Protein AF-0000000067800224 (afdb_homodimer)

Structure (mmCIF, N/CA/C/O backbone):
data_AF-0000000067800224-model_v1
#
loop_
_entity.id
_entity.type
_entity.pdbx_description
1 polymer 'Cardiolipin synthase'
#
loop_
_atom_site.group_PDB
_atom_site.id
_atom_site.type_symbol
_atom_site.label_atom_id
_atom_site.label_alt_id
_atom_site.label_comp_id
_atom_site.label_asym_id
_atom_site.label_entity_id
_atom_site.label_seq_id
_atom_site.pdbx_PDB_ins_code
_atom_site.Cartn_x
_atom_site.Cartn_y
_atom_site.Cartn_z
_atom_site.occupancy
_atom_site.B_iso_or_equiv
_atom_site.auth_seq_id
_atom_site.auth_comp_id
_atom_site.auth_asym_id
_atom_site.auth_atom_id
_atom_site.pdbx_PDB_model_num
ATOM 1 N N . MET A 1 1 ? 40.406 16.578 -44.281 1 41.03 1 MET A N 1
ATOM 2 C CA . MET A 1 1 ? 40.469 16.406 -42.844 1 41.03 1 MET A CA 1
ATOM 3 C C . MET A 1 1 ? 39.5 17.312 -42.125 1 41.03 1 MET A C 1
ATOM 5 O O . MET A 1 1 ? 38.781 16.891 -41.219 1 41.03 1 MET A O 1
ATOM 9 N N . ALA A 1 2 ? 39.406 18.531 -42.5 1 57.31 2 ALA A N 1
ATOM 10 C CA . ALA A 1 2 ? 38.438 19.5 -41.938 1 57.31 2 ALA A CA 1
ATOM 11 C C . ALA A 1 2 ? 37.031 19.094 -42.281 1 57.31 2 ALA A C 1
ATOM 13 O O . ALA A 1 2 ? 36.125 19.172 -41.406 1 57.31 2 ALA A O 1
ATOM 14 N N . MET A 1 3 ? 36.875 18.688 -43.344 1 55.38 3 MET A N 1
ATOM 15 C CA . MET A 1 3 ? 35.531 18.266 -43.75 1 55.38 3 MET A CA 1
ATOM 16 C C . MET A 1 3 ? 35.094 17.016 -43 1 55.38 3 MET A C 1
ATOM 18 O O . MET A 1 3 ? 33.906 16.891 -42.625 1 55.38 3 MET A O 1
ATOM 22 N N . SER A 1 4 ? 35.969 16.125 -42.781 1 56.06 4 SER A N 1
ATOM 23 C CA . SER A 1 4 ? 35.656 14.922 -42.031 1 56.06 4 SER A CA 1
ATOM 24 C C . SER A 1 4 ? 35.375 15.258 -40.562 1 56.06 4 SER A C 1
ATOM 26 O O . SER A 1 4 ? 34.5 14.664 -39.938 1 56.06 4 SER A O 1
ATOM 28 N N . TYR A 1 5 ? 36.125 16.188 -40.094 1 54.84 5 TYR A N 1
ATOM 29 C CA . TYR A 1 5 ? 35.906 16.641 -38.719 1 54.84 5 TYR A CA 1
ATOM 30 C C . TYR A 1 5 ? 34.531 17.297 -38.594 1 54.84 5 TYR A C 1
ATOM 32 O O . TYR A 1 5 ? 33.844 17.078 -37.594 1 54.84 5 TYR A O 1
ATOM 40 N N . LEU A 1 6 ? 34.219 18.047 -39.531 1 54.59 6 LEU A N 1
ATOM 41 C CA . LEU A 1 6 ? 32.906 18.688 -39.5 1 54.59 6 LEU A CA 1
ATOM 42 C C . LEU A 1 6 ? 31.781 17.672 -39.594 1 54.59 6 LEU A C 1
ATOM 44 O O . LEU A 1 6 ? 30.75 17.797 -38.906 1 54.59 6 LEU A O 1
ATOM 48 N N . TRP A 1 7 ? 31.984 16.719 -40.375 1 55.56 7 TRP A N 1
ATOM 49 C CA . TRP A 1 7 ? 31 15.641 -40.531 1 55.56 7 TRP A CA 1
ATOM 50 C C . TRP A 1 7 ? 30.859 14.852 -39.219 1 55.56 7 TRP A C 1
ATOM 52 O O . TRP A 1 7 ? 29.75 14.547 -38.781 1 55.56 7 TRP A O 1
ATOM 62 N N . LEU A 1 8 ? 31.938 14.531 -38.656 1 59.5 8 LEU A N 1
ATOM 63 C CA . LEU A 1 8 ? 31.938 13.797 -37.406 1 59.5 8 LEU A CA 1
ATOM 64 C C . LEU A 1 8 ? 31.297 14.625 -36.312 1 59.5 8 LEU A C 1
ATOM 66 O O . LEU A 1 8 ? 30.578 14.086 -35.438 1 59.5 8 LEU A O 1
ATOM 70 N N . HIS A 1 9 ? 31.562 15.898 -36.375 1 62.66 9 HIS A N 1
ATOM 71 C CA . HIS A 1 9 ? 30.969 16.812 -35.406 1 62.66 9 HIS A CA 1
ATOM 72 C C . HIS A 1 9 ? 29.453 16.922 -35.625 1 62.66 9 HIS A C 1
ATOM 74 O O . HIS A 1 9 ? 28.703 16.922 -34.656 1 62.66 9 HIS A O 1
ATOM 80 N N . GLN A 1 10 ? 29.078 17.047 -36.844 1 63.44 10 GLN A N 1
ATOM 81 C CA . GLN A 1 10 ? 27.656 17.109 -37.156 1 63.44 10 GLN A CA 1
ATOM 82 C C . GLN A 1 10 ? 26.938 15.82 -36.75 1 63.44 10 GLN A C 1
ATOM 84 O O . GLN A 1 10 ? 25.844 15.859 -36.219 1 63.44 10 GLN A O 1
ATOM 89 N N . TYR A 1 11 ? 27.547 14.773 -37.094 1 68.75 11 TYR A N 1
ATOM 90 C CA . TYR A 1 11 ? 26.969 13.484 -36.719 1 68.75 11 TYR A CA 1
ATOM 91 C C . TYR A 1 11 ? 26.875 13.352 -35.188 1 68.75 11 TYR A C 1
ATOM 93 O O . TYR A 1 11 ? 25.906 12.805 -34.656 1 68.75 11 TYR A O 1
ATOM 101 N N . ARG A 1 12 ? 27.828 13.906 -34.531 1 74.94 12 ARG A N 1
ATOM 102 C CA . ARG A 1 12 ? 27.828 13.867 -33.094 1 74.94 12 ARG A CA 1
ATOM 103 C C . ARG A 1 12 ? 26.688 14.703 -32.5 1 74.94 12 ARG A C 1
ATOM 105 O O . ARG A 1 12 ? 26.062 14.312 -31.531 1 74.94 12 ARG A O 1
ATOM 112 N N . ILE A 1 13 ? 26.422 15.812 -33.188 1 76.25 13 ILE A N 1
ATOM 113 C CA . ILE A 1 13 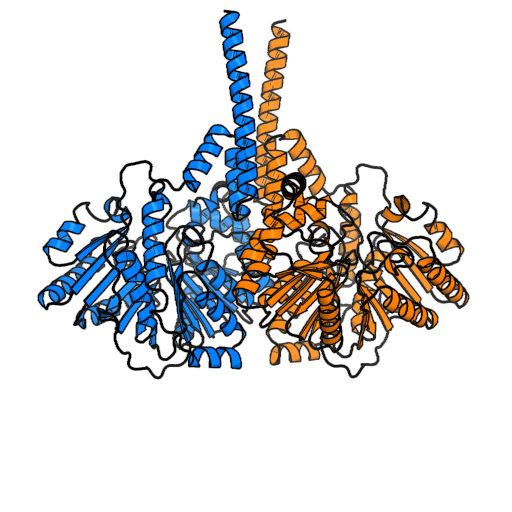? 25.344 16.672 -32.719 1 76.25 13 ILE A CA 1
ATOM 114 C C . ILE A 1 13 ? 24 15.984 -32.969 1 76.25 13 ILE A C 1
ATOM 116 O O . ILE A 1 13 ? 23.125 16 -32.094 1 76.25 13 ILE A O 1
ATOM 120 N N . HIS A 1 14 ? 23.828 15.422 -34.125 1 81.88 14 HIS A N 1
ATOM 121 C CA . HIS A 1 14 ? 22.578 14.711 -34.406 1 81.88 14 HIS A CA 1
ATOM 122 C C . HIS A 1 14 ? 22.375 13.555 -33.438 1 81.88 14 HIS A C 1
ATOM 124 O O . HIS A 1 14 ? 21.25 13.289 -33.031 1 81.88 14 HIS A O 1
ATOM 130 N N . LEU A 1 15 ? 23.406 12.914 -33.188 1 81.81 15 LEU A N 1
ATOM 131 C CA . LEU A 1 15 ? 23.328 11.812 -32.25 1 81.81 15 LEU A CA 1
ATOM 132 C C . LEU A 1 15 ? 22.969 12.312 -30.859 1 81.81 15 LEU A C 1
ATOM 134 O O . LEU A 1 15 ? 22.156 11.68 -30.156 1 81.81 15 LEU A O 1
ATOM 138 N N . GLN A 1 16 ? 23.5 13.414 -30.531 1 82.75 16 GLN A N 1
ATOM 139 C CA . GLN A 1 16 ? 23.203 13.984 -29.219 1 82.75 16 GLN A CA 1
ATOM 140 C C . GLN A 1 16 ? 21.75 14.43 -29.125 1 82.75 16 GLN A C 1
ATOM 142 O O . GLN A 1 16 ? 21.094 14.219 -28.109 1 82.75 16 GLN A O 1
ATOM 147 N N . VAL A 1 17 ? 21.359 15 -30.172 1 85.56 17 VAL A N 1
ATOM 148 C CA . VAL A 1 17 ? 19.969 15.453 -30.203 1 85.56 17 VAL A CA 1
ATOM 149 C C . VAL A 1 17 ? 19.031 14.242 -30.141 1 85.56 17 VAL A C 1
ATOM 151 O O . VAL A 1 17 ? 18.031 14.258 -29.422 1 85.56 17 VAL A O 1
ATOM 154 N N . THR A 1 18 ? 19.375 13.289 -30.906 1 86.75 18 THR A N 1
ATOM 155 C CA . THR A 1 18 ? 18.578 12.07 -30.891 1 86.75 18 THR A CA 1
ATOM 156 C C . THR A 1 18 ? 18.531 11.453 -29.5 1 86.75 18 THR A C 1
ATOM 158 O O . THR A 1 18 ? 17.5 10.977 -29.047 1 86.75 18 THR A O 1
ATOM 161 N N . GLU A 1 19 ? 19.562 11.453 -28.859 1 87.56 19 GLU A N 1
ATOM 162 C CA . GLU A 1 19 ? 19.656 10.898 -27.5 1 87.56 19 GLU A CA 1
ATOM 163 C C . GLU A 1 19 ? 18.766 11.664 -26.531 1 87.56 19 GLU A C 1
ATOM 165 O O . GLU A 1 19 ? 18.078 11.07 -25.703 1 87.56 19 GLU A O 1
ATOM 170 N N . VAL A 1 20 ? 18.797 12.906 -26.703 1 87.06 20 VAL A N 1
ATOM 171 C CA . VAL A 1 20 ? 18.016 13.742 -25.812 1 87.06 20 VAL A CA 1
ATOM 172 C C . VAL A 1 20 ? 16.516 13.531 -26.078 1 87.06 20 VAL A C 1
ATOM 174 O O . VAL A 1 20 ? 15.734 13.398 -25.141 1 87.06 20 VAL A O 1
ATOM 177 N N . VAL A 1 21 ? 16.219 13.484 -27.266 1 90.12 21 VAL A N 1
ATOM 178 C CA . VAL A 1 21 ? 14.82 13.305 -27.641 1 90.12 21 VAL A CA 1
ATOM 179 C C . VAL A 1 21 ? 14.328 11.945 -27.156 1 90.12 21 VAL A C 1
ATOM 181 O O . VAL A 1 21 ? 13.242 11.844 -26.578 1 90.12 21 VAL A O 1
ATOM 184 N N . LEU A 1 22 ? 15.141 10.93 -27.328 1 88.88 22 LEU A N 1
ATOM 185 C CA . LEU A 1 22 ? 14.766 9.586 -26.891 1 88.88 22 LEU A CA 1
ATOM 186 C C . LEU A 1 22 ? 14.641 9.516 -25.375 1 88.88 22 LEU A C 1
ATOM 188 O O . LEU A 1 22 ? 13.75 8.844 -24.844 1 88.88 22 LEU A O 1
ATOM 192 N N . CYS A 1 23 ? 15.492 10.188 -24.781 1 89.06 23 CYS A N 1
ATOM 193 C CA . CYS A 1 23 ? 15.453 10.227 -23.328 1 89.06 23 CYS A CA 1
ATOM 194 C C . CYS A 1 23 ? 14.18 10.898 -22.828 1 89.06 23 CYS A C 1
ATOM 196 O O . CYS A 1 23 ? 13.523 10.398 -21.922 1 89.06 23 CYS A O 1
ATOM 198 N N . ILE A 1 24 ? 13.844 11.953 -23.422 1 89.81 24 ILE A N 1
ATOM 199 C CA . ILE A 1 24 ? 12.656 12.711 -23.031 1 89.81 24 ILE A CA 1
ATOM 200 C C . ILE A 1 24 ? 11.406 11.875 -23.281 1 89.81 24 ILE A C 1
ATOM 202 O O . ILE A 1 24 ? 10.523 11.781 -22.438 1 89.81 24 ILE A O 1
ATOM 206 N N . LEU A 1 25 ? 11.383 11.242 -24.359 1 91.06 25 LEU A N 1
ATOM 207 C CA . LEU A 1 25 ? 10.234 10.414 -24.703 1 91.06 25 LEU A CA 1
ATOM 208 C C . LEU A 1 25 ? 10.102 9.242 -23.734 1 91.06 25 LEU A C 1
ATOM 210 O O . LEU A 1 25 ? 8.992 8.891 -23.328 1 91.06 25 LEU A O 1
ATOM 214 N N . ALA A 1 26 ? 11.234 8.688 -23.406 1 90.69 26 ALA A N 1
ATOM 215 C CA . ALA A 1 26 ? 11.227 7.57 -22.469 1 90.69 26 ALA A CA 1
ATOM 216 C C . ALA A 1 26 ? 10.734 8.016 -21.078 1 90.69 26 ALA A C 1
ATOM 218 O O . ALA A 1 26 ? 9.953 7.312 -20.438 1 90.69 26 ALA A O 1
ATOM 219 N N . ILE A 1 27 ? 11.164 9.141 -20.75 1 90.31 27 ILE A N 1
ATOM 220 C CA . ILE A 1 27 ? 10.773 9.672 -19.453 1 90.31 27 ILE A CA 1
ATOM 221 C C . ILE A 1 27 ? 9.273 9.961 -19.438 1 90.31 27 ILE A C 1
ATOM 223 O O . ILE A 1 27 ? 8.57 9.602 -18.484 1 90.31 27 ILE A O 1
ATOM 227 N N . ILE A 1 28 ? 8.812 10.531 -20.453 1 89.69 28 ILE A N 1
ATOM 228 C CA . ILE A 1 28 ? 7.387 10.82 -20.578 1 89.69 28 ILE A CA 1
ATOM 229 C C . ILE A 1 28 ? 6.586 9.523 -20.5 1 89.69 28 ILE A C 1
ATOM 231 O O . ILE A 1 28 ? 5.602 9.438 -19.75 1 89.69 28 ILE A O 1
ATOM 235 N N . TYR A 1 29 ? 7.043 8.539 -21.156 1 89.69 29 TYR A N 1
ATOM 236 C CA . TYR A 1 29 ? 6.363 7.25 -21.156 1 89.69 29 TYR A CA 1
ATOM 237 C C . TYR A 1 29 ? 6.344 6.641 -19.766 1 89.69 29 TYR A C 1
ATOM 239 O O . TYR A 1 29 ? 5.305 6.172 -19.297 1 89.69 29 TYR A O 1
ATOM 247 N N . LEU A 1 30 ? 7.441 6.676 -19.141 1 89.75 30 LEU A N 1
ATOM 248 C CA . LEU A 1 30 ? 7.59 6.055 -17.828 1 89.75 30 LEU A CA 1
ATOM 249 C C . LEU A 1 30 ? 6.672 6.719 -16.812 1 89.75 30 LEU A C 1
ATOM 251 O O . LEU A 1 30 ? 6.062 6.039 -15.977 1 89.75 30 LEU A O 1
ATOM 255 N N . PHE A 1 31 ? 6.469 7.973 -16.938 1 88.5 31 PHE A N 1
ATOM 256 C CA . PHE A 1 31 ? 5.719 8.695 -15.914 1 88.5 31 PHE A CA 1
ATOM 257 C C . PHE A 1 31 ? 4.242 8.781 -16.281 1 88.5 31 PHE A C 1
ATOM 259 O O . PHE A 1 31 ? 3.406 9.109 -15.438 1 88.5 31 PHE A O 1
ATOM 266 N N . GLN A 1 32 ? 3.963 8.438 -17.469 1 84.75 32 GLN A N 1
ATOM 267 C CA . GLN A 1 32 ? 2.564 8.391 -17.875 1 84.75 32 GLN A CA 1
ATOM 268 C C . GLN A 1 32 ? 2.006 6.977 -17.781 1 84.75 32 GLN A C 1
ATOM 270 O O . GLN A 1 32 ? 0.788 6.781 -17.797 1 84.75 32 GLN A O 1
ATOM 275 N N . SER A 1 33 ? 2.951 6.062 -17.641 1 83.94 33 SER A N 1
ATOM 276 C CA . SER A 1 33 ? 2.52 4.668 -17.562 1 83.94 33 SER A CA 1
ATOM 277 C C . SER A 1 33 ? 2.057 4.301 -16.172 1 83.94 33 SER A C 1
ATOM 279 O O . SER A 1 33 ? 2.268 5.059 -15.219 1 83.94 33 SER A O 1
ATOM 281 N N . ASP A 1 34 ? 1.405 3.184 -16.062 1 80.25 34 ASP A N 1
ATOM 282 C CA . ASP A 1 34 ? 0.935 2.672 -14.781 1 80.25 34 ASP A CA 1
ATOM 283 C C . ASP A 1 34 ? 1.992 1.791 -14.117 1 80.25 34 ASP A C 1
ATOM 285 O O . ASP A 1 34 ? 1.678 0.988 -13.242 1 80.25 34 ASP A O 1
ATOM 289 N N . MET A 1 35 ? 3.203 2.023 -14.547 1 84.44 35 MET A N 1
ATOM 290 C CA . MET A 1 35 ? 4.293 1.229 -13.984 1 84.44 35 MET A CA 1
ATOM 291 C C . MET A 1 35 ? 4.547 1.61 -12.531 1 84.44 35 MET A C 1
ATOM 293 O O . MET A 1 35 ? 4.508 2.791 -12.18 1 84.44 35 MET A O 1
ATOM 297 N N . GLU A 1 36 ? 4.82 0.596 -11.719 1 86.31 36 GLU A N 1
ATOM 298 C CA . GLU A 1 36 ? 5.141 0.839 -10.32 1 86.31 36 GLU A CA 1
ATOM 299 C C . GLU A 1 36 ? 6.438 1.628 -10.18 1 86.31 36 GLU A C 1
ATOM 301 O O . GLU A 1 36 ? 7.375 1.431 -10.953 1 86.31 36 GLU A O 1
ATOM 306 N N . PRO A 1 37 ? 6.543 2.42 -9.172 1 88.44 37 PRO A N 1
ATOM 307 C CA . PRO A 1 37 ? 7.684 3.328 -9.031 1 88.44 37 PRO A CA 1
ATOM 308 C C . PRO A 1 37 ? 9.023 2.592 -8.961 1 88.44 37 PRO A C 1
ATOM 310 O O . PRO A 1 37 ? 10.031 3.08 -9.469 1 88.44 37 PRO A O 1
ATOM 313 N N . THR A 1 38 ? 9.062 1.512 -8.344 1 87.81 38 THR A N 1
ATOM 314 C CA . THR A 1 38 ? 10.305 0.76 -8.258 1 87.81 38 THR A CA 1
ATOM 315 C C . THR A 1 38 ? 10.781 0.339 -9.648 1 87.81 38 THR A C 1
ATOM 317 O O . THR A 1 38 ? 11.977 0.355 -9.938 1 87.81 38 THR A O 1
ATOM 320 N N . ALA A 1 39 ? 9.844 -0.075 -10.445 1 87.62 39 ALA A N 1
ATOM 321 C CA . ALA A 1 39 ? 10.188 -0.432 -11.82 1 87.62 39 ALA A CA 1
ATOM 322 C C . ALA A 1 39 ? 10.672 0.788 -12.594 1 87.62 39 ALA A C 1
ATOM 324 O O . ALA A 1 39 ? 11.586 0.686 -13.414 1 87.62 39 ALA A O 1
ATOM 325 N N . VAL A 1 40 ? 10.055 1.92 -12.359 1 89.75 40 VAL A N 1
ATOM 326 C CA . VAL A 1 40 ? 10.461 3.16 -13.008 1 89.75 40 VAL A CA 1
ATOM 327 C C . VAL A 1 40 ? 11.906 3.49 -12.633 1 89.75 40 VAL A C 1
ATOM 329 O O . VAL A 1 40 ? 12.695 3.922 -13.469 1 89.75 40 VAL A O 1
ATOM 332 N N . ASN A 1 41 ? 12.227 3.277 -11.359 1 90.56 41 ASN A N 1
ATOM 333 C CA . ASN A 1 41 ? 13.594 3.496 -10.906 1 90.56 41 ASN A CA 1
ATOM 334 C C . ASN A 1 41 ? 14.602 2.695 -11.734 1 90.56 41 ASN A C 1
ATOM 336 O O . ASN A 1 41 ? 15.625 3.229 -12.156 1 90.56 41 ASN A O 1
ATOM 340 N N . THR A 1 42 ? 14.281 1.457 -11.945 1 88.56 42 THR A N 1
ATOM 341 C CA . THR A 1 42 ? 15.172 0.575 -12.695 1 88.56 42 THR A CA 1
ATOM 342 C C . THR A 1 42 ? 15.328 1.064 -14.133 1 88.56 42 THR A C 1
ATOM 344 O O . THR A 1 42 ? 16.453 1.103 -14.656 1 88.56 42 THR A O 1
ATOM 347 N N . TRP A 1 43 ? 14.297 1.497 -14.734 1 89.62 43 TRP A N 1
ATOM 348 C CA . TRP A 1 43 ? 14.352 1.949 -16.125 1 89.62 43 TRP A CA 1
ATOM 349 C C . TRP A 1 43 ? 15.102 3.275 -16.234 1 89.62 43 TRP A C 1
ATOM 351 O O . TRP A 1 43 ? 15.789 3.523 -17.219 1 89.62 43 TRP A O 1
ATOM 361 N N . LEU A 1 44 ? 14.969 4.094 -15.211 1 91.06 44 LEU A N 1
ATOM 362 C CA . LEU A 1 44 ? 15.711 5.348 -15.219 1 91.06 44 LEU A CA 1
ATOM 363 C C . LEU A 1 44 ? 17.219 5.086 -15.141 1 91.06 44 LEU A C 1
ATOM 365 O O . LEU A 1 44 ? 18 5.793 -15.773 1 91.06 44 LEU A O 1
ATOM 369 N N . LEU A 1 45 ? 17.609 4.074 -14.43 1 90.31 45 LEU A N 1
ATOM 370 C CA . LEU A 1 45 ? 19.016 3.707 -14.281 1 90.31 45 LEU A CA 1
ATOM 371 C C . LEU A 1 45 ? 19.594 3.219 -15.602 1 90.31 45 LEU A C 1
ATOM 373 O O . LEU A 1 45 ? 20.812 3.244 -15.805 1 90.31 45 LEU A O 1
ATOM 377 N N . ILE A 1 46 ? 18.688 2.83 -16.5 1 88.06 46 ILE A N 1
ATOM 378 C CA . ILE A 1 46 ? 19.141 2.297 -17.781 1 88.06 46 ILE A CA 1
ATOM 379 C C . ILE A 1 46 ? 19.031 3.377 -18.859 1 88.06 46 ILE A C 1
ATOM 381 O O . ILE A 1 46 ? 19.984 3.619 -19.594 1 88.06 46 ILE A O 1
ATOM 385 N N . VAL A 1 47 ? 18 4.105 -18.906 1 89.56 47 VAL A N 1
ATOM 386 C CA . VAL A 1 47 ? 17.656 5.027 -19.984 1 89.56 47 VAL A CA 1
ATOM 387 C C . VAL A 1 47 ? 18.5 6.293 -19.875 1 89.56 47 VAL A C 1
ATOM 389 O O . VAL A 1 47 ? 18.922 6.859 -20.875 1 89.56 47 VAL A O 1
ATOM 392 N N . LEU A 1 48 ? 18.766 6.789 -18.672 1 89.38 48 LEU A N 1
ATOM 393 C CA . LEU A 1 48 ? 19.422 8.086 -18.516 1 89.38 48 LEU A CA 1
ATOM 394 C C . LEU A 1 48 ? 20.891 8.008 -18.875 1 89.38 48 LEU A C 1
ATOM 396 O O . LEU A 1 48 ? 21.391 8.82 -19.672 1 89.38 48 LEU A O 1
ATOM 400 N N . PRO A 1 49 ? 21.625 6.977 -18.391 1 85.5 49 PRO A N 1
ATOM 401 C CA . PRO A 1 49 ? 23.016 6.875 -18.797 1 85.5 49 PRO A CA 1
ATOM 402 C C . PRO A 1 49 ? 23.188 6.367 -20.234 1 85.5 49 PRO A C 1
ATOM 404 O O . PRO A 1 49 ? 24.141 6.73 -20.922 1 85.5 49 PRO A O 1
ATOM 407 N N . PHE A 1 50 ? 22.203 5.527 -20.656 1 89.12 50 PHE A N 1
ATOM 408 C CA . PHE A 1 50 ? 22.281 4.953 -22 1 89.12 50 PHE A CA 1
ATOM 409 C C . PHE A 1 50 ? 20.969 5.184 -22.75 1 89.12 50 PHE A C 1
ATOM 411 O O . PHE A 1 50 ? 20.25 4.234 -23.047 1 89.12 50 PHE A O 1
ATOM 418 N N . PRO A 1 51 ? 20.797 6.352 -23.266 1 88.94 51 PRO A N 1
ATOM 419 C CA . PRO A 1 51 ? 19.484 6.73 -23.797 1 88.94 51 PRO A CA 1
ATOM 420 C C . PRO A 1 51 ? 19.062 5.906 -25 1 88.94 51 PRO A C 1
ATOM 422 O O . PRO A 1 51 ? 17.906 5.484 -25.109 1 88.94 51 PRO A O 1
ATOM 425 N N . ILE A 1 52 ? 19.969 5.645 -25.938 1 88.25 52 ILE A N 1
ATOM 426 C CA . ILE A 1 52 ? 19.609 4.918 -27.156 1 88.25 52 ILE A CA 1
ATOM 427 C C . ILE A 1 52 ? 19.328 3.459 -26.812 1 88.25 52 ILE A C 1
ATOM 429 O O . ILE A 1 52 ? 18.234 2.957 -27.094 1 88.25 52 ILE A O 1
ATOM 433 N N . ILE A 1 53 ? 20.266 2.914 -26.125 1 88.25 53 ILE A N 1
ATOM 434 C CA . ILE A 1 53 ? 20.125 1.507 -25.766 1 88.25 53 ILE A CA 1
ATOM 435 C C . ILE A 1 53 ? 18.953 1.336 -24.797 1 88.25 53 ILE A C 1
ATOM 437 O O . ILE A 1 53 ? 18.172 0.394 -24.922 1 88.25 53 ILE A O 1
ATOM 441 N N . GLY A 1 54 ? 18.859 2.193 -23.859 1 88.31 54 GLY A N 1
ATOM 442 C CA . GLY A 1 54 ? 17.812 2.105 -22.859 1 88.31 54 GLY A CA 1
ATOM 443 C C . GLY A 1 54 ? 16.422 2.289 -23.453 1 88.31 54 GLY A C 1
ATOM 444 O O . GLY A 1 54 ? 15.5 1.538 -23.125 1 88.31 54 GLY A O 1
ATOM 445 N N . ALA A 1 55 ? 16.312 3.211 -24.281 1 89.06 55 ALA A N 1
ATOM 446 C CA . ALA A 1 55 ? 15.023 3.467 -24.922 1 89.06 55 ALA A CA 1
ATOM 447 C C . ALA A 1 55 ? 14.609 2.311 -25.828 1 89.06 55 ALA A C 1
ATOM 449 O O . ALA A 1 55 ? 13.438 1.934 -25.875 1 89.06 55 ALA A O 1
ATOM 450 N N . LEU A 1 56 ? 15.539 1.789 -26.5 1 86.5 56 LEU A N 1
ATOM 451 C CA . LEU A 1 56 ? 15.25 0.658 -27.375 1 86.5 56 LEU A CA 1
ATOM 452 C C . LEU A 1 56 ? 14.867 -0.575 -26.562 1 86.5 56 LEU A C 1
ATOM 454 O O . LEU A 1 56 ? 13.938 -1.301 -26.938 1 86.5 56 LEU A O 1
ATOM 458 N N . LEU A 1 57 ? 15.555 -0.732 -25.516 1 85.06 57 LEU A N 1
ATOM 459 C CA . LEU A 1 57 ? 15.242 -1.857 -24.641 1 85.06 57 LEU A CA 1
ATOM 460 C C . LEU A 1 57 ? 13.859 -1.689 -24.016 1 85.06 57 LEU A C 1
ATOM 462 O O . LEU A 1 57 ? 13.102 -2.656 -23.906 1 85.06 57 LEU A O 1
ATOM 466 N N . LEU A 1 58 ? 13.602 -0.492 -23.578 1 86.19 58 LEU A N 1
ATOM 467 C CA . LEU A 1 58 ? 12.289 -0.196 -23.016 1 86.19 58 LEU A CA 1
ATOM 468 C C . LEU A 1 58 ? 11.188 -0.435 -24.031 1 86.19 58 LEU A C 1
ATOM 470 O O . LEU A 1 58 ? 10.18 -1.075 -23.734 1 86.19 58 LEU A O 1
ATOM 474 N N . ALA A 1 59 ? 11.438 0.048 -25.203 1 85.06 59 ALA A N 1
ATOM 475 C CA . ALA A 1 59 ? 10.461 -0.137 -26.266 1 85.06 59 ALA A CA 1
ATOM 476 C C . ALA A 1 59 ? 10.289 -1.615 -26.609 1 85.06 59 ALA A C 1
ATOM 478 O O . ALA A 1 59 ? 9.172 -2.084 -26.812 1 85.06 59 ALA A O 1
ATOM 479 N N . TYR A 1 60 ? 11.367 -2.264 -26.656 1 78.12 60 TYR A N 1
ATOM 480 C CA . TYR A 1 60 ? 11.352 -3.689 -26.969 1 78.12 60 TYR A CA 1
ATOM 481 C C . TYR A 1 60 ? 10.562 -4.457 -25.906 1 78.12 60 TYR A C 1
ATOM 483 O O . TYR A 1 60 ? 9.75 -5.328 -26.25 1 78.12 60 TYR A O 1
ATOM 491 N N . THR A 1 61 ? 10.727 -4.164 -24.719 1 77.06 61 THR A N 1
ATOM 492 C CA . THR A 1 61 ? 10.062 -4.855 -23.609 1 77.06 61 THR A CA 1
ATOM 493 C C . THR A 1 61 ? 8.57 -4.52 -23.594 1 77.06 61 THR A C 1
ATOM 495 O O . THR A 1 61 ? 7.742 -5.379 -23.281 1 77.06 61 THR A O 1
ATOM 498 N N . LYS A 1 62 ? 8.258 -3.34 -23.953 1 77.5 62 LYS A N 1
ATOM 499 C CA . LYS A 1 62 ? 6.875 -2.904 -23.797 1 77.5 62 LYS A CA 1
ATOM 500 C C . LYS A 1 62 ? 6.062 -3.195 -25.062 1 77.5 62 LYS A C 1
ATOM 502 O O . LYS A 1 62 ? 4.844 -3.371 -24.984 1 77.5 62 LYS A O 1
ATOM 507 N N . LEU A 1 63 ? 6.723 -3.209 -26.203 1 74.12 63 LEU A N 1
ATOM 508 C CA . LEU A 1 63 ? 6.008 -3.508 -27.438 1 74.12 63 LEU A CA 1
ATOM 509 C C . LEU A 1 63 ? 5.645 -4.984 -27.516 1 74.12 63 LEU A C 1
ATOM 511 O O . LEU A 1 63 ? 4.75 -5.375 -28.281 1 74.12 63 LEU A O 1
ATOM 515 N N . ASP A 1 64 ? 6.246 -5.785 -26.625 1 70.69 64 ASP A N 1
ATOM 516 C CA . ASP A 1 64 ? 5.902 -7.199 -26.484 1 70.69 64 ASP A CA 1
ATOM 517 C C . ASP A 1 64 ? 5.707 -7.848 -27.859 1 70.69 64 ASP A C 1
ATOM 519 O O . ASP A 1 64 ? 4.719 -8.547 -28.078 1 70.69 64 ASP A O 1
ATOM 523 N N . ILE A 1 65 ? 6.664 -7.566 -28.766 1 64.94 65 ILE A N 1
ATOM 524 C CA . ILE A 1 65 ? 6.539 -8.078 -30.125 1 64.94 65 ILE A CA 1
ATOM 525 C C . ILE A 1 65 ? 6.582 -9.602 -30.109 1 64.94 65 ILE A C 1
ATOM 527 O O . ILE A 1 65 ? 7.441 -10.195 -29.453 1 64.94 65 ILE A O 1
ATOM 531 N N . GLY A 1 66 ? 5.523 -10.383 -30.484 1 64.12 66 GLY A N 1
ATOM 532 C CA . GLY A 1 66 ? 5.445 -11.828 -30.531 1 64.12 66 GLY A CA 1
ATOM 533 C C . GLY A 1 66 ? 4.406 -12.398 -29.578 1 64.12 66 GLY A C 1
ATOM 534 O O . GLY A 1 66 ? 3.988 -13.547 -29.734 1 64.12 66 GLY A O 1
ATOM 535 N N . TYR A 1 67 ? 4.141 -11.5 -28.672 1 73.25 67 TYR A N 1
ATOM 536 C CA . TYR A 1 67 ? 3.223 -12.047 -27.672 1 73.25 67 TYR A CA 1
ATOM 537 C C . TYR A 1 67 ? 1.844 -11.406 -27.797 1 73.25 67 TYR A C 1
ATOM 539 O O . TYR A 1 67 ? 0.892 -11.844 -27.141 1 73.25 67 TYR A O 1
ATOM 547 N N . THR A 1 68 ? 1.821 -10.523 -28.578 1 75.25 68 THR A N 1
ATOM 548 C CA . THR A 1 68 ? 0.555 -9.812 -28.719 1 75.25 68 THR A CA 1
ATOM 549 C C . THR A 1 68 ? -0.551 -10.758 -29.172 1 75.25 68 THR A C 1
ATOM 551 O O . THR A 1 68 ? -1.693 -10.648 -28.719 1 75.25 68 THR A O 1
ATOM 554 N N . GLY A 1 69 ? -0.11 -11.711 -30.078 1 76.5 69 GLY A N 1
ATOM 555 C CA . GLY A 1 69 ? -1.096 -12.68 -30.531 1 76.5 69 GLY A CA 1
ATOM 556 C C . GLY A 1 69 ? -1.56 -13.617 -29.438 1 76.5 69 GLY A C 1
ATOM 557 O O . GLY A 1 69 ? -2.758 -13.875 -29.297 1 76.5 69 GLY A O 1
ATOM 558 N N . MET A 1 70 ? -0.625 -14.109 -28.688 1 79.81 70 MET A N 1
ATOM 559 C CA . MET A 1 70 ? -0.942 -15 -27.578 1 79.81 70 MET A CA 1
ATOM 560 C C . MET A 1 70 ? -1.791 -14.281 -26.531 1 79.81 70 MET A C 1
ATOM 562 O O . MET A 1 70 ? -2.77 -14.844 -26.031 1 79.81 70 MET A O 1
ATOM 566 N N . LYS A 1 71 ? -1.424 -13.055 -26.281 1 78.88 71 LYS A N 1
ATOM 567 C CA . LYS A 1 71 ? -2.166 -12.258 -25.297 1 78.88 71 LYS A CA 1
ATOM 568 C C . LYS A 1 71 ? -3.613 -12.055 -25.75 1 78.88 71 LYS A C 1
ATOM 570 O O . LYS A 1 71 ? -4.535 -12.164 -24.938 1 78.88 71 LYS A O 1
ATOM 575 N N . ARG A 1 72 ? -3.746 -11.812 -26.953 1 82.69 72 ARG A N 1
ATOM 576 C CA . ARG A 1 72 ? -5.082 -11.594 -27.5 1 82.69 72 ARG A CA 1
ATOM 577 C C . ARG A 1 72 ? -5.91 -12.875 -27.453 1 82.69 72 ARG A C 1
ATOM 579 O O . ARG A 1 72 ? -7.113 -12.836 -27.188 1 82.69 72 ARG A O 1
ATOM 586 N N . ALA A 1 73 ? -5.266 -13.922 -27.703 1 84.31 73 ALA A N 1
ATOM 587 C CA . ALA A 1 73 ? -5.953 -15.211 -27.703 1 84.31 73 ALA A CA 1
ATOM 588 C C . ALA A 1 73 ? -6.41 -15.594 -26.297 1 84.31 73 ALA A C 1
ATOM 590 O O . ALA A 1 73 ? -7.547 -16.047 -26.109 1 84.31 73 ALA A O 1
ATOM 591 N N . ILE A 1 74 ? -5.582 -15.43 -25.438 1 85.94 74 ILE A N 1
ATOM 592 C CA . ILE A 1 74 ? -5.906 -15.781 -24.047 1 85.94 74 ILE A CA 1
ATOM 593 C C . ILE A 1 74 ? -7.012 -14.867 -23.531 1 85.94 74 ILE A C 1
ATOM 595 O O . ILE A 1 74 ? -7.949 -15.32 -22.875 1 85.94 74 ILE A O 1
ATOM 599 N N . GLN A 1 75 ? -6.895 -13.602 -23.859 1 87.19 75 GLN A N 1
ATOM 600 C CA . GLN A 1 75 ? -7.934 -12.672 -23.438 1 87.19 75 GLN A CA 1
ATOM 601 C C . GLN A 1 75 ? -9.273 -13.023 -24.062 1 87.19 75 GLN A C 1
ATOM 603 O O . GLN A 1 75 ? -10.32 -12.922 -23.422 1 87.19 75 GLN A O 1
ATOM 608 N N . SER A 1 76 ? -9.242 -13.383 -25.281 1 87.12 76 SER A N 1
ATOM 609 C CA . SER A 1 76 ? -10.461 -13.805 -25.953 1 87.12 76 SER A CA 1
ATOM 610 C C . SER A 1 76 ? -11.086 -15.008 -25.25 1 87.12 76 SER A C 1
ATOM 612 O O . SER A 1 76 ? -12.312 -15.086 -25.109 1 87.12 76 SER A O 1
ATOM 614 N N . ASN A 1 77 ? -10.25 -15.898 -24.859 1 88.88 77 ASN A N 1
ATOM 615 C CA . ASN A 1 77 ? -10.727 -17.078 -24.141 1 88.88 77 ASN A CA 1
ATOM 616 C C . ASN A 1 77 ? -11.328 -16.703 -22.797 1 88.88 77 ASN A C 1
ATOM 618 O O . ASN A 1 77 ? -12.32 -17.297 -22.359 1 88.88 77 ASN A O 1
ATOM 622 N N . ILE A 1 78 ? -10.742 -15.773 -22.203 1 87.69 78 ILE A N 1
ATOM 623 C CA . ILE A 1 78 ? -11.258 -15.289 -20.922 1 87.69 78 ILE A CA 1
ATOM 624 C C . ILE A 1 78 ? -12.625 -14.656 -21.125 1 87.69 78 ILE A C 1
ATOM 626 O O . ILE A 1 78 ? -13.57 -14.938 -20.391 1 87.69 78 ILE A O 1
ATOM 630 N N . ASP A 1 79 ? -12.742 -13.891 -22.156 1 87.38 79 ASP A N 1
ATOM 631 C CA . ASP A 1 79 ? -14.008 -13.234 -22.469 1 87.38 79 ASP A CA 1
ATOM 632 C C . ASP A 1 79 ? -15.094 -14.258 -22.797 1 87.38 79 ASP A C 1
ATOM 634 O O . ASP A 1 79 ? -16.234 -14.117 -22.359 1 87.38 79 ASP A O 1
ATOM 638 N N . ARG A 1 80 ? -14.695 -15.242 -23.469 1 86.19 80 ARG A N 1
ATOM 639 C CA . ARG A 1 80 ? -15.641 -16.266 -23.891 1 86.19 80 ARG A CA 1
ATOM 640 C C . ARG A 1 80 ? -16.109 -17.109 -22.719 1 86.19 80 ARG A C 1
ATOM 642 O O . ARG A 1 80 ? -17.203 -17.688 -22.75 1 86.19 80 ARG A O 1
ATOM 649 N N . SER A 1 81 ? -15.25 -17.203 -21.812 1 87.12 81 SER A N 1
ATOM 650 C CA . SER A 1 81 ? -15.594 -18.031 -20.656 1 87.12 81 SER A CA 1
ATOM 651 C C . SER A 1 81 ? -16.266 -17.219 -19.562 1 87.12 81 SER A C 1
ATOM 653 O O . SER A 1 81 ? -16.531 -17.719 -18.469 1 87.12 81 SER A O 1
ATOM 655 N N . SER A 1 82 ? -16.453 -15.992 -19.969 1 82.94 82 SER A N 1
ATOM 656 C CA . SER A 1 82 ? -17.109 -15.117 -19 1 82.94 82 SER A CA 1
ATOM 657 C C . SER A 1 82 ? -18.516 -15.594 -18.703 1 82.94 82 SER A C 1
ATOM 659 O O . SER A 1 82 ? -19.281 -15.938 -19.609 1 82.94 82 SER A O 1
ATOM 661 N N . GLY A 1 83 ? -18.875 -15.766 -17.438 1 84.12 83 GLY A N 1
ATOM 662 C CA . GLY A 1 83 ? -20.234 -16.141 -17.047 1 84.12 83 GLY A CA 1
ATOM 663 C C . GLY A 1 83 ? -20.406 -17.641 -16.859 1 84.12 83 GLY A C 1
ATOM 664 O O . GLY A 1 83 ? -21.453 -18.078 -16.391 1 84.12 83 GLY A O 1
ATOM 665 N N . ILE A 1 84 ? -19.422 -18.391 -17.281 1 86.94 84 ILE A N 1
ATOM 666 C CA . ILE A 1 84 ? -19.531 -19.844 -17.141 1 86.94 84 ILE A CA 1
ATOM 667 C C . ILE A 1 84 ? -19.484 -20.219 -15.656 1 86.94 84 ILE A C 1
ATOM 669 O O . ILE A 1 84 ? -20.234 -21.078 -15.203 1 86.94 84 ILE A O 1
ATOM 673 N N . LEU A 1 85 ? -18.547 -19.578 -15.039 1 89.88 85 LEU A N 1
ATOM 674 C CA . LEU A 1 85 ? -18.453 -19.812 -13.602 1 89.88 85 LEU A CA 1
ATOM 675 C C . LEU A 1 85 ? -19.609 -19.156 -12.859 1 89.88 85 LEU A C 1
ATOM 677 O O . LEU A 1 85 ? -19.891 -17.969 -13.07 1 89.88 85 LEU A O 1
ATOM 681 N N . LYS A 1 86 ? -20.281 -19.922 -12.094 1 83.88 86 LYS A N 1
ATOM 682 C CA . LYS A 1 86 ? -21.453 -19.406 -11.391 1 83.88 86 LYS A CA 1
ATOM 683 C C . LYS A 1 86 ? -21.094 -18.984 -9.969 1 83.88 86 LYS A C 1
ATOM 685 O O . LYS A 1 86 ? -20.438 -19.734 -9.242 1 83.88 86 LYS A O 1
ATOM 690 N N . GLN A 1 87 ? -21.531 -17.797 -9.68 1 86.56 87 GLN A N 1
ATOM 691 C CA . GLN A 1 87 ? -21.344 -17.281 -8.336 1 86.56 87 GLN A CA 1
ATOM 692 C C . GLN A 1 87 ? -22.297 -17.938 -7.344 1 86.56 87 GLN A C 1
ATOM 694 O O . GLN A 1 87 ? -23.469 -18.172 -7.66 1 86.56 87 GLN A O 1
ATOM 699 N N . ASP A 1 88 ? -21.766 -18.328 -6.258 1 89.06 88 ASP A N 1
ATOM 700 C CA . ASP A 1 88 ? -22.594 -18.781 -5.148 1 89.06 88 ASP A CA 1
ATOM 701 C C . ASP A 1 88 ? -23.219 -17.609 -4.398 1 89.06 88 ASP A C 1
ATOM 703 O O . ASP A 1 88 ? -22.641 -17.125 -3.412 1 89.06 88 ASP A O 1
ATOM 707 N N . ASN A 1 89 ? -24.359 -17.266 -4.727 1 89.31 89 ASN A N 1
ATOM 708 C CA . ASN A 1 89 ? -25.016 -16.078 -4.172 1 89.31 89 ASN A CA 1
ATOM 709 C C . ASN A 1 89 ? -25.266 -16.234 -2.674 1 89.31 89 ASN A C 1
ATOM 711 O O . ASN A 1 89 ? -25.25 -15.242 -1.935 1 89.31 89 ASN A O 1
ATOM 715 N N . GLN A 1 90 ? -25.516 -17.453 -2.277 1 89.25 90 GLN A N 1
ATOM 716 C CA . GLN A 1 90 ? -25.703 -17.688 -0.849 1 89.25 90 GLN A CA 1
ATOM 717 C C . GLN A 1 90 ? -24.422 -17.438 -0.073 1 89.25 90 GLN A C 1
ATOM 719 O O . GLN A 1 90 ? -24.453 -16.891 1.031 1 89.25 90 GLN A O 1
ATOM 724 N N . ALA A 1 91 ? -23.406 -17.891 -0.707 1 90.38 91 ALA A N 1
ATOM 725 C CA . ALA A 1 91 ? -22.094 -17.641 -0.092 1 90.38 91 ALA A CA 1
ATOM 726 C C . ALA A 1 91 ? -21.828 -16.141 0.02 1 90.38 91 ALA A C 1
ATOM 728 O O . ALA A 1 91 ? -21.344 -15.672 1.051 1 90.38 91 ALA A O 1
ATOM 729 N N . LEU A 1 92 ? -22.141 -15.422 -0.989 1 91 92 LEU A N 1
ATOM 730 C CA . LEU A 1 92 ? -21.922 -13.984 -1.029 1 91 92 LEU A CA 1
ATOM 731 C C . LEU A 1 92 ? -22.75 -13.266 0.03 1 91 92 LEU A C 1
ATOM 733 O O . LEU A 1 92 ? -22.266 -12.344 0.686 1 91 92 LEU A O 1
ATOM 737 N N . GLU A 1 93 ? -23.906 -13.672 0.167 1 91.31 93 GLU A N 1
ATOM 738 C CA . GLU A 1 93 ? -24.797 -13.07 1.152 1 91.31 93 GLU A CA 1
ATOM 739 C C . GLU A 1 93 ? -24.312 -13.344 2.574 1 91.31 93 GLU A C 1
ATOM 741 O O . GLU A 1 93 ? -24.391 -12.469 3.439 1 91.31 93 GLU A O 1
ATOM 746 N N . GLU A 1 94 ? -23.906 -14.531 2.76 1 91 94 GLU A N 1
ATOM 747 C CA . GLU A 1 94 ? -23.375 -14.883 4.074 1 91 94 GLU A CA 1
ATOM 748 C C . GLU A 1 94 ? -22.141 -14.062 4.41 1 91 94 GLU A C 1
ATOM 750 O O . GLU A 1 94 ? -21.984 -13.594 5.539 1 91 94 GLU A O 1
ATOM 755 N N . LEU A 1 95 ? -21.328 -13.914 3.445 1 91.44 95 LEU A N 1
ATOM 756 C CA . LEU A 1 95 ? -20.125 -13.117 3.643 1 91.44 95 LEU A CA 1
ATOM 757 C C . LEU A 1 95 ? -20.469 -11.656 3.92 1 91.44 95 LEU A C 1
ATOM 759 O O . LEU A 1 95 ? -19.875 -11.023 4.789 1 91.44 95 LEU A O 1
ATOM 763 N N . LYS A 1 96 ? -21.391 -11.125 3.227 1 88.19 96 LYS A N 1
ATOM 764 C CA . LYS A 1 96 ? -21.797 -9.727 3.371 1 88.19 96 LYS A CA 1
ATOM 765 C C . LYS A 1 96 ? -22.359 -9.469 4.766 1 88.19 96 LYS A C 1
ATOM 767 O O . LYS A 1 96 ? -22.125 -8.398 5.344 1 88.19 96 LYS A O 1
ATOM 772 N N . GLN A 1 97 ? -22.969 -10.461 5.305 1 85.38 97 GLN A N 1
ATOM 773 C CA . GLN A 1 97 ? -23.656 -10.289 6.578 1 85.38 97 GLN A CA 1
ATOM 774 C C . GLN A 1 97 ? -22.719 -10.523 7.754 1 85.38 97 GLN A C 1
ATOM 776 O O . GLN A 1 97 ? -22.766 -9.797 8.75 1 85.38 97 GLN A O 1
ATOM 781 N N . CYS A 1 98 ? -21.859 -11.508 7.59 1 79.94 98 CYS A N 1
ATOM 782 C CA . CYS A 1 98 ? -21.156 -11.969 8.781 1 79.94 98 CYS A CA 1
ATOM 783 C C . CYS A 1 98 ? -19.656 -11.766 8.648 1 79.94 98 CYS A C 1
ATOM 785 O O . CYS A 1 98 ? -18.922 -11.789 9.641 1 79.94 98 CYS A O 1
ATOM 787 N N . HIS A 1 99 ? -19.203 -11.508 7.516 1 77 99 HIS A N 1
ATOM 788 C CA . HIS A 1 99 ? -17.766 -11.43 7.27 1 77 99 HIS A CA 1
ATOM 789 C C . HIS A 1 99 ? -17.438 -10.344 6.25 1 77 99 HIS A C 1
ATOM 791 O O . HIS A 1 99 ? -16.891 -10.633 5.184 1 77 99 HIS A O 1
ATOM 797 N N . THR A 1 100 ? -17.594 -9.18 6.648 1 74.88 100 THR A N 1
ATOM 798 C CA . THR A 1 100 ? -17.656 -8.07 5.703 1 74.88 100 THR A CA 1
ATOM 799 C C . THR A 1 100 ? -16.297 -7.832 5.062 1 74.88 100 THR A C 1
ATOM 801 O O . THR A 1 100 ? -16.203 -7.492 3.881 1 74.88 100 THR A O 1
ATOM 804 N N . SER A 1 101 ? -15.266 -8.008 5.848 1 78 101 SER A N 1
ATOM 805 C CA . SER A 1 101 ? -13.945 -7.785 5.27 1 78 101 SER A CA 1
ATOM 806 C C . SER A 1 101 ? -13.648 -8.789 4.164 1 78 101 SER A C 1
ATOM 808 O O . SER A 1 101 ? -13.078 -8.438 3.131 1 78 101 SER A O 1
ATOM 810 N N . ASN A 1 102 ? -14.102 -9.977 4.293 1 88.12 102 ASN A N 1
ATOM 811 C CA . ASN A 1 102 ? -13.898 -11.008 3.281 1 88.12 102 ASN A CA 1
ATOM 812 C C . ASN A 1 102 ? -14.828 -10.812 2.088 1 88.12 102 ASN A C 1
ATOM 814 O O . ASN A 1 102 ? -14.477 -11.156 0.958 1 88.12 102 ASN A O 1
ATOM 818 N N . TYR A 1 103 ? -15.953 -10.211 2.408 1 91.81 103 TYR A N 1
ATOM 819 C CA . TYR A 1 103 ? -16.891 -9.906 1.333 1 91.81 103 TYR A CA 1
ATOM 820 C C . TYR A 1 103 ? -16.25 -8.977 0.301 1 91.81 103 TYR A C 1
ATOM 822 O O . TYR A 1 103 ? -16.375 -9.211 -0.904 1 91.81 103 TYR A O 1
ATOM 830 N N . ASN A 1 104 ? -15.57 -7.988 0.719 1 93.5 104 ASN A N 1
ATOM 831 C CA . ASN A 1 104 ? -14.969 -7.012 -0.182 1 93.5 104 ASN A CA 1
ATOM 832 C C . ASN A 1 104 ? -13.867 -7.637 -1.028 1 93.5 104 ASN A C 1
ATOM 834 O O . ASN A 1 104 ? -13.703 -7.293 -2.201 1 93.5 104 ASN A O 1
ATOM 838 N N . LEU A 1 105 ? -13.078 -8.508 -0.459 1 94.38 105 LEU A N 1
ATOM 839 C CA . LEU A 1 105 ? -12.055 -9.195 -1.241 1 94.38 105 LEU A CA 1
ATOM 840 C C . LEU A 1 105 ? -12.68 -10.078 -2.312 1 94.38 105 LEU A C 1
ATOM 842 O O . LEU A 1 105 ? -12.203 -10.125 -3.447 1 94.38 105 LEU A O 1
ATOM 846 N N . VAL A 1 106 ? -13.734 -10.781 -1.928 1 94.19 106 VAL A N 1
ATOM 847 C CA . VAL A 1 106 ? -14.422 -11.664 -2.865 1 94.19 106 VAL A CA 1
ATOM 848 C C . VAL A 1 106 ? -15.039 -10.836 -3.994 1 94.19 106 VAL A C 1
ATOM 850 O O . VAL A 1 106 ? -15.023 -11.258 -5.152 1 94.19 106 VAL A O 1
ATOM 853 N N . GLN A 1 107 ? -15.547 -9.664 -3.658 1 91.94 107 GLN A N 1
ATOM 854 C CA . GLN A 1 107 ? -16.047 -8.758 -4.684 1 91.94 107 GLN A CA 1
ATOM 855 C C . GLN A 1 107 ? -14.945 -8.336 -5.637 1 91.94 107 GLN A C 1
ATOM 857 O O . GLN A 1 107 ? -15.156 -8.25 -6.848 1 91.94 107 GLN A O 1
ATOM 862 N N . TYR A 1 108 ? -13.82 -8.086 -5.105 1 94.81 108 TYR A N 1
ATOM 863 C CA . TYR A 1 108 ? -12.664 -7.758 -5.934 1 94.81 108 TYR A CA 1
ATOM 864 C C . TYR A 1 108 ? -12.352 -8.891 -6.906 1 94.81 108 TYR A C 1
ATOM 866 O O . TYR A 1 108 ? -12.203 -8.656 -8.109 1 94.81 108 TYR A O 1
ATOM 874 N N . LEU A 1 109 ? -12.273 -10.117 -6.41 1 94.31 109 LEU A N 1
ATOM 875 C CA . LEU A 1 109 ? -11.898 -11.281 -7.207 1 94.31 109 LEU A CA 1
ATOM 876 C C . LEU A 1 109 ? -12.953 -11.578 -8.266 1 94.31 109 LEU A C 1
ATOM 878 O O . LEU A 1 109 ? -12.633 -12.055 -9.359 1 94.31 109 LEU A O 1
ATOM 882 N N . GLU A 1 110 ? -14.148 -11.227 -7.949 1 91 110 GLU A N 1
ATOM 883 C CA . GLU A 1 110 ? -15.227 -11.406 -8.914 1 91 110 GLU A CA 1
ATOM 884 C C . GLU A 1 110 ? -15.148 -10.367 -10.031 1 91 110 GLU A C 1
ATOM 886 O O . GLU A 1 110 ? -15.531 -10.648 -11.172 1 91 110 GLU A O 1
ATOM 891 N N . ASN A 1 111 ? -14.641 -9.219 -9.711 1 88.69 111 ASN A N 1
ATOM 892 C CA . ASN A 1 111 ? -14.695 -8.102 -10.656 1 88.69 111 ASN A CA 1
ATOM 893 C C . ASN A 1 111 ? -13.422 -8.016 -11.492 1 88.69 111 ASN A C 1
ATOM 895 O O . ASN A 1 111 ? -13.383 -7.305 -12.5 1 88.69 111 ASN A O 1
ATOM 899 N N . VAL A 1 112 ? -12.453 -8.719 -11.125 1 89.12 112 VAL A N 1
ATOM 900 C CA . VAL A 1 112 ? -11.211 -8.695 -11.898 1 89.12 112 VAL A CA 1
ATOM 901 C C . VAL A 1 112 ? -11.406 -9.445 -13.211 1 89.12 112 VAL A C 1
ATOM 903 O O . VAL A 1 112 ? -12.414 -10.133 -13.398 1 89.12 112 VAL A O 1
ATOM 906 N N . ASN A 1 113 ? -10.328 -9.281 -14.039 1 82.62 113 ASN A N 1
ATOM 907 C CA . ASN A 1 113 ? -10.312 -10.016 -15.297 1 82.62 113 ASN A CA 1
ATOM 908 C C . ASN A 1 113 ? -10.289 -11.523 -15.062 1 82.62 113 ASN A C 1
ATOM 910 O O . ASN A 1 113 ? -9.383 -12.039 -14.406 1 82.62 113 ASN A O 1
ATOM 914 N N . GLY A 1 114 ? -11.305 -12.273 -15.398 1 83 114 GLY A N 1
ATOM 915 C CA . GLY A 1 114 ? -11.445 -13.703 -15.211 1 83 114 GLY A CA 1
ATOM 916 C C . GLY A 1 114 ? -12.617 -14.078 -14.312 1 83 114 GLY A C 1
ATOM 917 O O . GLY A 1 114 ? -13.141 -15.188 -14.398 1 83 114 GLY A O 1
ATOM 918 N N . SER A 1 115 ? -12.945 -13.125 -13.375 1 88.88 115 SER A N 1
ATOM 919 C CA . SER A 1 115 ? -14.117 -13.305 -12.523 1 88.88 115 SER A CA 1
ATOM 920 C C . SER A 1 115 ? -14.023 -14.586 -11.711 1 88.88 115 SER A C 1
ATOM 922 O O . SER A 1 115 ? -14.516 -15.633 -12.133 1 88.88 115 SER A O 1
ATOM 924 N N . PHE A 1 116 ? -13.547 -14.539 -10.609 1 94.94 116 PHE A N 1
ATOM 925 C CA . PHE A 1 116 ? -13.336 -15.719 -9.781 1 94.94 116 PHE A CA 1
ATOM 926 C C . PHE A 1 116 ? -14.359 -15.781 -8.656 1 94.94 116 PHE A C 1
ATOM 928 O O . PHE A 1 116 ? -14.242 -15.047 -7.668 1 94.94 116 PHE A O 1
ATOM 935 N N . PRO A 1 117 ? -15.266 -16.688 -8.727 1 95.56 117 PRO A N 1
ATOM 936 C CA . PRO A 1 117 ? -16.344 -16.766 -7.738 1 95.56 117 PRO A CA 1
ATOM 937 C C . PRO A 1 117 ? -15.906 -17.438 -6.441 1 95.56 117 PRO A C 1
ATOM 939 O O . PRO A 1 117 ? -14.875 -18.109 -6.41 1 95.56 117 PRO A O 1
ATOM 942 N N . VAL A 1 118 ? -16.688 -17.234 -5.422 1 96.25 118 VAL A N 1
ATOM 943 C CA . VAL A 1 118 ? -16.516 -17.906 -4.141 1 96.25 118 VAL A CA 1
ATOM 944 C C . VAL A 1 118 ? -17.375 -19.172 -4.102 1 96.25 118 VAL A C 1
ATOM 946 O O . VAL A 1 118 ? -18.469 -19.203 -4.656 1 96.25 118 VAL A O 1
ATOM 949 N N . TYR A 1 119 ? -16.844 -20.219 -3.438 1 95.25 119 TYR A N 1
ATOM 950 C CA . TYR A 1 119 ? -17.547 -21.484 -3.34 1 95.25 119 TYR A CA 1
ATOM 951 C C . TYR A 1 119 ? -17.688 -21.922 -1.887 1 95.25 119 TYR A C 1
ATOM 953 O O . TYR A 1 119 ? -16.781 -21.719 -1.081 1 95.25 119 TYR A O 1
ATOM 961 N N . ARG A 1 120 ? -18.875 -22.562 -1.567 1 94.81 120 ARG A N 1
ATOM 962 C CA . ARG A 1 120 ? -19.078 -23.375 -0.366 1 94.81 120 ARG A CA 1
ATOM 963 C C . ARG A 1 120 ? -19.078 -24.859 -0.696 1 94.81 120 ARG A C 1
ATOM 965 O O . ARG A 1 120 ? -18.969 -25.25 -1.863 1 94.81 120 ARG A O 1
ATOM 972 N N . HIS A 1 121 ? -18.953 -25.594 0.209 1 94.06 121 HIS A N 1
ATOM 973 C CA . HIS A 1 121 ? -19.125 -27.031 0.068 1 94.06 121 HIS A CA 1
ATOM 974 C C . HIS A 1 121 ? -17.984 -27.656 -0.727 1 94.06 121 HIS A C 1
ATOM 976 O O . HIS A 1 121 ? -18.203 -28.547 -1.549 1 94.06 121 HIS A O 1
ATOM 982 N N . THR A 1 122 ? -16.812 -27.141 -0.575 1 95.88 122 THR A N 1
ATOM 983 C CA . THR A 1 122 ? -15.609 -27.688 -1.179 1 95.88 122 THR A CA 1
ATOM 984 C C . THR A 1 122 ? -14.664 -28.234 -0.106 1 95.88 122 THR A C 1
ATOM 986 O O . THR A 1 122 ? -14.258 -27.484 0.792 1 95.88 122 THR A O 1
ATOM 989 N N . LYS A 1 123 ? -14.414 -29.484 -0.196 1 97 123 LYS A N 1
ATOM 990 C CA . LYS A 1 123 ? -13.453 -30.078 0.718 1 97 123 LYS A CA 1
ATOM 991 C C . LYS A 1 123 ? -12.023 -29.75 0.312 1 97 123 LYS A C 1
ATOM 993 O O . LYS A 1 123 ? -11.664 -29.844 -0.863 1 97 123 LYS A O 1
ATOM 998 N N . THR A 1 124 ? -11.266 -29.281 1.272 1 97.94 124 THR A N 1
ATOM 999 C CA . THR A 1 124 ? -9.867 -28.938 1.024 1 97.94 124 THR A CA 1
ATOM 1000 C C . THR A 1 124 ? -8.938 -29.828 1.857 1 97.94 124 THR A C 1
ATOM 1002 O O . THR A 1 124 ? -9.219 -30.094 3.027 1 97.94 124 THR A O 1
ATOM 1005 N N . THR A 1 125 ? -7.941 -30.344 1.219 1 98.38 125 THR A N 1
ATOM 1006 C CA . THR A 1 125 ? -6.902 -31.109 1.887 1 98.38 125 THR A CA 1
ATOM 1007 C C . THR A 1 125 ? -5.527 -30.5 1.655 1 98.38 125 THR A C 1
ATOM 1009 O O . THR A 1 125 ? -5.09 -30.344 0.512 1 98.38 125 THR A O 1
ATOM 1012 N N . TYR A 1 126 ? -4.895 -30.156 2.738 1 98.69 126 TYR A N 1
ATOM 1013 C CA . TYR A 1 126 ? -3.574 -29.547 2.693 1 98.69 126 TYR A CA 1
ATOM 1014 C C . TYR A 1 126 ? -2.479 -30.594 2.801 1 98.69 126 TYR A C 1
ATOM 1016 O O . TYR A 1 126 ? -2.592 -31.547 3.588 1 98.69 126 TYR A O 1
ATOM 1024 N N . PHE A 1 127 ? -1.438 -30.5 1.988 1 98.81 127 PHE A N 1
ATOM 1025 C CA . PHE A 1 127 ? -0.27 -31.359 2.053 1 98.81 127 PHE A CA 1
ATOM 1026 C C . PHE A 1 127 ? 0.965 -30.594 2.484 1 98.81 127 PHE A C 1
ATOM 1028 O O . PHE A 1 127 ? 1.402 -29.672 1.784 1 98.81 127 PHE A O 1
ATOM 1035 N N . PRO A 1 128 ? 1.602 -30.938 3.553 1 98.44 128 PRO A N 1
ATOM 1036 C CA . PRO A 1 128 ? 2.736 -30.188 4.086 1 98.44 128 PRO A CA 1
ATOM 1037 C C . PRO A 1 128 ? 4.051 -30.516 3.377 1 98.44 128 PRO A C 1
ATOM 1039 O O . PRO A 1 128 ? 5.082 -29.906 3.678 1 98.44 128 PRO A O 1
ATOM 1042 N N . SER A 1 129 ? 4.031 -31.5 2.428 1 98.12 129 SER A N 1
ATOM 1043 C CA . SER A 1 129 ? 5.242 -31.859 1.692 1 98.12 129 SER A CA 1
ATOM 1044 C C . SER A 1 129 ? 4.91 -32.375 0.293 1 98.12 129 SER A C 1
ATOM 1046 O O . SER A 1 129 ? 3.773 -32.75 0.021 1 98.12 129 SER A O 1
ATOM 1048 N N . GLY A 1 130 ? 5.961 -32.312 -0.563 1 98.25 130 GLY A N 1
ATOM 1049 C CA . GLY A 1 130 ? 5.801 -32.875 -1.886 1 98.25 130 GLY A CA 1
ATOM 1050 C C . GLY A 1 130 ? 5.562 -34.375 -1.854 1 98.25 130 GLY A C 1
ATOM 1051 O O . GLY A 1 130 ? 4.844 -34.938 -2.697 1 98.25 130 GLY A O 1
ATOM 1052 N N . GLU A 1 131 ? 6.145 -35 -0.852 1 98.19 131 GLU A N 1
ATOM 1053 C CA . GLU A 1 131 ? 5.977 -36.469 -0.677 1 98.19 131 GLU A CA 1
ATOM 1054 C C . GLU A 1 131 ? 4.523 -36.812 -0.373 1 98.19 131 GLU A C 1
ATOM 1056 O O . GLU A 1 131 ? 3.963 -37.719 -0.979 1 98.19 131 GLU A O 1
ATOM 1061 N N . ASP A 1 132 ? 3.951 -36.062 0.564 1 98.31 132 ASP A N 1
ATOM 1062 C CA . ASP A 1 132 ? 2.559 -36.281 0.935 1 98.31 132 ASP A CA 1
ATOM 1063 C C . ASP A 1 132 ? 1.628 -36.062 -0.254 1 98.31 132 ASP A C 1
ATOM 1065 O O . ASP A 1 132 ? 0.697 -36.844 -0.474 1 98.31 132 ASP A O 1
ATOM 1069 N N . LYS A 1 133 ? 1.839 -35.062 -0.974 1 98.62 133 LYS A N 1
ATOM 1070 C CA . LYS A 1 133 ? 1.044 -34.781 -2.168 1 98.62 133 LYS A CA 1
ATOM 1071 C C . LYS A 1 133 ? 1.169 -35.906 -3.184 1 98.62 133 LYS A C 1
ATOM 1073 O O . LYS A 1 133 ? 0.171 -36.344 -3.756 1 98.62 133 LYS A O 1
ATOM 1078 N N . PHE A 1 134 ? 2.393 -36.375 -3.43 1 98.62 134 PHE A N 1
ATOM 1079 C CA . PHE A 1 134 ? 2.686 -37.375 -4.434 1 98.62 134 PHE A CA 1
ATOM 1080 C C . PHE A 1 134 ? 1.93 -38.656 -4.133 1 98.62 134 PHE A C 1
ATOM 1082 O O . PHE A 1 134 ? 1.354 -39.281 -5.035 1 98.62 134 PHE A O 1
ATOM 1089 N N . GLU A 1 135 ? 1.924 -39 -2.906 1 98.5 135 GLU A N 1
ATOM 1090 C CA . GLU A 1 135 ? 1.223 -40.219 -2.492 1 98.5 135 GLU A CA 1
ATOM 1091 C C . GLU A 1 135 ? -0.271 -40.125 -2.793 1 98.5 135 GLU A C 1
ATOM 1093 O O . GLU A 1 135 ? -0.854 -41.031 -3.367 1 98.5 135 GLU A O 1
ATOM 1098 N N . GLU A 1 136 ? -0.856 -39.062 -2.381 1 98.69 136 GLU A N 1
ATOM 1099 C CA . GLU A 1 136 ? -2.287 -38.875 -2.615 1 98.69 136 GLU A CA 1
ATOM 1100 C C . GLU A 1 136 ? -2.584 -38.688 -4.098 1 98.69 136 GLU A C 1
ATOM 1102 O O . GLU A 1 136 ? -3.605 -39.156 -4.598 1 98.69 136 GLU A O 1
ATOM 1107 N N . MET A 1 137 ? -1.724 -38.031 -4.773 1 98.56 137 MET A N 1
ATOM 1108 C CA . MET A 1 137 ? -1.852 -37.781 -6.207 1 98.56 137 MET A CA 1
ATOM 1109 C C . MET A 1 137 ? -1.974 -39.094 -6.977 1 98.56 137 MET A C 1
ATOM 1111 O O . MET A 1 137 ? -2.848 -39.25 -7.832 1 98.56 137 MET A O 1
ATOM 1115 N N . LYS A 1 138 ? -1.122 -40.062 -6.699 1 98.56 138 LYS A N 1
ATOM 1116 C CA . LYS A 1 138 ? -1.155 -41.344 -7.375 1 98.56 138 LYS A CA 1
ATOM 1117 C C . LYS A 1 138 ? -2.488 -42.062 -7.145 1 98.56 138 LYS A C 1
ATOM 1119 O O . LYS A 1 138 ? -3.07 -42.625 -8.078 1 98.56 138 LYS A O 1
ATOM 1124 N N . LYS A 1 139 ? -2.977 -41.938 -5.906 1 98.69 139 LYS A N 1
ATOM 1125 C CA . LYS A 1 139 ? -4.254 -42.562 -5.582 1 98.69 139 LYS A CA 1
ATOM 1126 C C . LYS A 1 139 ? -5.391 -41.938 -6.402 1 98.69 139 LYS A C 1
ATOM 1128 O O . LYS A 1 139 ? -6.238 -42.688 -6.93 1 98.69 139 LYS A O 1
ATOM 1133 N N . GLN A 1 140 ? -5.391 -40.688 -6.496 1 98.62 140 GLN A N 1
ATOM 1134 C CA . GLN A 1 140 ? -6.461 -40 -7.203 1 98.62 140 GLN A CA 1
ATOM 1135 C C . GLN A 1 140 ? -6.379 -40.25 -8.703 1 98.62 140 GLN A C 1
ATOM 1137 O O . GLN A 1 140 ? -7.402 -40.406 -9.367 1 98.62 140 GLN A O 1
ATOM 1142 N N . LEU A 1 141 ? -5.184 -40.281 -9.242 1 98.75 141 LEU A N 1
ATOM 1143 C CA . LEU A 1 141 ? -4.992 -40.531 -10.664 1 98.75 141 LEU A CA 1
ATOM 1144 C C . LEU A 1 141 ? -5.559 -41.906 -11.039 1 98.75 141 LEU A C 1
ATOM 1146 O O . LEU A 1 141 ? -6.184 -42.062 -12.086 1 98.75 141 LEU A O 1
ATOM 1150 N N . LEU A 1 142 ? -5.359 -42.812 -10.203 1 98.56 142 LEU A N 1
ATOM 1151 C CA . LEU A 1 142 ? -5.801 -44.188 -10.461 1 98.56 142 LEU A CA 1
ATOM 1152 C C . LEU A 1 142 ? -7.324 -44.281 -10.461 1 98.56 142 LEU A C 1
ATOM 1154 O O . LEU A 1 142 ? -7.895 -45.188 -11.062 1 98.56 142 LEU A O 1
ATOM 1158 N N . LYS A 1 143 ? -7.996 -43.344 -9.898 1 98.12 143 LYS A N 1
ATOM 1159 C CA . LYS A 1 143 ? -9.453 -43.344 -9.797 1 98.12 143 LYS A CA 1
ATOM 1160 C C . LYS A 1 143 ? -10.086 -42.656 -11.023 1 98.12 143 LYS A C 1
ATOM 1162 O O . LYS A 1 143 ? -11.297 -42.75 -11.234 1 98.12 143 LYS A O 1
ATOM 1167 N N . ALA A 1 144 ? -9.297 -42.062 -11.836 1 98.38 144 ALA A N 1
ATOM 1168 C CA . ALA A 1 144 ? -9.812 -41.281 -12.953 1 98.38 144 ALA A CA 1
ATOM 1169 C C . ALA A 1 144 ? -10.602 -42.156 -13.914 1 98.38 144 ALA A C 1
ATOM 1171 O O . ALA A 1 144 ? -10.195 -43.281 -14.219 1 98.38 144 ALA A O 1
ATOM 1172 N N . GLU A 1 145 ? -11.727 -41.594 -14.492 1 97.88 145 GLU A N 1
ATOM 1173 C CA . GLU A 1 145 ? -12.578 -42.375 -15.383 1 97.88 145 GLU A CA 1
ATOM 1174 C C . GLU A 1 145 ? -12.812 -41.656 -16.703 1 97.88 145 GLU A C 1
ATOM 1176 O O . GLU A 1 145 ? -13.023 -42.281 -17.734 1 97.88 145 GLU A O 1
ATOM 1181 N N . LYS A 1 146 ? -12.828 -40.344 -16.672 1 97.62 146 LYS A N 1
ATOM 1182 C CA . LYS A 1 146 ? -13.211 -39.594 -17.859 1 97.62 146 LYS A CA 1
ATOM 1183 C C . LYS A 1 146 ? -12.023 -38.844 -18.438 1 97.62 146 LYS A C 1
ATOM 1185 O O . LYS A 1 146 ? -11.719 -38.969 -19.625 1 97.62 146 LYS A O 1
ATOM 1190 N N . TYR A 1 147 ? -11.391 -38.031 -17.578 1 98.06 147 TYR A N 1
ATOM 1191 C CA . TYR A 1 147 ? -10.258 -37.281 -18.109 1 98.06 147 TYR A CA 1
ATOM 1192 C C . TYR A 1 147 ? -9.273 -36.938 -17 1 98.06 147 TYR A C 1
ATOM 1194 O O . TYR A 1 147 ? -9.633 -36.938 -15.828 1 98.06 147 TYR A O 1
ATOM 1202 N N . ILE A 1 148 ? -8.055 -36.688 -17.391 1 98.75 148 ILE A N 1
ATOM 1203 C CA . ILE A 1 148 ? -6.961 -36.188 -16.578 1 98.75 148 ILE A CA 1
ATOM 1204 C C . ILE A 1 148 ? -6.266 -35.031 -17.297 1 98.75 148 ILE A C 1
ATOM 1206 O O . ILE A 1 148 ? -5.758 -35.188 -18.406 1 98.75 148 ILE A O 1
ATOM 1210 N N . PHE A 1 149 ? -6.27 -33.812 -16.703 1 98.56 149 PHE A N 1
ATOM 1211 C CA . PHE A 1 149 ? -5.555 -32.688 -17.25 1 98.56 149 PHE A CA 1
ATOM 1212 C C . PHE A 1 149 ? -4.414 -32.25 -16.328 1 98.56 149 PHE A C 1
ATOM 1214 O O . PHE A 1 149 ? -4.609 -32.094 -15.125 1 98.56 149 PHE A O 1
ATOM 1221 N N . LEU A 1 150 ? -3.244 -32.125 -16.906 1 98.38 150 LEU A N 1
ATOM 1222 C CA . LEU A 1 150 ? -2.064 -31.656 -16.188 1 98.38 150 LEU A CA 1
ATOM 1223 C C . LEU A 1 150 ? -1.498 -30.391 -16.812 1 98.38 150 LEU A C 1
ATOM 1225 O O . LEU A 1 150 ? -1.255 -30.344 -18.031 1 98.38 150 LEU A O 1
ATOM 1229 N N . GLU A 1 151 ? -1.332 -29.359 -16.016 1 97.62 151 GLU A N 1
ATOM 1230 C CA . GLU A 1 151 ? -0.603 -28.141 -16.344 1 97.62 151 GLU A CA 1
ATOM 1231 C C . GLU A 1 151 ? 0.52 -27.875 -15.344 1 97.62 151 GLU A C 1
ATOM 1233 O O . GLU A 1 151 ? 0.26 -27.625 -14.164 1 97.62 151 GLU A O 1
ATOM 1238 N N . TYR A 1 152 ? 1.768 -27.969 -15.828 1 97.06 152 TYR A N 1
ATOM 1239 C CA . TYR A 1 152 ? 2.881 -27.828 -14.898 1 97.06 152 TYR A CA 1
ATOM 1240 C C . TYR A 1 152 ? 4.016 -27.031 -15.523 1 97.06 152 TYR A C 1
ATOM 1242 O O . TYR A 1 152 ? 4.266 -27.125 -16.734 1 97.06 152 TYR A O 1
ATOM 1250 N N . PHE A 1 153 ? 4.746 -26.359 -14.68 1 94.19 153 PHE A N 1
ATOM 1251 C CA . PHE A 1 153 ? 5.867 -25.531 -15.07 1 94.19 153 PHE A CA 1
ATOM 1252 C C . PHE A 1 153 ? 7.094 -26.375 -15.383 1 94.19 153 PHE A C 1
ATOM 1254 O O . PHE A 1 153 ? 7.805 -26.109 -16.359 1 94.19 153 PHE A O 1
ATOM 1261 N N . ILE A 1 154 ? 7.359 -27.344 -14.547 1 94.19 154 ILE A N 1
ATOM 1262 C CA . ILE A 1 154 ? 8.516 -28.219 -14.727 1 94.19 154 ILE A CA 1
ATOM 1263 C C . ILE A 1 154 ? 8.062 -29.688 -14.711 1 94.19 154 ILE A C 1
ATOM 1265 O O . ILE A 1 154 ? 7.352 -30.109 -13.797 1 94.19 154 ILE A O 1
ATOM 1269 N N . ILE A 1 155 ? 8.414 -30.344 -15.672 1 95.44 155 ILE A N 1
ATOM 1270 C CA . ILE A 1 155 ? 8.344 -31.797 -15.727 1 95.44 155 ILE A CA 1
ATOM 1271 C C . ILE A 1 155 ? 9.734 -32.375 -15.992 1 95.44 155 ILE A C 1
ATOM 1273 O O . ILE A 1 155 ? 10.367 -32.031 -17 1 95.44 155 ILE A O 1
ATOM 1277 N N . GLY A 1 156 ? 10.164 -33.156 -15.07 1 94.44 156 GLY A N 1
ATOM 1278 C CA . GLY A 1 156 ? 11.477 -33.781 -15.219 1 94.44 156 GLY A CA 1
ATOM 1279 C C . GLY A 1 156 ? 11.445 -35.281 -15.164 1 94.44 156 GLY A C 1
ATOM 1280 O O . GLY A 1 156 ? 10.766 -35.875 -14.312 1 94.44 156 GLY A O 1
ATOM 1281 N N . GLU A 1 157 ? 12.234 -35.844 -16.047 1 93.5 157 GLU A N 1
ATOM 1282 C CA . GLU A 1 157 ? 12.297 -37.281 -16.062 1 93.5 157 GLU A CA 1
ATOM 1283 C C . GLU A 1 157 ? 12.953 -37.812 -14.789 1 93.5 157 GLU A C 1
ATOM 1285 O O . GLU A 1 157 ? 13.914 -37.25 -14.281 1 93.5 157 GLU A O 1
ATOM 1290 N N . GLY A 1 158 ? 12.383 -38.875 -14.297 1 95 158 GLY A N 1
ATOM 1291 C CA . GLY A 1 158 ? 12.828 -39.531 -13.07 1 95 158 GLY A CA 1
ATOM 1292 C C . GLY A 1 158 ? 11.781 -40.438 -12.453 1 95 158 GLY A C 1
ATOM 1293 O O . GLY A 1 158 ? 10.93 -40.969 -13.164 1 95 158 GLY A O 1
ATOM 1294 N N . GLU A 1 159 ? 11.93 -40.594 -11.188 1 96.88 159 GLU A N 1
ATOM 1295 C CA . GLU A 1 159 ? 11.023 -41.5 -10.5 1 96.88 159 GLU A CA 1
ATOM 1296 C C . GLU A 1 159 ? 9.617 -40.938 -10.414 1 96.88 159 GLU A C 1
ATOM 1298 O O . GLU A 1 159 ? 8.633 -41.594 -10.727 1 96.88 159 GLU A O 1
ATOM 1303 N N . MET A 1 160 ? 9.469 -39.719 -9.969 1 97.38 160 MET A N 1
ATOM 1304 C CA . MET A 1 160 ? 8.156 -39.094 -9.789 1 97.38 160 MET A CA 1
ATOM 1305 C C . MET A 1 160 ? 7.379 -39.094 -11.094 1 97.38 160 MET A C 1
ATOM 1307 O O . MET A 1 160 ? 6.293 -39.656 -11.18 1 97.38 160 MET A O 1
ATOM 1311 N N . TRP A 1 161 ? 7.965 -38.469 -12.133 1 97.06 161 TRP A N 1
ATOM 1312 C CA . TRP A 1 161 ? 7.273 -38.375 -13.414 1 97.06 161 TRP A CA 1
ATOM 1313 C C . TRP A 1 161 ? 7.094 -39.75 -14.039 1 97.06 161 TRP A C 1
ATOM 1315 O O . TRP A 1 161 ? 6.074 -40.031 -14.68 1 97.06 161 TRP A O 1
ATOM 1325 N N . GLY A 1 162 ? 8.102 -40.594 -13.859 1 97.12 162 GLY A N 1
ATOM 1326 C CA . GLY A 1 162 ? 7.996 -41.938 -14.391 1 97.12 162 GLY A CA 1
ATOM 1327 C C . GLY A 1 162 ? 6.789 -42.688 -13.859 1 97.12 162 GLY A C 1
ATOM 1328 O O . GLY A 1 162 ? 6.09 -43.375 -14.617 1 97.12 162 GLY A O 1
ATOM 1329 N N . GLU A 1 163 ? 6.578 -42.594 -12.609 1 98.06 163 GLU A N 1
ATOM 1330 C CA . GLU A 1 163 ? 5.43 -43.25 -12.008 1 98.06 163 GLU A CA 1
ATOM 1331 C C . GLU A 1 163 ? 4.117 -42.625 -12.469 1 98.06 163 GLU A C 1
ATOM 1333 O O . GLU A 1 163 ? 3.146 -43.344 -12.734 1 98.06 163 GLU A O 1
ATOM 1338 N N . ILE A 1 164 ? 4.082 -41.375 -12.523 1 98.38 164 ILE A N 1
ATOM 1339 C CA . ILE A 1 164 ? 2.893 -40.688 -13 1 98.38 164 ILE A CA 1
ATOM 1340 C C . ILE A 1 164 ? 2.594 -41.094 -14.445 1 98.38 164 ILE A C 1
ATOM 1342 O O . ILE A 1 164 ? 1.451 -41.406 -14.781 1 98.38 164 ILE A O 1
ATOM 1346 N N . LEU A 1 165 ? 3.658 -41.094 -15.258 1 97.62 165 LEU A N 1
ATOM 1347 C CA . LEU A 1 165 ? 3.52 -41.438 -16.672 1 97.62 165 LEU A CA 1
ATOM 1348 C C . LEU A 1 165 ? 2.984 -42.844 -16.844 1 97.62 165 LEU A C 1
ATOM 1350 O O . LEU A 1 165 ? 2.174 -43.125 -17.734 1 97.62 165 LEU A O 1
ATOM 1354 N N . ALA A 1 166 ? 3.465 -43.75 -16.031 1 98.06 166 ALA A N 1
ATOM 1355 C CA . ALA A 1 166 ? 2.984 -45.125 -16.094 1 98.06 166 ALA A CA 1
ATOM 1356 C C . ALA A 1 166 ? 1.482 -45.188 -15.828 1 98.06 166 ALA A C 1
ATOM 1358 O O . ALA A 1 166 ? 0.761 -45.906 -16.516 1 98.06 166 ALA A O 1
ATOM 1359 N N . ILE A 1 167 ? 1.021 -44.469 -14.883 1 98.56 167 ILE A N 1
ATOM 1360 C CA . ILE A 1 167 ? -0.403 -44.438 -14.562 1 98.56 167 ILE A CA 1
ATOM 1361 C C . ILE A 1 167 ? -1.177 -43.781 -15.719 1 98.56 167 ILE A C 1
ATOM 1363 O O . ILE A 1 167 ? -2.232 -44.281 -16.109 1 98.56 167 ILE A O 1
ATOM 1367 N N . LEU A 1 168 ? -0.68 -42.688 -16.219 1 98.56 168 LEU A N 1
ATOM 1368 C CA . LEU A 1 168 ? -1.348 -42 -17.328 1 98.56 168 LEU A CA 1
ATOM 1369 C C . LEU A 1 168 ? -1.483 -42.938 -18.531 1 98.56 168 LEU A C 1
ATOM 1371 O O . LEU A 1 168 ? -2.521 -42.938 -19.203 1 98.56 168 LEU A O 1
ATOM 1375 N N . LYS A 1 169 ? -0.402 -43.719 -18.797 1 97.69 169 LYS A N 1
ATOM 1376 C CA . LYS A 1 169 ? -0.434 -44.688 -19.906 1 97.69 169 LYS A CA 1
ATOM 1377 C C . LYS A 1 169 ? -1.541 -45.719 -19.703 1 97.69 169 LYS A C 1
ATOM 1379 O O . LYS A 1 169 ? -2.271 -46.031 -20.656 1 97.69 169 LYS A O 1
ATOM 1384 N N . GLN A 1 170 ? -1.58 -46.188 -18.562 1 98.12 170 GLN A N 1
ATOM 1385 C CA . GLN A 1 170 ? -2.625 -47.156 -18.219 1 98.12 170 GLN A CA 1
ATOM 1386 C C . GLN A 1 170 ? -4.012 -46.531 -18.406 1 98.12 170 GLN A C 1
ATOM 1388 O O . GLN A 1 170 ? -4.906 -47.188 -18.969 1 98.12 170 GLN A O 1
ATOM 1393 N N . LYS A 1 171 ? -4.207 -45.344 -17.969 1 98.44 171 LYS A N 1
ATOM 1394 C CA . LYS A 1 171 ? -5.508 -44.688 -18.047 1 98.44 171 LYS A CA 1
ATOM 1395 C C . LYS A 1 171 ? -5.887 -44.406 -19.5 1 98.44 171 LYS A C 1
ATOM 1397 O O . LYS A 1 171 ? -7.059 -44.5 -19.859 1 98.44 171 LYS A O 1
ATOM 1402 N N . VAL A 1 172 ? -4.961 -44.062 -20.297 1 98.19 172 VAL A N 1
ATOM 1403 C CA . VAL A 1 172 ? -5.211 -43.875 -21.719 1 98.19 172 VAL A CA 1
ATOM 1404 C C . VAL A 1 172 ? -5.746 -45.188 -22.312 1 98.19 172 VAL A C 1
ATOM 1406 O O . VAL A 1 172 ? -6.691 -45.156 -23.109 1 98.19 172 VAL A O 1
ATOM 1409 N N . GLN A 1 173 ? -5.16 -46.219 -21.953 1 97.44 173 GLN A N 1
ATOM 1410 C CA . GLN A 1 173 ? -5.582 -47.531 -22.453 1 97.44 173 GLN A CA 1
ATOM 1411 C C . GLN A 1 173 ? -7.004 -47.875 -22 1 97.44 173 GLN A C 1
ATOM 1413 O O . GLN A 1 173 ? -7.734 -48.562 -22.688 1 97.44 173 GLN A O 1
ATOM 1418 N N . GLU A 1 174 ? -7.371 -47.312 -20.906 1 98.12 174 GLU A N 1
ATOM 1419 C CA . GLU A 1 174 ? -8.711 -47.531 -20.375 1 98.12 174 GLU A CA 1
ATOM 1420 C C . GLU A 1 174 ? -9.719 -46.562 -20.984 1 98.12 174 GLU A C 1
ATOM 1422 O O . GLU A 1 174 ? -10.891 -46.562 -20.625 1 98.12 174 GLU A O 1
ATOM 1427 N N . GLY A 1 175 ? -9.258 -45.688 -21.828 1 97.62 175 GLY A N 1
ATOM 1428 C CA . GLY A 1 175 ? -10.156 -44.781 -22.562 1 97.62 175 GLY A CA 1
ATOM 1429 C C . GLY A 1 175 ? -10.273 -43.406 -21.938 1 97.62 175 GLY A C 1
ATOM 1430 O O . GLY A 1 175 ? -11.102 -42.625 -22.344 1 97.62 175 GLY A O 1
ATOM 1431 N N . VAL A 1 176 ? -9.461 -43.125 -20.938 1 98.19 176 VAL A N 1
ATOM 1432 C CA . VAL A 1 176 ? -9.469 -41.812 -20.25 1 98.19 176 VAL A CA 1
ATOM 1433 C C . VAL A 1 176 ? -8.766 -40.781 -21.125 1 98.19 176 VAL A C 1
ATOM 1435 O O . VAL A 1 176 ? -7.707 -41.031 -21.688 1 98.19 176 VAL A O 1
ATOM 1438 N N . GLU A 1 177 ? -9.375 -39.562 -21.312 1 98 177 GLU A N 1
ATOM 1439 C CA . GLU A 1 177 ? -8.727 -38.469 -22.016 1 98 177 GLU A CA 1
ATOM 1440 C C . GLU A 1 177 ? -7.637 -37.812 -21.172 1 98 177 GLU A C 1
ATOM 1442 O O . GLU A 1 177 ? -7.902 -37.344 -20.047 1 98 177 GLU A O 1
ATOM 1447 N N . VAL A 1 178 ? -6.465 -37.844 -21.672 1 98.38 178 VAL A N 1
ATOM 1448 C CA . VAL A 1 178 ? -5.352 -37.281 -20.906 1 98.38 178 VAL A CA 1
ATOM 1449 C C . VAL A 1 178 ? -4.711 -36.125 -21.672 1 98.38 178 VAL A C 1
ATOM 1451 O O . VAL A 1 178 ? -4.316 -36.281 -22.828 1 98.38 178 VAL A O 1
ATOM 1454 N N . ARG A 1 179 ? -4.613 -34.938 -21.031 1 97 179 ARG A N 1
ATOM 1455 C CA . ARG A 1 179 ? -3.957 -33.781 -21.594 1 97 179 ARG A CA 1
ATOM 1456 C C . ARG A 1 179 ? -2.824 -33.281 -20.703 1 97 179 ARG A C 1
ATOM 1458 O O . ARG A 1 179 ? -2.99 -33.188 -19.484 1 97 179 ARG A O 1
ATOM 1465 N N . VAL A 1 180 ? -1.696 -33.031 -21.328 1 96.5 180 VAL A N 1
ATOM 1466 C CA . VAL A 1 180 ? -0.538 -32.531 -20.594 1 96.5 180 VAL A CA 1
ATOM 1467 C C . VAL A 1 180 ? -0.03 -31.25 -21.234 1 96.5 180 VAL A C 1
ATOM 1469 O O . VAL A 1 180 ? 0.327 -31.25 -22.406 1 96.5 180 VAL A O 1
ATOM 1472 N N . LEU A 1 181 ? -0.057 -30.188 -20.438 1 94.5 181 LEU A N 1
ATOM 1473 C CA . LEU A 1 181 ? 0.475 -28.875 -20.828 1 94.5 181 LEU A CA 1
ATOM 1474 C C . LEU A 1 181 ? 1.668 -28.5 -19.969 1 94.5 181 LEU A C 1
ATOM 1476 O O . LEU A 1 181 ? 1.582 -28.531 -18.734 1 94.5 181 LEU A O 1
ATOM 1480 N N . TYR A 1 182 ? 2.771 -28.234 -20.562 1 91.44 182 TYR A N 1
ATOM 1481 C CA . TYR A 1 182 ? 3.928 -27.812 -19.766 1 91.44 182 TYR A CA 1
ATOM 1482 C C . TYR A 1 182 ? 4.641 -26.641 -20.438 1 91.44 182 TYR A C 1
ATOM 1484 O O . TYR A 1 182 ? 4.434 -26.359 -21.625 1 91.44 182 TYR A O 1
ATOM 1492 N N . ASP A 1 183 ? 5.41 -25.938 -19.688 1 88.25 183 ASP A N 1
ATOM 1493 C CA . ASP A 1 183 ? 6.105 -24.734 -20.156 1 88.25 183 ASP A CA 1
ATOM 1494 C C . ASP A 1 183 ? 7.234 -25.094 -21.125 1 88.25 183 ASP A C 1
ATOM 1496 O O . ASP A 1 183 ? 7.934 -26.094 -20.922 1 88.25 183 ASP A O 1
ATOM 1500 N N . GLY A 1 184 ? 7.48 -24.266 -22 1 78.94 184 GLY A N 1
ATOM 1501 C CA . GLY A 1 184 ? 8.422 -24.516 -23.094 1 78.94 184 GLY A CA 1
ATOM 1502 C C . GLY A 1 184 ? 9.867 -24.547 -22.625 1 78.94 184 GLY A C 1
ATOM 1503 O O . GLY A 1 184 ? 10.719 -25.156 -23.281 1 78.94 184 GLY A O 1
ATOM 1504 N N . MET A 1 185 ? 10.109 -23.969 -21.531 1 76.62 185 MET A N 1
ATOM 1505 C CA . MET A 1 185 ? 11.492 -23.938 -21.047 1 76.62 185 MET A CA 1
ATOM 1506 C C . MET A 1 185 ? 11.969 -25.344 -20.703 1 76.62 185 MET A C 1
ATOM 1508 O O . MET A 1 185 ? 13.172 -25.594 -20.641 1 76.62 185 MET A O 1
ATOM 1512 N N . ASN A 1 186 ? 11.07 -26.219 -20.5 1 77.12 186 ASN A N 1
ATOM 1513 C CA . ASN A 1 186 ? 11.414 -27.594 -20.188 1 77.12 186 ASN A CA 1
ATOM 1514 C C . ASN A 1 186 ? 12.172 -28.266 -21.344 1 77.12 186 ASN A C 1
ATOM 1516 O O . ASN A 1 186 ? 13 -29.141 -21.125 1 77.12 186 ASN A O 1
ATOM 1520 N N . GLU A 1 187 ? 11.898 -27.844 -22.5 1 70.62 187 GLU A N 1
ATOM 1521 C CA . GLU A 1 187 ? 12.508 -28.422 -23.688 1 70.62 187 GLU A CA 1
ATOM 1522 C C . GLU A 1 187 ? 14 -28.094 -23.766 1 70.62 187 GLU A C 1
ATOM 1524 O O . GLU A 1 187 ? 14.766 -28.797 -24.438 1 70.62 187 GLU A O 1
ATOM 1529 N N . PHE A 1 188 ? 14.32 -27.125 -23 1 68.75 188 PHE A N 1
ATOM 1530 C CA . PHE A 1 188 ? 15.711 -26.719 -22.984 1 68.75 188 PHE A CA 1
ATOM 1531 C C . PHE A 1 188 ? 16.406 -27.141 -21.703 1 68.75 188 PHE A C 1
ATOM 1533 O O . PHE A 1 188 ? 17.609 -26.953 -21.547 1 68.75 188 PHE A O 1
ATOM 1540 N N . SER A 1 189 ? 15.664 -27.781 -20.906 1 74.12 189 SER A N 1
ATOM 1541 C CA . SER A 1 189 ? 16.281 -28.031 -19.594 1 74.12 189 SER A CA 1
ATOM 1542 C C . SER A 1 189 ? 16.031 -29.469 -19.141 1 74.12 189 SER A C 1
ATOM 1544 O O . SER A 1 189 ? 16.938 -30.297 -19.203 1 74.12 189 SER A O 1
ATOM 1546 N N . THR A 1 190 ? 14.844 -29.891 -19.016 1 81 190 THR A N 1
ATOM 1547 C CA . THR A 1 190 ? 14.578 -31.156 -18.328 1 81 190 THR A CA 1
ATOM 1548 C C . THR A 1 190 ? 14.055 -32.188 -19.297 1 81 190 THR A C 1
ATOM 1550 O O . THR A 1 190 ? 14.125 -33.406 -19.031 1 81 190 THR A O 1
ATOM 1553 N N . LEU A 1 191 ? 13.477 -31.734 -20.469 1 80.88 191 LEU A N 1
ATOM 1554 C CA . LEU A 1 191 ? 12.883 -32.656 -21.438 1 80.88 191 LEU A CA 1
ATOM 1555 C C . LEU A 1 191 ? 13.516 -32.469 -22.812 1 80.88 191 LEU A C 1
ATOM 1557 O O . LEU A 1 191 ? 14.094 -31.406 -23.094 1 80.88 191 LEU A O 1
ATOM 1561 N N . SER A 1 192 ? 13.422 -33.5 -23.547 1 79.69 192 SER A N 1
ATOM 1562 C CA . SER A 1 192 ? 13.891 -33.375 -24.922 1 79.69 192 SER A CA 1
ATOM 1563 C C . SER A 1 192 ? 12.875 -32.656 -25.812 1 79.69 192 SER A C 1
ATOM 1565 O O . SER A 1 192 ? 11.695 -32.594 -25.469 1 79.69 192 SER A O 1
ATOM 1567 N N . PHE A 1 193 ? 13.297 -32.188 -26.906 1 78.56 193 PHE A N 1
ATOM 1568 C CA . PHE A 1 193 ? 12.469 -31.406 -27.812 1 78.56 193 PHE A CA 1
ATOM 1569 C C . PHE A 1 193 ? 11.352 -32.281 -28.406 1 78.56 193 PHE A C 1
ATOM 1571 O O . PHE A 1 193 ? 10.32 -31.75 -28.828 1 78.56 193 PHE A O 1
ATOM 1578 N N . ASP A 1 194 ? 11.562 -33.562 -28.375 1 83.12 194 ASP A N 1
ATOM 1579 C CA . ASP A 1 194 ? 10.562 -34.438 -28.984 1 83.12 194 ASP A CA 1
ATOM 1580 C C . ASP A 1 194 ? 9.617 -35 -27.938 1 83.12 194 ASP A C 1
ATOM 1582 O O . ASP A 1 194 ? 8.875 -35.938 -28.234 1 83.12 194 ASP A O 1
ATOM 1586 N N . TYR A 1 195 ? 9.672 -34.469 -26.844 1 88.25 195 TYR A N 1
ATOM 1587 C CA . TYR A 1 195 ? 8.93 -35.094 -25.75 1 88.25 195 TYR A CA 1
ATOM 1588 C C . TYR A 1 195 ? 7.426 -35 -25.984 1 88.25 195 TYR A C 1
ATOM 1590 O O . TYR A 1 195 ? 6.672 -35.906 -25.641 1 88.25 195 TYR A O 1
ATOM 1598 N N . LYS A 1 196 ? 7.051 -33.906 -26.516 1 89.94 196 LYS A N 1
ATOM 1599 C CA . LYS A 1 196 ? 5.648 -33.781 -26.906 1 89.94 196 LYS A CA 1
ATOM 1600 C C . LYS A 1 196 ? 5.191 -34.938 -27.781 1 89.94 196 LYS A C 1
ATOM 1602 O O . LYS A 1 196 ? 4.133 -35.531 -27.531 1 89.94 196 LYS A O 1
ATOM 1607 N N . LYS A 1 197 ? 5.996 -35.25 -28.703 1 90.75 197 LYS A N 1
ATOM 1608 C CA . LYS A 1 197 ? 5.68 -36.344 -29.625 1 90.75 197 LYS A CA 1
ATOM 1609 C C . LYS A 1 197 ? 5.688 -37.688 -28.906 1 90.75 197 LYS A C 1
ATOM 1611 O O . LYS A 1 197 ? 4.879 -38.562 -29.219 1 90.75 197 LYS A O 1
ATOM 1616 N N . ARG A 1 198 ? 6.523 -37.781 -28 1 91.69 198 ARG A N 1
ATOM 1617 C CA . ARG A 1 198 ? 6.602 -39.031 -27.219 1 91.69 198 ARG A CA 1
ATOM 1618 C C . ARG A 1 198 ? 5.32 -39.25 -26.438 1 91.69 198 ARG A C 1
ATOM 1620 O O . ARG A 1 198 ? 4.84 -40.406 -26.344 1 91.69 198 ARG A O 1
ATOM 1627 N N . LEU A 1 199 ? 4.855 -38.219 -25.875 1 94.62 199 LEU A N 1
ATOM 1628 C CA . LEU A 1 199 ? 3.609 -38.312 -25.125 1 94.62 199 LEU A CA 1
ATOM 1629 C C . LEU A 1 199 ? 2.439 -38.625 -26.062 1 94.62 199 LEU A C 1
ATOM 1631 O O . LEU A 1 199 ? 1.585 -39.469 -25.734 1 94.62 199 LEU A O 1
ATOM 1635 N N . GLN A 1 200 ? 2.488 -38.062 -27.203 1 94.44 200 GLN A N 1
ATOM 1636 C CA . GLN A 1 200 ? 1.422 -38.25 -28.172 1 94.44 200 GLN A CA 1
ATOM 1637 C C . GLN A 1 200 ? 1.42 -39.688 -28.688 1 94.44 200 GLN A C 1
ATOM 1639 O O . GLN A 1 200 ? 0.359 -40.281 -28.938 1 94.44 200 GLN A O 1
ATOM 1644 N N . ASN A 1 201 ? 2.529 -40.188 -28.797 1 94.62 201 ASN A N 1
ATOM 1645 C CA . ASN A 1 201 ? 2.678 -41.562 -29.297 1 94.62 201 ASN A CA 1
ATOM 1646 C C . ASN A 1 201 ? 2.051 -42.594 -28.344 1 94.62 201 ASN A C 1
ATOM 1648 O O . ASN A 1 201 ? 1.702 -43.688 -28.766 1 94.62 201 ASN A O 1
ATOM 1652 N N . ILE A 1 202 ? 1.889 -42.188 -27.188 1 94.75 202 ILE A N 1
ATOM 1653 C CA . ILE A 1 202 ? 1.302 -43.125 -26.25 1 94.75 202 ILE A CA 1
ATOM 1654 C C . ILE A 1 202 ? -0.134 -42.719 -25.922 1 94.75 202 ILE A C 1
ATOM 1656 O O . ILE A 1 202 ? -0.701 -43.156 -24.922 1 94.75 202 ILE A O 1
ATOM 1660 N N . GLY A 1 203 ? -0.667 -41.75 -26.688 1 96.44 203 GLY A N 1
ATOM 1661 C CA . GLY A 1 203 ? -2.078 -41.406 -26.594 1 96.44 203 GLY A CA 1
ATOM 1662 C C . GLY A 1 203 ? -2.354 -40.219 -25.703 1 96.44 203 GLY A C 1
ATOM 1663 O O . GLY A 1 203 ? -3.512 -39.875 -25.438 1 96.44 203 GLY A O 1
ATOM 1664 N N . ILE A 1 204 ? -1.39 -39.562 -25.156 1 96.88 204 ILE A N 1
ATOM 1665 C CA . ILE A 1 204 ? -1.539 -38.406 -24.312 1 96.88 204 ILE A CA 1
ATOM 1666 C C . ILE A 1 204 ? -1.501 -37.125 -25.172 1 96.88 204 ILE A C 1
ATOM 1668 O O . ILE A 1 204 ? -0.546 -36.906 -25.922 1 96.88 204 ILE A O 1
ATOM 1672 N N . GLN A 1 205 ? -2.568 -36.344 -25.109 1 94.94 205 GLN A N 1
ATOM 1673 C CA . GLN A 1 205 ? -2.529 -35.062 -25.781 1 94.94 205 GLN A CA 1
ATOM 1674 C C . GLN A 1 205 ? -1.576 -34.094 -25.062 1 94.94 205 GLN A C 1
ATOM 1676 O O . GLN A 1 205 ? -1.662 -33.906 -23.859 1 94.94 205 GLN A O 1
ATOM 1681 N N . SER A 1 206 ? -0.676 -33.594 -25.844 1 93.31 206 SER A N 1
ATOM 1682 C CA . SER A 1 206 ? 0.341 -32.75 -25.219 1 93.31 206 SER A CA 1
ATOM 1683 C C . SER A 1 206 ? 0.512 -31.438 -25.969 1 93.31 206 SER A C 1
ATOM 1685 O O . SER A 1 206 ? 0.409 -31.391 -27.188 1 93.31 206 SER A O 1
ATOM 1687 N N . ARG A 1 207 ? 0.715 -30.359 -25.188 1 90.5 207 ARG A N 1
ATOM 1688 C CA . ARG A 1 207 ? 1.03 -29.031 -25.719 1 90.5 207 ARG A CA 1
ATOM 1689 C C . ARG A 1 207 ? 2.145 -28.375 -24.922 1 90.5 207 ARG A C 1
ATOM 1691 O O . ARG A 1 207 ? 2.32 -28.672 -23.734 1 90.5 207 ARG A O 1
ATOM 1698 N N . VAL A 1 208 ? 2.855 -27.531 -25.625 1 85.62 208 VAL A N 1
ATOM 1699 C CA . VAL A 1 208 ? 3.934 -26.766 -25.016 1 85.62 208 VAL A CA 1
ATOM 1700 C C . VAL A 1 208 ? 3.586 -25.281 -25.016 1 85.62 208 VAL A C 1
ATOM 1702 O O . VAL A 1 208 ? 3.252 -24.719 -26.062 1 85.62 208 VAL A O 1
ATOM 1705 N N . PHE A 1 209 ? 3.6 -24.75 -23.859 1 82.44 209 PHE A N 1
ATOM 1706 C CA . PHE A 1 209 ? 3.361 -23.312 -23.766 1 82.44 209 PHE A CA 1
ATOM 1707 C C . PHE A 1 209 ? 4.586 -22.531 -24.219 1 82.44 209 PHE A C 1
ATOM 1709 O O . PHE A 1 209 ? 5.691 -22.75 -23.719 1 82.44 209 PHE A O 1
ATOM 1716 N N . ALA A 1 210 ? 4.344 -21.531 -25.078 1 67 210 ALA A N 1
ATOM 1717 C CA . ALA A 1 210 ? 5.328 -20.594 -25.609 1 67 210 ALA A CA 1
ATOM 1718 C C . ALA A 1 210 ? 6.602 -21.328 -26.031 1 67 210 ALA A C 1
ATOM 1720 O O . ALA A 1 210 ? 7.688 -21.047 -25.516 1 67 210 ALA A O 1
ATOM 1721 N N . SER A 1 211 ? 6.445 -22.203 -26.875 1 57.78 211 SER A N 1
ATOM 1722 C CA . SER A 1 211 ? 7.605 -22.938 -27.375 1 57.78 211 SER A CA 1
ATOM 1723 C C . SER A 1 211 ? 8.68 -21.984 -27.891 1 57.78 211 SER A C 1
ATOM 1725 O O . SER A 1 211 ? 8.367 -20.969 -28.516 1 57.78 211 SER A O 1
ATOM 1727 N N . VAL A 1 212 ? 9.906 -21.938 -27.172 1 54.12 212 VAL A N 1
ATOM 1728 C CA . VAL A 1 212 ? 11.031 -21.031 -27.391 1 54.12 212 VAL A CA 1
ATOM 1729 C C . VAL A 1 212 ? 11.359 -20.953 -28.875 1 54.12 212 VAL A C 1
ATOM 1731 O O . VAL A 1 212 ? 11.633 -21.984 -29.516 1 54.12 212 VAL A O 1
ATOM 1734 N N . THR A 1 213 ? 10.758 -20.047 -29.516 1 50.03 213 THR A N 1
ATOM 1735 C CA . THR A 1 213 ? 11.328 -19.797 -30.844 1 50.03 213 THR A CA 1
ATOM 1736 C C . THR A 1 213 ? 12.641 -19.047 -30.719 1 50.03 213 THR A C 1
ATOM 1738 O O . THR A 1 213 ? 12.781 -18.156 -29.875 1 50.03 213 THR A O 1
ATOM 1741 N N . PRO A 1 214 ? 13.773 -19.641 -31.141 1 45.25 214 PRO A N 1
ATOM 1742 C CA . PRO A 1 214 ? 15.117 -19.062 -31.078 1 45.25 214 PRO A CA 1
ATOM 1743 C C . PRO A 1 214 ? 15.094 -17.531 -31.172 1 45.25 214 PRO A C 1
ATOM 1745 O O . PRO A 1 214 ? 16.109 -16.875 -30.906 1 45.25 214 PRO A O 1
ATOM 1748 N N . PHE A 1 215 ? 14.125 -17 -31.75 1 42.19 215 PHE A N 1
ATOM 1749 C CA . PHE A 1 215 ? 14.289 -15.57 -31.984 1 42.19 215 PHE A CA 1
ATOM 1750 C C . PHE A 1 215 ? 14.172 -14.789 -30.688 1 42.19 215 PHE A C 1
ATOM 1752 O O . PHE A 1 215 ? 13.539 -15.242 -29.734 1 42.19 215 PHE A O 1
ATOM 1759 N N . LEU A 1 216 ? 14.867 -13.602 -30.547 1 43.69 216 LEU A N 1
ATOM 1760 C CA . LEU A 1 216 ? 14.945 -12.57 -29.516 1 43.69 216 LEU A CA 1
ATOM 1761 C C . LEU A 1 216 ? 13.586 -12.391 -28.828 1 43.69 216 LEU A C 1
ATOM 1763 O O . LEU A 1 216 ? 12.891 -11.406 -29.094 1 43.69 216 LEU A O 1
ATOM 1767 N N . SER A 1 217 ? 12.852 -13.414 -28.75 1 45.72 217 SER A N 1
ATOM 1768 C CA . SER A 1 217 ? 11.484 -13.25 -28.281 1 45.72 217 SER A CA 1
ATOM 1769 C C . SER A 1 217 ? 11.453 -12.875 -26.797 1 45.72 217 SER A C 1
ATOM 1771 O O . SER A 1 217 ? 12.336 -13.281 -26.031 1 45.72 217 SER A O 1
ATOM 1773 N N . THR A 1 218 ? 10.938 -11.742 -26.562 1 48.34 218 THR A N 1
ATOM 1774 C CA . THR A 1 218 ? 10.633 -11.266 -25.203 1 48.34 218 THR A CA 1
ATOM 1775 C C . THR A 1 218 ? 9.812 -12.297 -24.438 1 48.34 218 THR A C 1
ATOM 1777 O O . THR A 1 218 ? 9.18 -11.977 -23.438 1 48.34 218 THR A O 1
ATOM 1780 N N . TYR A 1 219 ? 9.836 -13.602 -25.047 1 44.75 219 TYR A N 1
ATOM 1781 C CA . TYR A 1 219 ? 9.07 -14.695 -24.469 1 44.75 219 TYR A CA 1
ATOM 1782 C C . TYR A 1 219 ? 9.5 -14.977 -23.031 1 44.75 219 TYR A C 1
ATOM 1784 O O . TYR A 1 219 ? 8.703 -15.43 -22.219 1 44.75 219 TYR A O 1
ATOM 1792 N N . TYR A 1 220 ? 10.641 -14.57 -22.781 1 52.81 220 TYR A N 1
ATOM 1793 C CA . TYR A 1 220 ? 11.195 -14.883 -21.469 1 52.81 220 TYR A CA 1
ATOM 1794 C C . TYR A 1 220 ? 10.445 -14.133 -20.375 1 52.81 220 TYR A C 1
ATOM 1796 O O . TYR A 1 220 ? 10.516 -14.508 -19.203 1 52.81 220 TYR A O 1
ATOM 1804 N N . ASN A 1 221 ? 9.531 -13.438 -20.984 1 62.97 221 ASN A N 1
ATOM 1805 C CA . ASN A 1 221 ? 8.984 -12.555 -19.969 1 62.97 221 ASN A CA 1
ATOM 1806 C C . ASN A 1 221 ? 7.652 -13.086 -19.438 1 62.97 221 ASN A C 1
ATOM 1808 O O . ASN A 1 221 ? 7.23 -12.711 -18.344 1 62.97 221 ASN A O 1
ATOM 1812 N N . TYR A 1 222 ? 7.098 -14.133 -20.203 1 77.12 222 TYR A N 1
ATOM 1813 C CA . TYR A 1 222 ? 5.816 -14.648 -19.734 1 77.12 222 TYR A CA 1
ATOM 1814 C C . TYR A 1 222 ? 5.832 -16.172 -19.672 1 77.12 222 TYR A C 1
ATOM 1816 O O . TYR A 1 222 ? 5.914 -16.844 -20.703 1 77.12 222 TYR A O 1
ATOM 1824 N N . ARG A 1 223 ? 5.914 -16.719 -18.5 1 85.69 223 ARG A N 1
ATOM 1825 C CA . ARG A 1 223 ? 5.977 -18.156 -18.297 1 85.69 223 ARG A CA 1
ATOM 1826 C C . ARG A 1 223 ? 4.715 -18.672 -17.625 1 85.69 223 ARG A C 1
ATOM 1828 O O . ARG A 1 223 ? 4.039 -17.922 -16.906 1 85.69 223 ARG A O 1
ATOM 1835 N N . ASP A 1 224 ? 4.492 -19.859 -18 1 91.19 224 ASP A N 1
ATOM 1836 C CA . ASP A 1 224 ? 3.396 -20.531 -17.312 1 91.19 224 ASP A CA 1
ATOM 1837 C C . ASP A 1 224 ? 3.889 -21.203 -16.031 1 91.19 224 ASP A C 1
ATOM 1839 O O . ASP A 1 224 ? 4.383 -22.328 -16.062 1 91.19 224 ASP A O 1
ATOM 1843 N N . HIS A 1 225 ? 3.66 -20.516 -14.945 1 94.44 225 HIS A N 1
ATOM 1844 C CA . HIS A 1 225 ? 4.152 -21 -13.656 1 94.44 225 HIS A CA 1
ATOM 1845 C C . HIS A 1 225 ? 3.047 -21.703 -12.867 1 94.44 225 HIS A C 1
ATOM 1847 O O . HIS A 1 225 ? 3.229 -22.031 -11.695 1 94.44 225 HIS A O 1
ATOM 1853 N N . ARG A 1 226 ? 1.96 -22 -13.523 1 96.56 226 ARG A N 1
ATOM 1854 C CA . ARG A 1 226 ? 0.827 -22.641 -12.867 1 96.56 226 ARG A CA 1
ATOM 1855 C C . ARG A 1 226 ? 1.084 -24.141 -12.672 1 96.56 226 ARG A C 1
ATOM 1857 O O . ARG A 1 226 ? 1.835 -24.75 -13.438 1 96.56 226 ARG A O 1
ATOM 1864 N N . LYS A 1 227 ? 0.544 -24.688 -11.617 1 98.06 227 LYS A N 1
ATOM 1865 C CA . LYS A 1 227 ? 0.49 -26.125 -11.344 1 98.06 227 LYS A CA 1
ATOM 1866 C C . LYS A 1 227 ? -0.937 -26.562 -11.039 1 98.06 227 LYS A C 1
ATOM 1868 O O . LYS A 1 227 ? -1.465 -26.281 -9.961 1 98.06 227 LYS A O 1
ATOM 1873 N N . ILE A 1 228 ? -1.444 -27.266 -12.039 1 98.56 228 ILE A N 1
ATOM 1874 C CA . ILE A 1 228 ? -2.836 -27.688 -11.938 1 98.56 228 ILE A CA 1
ATOM 1875 C C . ILE A 1 228 ? -2.965 -29.156 -12.367 1 98.56 228 ILE A C 1
ATOM 1877 O O . ILE A 1 228 ? -2.457 -29.531 -13.43 1 98.56 228 ILE A O 1
ATOM 1881 N N . LEU A 1 229 ? -3.549 -29.969 -11.562 1 98.88 229 LEU A N 1
ATOM 1882 C CA . LEU A 1 229 ? -4.008 -31.312 -11.914 1 98.88 229 LEU A CA 1
ATOM 1883 C C . LEU A 1 229 ? -5.52 -31.422 -11.766 1 98.88 229 LEU A C 1
ATOM 1885 O O . LEU A 1 229 ? -6.07 -31.094 -10.703 1 98.88 229 LEU A O 1
ATOM 1889 N N . LEU A 1 230 ? -6.184 -31.797 -12.828 1 98.75 230 LEU A N 1
ATOM 1890 C CA . LEU A 1 230 ? -7.633 -31.984 -12.82 1 98.75 230 LEU A CA 1
ATOM 1891 C C . LEU A 1 230 ? -8.008 -33.438 -13.125 1 98.75 230 LEU A C 1
ATOM 1893 O O . LEU A 1 230 ? -7.488 -34.031 -14.078 1 98.75 230 LEU A O 1
ATOM 1897 N N . ILE A 1 231 ? -8.914 -33.969 -12.336 1 98.69 231 ILE A N 1
ATOM 1898 C CA . ILE A 1 231 ? -9.375 -35.344 -12.531 1 98.69 231 ILE A CA 1
ATOM 1899 C C . ILE A 1 231 ? -10.906 -35.375 -12.578 1 98.69 231 ILE A C 1
ATOM 1901 O O . ILE A 1 231 ? -11.57 -35.156 -11.562 1 98.69 231 ILE A O 1
ATOM 1905 N N . ASP A 1 232 ? -11.508 -35.625 -13.68 1 97.88 232 ASP A N 1
ATOM 1906 C CA . ASP A 1 232 ? -12.914 -35.906 -13.945 1 97.88 232 ASP A CA 1
ATOM 1907 C C . ASP A 1 232 ? -13.805 -34.75 -13.508 1 97.88 232 ASP A C 1
ATOM 1909 O O . ASP A 1 232 ? -14.969 -34.969 -13.164 1 97.88 232 ASP A O 1
ATOM 1913 N N . GLY A 1 233 ? -13.18 -33.562 -13.352 1 96.31 233 GLY A N 1
ATOM 1914 C CA . GLY A 1 233 ? -13.945 -32.406 -12.922 1 96.31 233 GLY A CA 1
ATOM 1915 C C . GLY A 1 233 ? -14.328 -32.469 -11.453 1 96.31 233 GLY A C 1
ATOM 1916 O O . GLY A 1 233 ? -15.078 -31.609 -10.977 1 96.31 233 GLY A O 1
ATOM 1917 N N . LYS A 1 234 ? -13.75 -33.375 -10.75 1 96.44 234 LYS A N 1
ATOM 1918 C CA . LYS A 1 234 ? -14.148 -33.625 -9.367 1 96.44 234 LYS A CA 1
ATOM 1919 C C . LYS A 1 234 ? -13.023 -33.25 -8.406 1 96.44 234 LYS A C 1
ATOM 1921 O O . LYS A 1 234 ? -13.289 -32.844 -7.27 1 96.44 234 LYS A O 1
ATOM 1926 N N . VAL A 1 235 ? -11.844 -33.438 -8.852 1 97.88 235 VAL A N 1
ATOM 1927 C CA . VAL A 1 235 ? -10.68 -33.219 -7.992 1 97.88 235 VAL A CA 1
ATOM 1928 C C . VAL A 1 235 ? -9.695 -32.281 -8.688 1 97.88 235 VAL A C 1
ATOM 1930 O O . VAL A 1 235 ? -9.453 -32.406 -9.891 1 97.88 235 VAL A O 1
ATOM 1933 N N . ALA A 1 236 ? -9.188 -31.328 -7.938 1 98.69 236 ALA A N 1
ATOM 1934 C CA . ALA A 1 236 ? -8.133 -30.453 -8.43 1 98.69 236 ALA A CA 1
ATOM 1935 C C . ALA A 1 236 ? -6.98 -30.375 -7.434 1 98.69 236 ALA A C 1
ATOM 1937 O O . ALA A 1 236 ? -7.195 -30.344 -6.219 1 98.69 236 ALA A O 1
ATOM 1938 N N . PHE A 1 237 ? -5.734 -30.391 -7.945 1 98.81 237 PHE A N 1
ATOM 1939 C CA . PHE A 1 237 ? -4.543 -30.109 -7.152 1 98.81 237 PHE A CA 1
ATOM 1940 C C . PHE A 1 237 ? -3.904 -28.797 -7.586 1 98.81 237 PHE A C 1
ATOM 1942 O O . PHE A 1 237 ? -3.902 -28.469 -8.773 1 98.81 237 PHE A O 1
ATOM 1949 N N . THR A 1 238 ? -3.359 -28.062 -6.66 1 98.56 238 THR A N 1
ATOM 1950 C CA . THR A 1 238 ? -2.531 -26.891 -6.926 1 98.56 238 THR A CA 1
ATOM 1951 C C . THR A 1 238 ? -1.486 -26.703 -5.828 1 98.56 238 THR A C 1
ATOM 1953 O O . THR A 1 238 ? -1.435 -27.484 -4.875 1 98.56 238 THR A O 1
ATOM 1956 N N . GLY A 1 239 ? -0.598 -25.688 -6.031 1 97.94 239 GLY A N 1
ATOM 1957 C CA . GLY A 1 239 ? 0.484 -25.453 -5.086 1 97.94 239 GLY A CA 1
ATOM 1958 C C . GLY A 1 239 ? 1.822 -25.219 -5.762 1 97.94 239 GLY A C 1
ATOM 1959 O O . GLY A 1 239 ? 1.876 -24.766 -6.902 1 97.94 239 GLY A O 1
ATOM 1960 N N . GLY A 1 240 ? 2.869 -25.5 -4.977 1 97.5 240 GLY A N 1
ATOM 1961 C CA . GLY A 1 240 ? 4.195 -25.188 -5.484 1 97.5 240 GLY A CA 1
ATOM 1962 C C . GLY A 1 240 ? 4.922 -26.391 -6.047 1 97.5 240 GLY A C 1
ATOM 1963 O O . GLY A 1 240 ? 5.93 -26.25 -6.742 1 97.5 240 GLY A O 1
ATOM 1964 N N . VAL A 1 241 ? 4.402 -27.594 -5.965 1 98.12 241 VAL A N 1
ATOM 1965 C CA . VAL A 1 241 ? 5.121 -28.828 -6.258 1 98.12 241 VAL A CA 1
ATOM 1966 C C . VAL A 1 241 ? 5.055 -29.125 -7.754 1 98.12 241 VAL A C 1
ATOM 1968 O O . VAL A 1 241 ? 3.988 -29.453 -8.281 1 98.12 241 VAL A O 1
ATOM 1971 N N . ASN A 1 242 ? 6.188 -29.109 -8.438 1 97.75 242 ASN A N 1
ATOM 1972 C CA . ASN A 1 242 ? 6.297 -29.547 -9.82 1 97.75 242 ASN A CA 1
ATOM 1973 C C . ASN A 1 242 ? 6.445 -31.062 -9.914 1 97.75 242 ASN A C 1
ATOM 1975 O O . ASN A 1 242 ? 6.266 -31.781 -8.914 1 97.75 242 ASN A O 1
ATOM 1979 N N . LEU A 1 243 ? 6.637 -31.531 -11.188 1 97.75 243 LEU A N 1
ATOM 1980 C CA . LEU A 1 243 ? 6.711 -32.969 -11.383 1 97.75 243 LEU A CA 1
ATOM 1981 C C . LEU A 1 243 ? 8.141 -33.406 -11.68 1 97.75 243 LEU A C 1
ATOM 1983 O O . LEU A 1 243 ? 8.445 -33.844 -12.805 1 97.75 243 LEU A O 1
ATOM 1987 N N . ALA A 1 244 ? 8.984 -33.406 -10.68 1 96.75 244 ALA A N 1
ATOM 1988 C CA . ALA A 1 244 ? 10.383 -33.844 -10.75 1 96.75 244 ALA A CA 1
ATOM 1989 C C . ALA A 1 244 ? 10.859 -34.375 -9.406 1 96.75 244 ALA A C 1
ATOM 1991 O O . ALA A 1 244 ? 10.234 -34.125 -8.375 1 96.75 244 ALA A O 1
ATOM 1992 N N . ASP A 1 245 ? 11.992 -35.031 -9.383 1 96.94 245 ASP A N 1
ATOM 1993 C CA . ASP A 1 245 ? 12.43 -35.844 -8.242 1 96.94 245 ASP A CA 1
ATOM 1994 C C . ASP A 1 245 ? 12.828 -34.938 -7.07 1 96.94 245 ASP A C 1
ATOM 1996 O O . ASP A 1 245 ? 12.727 -35.344 -5.91 1 96.94 245 ASP A O 1
ATOM 2000 N N . GLU A 1 246 ? 13.266 -33.75 -7.273 1 96.06 246 GLU A N 1
ATOM 2001 C CA . GLU A 1 246 ? 13.68 -32.875 -6.191 1 96.06 246 GLU A CA 1
ATOM 2002 C C . GLU A 1 246 ? 12.484 -32.406 -5.348 1 96.06 246 GLU A C 1
ATOM 2004 O O . GLU A 1 246 ? 12.617 -32.188 -4.148 1 96.06 246 GLU A O 1
ATOM 2009 N N . TYR A 1 247 ? 11.289 -32.469 -5.957 1 97.38 247 TYR A N 1
ATOM 2010 C CA . TYR A 1 247 ? 10.109 -31.953 -5.273 1 97.38 247 TYR A CA 1
ATOM 2011 C C . TYR A 1 247 ? 9.562 -33 -4.297 1 97.38 247 TYR A C 1
ATOM 2013 O O . TYR A 1 247 ? 8.742 -32.656 -3.434 1 97.38 247 TYR A O 1
ATOM 2021 N N . ILE A 1 248 ? 10.039 -34.219 -4.445 1 97.5 248 ILE A N 1
ATOM 2022 C CA . ILE A 1 248 ? 9.641 -35.25 -3.506 1 97.5 248 ILE A CA 1
ATOM 2023 C C . ILE A 1 248 ? 10.875 -35.781 -2.752 1 97.5 248 ILE A C 1
ATOM 2025 O O . ILE A 1 248 ? 10.867 -36.875 -2.205 1 97.5 248 ILE A O 1
ATOM 2029 N N . ASN A 1 249 ? 11.883 -35.062 -2.881 1 97.38 249 ASN A N 1
ATOM 2030 C CA . ASN A 1 249 ? 13.133 -35.25 -2.145 1 97.38 249 ASN A CA 1
ATOM 2031 C C . ASN A 1 249 ? 13.719 -36.625 -2.414 1 97.38 249 ASN A C 1
ATOM 2033 O O . ASN A 1 249 ? 14.289 -37.25 -1.517 1 97.38 249 ASN A O 1
ATOM 2037 N N . LYS A 1 250 ? 13.43 -37.156 -3.506 1 96.44 250 LYS A N 1
ATOM 2038 C CA . LYS A 1 250 ? 14.102 -38.344 -3.959 1 96.44 250 LYS A CA 1
ATOM 2039 C C . LYS A 1 250 ? 15.562 -38.062 -4.305 1 96.44 250 LYS A C 1
ATOM 2041 O O . LYS A 1 250 ? 16.422 -38.938 -4.133 1 96.44 250 LYS A O 1
ATOM 2046 N N . ILE A 1 251 ? 15.766 -36.875 -4.801 1 94.44 251 ILE A N 1
ATOM 2047 C CA . ILE A 1 251 ? 17.109 -36.344 -4.969 1 94.44 251 ILE A CA 1
ATOM 2048 C C . ILE A 1 251 ? 17.297 -35.125 -4.074 1 94.44 251 ILE A C 1
ATOM 2050 O O . ILE A 1 251 ? 16.375 -34.312 -3.912 1 94.44 251 ILE A O 1
ATOM 2054 N N . GLU A 1 252 ? 18.469 -35 -3.596 1 92.38 252 GLU A N 1
ATOM 2055 C CA . GLU A 1 252 ? 18.75 -33.875 -2.734 1 92.38 252 GLU A CA 1
ATOM 2056 C C . GLU A 1 252 ? 19.359 -32.719 -3.527 1 92.38 252 GLU A C 1
ATOM 2058 O O . GLU A 1 252 ? 20.531 -32.781 -3.922 1 92.38 252 GLU A O 1
ATOM 2063 N N . ARG A 1 253 ? 18.562 -31.75 -3.744 1 90.94 253 ARG A N 1
ATOM 2064 C CA . ARG A 1 253 ? 19 -30.484 -4.352 1 90.94 253 ARG A CA 1
ATOM 2065 C C . ARG A 1 253 ? 18.797 -29.312 -3.391 1 90.94 253 ARG A C 1
ATOM 2067 O O . ARG A 1 253 ? 17.672 -28.953 -3.084 1 90.94 253 ARG A O 1
ATOM 2074 N N . PHE A 1 254 ? 19.781 -28.797 -2.828 1 95.94 254 PHE A N 1
ATOM 2075 C CA . PHE A 1 254 ? 19.75 -27.656 -1.915 1 95.94 254 PHE A CA 1
ATOM 2076 C C . PHE A 1 254 ? 19.156 -28.062 -0.572 1 95.94 254 PHE A C 1
ATOM 2078 O O . PHE A 1 254 ? 18.297 -27.359 -0.025 1 95.94 254 PHE A O 1
ATOM 2085 N N . GLY A 1 255 ? 19.438 -29.25 -0.152 1 96.56 255 GLY A N 1
ATOM 2086 C CA . GLY A 1 255 ? 18.875 -29.766 1.085 1 96.56 255 GLY A CA 1
ATOM 2087 C C . GLY A 1 255 ? 17.453 -30.297 0.924 1 96.56 255 GLY A C 1
ATOM 2088 O O . GLY A 1 255 ? 17.094 -30.781 -0.147 1 96.56 255 GLY A O 1
ATOM 2089 N N . TYR A 1 256 ? 16.766 -30.312 2.023 1 97.75 256 TYR A N 1
ATOM 2090 C CA . TYR A 1 256 ? 15.367 -30.734 1.941 1 97.75 256 TYR A CA 1
ATOM 2091 C C . TYR A 1 256 ? 14.523 -29.688 1.217 1 97.75 256 TYR A C 1
ATOM 2093 O O . TYR A 1 256 ? 14.539 -28.516 1.58 1 97.75 256 TYR A O 1
ATOM 2101 N N . TRP A 1 257 ? 13.836 -30.141 0.261 1 97.94 257 TRP A N 1
ATOM 2102 C CA . TRP A 1 257 ? 12.93 -29.297 -0.508 1 97.94 257 TRP A CA 1
ATOM 2103 C C . TRP A 1 257 ? 11.555 -29.234 0.146 1 97.94 257 TRP A C 1
ATOM 2105 O O . TRP A 1 257 ? 10.727 -30.125 -0.059 1 97.94 257 TRP A O 1
ATOM 2115 N N . LYS A 1 258 ? 11.344 -28.156 0.917 1 98.38 258 LYS A N 1
ATOM 2116 C CA . LYS A 1 258 ? 10.062 -27.953 1.599 1 98.38 258 LYS A CA 1
ATOM 2117 C C . LYS A 1 258 ? 9.055 -27.266 0.682 1 98.38 258 LYS A C 1
ATOM 2119 O O . LYS A 1 258 ? 9.227 -26.109 0.305 1 98.38 258 LYS A O 1
ATOM 2124 N N . ASP A 1 259 ? 8.023 -27.953 0.326 1 98.31 259 ASP A N 1
ATOM 2125 C CA . ASP A 1 259 ? 6.957 -27.438 -0.519 1 98.31 259 ASP A CA 1
ATOM 2126 C C . ASP A 1 259 ? 5.586 -27.844 0.019 1 98.31 259 ASP A C 1
ATOM 2128 O O . ASP A 1 259 ? 5.492 -28.516 1.043 1 98.31 259 ASP A O 1
ATOM 2132 N N . THR A 1 260 ? 4.562 -27.219 -0.547 1 98.56 260 THR A N 1
ATOM 2133 C CA . THR A 1 260 ? 3.207 -27.516 -0.089 1 98.56 260 THR A CA 1
ATOM 2134 C C . THR A 1 260 ? 2.24 -27.578 -1.268 1 98.56 260 THR A C 1
ATOM 2136 O O . THR A 1 260 ? 2.562 -27.141 -2.371 1 98.56 260 THR A O 1
ATOM 2139 N N . ALA A 1 261 ? 1.129 -28.203 -1.001 1 98.69 261 ALA A N 1
ATOM 2140 C CA . ALA A 1 261 ? 0.088 -28.312 -2.018 1 98.69 261 ALA A CA 1
ATOM 2141 C C . ALA A 1 261 ? -1.298 -28.375 -1.381 1 98.69 261 ALA A C 1
ATOM 2143 O O . ALA A 1 261 ? -1.421 -28.5 -0.159 1 98.69 261 ALA A O 1
ATOM 2144 N N . LEU A 1 262 ? -2.293 -28.203 -2.229 1 98.81 262 LEU A N 1
ATOM 2145 C CA . LEU A 1 262 ? -3.697 -28.219 -1.832 1 98.81 262 LEU A CA 1
ATOM 2146 C C . LEU A 1 262 ? -4.527 -29.047 -2.805 1 98.81 262 LEU A C 1
ATOM 2148 O O . LEU A 1 262 ? -4.344 -28.953 -4.02 1 98.81 262 LEU A O 1
ATOM 2152 N N . MET A 1 263 ? -5.355 -29.922 -2.279 1 98.81 263 MET A N 1
ATOM 2153 C CA . MET A 1 263 ? -6.332 -30.672 -3.072 1 98.81 263 MET A CA 1
ATOM 2154 C C . MET A 1 263 ? -7.746 -30.172 -2.791 1 98.81 263 MET A C 1
ATOM 2156 O O . MET A 1 263 ? -8.109 -29.922 -1.638 1 98.81 263 MET A O 1
ATOM 2160 N N . LEU A 1 264 ? -8.484 -29.922 -3.824 1 97.94 264 LEU A N 1
ATOM 2161 C CA . LEU A 1 264 ? -9.875 -29.5 -3.725 1 97.94 264 LEU A CA 1
ATOM 2162 C C . LEU A 1 264 ? -10.812 -30.547 -4.297 1 97.94 264 LEU A C 1
ATOM 2164 O O . LEU A 1 264 ? -10.508 -31.156 -5.324 1 97.94 264 LEU A O 1
ATOM 2168 N N . GLU A 1 265 ? -11.898 -30.812 -3.645 1 97.19 265 GLU A N 1
ATOM 2169 C CA . GLU A 1 265 ? -12.992 -31.656 -4.109 1 97.19 265 GLU A CA 1
ATOM 2170 C C . GLU A 1 265 ? -14.336 -30.938 -3.969 1 97.19 265 GLU A C 1
ATOM 2172 O O . GLU A 1 265 ? -14.758 -30.625 -2.857 1 97.19 265 GLU A O 1
ATOM 2177 N N . GLY A 1 266 ? -14.914 -30.656 -5.043 1 94.88 266 GLY A N 1
ATOM 2178 C CA . GLY A 1 266 ? -16.188 -29.938 -4.996 1 94.88 266 GLY A CA 1
ATOM 2179 C C . GLY A 1 266 ? -16.281 -28.844 -6.043 1 94.88 266 GLY A C 1
ATOM 2180 O O . GLY A 1 266 ? -15.578 -28.875 -7.051 1 94.88 266 GLY A O 1
ATOM 2181 N N . PRO A 1 267 ? -17.234 -27.922 -5.863 1 95.06 267 PRO A N 1
ATOM 2182 C CA . PRO A 1 267 ? -17.562 -26.938 -6.902 1 95.06 267 PRO A CA 1
ATOM 2183 C C . PRO A 1 267 ? -16.406 -26.016 -7.246 1 95.06 267 PRO A C 1
ATOM 2185 O O . PRO A 1 267 ? -16.312 -25.531 -8.375 1 95.06 267 PRO A O 1
ATOM 2188 N N . ALA A 1 268 ? -15.5 -25.828 -6.336 1 96.25 268 ALA A N 1
ATOM 2189 C CA . ALA A 1 268 ? -14.391 -24.906 -6.578 1 96.25 268 ALA A CA 1
ATOM 2190 C C . ALA A 1 268 ? -13.477 -25.438 -7.68 1 96.25 268 ALA A C 1
ATOM 2192 O O . ALA A 1 268 ? -12.695 -24.672 -8.258 1 96.25 268 ALA A O 1
ATOM 2193 N N . VAL A 1 269 ? -13.578 -26.688 -8.008 1 97.25 269 VAL A N 1
ATOM 2194 C CA . VAL A 1 269 ? -12.766 -27.312 -9.047 1 97.25 269 VAL A CA 1
ATOM 2195 C C . VAL A 1 269 ? -13.07 -26.672 -10.398 1 97.25 269 VAL A C 1
ATOM 2197 O O . VAL A 1 269 ? -12.188 -26.578 -11.258 1 97.25 269 VAL A O 1
ATOM 2200 N N . ASP A 1 270 ? -14.266 -26.141 -10.547 1 96.12 270 ASP A N 1
ATOM 2201 C CA . ASP A 1 270 ? -14.719 -25.578 -11.812 1 96.12 270 ASP A CA 1
ATOM 2202 C C . ASP A 1 270 ? -13.812 -24.422 -12.258 1 96.12 270 ASP A C 1
ATOM 2204 O O . ASP A 1 270 ? -13.555 -24.25 -13.453 1 96.12 270 ASP A O 1
ATOM 2208 N N . THR A 1 271 ? -13.359 -23.641 -11.305 1 96.62 271 THR A N 1
ATOM 2209 C CA . THR A 1 271 ? -12.492 -22.516 -11.648 1 96.62 271 THR A CA 1
ATOM 2210 C C . THR A 1 271 ? -11.195 -23.016 -12.289 1 96.62 271 THR A C 1
ATOM 2212 O O . THR A 1 271 ? -10.719 -22.422 -13.266 1 96.62 271 THR A O 1
ATOM 2215 N N . PHE A 1 272 ? -10.68 -24.078 -11.805 1 97.75 272 PHE A N 1
ATOM 2216 C CA . PHE A 1 272 ? -9.438 -24.609 -12.352 1 97.75 272 PHE A CA 1
ATOM 2217 C C . PHE A 1 272 ? -9.664 -25.203 -13.727 1 97.75 272 PHE A C 1
ATOM 2219 O O . PHE A 1 272 ? -8.781 -25.156 -14.586 1 97.75 272 PHE A O 1
ATOM 2226 N N . ILE A 1 273 ? -10.836 -25.797 -13.969 1 96.94 273 ILE A N 1
ATOM 2227 C CA . ILE A 1 273 ? -11.164 -26.312 -15.297 1 96.94 273 ILE A CA 1
ATOM 2228 C C . ILE A 1 273 ? -11.109 -25.188 -16.312 1 96.94 273 ILE A C 1
ATOM 2230 O O . ILE A 1 273 ? -10.508 -25.328 -17.375 1 96.94 273 ILE A O 1
ATOM 2234 N N . VAL A 1 274 ? -11.711 -24.094 -15.93 1 95.25 274 VAL A N 1
ATOM 2235 C CA . VAL A 1 274 ? -11.758 -22.938 -16.828 1 95.25 274 VAL A CA 1
ATOM 2236 C C . VAL A 1 274 ? -10.344 -22.406 -17.062 1 95.25 274 VAL A C 1
ATOM 2238 O O . VAL A 1 274 ? -9.961 -22.125 -18.203 1 95.25 274 VAL A O 1
ATOM 2241 N N . LEU A 1 275 ? -9.594 -22.281 -16.016 1 95 275 LEU A N 1
ATOM 2242 C CA . LEU A 1 275 ? -8.227 -21.797 -16.125 1 95 275 LEU A CA 1
ATOM 2243 C C . LEU A 1 275 ? -7.406 -22.672 -17.062 1 95 275 LEU A C 1
ATOM 2245 O O . LEU A 1 275 ? -6.691 -22.172 -17.922 1 95 275 LEU A O 1
ATOM 2249 N N . PHE A 1 276 ? -7.512 -23.953 -16.875 1 95.94 276 PHE A N 1
ATOM 2250 C CA . PHE A 1 276 ? -6.75 -24.891 -17.703 1 95.94 276 PHE A CA 1
ATOM 2251 C C . PHE A 1 276 ? -7.148 -24.781 -19.156 1 95.94 276 PHE A C 1
ATOM 2253 O O . PHE A 1 276 ? -6.285 -24.688 -20.047 1 95.94 276 PHE A O 1
ATOM 2260 N N . LEU A 1 277 ? -8.375 -24.812 -19.422 1 94.5 277 LEU A N 1
ATOM 2261 C CA . LEU A 1 277 ? -8.859 -24.859 -20.797 1 94.5 277 LEU A CA 1
ATOM 2262 C C . LEU A 1 277 ? -8.594 -23.547 -21.516 1 94.5 277 LEU A C 1
ATOM 2264 O O . LEU A 1 277 ? -8.383 -23.531 -22.734 1 94.5 277 LEU A O 1
ATOM 2268 N N . GLN A 1 278 ? -8.633 -22.484 -20.781 1 91.56 278 GLN A N 1
ATOM 2269 C CA . GLN A 1 278 ? -8.242 -21.203 -21.359 1 91.56 278 GLN A CA 1
ATOM 2270 C C . GLN A 1 278 ? -6.816 -21.266 -21.906 1 91.56 278 GLN A C 1
ATOM 2272 O O . GLN A 1 278 ? -6.547 -20.75 -23 1 91.56 278 GLN A O 1
ATOM 2277 N N . MET A 1 279 ? -5.977 -21.875 -21.156 1 90.81 279 MET A N 1
ATOM 2278 C CA . MET A 1 279 ? -4.578 -21.984 -21.562 1 90.81 279 MET A CA 1
ATOM 2279 C C . MET A 1 279 ? -4.398 -23.031 -22.656 1 90.81 279 MET A C 1
ATOM 2281 O O . MET A 1 279 ? -3.588 -22.859 -23.562 1 90.81 279 MET A O 1
ATOM 2285 N N . TRP A 1 280 ? -5.109 -24.078 -22.547 1 92.38 280 TRP A N 1
ATOM 2286 C CA . TRP A 1 280 ? -5.012 -25.203 -23.469 1 92.38 280 TRP A CA 1
ATOM 2287 C C . TRP A 1 280 ? -5.43 -24.781 -24.875 1 92.38 280 TRP A C 1
ATOM 2289 O O . TRP A 1 280 ? -4.859 -25.25 -25.859 1 92.38 280 TRP A O 1
ATOM 2299 N N . THR A 1 281 ? -6.348 -23.922 -25 1 88 281 THR A N 1
ATOM 2300 C CA . THR A 1 281 ? -6.965 -23.625 -26.281 1 88 281 THR A CA 1
ATOM 2301 C C . THR A 1 281 ? -6.449 -22.297 -26.844 1 88 281 THR A C 1
ATOM 2303 O O . THR A 1 281 ? -7.02 -21.766 -27.797 1 88 281 THR A O 1
ATOM 2306 N N . TYR A 1 282 ? -5.469 -21.75 -26.312 1 79.38 282 TYR A N 1
ATOM 2307 C CA . TYR A 1 282 ? -5.082 -20.406 -26.734 1 79.38 282 TYR A CA 1
ATOM 2308 C C . TYR A 1 282 ? -4.598 -20.422 -28.188 1 79.38 282 TYR A C 1
ATOM 2310 O O . TYR A 1 282 ? -4.672 -19.406 -28.891 1 79.38 282 TYR A O 1
ATOM 2318 N N . SER A 1 283 ? -4.098 -21.484 -28.75 1 67.75 283 SER A N 1
ATOM 2319 C CA . SER A 1 283 ? -3.562 -21.547 -30.109 1 67.75 283 SER A CA 1
ATOM 2320 C C . SER A 1 283 ? -4.609 -22.047 -31.109 1 67.75 283 SER A C 1
ATOM 2322 O O . SER A 1 283 ? -4.332 -22.172 -32.312 1 67.75 283 SER A O 1
ATOM 2324 N N . HIS A 1 284 ? -5.742 -22.203 -30.828 1 65.38 284 HIS A N 1
ATOM 2325 C CA . HIS A 1 284 ? -6.492 -22.469 -32.062 1 65.38 284 HIS A CA 1
ATOM 2326 C C . HIS A 1 284 ? -7.824 -23.141 -31.75 1 65.38 284 HIS A C 1
ATOM 2328 O O . HIS A 1 284 ? -8.656 -23.312 -32.625 1 65.38 284 HIS A O 1
ATOM 2334 N N . GLU A 1 285 ? -7.973 -23.516 -30.688 1 68.31 285 GLU A N 1
ATOM 2335 C CA . GLU A 1 285 ? -9.195 -24.297 -30.5 1 68.31 285 GLU A CA 1
ATOM 2336 C C . GLU A 1 285 ? -10.281 -23.469 -29.812 1 68.31 285 GLU A C 1
ATOM 2338 O O . GLU A 1 285 ? -9.984 -22.469 -29.156 1 68.31 285 GLU A O 1
ATOM 2343 N N . LEU A 1 286 ? -11.422 -23.844 -30.25 1 74.62 286 LEU A N 1
ATOM 2344 C CA . LEU A 1 286 ? -12.57 -23.234 -29.594 1 74.62 286 LEU A CA 1
ATOM 2345 C C . LEU A 1 286 ? -12.672 -23.688 -28.141 1 74.62 286 LEU A C 1
ATOM 2347 O O . LEU A 1 286 ? -12.562 -24.891 -27.859 1 74.62 286 LEU A O 1
ATOM 2351 N N . LEU A 1 287 ? -12.734 -22.781 -27.406 1 79.5 287 LEU A N 1
ATOM 2352 C CA . LEU A 1 287 ? -12.883 -23.047 -25.984 1 79.5 287 LEU A CA 1
ATOM 2353 C C . LEU A 1 287 ? -14.25 -23.641 -25.672 1 79.5 287 LEU A C 1
ATOM 2355 O O . LEU A 1 287 ? -15.281 -23.047 -26.016 1 79.5 287 LEU A O 1
ATOM 2359 N N . ASP A 1 288 ? -14.312 -24.859 -25.219 1 82.81 288 ASP A N 1
ATOM 2360 C CA . ASP A 1 288 ? -15.531 -25.469 -24.703 1 82.81 288 ASP A CA 1
ATOM 2361 C C . ASP A 1 288 ? -15.281 -26.125 -23.344 1 82.81 288 ASP A C 1
ATOM 2363 O O . ASP A 1 288 ? -14.594 -27.141 -23.25 1 82.81 288 ASP A O 1
ATOM 2367 N N . VAL A 1 289 ? -15.914 -25.547 -22.391 1 87.38 289 VAL A N 1
ATOM 2368 C CA . VAL A 1 289 ? -15.672 -25.984 -21.016 1 87.38 289 VAL A CA 1
ATOM 2369 C C . VAL A 1 289 ? -16.797 -26.906 -20.562 1 87.38 289 VAL A C 1
ATOM 2371 O O . VAL A 1 289 ? -16.594 -27.75 -19.672 1 87.38 289 VAL A O 1
ATOM 2374 N N . THR A 1 290 ? -17.891 -26.875 -21.109 1 86.44 290 THR A N 1
ATOM 2375 C CA . THR A 1 290 ? -19.141 -27.453 -20.625 1 86.44 290 THR A CA 1
ATOM 2376 C C . THR A 1 290 ? -19.031 -28.969 -20.516 1 86.44 290 THR A C 1
ATOM 2378 O O . THR A 1 290 ? -19.484 -29.562 -19.547 1 86.44 290 THR A O 1
ATOM 2381 N N . PRO A 1 291 ? -18.344 -29.547 -21.438 1 89.62 291 PRO A N 1
ATOM 2382 C CA . PRO A 1 291 ? -18.281 -31.016 -21.359 1 89.62 291 PRO A CA 1
ATOM 2383 C C . PRO A 1 291 ? -17.469 -31.516 -20.172 1 89.62 291 PRO A C 1
ATOM 2385 O O . PRO A 1 291 ? -17.578 -32.688 -19.781 1 89.62 291 PRO A O 1
ATOM 2388 N N . TYR A 1 292 ? -16.719 -30.688 -19.594 1 93 292 TYR A N 1
ATOM 2389 C CA . TYR A 1 292 ? -15.789 -31.141 -18.562 1 93 292 TYR A CA 1
ATOM 2390 C C . TYR A 1 292 ? -16.281 -30.75 -17.172 1 93 292 TYR A C 1
ATOM 2392 O O . TYR A 1 292 ? -15.688 -31.172 -16.172 1 93 292 TYR A O 1
ATOM 2400 N N . MET A 1 293 ? -17.297 -30 -17.188 1 91.19 293 MET A N 1
ATOM 2401 C CA . MET A 1 293 ? -17.891 -29.625 -15.906 1 91.19 293 MET A CA 1
ATOM 2402 C C . MET A 1 293 ? -18.906 -30.672 -15.453 1 91.19 293 MET A C 1
ATOM 2404 O O . MET A 1 293 ? -19.609 -31.266 -16.281 1 91.19 293 MET A O 1
ATOM 2408 N N . VAL A 1 294 ? -18.938 -30.906 -14.125 1 91.62 294 VAL A N 1
ATOM 2409 C CA . VAL A 1 294 ? -19.844 -31.906 -13.586 1 91.62 294 VAL A CA 1
ATOM 2410 C C . VAL A 1 294 ? -20.703 -31.281 -12.484 1 91.62 294 VAL A C 1
ATOM 2412 O O . VAL A 1 294 ? -20.359 -30.219 -11.961 1 91.62 294 VAL A O 1
ATOM 2415 N N . GLU A 1 295 ? -21.781 -31.984 -12.211 1 89.19 295 GLU A N 1
ATOM 2416 C CA . GLU A 1 295 ? -22.547 -31.625 -11.031 1 89.19 295 GLU A CA 1
ATOM 2417 C C . GLU A 1 295 ? -21.859 -32.094 -9.75 1 89.19 295 GLU A C 1
ATOM 2419 O O . GLU A 1 295 ? -21.438 -33.25 -9.648 1 89.19 295 GLU A O 1
ATOM 2424 N N . HIS A 1 296 ? -21.656 -31.156 -8.922 1 90.12 296 HIS A N 1
ATOM 2425 C CA . HIS A 1 296 ? -20.922 -31.469 -7.699 1 90.12 296 HIS A CA 1
ATOM 2426 C C . HIS A 1 296 ? -21.891 -31.812 -6.566 1 90.12 296 HIS A C 1
ATOM 2428 O O . HIS A 1 296 ? -22.953 -31.203 -6.449 1 90.12 296 HIS A O 1
ATOM 2434 N N . GLU A 1 297 ? -21.516 -32.938 -5.934 1 79.25 297 GLU A N 1
ATOM 2435 C CA . GLU A 1 297 ? -22.188 -33.188 -4.66 1 79.25 297 GLU A CA 1
ATOM 2436 C C . GLU A 1 297 ? -21.641 -32.281 -3.557 1 79.25 297 GLU A C 1
ATOM 2438 O O . GLU A 1 297 ? -20.438 -32.062 -3.475 1 79.25 297 GLU A O 1
ATOM 2443 N N . GLY A 1 298 ? -22.438 -31.453 -3.016 1 74.25 298 GLY A N 1
ATOM 2444 C CA . GLY A 1 298 ? -21.953 -30.547 -1.985 1 74.25 298 GLY A CA 1
ATOM 2445 C C . GLY A 1 298 ? -21.5 -31.25 -0.725 1 74.25 298 GLY A C 1
ATOM 2446 O O . GLY A 1 298 ? -22.234 -32.062 -0.17 1 74.25 298 GLY A O 1
ATOM 2447 N N . PHE A 1 299 ? -20.172 -31.109 -0.427 1 85.25 299 PHE A N 1
ATOM 2448 C CA . PHE A 1 299 ? -19.656 -31.594 0.843 1 85.25 299 PHE A CA 1
ATOM 2449 C C . PHE A 1 299 ? -20.141 -30.734 1.999 1 85.25 299 PHE A C 1
ATOM 2451 O O . PHE A 1 299 ? -20.312 -29.531 1.846 1 85.25 299 PHE A O 1
ATOM 2458 N N . ASP A 1 300 ? -20.375 -31.359 3.043 1 86.31 300 ASP A N 1
ATOM 2459 C CA . ASP A 1 300 ? -20.734 -30.609 4.238 1 86.31 300 ASP A CA 1
ATOM 2460 C C . ASP A 1 300 ? -19.484 -30.109 4.965 1 86.31 300 ASP A C 1
ATOM 2462 O O . ASP A 1 300 ? -19.062 -30.719 5.957 1 86.31 300 ASP A O 1
ATOM 2466 N N . THR A 1 301 ? -18.859 -29.188 4.391 1 89.31 301 THR A N 1
ATOM 2467 C CA . THR A 1 301 ? -17.656 -28.609 4.961 1 89.31 301 THR A CA 1
ATOM 2468 C C . THR A 1 301 ? -17.844 -27.125 5.211 1 89.31 301 THR A C 1
ATOM 2470 O O . THR A 1 301 ? -18.656 -26.469 4.555 1 89.31 301 THR A O 1
ATOM 2473 N N . LEU A 1 302 ? -17.141 -26.672 6.184 1 89.5 302 LEU A N 1
ATOM 2474 C CA . LEU A 1 302 ? -17.219 -25.25 6.535 1 89.5 302 LEU A CA 1
ATOM 2475 C C . LEU A 1 302 ? -16.219 -24.438 5.711 1 89.5 302 LEU A C 1
ATOM 2477 O O . LEU A 1 302 ? -15.258 -24.984 5.18 1 89.5 302 LEU A O 1
ATOM 2481 N N . GLY A 1 303 ? -16.641 -23.156 5.57 1 94.19 303 GLY A N 1
ATOM 2482 C CA . GLY A 1 303 ? -15.695 -22.203 5.043 1 94.19 303 GLY A CA 1
ATOM 2483 C C . GLY A 1 303 ? -15.945 -21.844 3.594 1 94.19 303 GLY A C 1
ATOM 2484 O O . GLY A 1 303 ? -16.906 -22.312 2.988 1 94.19 303 GLY A O 1
ATOM 2485 N N . PHE A 1 304 ? -15.203 -20.922 3.061 1 96.81 304 PHE A N 1
ATOM 2486 C CA . PHE A 1 304 ? -15.289 -20.375 1.71 1 96.81 304 PHE A CA 1
ATOM 2487 C C . PHE A 1 304 ? -13.984 -20.594 0.955 1 96.81 304 PHE A C 1
ATOM 2489 O O . PHE A 1 304 ? -12.898 -20.484 1.531 1 96.81 304 PHE A O 1
ATOM 2496 N N . VAL A 1 305 ? -14.125 -20.984 -0.292 1 97.25 305 VAL A N 1
ATOM 2497 C CA . VAL A 1 305 ? -12.969 -21.281 -1.141 1 97.25 305 VAL A CA 1
ATOM 2498 C C . VAL A 1 305 ? -13.039 -20.438 -2.414 1 97.25 305 VAL A C 1
ATOM 2500 O O . VAL A 1 305 ? -14.07 -20.422 -3.098 1 97.25 305 VAL A O 1
ATOM 2503 N N . VAL A 1 306 ? -11.953 -19.734 -2.766 1 97.88 306 VAL A N 1
ATOM 2504 C CA . VAL A 1 306 ? -11.914 -18.922 -3.977 1 97.88 306 VAL A CA 1
ATOM 2505 C C . VAL A 1 306 ? -10.633 -19.203 -4.754 1 97.88 306 VAL A C 1
ATOM 2507 O O . VAL A 1 306 ? -9.625 -18.5 -4.586 1 97.88 306 VAL A O 1
ATOM 2510 N N . PRO A 1 307 ? -10.68 -20.172 -5.66 1 98.06 307 PRO A N 1
ATOM 2511 C CA . PRO A 1 307 ? -9.562 -20.297 -6.598 1 98.06 307 PRO A CA 1
ATOM 2512 C C . PRO A 1 307 ? -9.477 -19.125 -7.574 1 98.06 307 PRO A C 1
ATOM 2514 O O . PRO A 1 307 ? -10.508 -18.609 -8.023 1 98.06 307 PRO A O 1
ATOM 2517 N N . TYR A 1 308 ? -8.242 -18.688 -7.875 1 97.06 308 TYR A N 1
ATOM 2518 C CA . TYR A 1 308 ? -8.086 -17.578 -8.805 1 97.06 308 TYR A CA 1
ATOM 2519 C C . TYR A 1 308 ? -6.793 -17.703 -9.602 1 97.06 308 TYR A C 1
ATOM 2521 O O . TYR A 1 308 ? -5.895 -18.469 -9.219 1 97.06 308 TYR A O 1
ATOM 2529 N N . GLY A 1 309 ? -6.809 -17.109 -10.719 1 94.56 309 GLY A N 1
ATOM 2530 C CA . GLY A 1 309 ? -5.617 -17.016 -11.555 1 94.56 309 GLY A CA 1
ATOM 2531 C C . GLY A 1 309 ? -5.055 -15.602 -11.617 1 94.56 309 GLY A C 1
ATOM 2532 O O . GLY A 1 309 ? -5.699 -14.648 -11.172 1 94.56 309 GLY A O 1
ATOM 2533 N N . ASP A 1 310 ? -3.865 -15.508 -11.953 1 90.88 310 ASP A N 1
ATOM 2534 C CA . ASP A 1 310 ? -3.189 -14.234 -12.195 1 90.88 310 ASP A CA 1
ATOM 2535 C C . ASP A 1 310 ? -2.535 -14.219 -13.578 1 90.88 310 ASP A C 1
ATOM 2537 O O . ASP A 1 310 ? -1.755 -15.109 -13.906 1 90.88 310 ASP A O 1
ATOM 2541 N N . ILE A 1 311 ? -2.904 -13.234 -14.32 1 83.88 311 ILE A N 1
ATOM 2542 C CA . ILE A 1 311 ? -2.416 -13.133 -15.695 1 83.88 311 ILE A CA 1
ATOM 2543 C C . ILE A 1 311 ? -1.663 -11.812 -15.875 1 83.88 311 ILE A C 1
ATOM 2545 O O . ILE A 1 311 ? -2.1 -10.766 -15.391 1 83.88 311 ILE A O 1
ATOM 2549 N N . PRO A 1 312 ? -0.565 -11.836 -16.516 1 75.56 312 PRO A N 1
ATOM 2550 C CA . PRO A 1 312 ? 0.237 -10.625 -16.719 1 75.56 312 PRO A CA 1
ATOM 2551 C C . PRO A 1 312 ? -0.376 -9.672 -17.75 1 75.56 312 PRO A C 1
ATOM 2553 O O . PRO A 1 312 ? 0.09 -8.539 -17.891 1 75.56 312 PRO A O 1
ATOM 2556 N N . LEU A 1 313 ? -1.338 -10.008 -18.25 1 66 313 LEU A N 1
ATOM 2557 C CA . LEU A 1 313 ? -1.897 -9.266 -19.375 1 66 313 LEU A CA 1
ATOM 2558 C C . LEU A 1 313 ? -2.746 -8.094 -18.891 1 66 313 LEU A C 1
ATOM 2560 O O . LEU A 1 313 ? -3.002 -7.156 -19.641 1 66 313 LEU A O 1
ATOM 2564 N N . ASP A 1 314 ? -3.109 -8.219 -17.719 1 65 314 ASP A N 1
ATOM 2565 C CA . ASP A 1 314 ? -4.062 -7.203 -17.281 1 65 314 ASP A CA 1
ATOM 2566 C C . ASP A 1 314 ? -3.438 -6.273 -16.234 1 65 314 ASP A C 1
ATOM 2568 O O . ASP A 1 314 ? -2.252 -6.398 -15.922 1 65 314 ASP A O 1
ATOM 2572 N N . LYS A 1 315 ? -4.172 -5.336 -16.016 1 68.62 315 LYS A N 1
ATOM 2573 C CA . LYS A 1 315 ? -3.742 -4.301 -15.078 1 68.62 315 LYS A CA 1
ATOM 2574 C C . LYS A 1 315 ? -3.938 -4.754 -13.633 1 68.62 315 LYS A C 1
ATOM 2576 O O . LYS A 1 315 ? -3.416 -4.129 -12.703 1 68.62 315 LYS A O 1
ATOM 2581 N N . ASP A 1 316 ? -4.465 -5.859 -13.586 1 76.75 316 ASP A N 1
ATOM 2582 C CA . ASP A 1 316 ? -4.809 -6.309 -12.242 1 76.75 316 ASP A CA 1
ATOM 2583 C C . ASP A 1 316 ? -3.686 -7.156 -11.648 1 76.75 316 ASP A C 1
ATOM 2585 O O . ASP A 1 316 ? -3.244 -8.133 -12.258 1 76.75 316 ASP A O 1
ATOM 2589 N N . LYS A 1 317 ? -3.24 -6.766 -10.617 1 89.06 317 LYS A N 1
ATOM 2590 C CA . LYS A 1 317 ? -2.27 -7.566 -9.875 1 89.06 317 LYS A CA 1
ATOM 2591 C C . LYS A 1 317 ? -2.949 -8.375 -8.773 1 89.06 317 LYS A C 1
ATOM 2593 O O . LYS A 1 317 ? -2.711 -8.133 -7.59 1 89.06 317 LYS A O 1
ATOM 2598 N N . VAL A 1 318 ? -3.598 -9.43 -9.195 1 92.94 318 VAL A N 1
ATOM 2599 C CA . VAL A 1 318 ? -4.539 -10.141 -8.336 1 92.94 318 VAL A CA 1
ATOM 2600 C C . VAL A 1 318 ? -3.787 -10.797 -7.18 1 92.94 318 VAL A C 1
ATOM 2602 O O . VAL A 1 318 ? -4.152 -10.625 -6.016 1 92.94 318 VAL A O 1
ATOM 2605 N N . GLY A 1 319 ? -2.73 -11.562 -7.516 1 94.44 319 GLY A N 1
ATOM 2606 C CA . GLY A 1 319 ? -1.965 -12.227 -6.473 1 94.44 319 GLY A CA 1
ATOM 2607 C C . GLY A 1 319 ? -1.441 -11.266 -5.418 1 94.44 319 GLY A C 1
ATOM 2608 O O . GLY A 1 319 ? -1.599 -11.508 -4.223 1 94.44 319 GLY A O 1
ATOM 2609 N N . LYS A 1 320 ? -0.878 -10.211 -5.828 1 94.44 320 LYS A N 1
ATOM 2610 C CA . LYS A 1 320 ? -0.343 -9.188 -4.938 1 94.44 320 LYS A CA 1
ATOM 2611 C C . LYS A 1 320 ? -1.441 -8.594 -4.062 1 94.44 320 LYS A C 1
ATOM 2613 O O . LYS A 1 320 ? -1.26 -8.43 -2.854 1 94.44 320 LYS A O 1
ATOM 2618 N N . ASN A 1 321 ? -2.541 -8.273 -4.684 1 95.94 321 ASN A N 1
ATOM 2619 C CA . ASN A 1 321 ? -3.633 -7.609 -3.973 1 95.94 321 ASN A CA 1
ATOM 2620 C C . ASN A 1 321 ? -4.254 -8.523 -2.924 1 95.94 321 ASN A C 1
ATOM 2622 O O . ASN A 1 321 ? -4.691 -8.062 -1.868 1 95.94 321 ASN A O 1
ATOM 2626 N N . VAL A 1 322 ? -4.293 -9.797 -3.178 1 97.19 322 VAL A N 1
ATOM 2627 C CA . VAL A 1 322 ? -4.805 -10.742 -2.189 1 97.19 322 VAL A CA 1
ATOM 2628 C C . VAL A 1 322 ? -3.875 -10.781 -0.979 1 97.19 322 VAL A C 1
ATOM 2630 O O . VAL A 1 322 ? -4.336 -10.766 0.165 1 97.19 322 VAL A O 1
ATOM 2633 N N . TYR A 1 323 ? -2.57 -10.828 -1.253 1 97.56 323 TYR A N 1
ATOM 2634 C CA . TYR A 1 323 ? -1.598 -10.82 -0.166 1 97.56 323 TYR A CA 1
ATOM 2635 C C . TYR A 1 323 ? -1.715 -9.539 0.657 1 97.56 323 TYR A C 1
ATOM 2637 O O . TYR A 1 323 ? -1.701 -9.586 1.89 1 97.56 323 TYR A O 1
ATOM 2645 N N . ILE A 1 324 ? -1.856 -8.438 -0.016 1 97.25 324 ILE A N 1
ATOM 2646 C CA . ILE A 1 324 ? -1.959 -7.148 0.656 1 97.25 324 ILE A CA 1
ATOM 2647 C C . ILE A 1 324 ? -3.236 -7.102 1.492 1 97.25 324 ILE A C 1
ATOM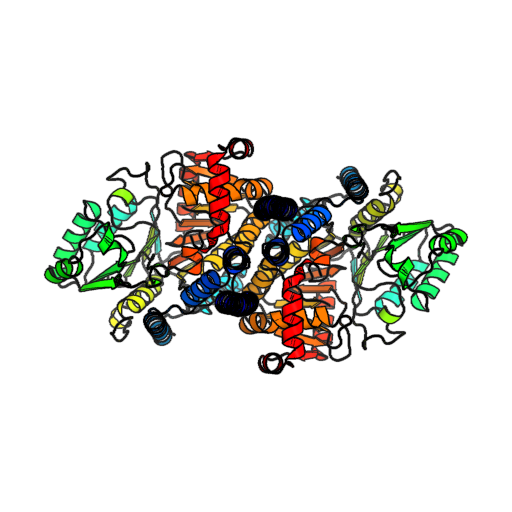 2649 O O . ILE A 1 324 ? -3.23 -6.594 2.617 1 97.25 324 ILE A O 1
ATOM 2653 N N . ASP A 1 325 ? -4.301 -7.594 0.936 1 97.06 325 ASP A N 1
ATOM 2654 C CA . ASP A 1 325 ? -5.562 -7.629 1.662 1 97.06 325 ASP A CA 1
ATOM 2655 C C . ASP A 1 325 ? -5.43 -8.422 2.961 1 97.06 325 ASP A C 1
ATOM 2657 O O . ASP A 1 325 ? -5.945 -8.008 4.004 1 97.06 325 ASP A O 1
ATOM 2661 N N . ILE A 1 326 ? -4.742 -9.555 2.92 1 97.38 326 ILE A N 1
ATOM 2662 C CA . ILE A 1 326 ? -4.535 -10.391 4.102 1 97.38 326 ILE A CA 1
ATOM 2663 C C . ILE A 1 326 ? -3.73 -9.617 5.145 1 97.38 326 ILE A C 1
ATOM 2665 O O . ILE A 1 326 ? -4.082 -9.609 6.324 1 97.38 326 ILE A O 1
ATOM 2669 N N . LEU A 1 327 ? -2.699 -8.969 4.719 1 97.5 327 LEU A N 1
ATOM 2670 C CA . LEU A 1 327 ? -1.85 -8.195 5.621 1 97.5 327 LEU A CA 1
ATOM 2671 C C . LEU A 1 327 ? -2.633 -7.051 6.258 1 97.5 327 LEU A C 1
ATOM 2673 O O . LEU A 1 327 ? -2.486 -6.785 7.453 1 97.5 327 LEU A O 1
ATOM 2677 N N . ASN A 1 328 ? -3.453 -6.418 5.469 1 94.94 328 ASN A N 1
ATOM 2678 C CA . ASN A 1 328 ? -4.191 -5.242 5.922 1 94.94 328 ASN A CA 1
ATOM 2679 C C . ASN A 1 328 ? -5.258 -5.609 6.949 1 94.94 328 ASN A C 1
ATOM 2681 O O . ASN A 1 328 ? -5.535 -4.836 7.863 1 94.94 328 ASN A O 1
ATOM 2685 N N . HIS A 1 329 ? -5.793 -6.77 6.871 1 93.81 329 HIS A N 1
ATOM 2686 C CA . HIS A 1 329 ? -6.938 -7.125 7.703 1 93.81 329 HIS A CA 1
ATOM 2687 C C . HIS A 1 329 ? -6.523 -8.039 8.852 1 93.81 329 HIS A C 1
ATOM 2689 O O . HIS A 1 329 ? -7.355 -8.422 9.68 1 93.81 329 HIS A O 1
ATOM 2695 N N . ALA A 1 330 ? -5.273 -8.398 8.891 1 95.06 330 ALA A N 1
ATOM 2696 C CA . ALA A 1 330 ? -4.801 -9.266 9.961 1 95.06 330 ALA A CA 1
ATOM 2697 C C . ALA A 1 330 ? -4.922 -8.586 11.32 1 95.06 330 ALA A C 1
ATOM 2699 O O . ALA A 1 330 ? -4.672 -7.383 11.438 1 95.06 330 ALA A O 1
ATOM 2700 N N . ARG A 1 331 ? -5.254 -9.359 12.32 1 93.12 331 ARG A N 1
ATOM 2701 C CA . ARG A 1 331 ? -5.438 -8.828 13.664 1 93.12 331 ARG A CA 1
ATOM 2702 C C . ARG A 1 331 ? -4.344 -9.336 14.602 1 93.12 331 ARG A C 1
ATOM 2704 O O . ARG A 1 331 ? -3.793 -8.562 15.391 1 93.12 331 ARG A O 1
ATOM 2711 N N . ASP A 1 332 ? -4.094 -10.672 14.469 1 95.56 332 ASP A N 1
ATOM 2712 C CA . ASP A 1 332 ? -3.18 -11.281 15.43 1 95.56 332 ASP A CA 1
ATOM 2713 C C . ASP A 1 332 ? -1.86 -11.664 14.766 1 95.56 332 ASP A C 1
ATOM 2715 O O . ASP A 1 332 ? -0.785 -11.352 15.281 1 95.56 332 ASP A O 1
ATOM 2719 N N . PHE A 1 333 ? -1.993 -12.391 13.641 1 98.06 333 PHE A N 1
ATOM 2720 C CA . PHE A 1 333 ? -0.74 -12.797 13.016 1 98.06 333 PHE A CA 1
ATOM 2721 C C . PHE A 1 333 ? -0.92 -13 11.516 1 98.06 333 PHE A C 1
ATOM 2723 O O . PHE A 1 333 ? -2.039 -13.195 11.039 1 98.06 333 PHE A O 1
ATOM 2730 N N . VAL A 1 334 ? 0.138 -12.867 10.797 1 98.75 334 VAL A N 1
ATOM 2731 C CA . VAL A 1 334 ? 0.311 -13.32 9.422 1 98.75 334 VAL A CA 1
ATOM 2732 C C . VAL A 1 334 ? 1.604 -14.117 9.297 1 98.75 334 VAL A C 1
ATOM 2734 O O . VAL A 1 334 ? 2.689 -13.602 9.57 1 98.75 334 VAL A O 1
ATOM 2737 N N . HIS A 1 335 ? 1.479 -15.359 8.914 1 98.88 335 HIS A N 1
ATOM 2738 C CA . HIS A 1 335 ? 2.619 -16.25 8.734 1 98.88 335 HIS A CA 1
ATOM 2739 C C . HIS A 1 335 ? 2.816 -16.594 7.262 1 98.88 335 HIS A C 1
ATOM 2741 O O . HIS A 1 335 ? 1.877 -17.031 6.59 1 98.88 335 HIS A O 1
ATOM 2747 N N . ILE A 1 336 ? 4.082 -16.406 6.797 1 98.88 336 ILE A N 1
ATOM 2748 C CA . ILE A 1 336 ? 4.355 -16.484 5.367 1 98.88 336 ILE A CA 1
ATOM 2749 C C . ILE A 1 336 ? 5.504 -17.469 5.117 1 98.88 336 ILE A C 1
ATOM 2751 O O . ILE A 1 336 ? 6.523 -17.422 5.809 1 98.88 336 ILE A O 1
ATOM 2755 N N . MET A 1 337 ? 5.363 -18.359 4.184 1 98.75 337 MET A N 1
ATOM 2756 C CA . MET A 1 337 ? 6.461 -19.109 3.574 1 98.75 337 MET A CA 1
ATOM 2757 C C . MET A 1 337 ? 6.648 -18.703 2.115 1 98.75 337 MET A C 1
ATOM 2759 O O . MET A 1 337 ? 5.688 -18.672 1.346 1 98.75 337 MET A O 1
ATOM 2763 N N . THR A 1 338 ? 7.793 -18.375 1.72 1 98.38 338 THR A N 1
ATOM 2764 C CA . THR A 1 338 ? 8.055 -17.984 0.34 1 98.38 338 THR A CA 1
ATOM 2765 C C . THR A 1 338 ? 9.5 -18.281 -0.046 1 98.38 338 THR A C 1
ATOM 2767 O O . THR A 1 338 ? 10.406 -18.141 0.776 1 98.38 338 THR A O 1
ATOM 2770 N N . PRO A 1 339 ? 9.75 -18.656 -1.281 1 97.69 339 PRO A N 1
ATOM 2771 C CA . PRO A 1 339 ? 11.117 -18.938 -1.718 1 97.69 339 PRO A CA 1
ATOM 2772 C C . PRO A 1 339 ? 11.922 -17.672 -2.008 1 97.69 339 PRO A C 1
ATOM 2774 O O . PRO A 1 339 ? 13.148 -17.688 -1.938 1 97.69 339 PRO A O 1
ATOM 2777 N N . TYR A 1 340 ? 11.234 -16.656 -2.391 1 96.81 340 TYR A N 1
ATOM 2778 C CA . TYR A 1 340 ? 11.875 -15.406 -2.771 1 96.81 340 TYR A CA 1
ATOM 2779 C C . TYR A 1 340 ? 11.211 -14.219 -2.08 1 96.81 340 TYR A C 1
ATOM 2781 O O . TYR A 1 340 ? 10.031 -14.289 -1.72 1 96.81 340 TYR A O 1
ATOM 2789 N N . LEU A 1 341 ? 11.969 -13.188 -1.903 1 97.06 341 LEU A N 1
ATOM 2790 C CA . LEU A 1 341 ? 11.484 -11.961 -1.281 1 97.06 341 LEU A CA 1
ATOM 2791 C C . LEU A 1 341 ? 11.992 -10.734 -2.035 1 97.06 341 LEU A C 1
ATOM 2793 O O . LEU A 1 341 ? 12.992 -10.133 -1.649 1 97.06 341 LEU A O 1
ATOM 2797 N N . ILE A 1 342 ? 11.32 -10.391 -3.051 1 95.25 342 ILE A N 1
ATOM 2798 C CA . ILE A 1 342 ? 11.555 -9.18 -3.826 1 95.25 342 ILE A CA 1
ATOM 2799 C C . ILE A 1 342 ? 10.32 -8.281 -3.756 1 95.25 342 ILE A C 1
ATOM 2801 O O . ILE A 1 342 ? 9.344 -8.508 -4.465 1 95.25 342 ILE A O 1
ATOM 2805 N N . LEU A 1 343 ? 10.445 -7.234 -3.021 1 93.56 343 LEU A N 1
ATOM 2806 C CA . LEU A 1 343 ? 9.266 -6.469 -2.629 1 93.56 343 LEU A CA 1
ATOM 2807 C C . LEU A 1 343 ? 9.227 -5.121 -3.346 1 93.56 343 LEU A C 1
ATOM 2809 O O . LEU A 1 343 ? 10.25 -4.438 -3.441 1 93.56 343 LEU A O 1
ATOM 2813 N N . ASP A 1 344 ? 8.086 -4.809 -3.875 1 90.38 344 ASP A N 1
ATOM 2814 C CA . ASP A 1 344 ? 7.891 -3.43 -4.305 1 90.38 344 ASP A CA 1
ATOM 2815 C C . ASP A 1 344 ? 7.445 -2.549 -3.139 1 90.38 344 ASP A C 1
ATOM 2817 O O . ASP A 1 344 ? 7.371 -3.012 -1.998 1 90.38 344 ASP A O 1
ATOM 2821 N N . GLY A 1 345 ? 7.227 -1.3 -3.42 1 90.69 345 GLY A N 1
ATOM 2822 C CA . GLY A 1 345 ? 6.922 -0.359 -2.354 1 90.69 345 GLY A CA 1
ATOM 2823 C C . GLY A 1 345 ? 5.625 -0.68 -1.631 1 90.69 345 GLY A C 1
ATOM 2824 O O . GLY A 1 345 ? 5.535 -0.521 -0.412 1 90.69 345 GLY A O 1
ATOM 2825 N N . GLU A 1 346 ? 4.66 -1.095 -2.328 1 93.38 346 GLU A N 1
ATOM 2826 C CA . GLU A 1 346 ? 3.348 -1.366 -1.754 1 93.38 346 GLU A CA 1
ATOM 2827 C C . GLU A 1 346 ? 3.391 -2.568 -0.815 1 93.38 346 GLU A C 1
ATOM 2829 O O . GLU A 1 346 ? 2.873 -2.51 0.302 1 93.38 346 GLU A O 1
ATOM 2834 N N . LEU A 1 347 ? 3.988 -3.605 -1.246 1 95.44 347 LEU A N 1
ATOM 2835 C CA . LEU A 1 347 ? 4.082 -4.809 -0.425 1 95.44 347 LEU A CA 1
ATOM 2836 C C . LEU A 1 347 ? 4.988 -4.574 0.781 1 95.44 347 LEU A C 1
ATOM 2838 O O . LEU A 1 347 ? 4.707 -5.062 1.877 1 95.44 347 LEU A O 1
ATOM 2842 N N . LEU A 1 348 ? 6.082 -3.918 0.546 1 95.44 348 LEU A N 1
ATOM 2843 C CA . LEU A 1 348 ? 6.969 -3.586 1.657 1 95.44 348 LEU A CA 1
ATOM 2844 C C . LEU A 1 348 ? 6.227 -2.795 2.729 1 95.44 348 LEU A C 1
ATOM 2846 O O . LEU A 1 348 ? 6.332 -3.1 3.918 1 95.44 348 LEU A O 1
ATOM 2850 N N . HIS A 1 349 ? 5.504 -1.816 2.264 1 95.12 349 HIS A N 1
ATOM 2851 C CA . HIS A 1 349 ? 4.727 -1 3.188 1 95.12 349 HIS A CA 1
ATOM 2852 C C . HIS A 1 349 ? 3.689 -1.84 3.928 1 95.12 349 HIS A C 1
ATOM 2854 O O . HIS A 1 349 ? 3.514 -1.69 5.137 1 95.12 349 HIS A O 1
ATOM 2860 N N . ALA A 1 350 ? 2.982 -2.68 3.252 1 97.25 350 ALA A N 1
ATOM 2861 C CA . ALA A 1 350 ? 1.935 -3.502 3.852 1 97.25 350 ALA A CA 1
ATOM 2862 C C . ALA A 1 350 ? 2.504 -4.414 4.934 1 97.25 350 ALA A C 1
ATOM 2864 O O . ALA A 1 350 ? 1.904 -4.57 6 1 97.25 350 ALA A O 1
ATOM 2865 N N . LEU A 1 351 ? 3.654 -5.016 4.664 1 98.06 351 LEU A N 1
ATOM 2866 C CA . LEU A 1 351 ? 4.312 -5.887 5.633 1 98.06 351 LEU A CA 1
ATOM 2867 C C . LEU A 1 351 ? 4.711 -5.109 6.879 1 98.06 351 LEU A C 1
ATOM 2869 O O . LEU A 1 351 ? 4.406 -5.527 8 1 98.06 351 LEU A O 1
ATOM 2873 N N . LYS A 1 352 ? 5.348 -4.004 6.688 1 96.56 352 LYS A N 1
ATOM 2874 C CA . LYS A 1 352 ? 5.816 -3.184 7.801 1 96.56 352 LYS A CA 1
ATOM 2875 C C . LYS A 1 352 ? 4.645 -2.654 8.625 1 96.56 352 LYS A C 1
ATOM 2877 O O . LYS A 1 352 ? 4.652 -2.742 9.852 1 96.56 352 LYS A O 1
ATOM 2882 N N . PHE A 1 353 ? 3.672 -2.119 7.934 1 96.56 353 PHE A N 1
ATOM 2883 C CA . PHE A 1 353 ? 2.531 -1.502 8.602 1 96.56 353 PHE A CA 1
ATOM 2884 C C . PHE A 1 353 ? 1.751 -2.533 9.406 1 96.56 353 PHE A C 1
ATOM 2886 O O . PHE A 1 353 ? 1.271 -2.24 10.5 1 96.56 353 PHE A O 1
ATOM 2893 N N . ALA A 1 354 ? 1.59 -3.736 8.867 1 97.38 354 ALA A N 1
ATOM 2894 C CA . ALA A 1 354 ? 0.933 -4.805 9.617 1 97.38 354 ALA A CA 1
ATOM 2895 C C . ALA A 1 354 ? 1.657 -5.074 10.93 1 97.38 354 ALA A C 1
ATOM 2897 O O . ALA A 1 354 ? 1.025 -5.18 11.984 1 97.38 354 ALA A O 1
ATOM 2898 N N . ALA A 1 355 ? 2.928 -5.195 10.883 1 97.81 355 ALA A N 1
ATOM 2899 C CA . ALA A 1 355 ? 3.717 -5.445 12.086 1 97.81 355 ALA A CA 1
ATOM 2900 C C . ALA A 1 355 ? 3.609 -4.281 13.07 1 97.81 355 ALA A C 1
ATOM 2902 O O . ALA A 1 355 ? 3.482 -4.488 14.273 1 97.81 355 ALA A O 1
ATOM 2903 N N . GLU A 1 356 ? 3.615 -3.111 12.562 1 95.5 356 GLU A N 1
ATOM 2904 C CA . GLU A 1 356 ? 3.574 -1.907 13.383 1 95.5 356 GLU A CA 1
ATOM 2905 C C . GLU A 1 356 ? 2.215 -1.747 14.062 1 95.5 356 GLU A C 1
ATOM 2907 O O . GLU A 1 356 ? 2.107 -1.11 15.109 1 95.5 356 GLU A O 1
ATOM 2912 N N . ARG A 1 357 ? 1.202 -2.291 13.477 1 94.69 357 ARG A N 1
ATOM 2913 C CA . ARG A 1 357 ? -0.136 -2.277 14.055 1 94.69 357 ARG A CA 1
ATOM 2914 C C . ARG A 1 357 ? -0.273 -3.342 15.141 1 94.69 357 ARG A C 1
ATOM 2916 O O . ARG A 1 357 ? -1.349 -3.512 15.719 1 94.69 357 ARG A O 1
ATOM 2923 N N . GLY A 1 358 ? 0.776 -4.133 15.359 1 94 358 GLY A N 1
ATOM 2924 C CA . GLY A 1 358 ? 0.775 -5.113 16.438 1 94 358 GLY A CA 1
ATOM 2925 C C . GLY A 1 358 ? 0.536 -6.531 15.953 1 94 358 GLY A C 1
ATOM 2926 O O . GLY A 1 358 ? 0.371 -7.445 16.766 1 94 358 GLY A O 1
ATOM 2927 N N . VAL A 1 359 ? 0.446 -6.773 14.672 1 96.81 359 VAL A N 1
ATOM 2928 C CA . VAL A 1 359 ? 0.271 -8.102 14.094 1 96.81 359 VAL A CA 1
ATOM 2929 C C . VAL A 1 359 ? 1.595 -8.859 14.133 1 96.81 359 VAL A C 1
ATOM 2931 O O . VAL A 1 359 ? 2.65 -8.297 13.844 1 96.81 359 VAL A O 1
ATOM 2934 N N . ASP A 1 360 ? 1.588 -10.055 14.562 1 98.38 360 ASP A N 1
ATOM 2935 C CA . ASP A 1 360 ? 2.777 -10.906 14.539 1 98.38 360 ASP A CA 1
ATOM 2936 C C . ASP A 1 360 ? 3.072 -11.406 13.133 1 98.38 360 ASP A C 1
ATOM 2938 O O . ASP A 1 360 ? 2.596 -12.469 12.727 1 98.38 360 ASP A O 1
ATOM 2942 N N . VAL A 1 361 ? 3.893 -10.688 12.422 1 98.81 361 VAL A N 1
ATOM 2943 C CA . VAL A 1 361 ? 4.23 -11.031 11.047 1 98.81 361 VAL A CA 1
ATOM 2944 C C . VAL A 1 361 ? 5.527 -11.836 11.016 1 98.81 361 VAL A C 1
ATOM 2946 O O . VAL A 1 361 ? 6.586 -11.328 11.398 1 98.81 361 VAL A O 1
ATOM 2949 N N . ILE A 1 362 ? 5.488 -13.07 10.508 1 98.88 362 ILE A N 1
ATOM 2950 C CA . ILE A 1 362 ? 6.664 -13.93 10.422 1 98.88 362 ILE A CA 1
ATOM 2951 C C . ILE A 1 362 ? 6.844 -14.414 8.984 1 98.88 362 ILE A C 1
ATOM 2953 O O . ILE A 1 362 ? 5.891 -14.883 8.359 1 98.88 362 ILE A O 1
ATOM 2957 N N . ILE A 1 363 ? 8.039 -14.328 8.508 1 98.88 363 ILE A N 1
ATOM 2958 C CA . ILE A 1 363 ? 8.375 -14.828 7.176 1 98.88 363 ILE A CA 1
ATOM 2959 C C . ILE A 1 363 ? 9.43 -15.93 7.293 1 98.88 363 ILE A C 1
ATOM 2961 O O . ILE A 1 363 ? 10.484 -15.727 7.902 1 98.88 363 ILE A O 1
ATOM 2965 N N . ILE A 1 364 ? 9.18 -17.047 6.715 1 98.88 364 ILE A N 1
ATOM 2966 C CA . ILE A 1 364 ? 10.18 -18.109 6.609 1 98.88 364 ILE A CA 1
ATOM 2967 C C . ILE A 1 364 ? 10.797 -18.094 5.215 1 98.88 364 ILE A C 1
ATOM 2969 O O . ILE A 1 364 ? 10.094 -18.234 4.215 1 98.88 364 ILE A O 1
ATOM 2973 N N . MET A 1 365 ? 12.094 -17.969 5.168 1 98.56 365 MET A N 1
ATOM 2974 C CA . MET A 1 365 ? 12.891 -17.938 3.949 1 98.56 365 MET A CA 1
ATOM 2975 C C . MET A 1 365 ? 13.781 -19.172 3.844 1 98.56 365 MET A C 1
ATOM 2977 O O . MET A 1 365 ? 14.016 -19.844 4.84 1 98.56 365 MET A O 1
ATOM 2981 N N . PRO A 1 366 ? 14.25 -19.438 2.615 1 98.31 366 PRO A N 1
ATOM 2982 C CA . PRO A 1 366 ? 15.18 -20.562 2.486 1 98.31 366 PRO A CA 1
ATOM 2983 C C . PRO A 1 366 ? 16.484 -20.344 3.242 1 98.31 366 PRO A C 1
ATOM 2985 O O . PRO A 1 366 ? 17.016 -19.219 3.262 1 98.31 366 PRO A O 1
ATOM 2988 N N . GLY A 1 367 ? 16.984 -21.391 3.867 1 97.56 367 GLY A N 1
ATOM 2989 C CA . GLY A 1 367 ? 18.328 -21.375 4.41 1 97.56 367 GLY A CA 1
ATOM 2990 C C . GLY A 1 367 ? 19.391 -21.641 3.365 1 97.56 367 GLY A C 1
ATOM 2991 O O . GLY A 1 367 ? 20.484 -21.062 3.422 1 97.56 367 GLY A O 1
ATOM 2992 N N . ILE A 1 368 ? 19.078 -22.531 2.451 1 97.25 368 ILE A N 1
ATOM 2993 C CA . ILE A 1 368 ? 19.906 -22.844 1.296 1 97.25 368 ILE A CA 1
ATOM 2994 C C . ILE A 1 368 ? 19.219 -22.391 0.018 1 97.25 368 ILE A C 1
ATOM 2996 O O . ILE A 1 368 ? 18.234 -23 -0.412 1 97.25 368 ILE A O 1
ATOM 3000 N N . PRO A 1 369 ? 19.781 -21.344 -0.653 1 95.38 369 PRO A N 1
ATOM 3001 C CA . PRO A 1 369 ? 19.109 -20.766 -1.817 1 95.38 369 PRO A CA 1
ATOM 3002 C C . PRO A 1 369 ? 19.359 -21.562 -3.098 1 95.38 369 PRO A C 1
ATOM 3004 O O . PRO A 1 369 ? 20.438 -22.141 -3.264 1 95.38 369 PRO A O 1
ATOM 3007 N N . ASP A 1 370 ? 18.406 -21.531 -4 1 93.12 370 ASP A N 1
ATOM 3008 C CA . ASP A 1 370 ? 18.594 -22.078 -5.34 1 93.12 370 ASP A CA 1
ATOM 3009 C C . ASP A 1 370 ? 19.266 -21.062 -6.262 1 93.12 370 ASP A C 1
ATOM 3011 O O . ASP A 1 370 ? 19.938 -21.438 -7.223 1 93.12 370 ASP A O 1
ATOM 3015 N N . LYS A 1 371 ? 19.016 -19.828 -6.02 1 93.38 371 LYS A N 1
ATOM 3016 C CA . LYS A 1 371 ? 19.609 -18.703 -6.738 1 93.38 371 LYS A CA 1
ATOM 3017 C C . LYS A 1 371 ? 20.25 -17.719 -5.773 1 93.38 371 LYS A C 1
ATOM 3019 O O . LYS A 1 371 ? 19.547 -17.016 -5.035 1 93.38 371 LYS A O 1
ATOM 3024 N N . LYS A 1 372 ? 21.453 -17.5 -5.871 1 93.5 372 LYS A N 1
ATOM 3025 C CA . LYS A 1 372 ? 22.203 -16.672 -4.938 1 93.5 372 LYS A CA 1
ATOM 3026 C C . LYS A 1 372 ? 21.812 -15.195 -5.094 1 93.5 372 LYS A C 1
ATOM 3028 O O . LYS A 1 372 ? 21.703 -14.469 -4.105 1 93.5 372 LYS A O 1
ATOM 3033 N N . SER A 1 373 ? 21.625 -14.766 -6.273 1 93.25 373 SER A N 1
ATOM 3034 C CA . SER A 1 373 ? 21.297 -13.359 -6.52 1 93.25 373 SER A CA 1
ATOM 3035 C C . SER A 1 373 ? 20 -12.969 -5.84 1 93.25 373 SER A C 1
ATOM 3037 O O . SER A 1 373 ? 19.922 -11.93 -5.176 1 93.25 373 SER A O 1
ATOM 3039 N N . ALA A 1 374 ? 19 -13.797 -6.023 1 93.75 374 ALA A N 1
ATOM 3040 C CA . ALA A 1 374 ? 17.719 -13.523 -5.398 1 93.75 374 ALA A CA 1
ATOM 3041 C C . ALA A 1 374 ? 17.812 -13.578 -3.877 1 93.75 374 ALA A C 1
ATOM 3043 O O . ALA A 1 374 ? 17.156 -12.805 -3.176 1 93.75 374 ALA A O 1
ATOM 3044 N N . TYR A 1 375 ? 18.656 -14.438 -3.475 1 95.62 375 TYR A N 1
ATOM 3045 C CA . TYR A 1 375 ? 18.875 -14.609 -2.041 1 95.62 375 TYR A CA 1
ATOM 3046 C C . TYR A 1 375 ? 19.516 -13.367 -1.433 1 95.62 375 TYR A C 1
ATOM 3048 O O . TYR A 1 375 ? 19.062 -12.867 -0.401 1 95.62 375 TYR A O 1
ATOM 3056 N N . TYR A 1 376 ? 20.531 -12.898 -2.033 1 95.81 376 TYR A N 1
ATOM 3057 C CA . TYR A 1 376 ? 21.219 -11.703 -1.552 1 95.81 376 TYR A CA 1
ATOM 3058 C C . TYR A 1 376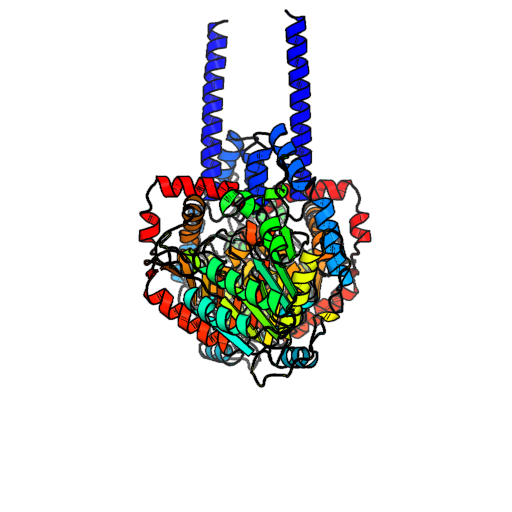 ? 20.312 -10.484 -1.643 1 95.81 376 TYR A C 1
ATOM 3060 O O . TYR A 1 376 ? 20.359 -9.602 -0.777 1 95.81 376 TYR A O 1
ATOM 3068 N N . LEU A 1 377 ? 19.578 -10.453 -2.68 1 95.12 377 LEU A N 1
ATOM 3069 C CA . LEU A 1 377 ? 18.625 -9.359 -2.855 1 95.12 377 LEU A CA 1
ATOM 3070 C C . LEU A 1 377 ? 17.609 -9.328 -1.719 1 95.12 377 LEU A C 1
ATOM 3072 O O . LEU A 1 377 ? 17.297 -8.258 -1.189 1 95.12 377 LEU A O 1
ATOM 3076 N N . ALA A 1 378 ? 17.125 -10.477 -1.366 1 96.62 378 ALA A N 1
ATOM 3077 C CA . ALA A 1 378 ? 16.156 -10.578 -0.282 1 96.62 378 ALA A CA 1
ATOM 3078 C C . ALA A 1 378 ? 16.719 -10 1.014 1 96.62 378 ALA A C 1
ATOM 3080 O O . ALA A 1 378 ? 15.992 -9.344 1.771 1 96.62 378 ALA A O 1
ATOM 3081 N N . LYS A 1 379 ? 17.953 -10.227 1.23 1 96.44 379 LYS A N 1
ATOM 3082 C CA . LYS A 1 379 ? 18.578 -9.805 2.475 1 96.44 379 LYS A CA 1
ATOM 3083 C C . LYS A 1 379 ? 18.656 -8.281 2.572 1 96.44 379 LYS A C 1
ATOM 3085 O O . LYS A 1 379 ? 18.75 -7.73 3.668 1 96.44 379 LYS A O 1
ATOM 3090 N N . THR A 1 380 ? 18.578 -7.609 1.491 1 94.5 380 THR A N 1
ATOM 3091 C CA . THR A 1 380 ? 18.609 -6.152 1.504 1 94.5 380 THR A CA 1
ATOM 3092 C C . THR A 1 380 ? 17.344 -5.586 2.141 1 94.5 380 THR A C 1
ATOM 3094 O O . THR A 1 380 ? 17.328 -4.438 2.586 1 94.5 380 THR A O 1
ATOM 3097 N N . TYR A 1 381 ? 16.297 -6.34 2.23 1 95.5 381 TYR A N 1
ATOM 3098 C CA . TYR A 1 381 ? 15.047 -5.883 2.818 1 95.5 381 TYR A CA 1
ATOM 3099 C C . TYR A 1 381 ? 14.992 -6.203 4.305 1 95.5 381 TYR A C 1
ATOM 3101 O O . TYR A 1 381 ? 14.148 -5.676 5.031 1 95.5 381 TYR A O 1
ATOM 3109 N N . TYR A 1 382 ? 15.844 -7.074 4.773 1 97.12 382 TYR A N 1
ATOM 3110 C CA . TYR A 1 382 ? 15.789 -7.59 6.133 1 97.12 382 TYR A CA 1
ATOM 3111 C C . TYR A 1 382 ? 15.867 -6.461 7.152 1 97.12 382 TYR A C 1
ATOM 3113 O O . TYR A 1 382 ? 15.055 -6.391 8.078 1 97.12 382 TYR A O 1
ATOM 3121 N N . PRO A 1 383 ? 16.844 -5.527 7.008 1 95.38 383 PRO A N 1
ATOM 3122 C CA . PRO A 1 383 ? 17 -4.5 8.047 1 95.38 383 PRO A CA 1
ATOM 3123 C C . PRO A 1 383 ? 15.719 -3.697 8.266 1 95.38 383 PRO A C 1
ATOM 3125 O O . PRO A 1 383 ? 15.289 -3.516 9.414 1 95.38 383 PRO A O 1
ATOM 3128 N N . THR A 1 384 ? 15.102 -3.242 7.207 1 94.31 384 THR A N 1
ATOM 3129 C CA . THR A 1 384 ? 13.922 -2.395 7.34 1 94.31 384 THR A CA 1
ATOM 3130 C C . THR A 1 384 ? 12.734 -3.199 7.863 1 94.31 384 THR A C 1
ATOM 3132 O O . THR A 1 384 ? 11.898 -2.676 8.602 1 94.31 384 THR A O 1
ATOM 3135 N N . LEU A 1 385 ? 12.617 -4.406 7.469 1 97.38 385 LEU A N 1
ATOM 3136 C CA . LEU A 1 385 ? 11.531 -5.262 7.945 1 97.38 385 LEU A CA 1
ATOM 3137 C C . LEU A 1 385 ? 11.688 -5.555 9.43 1 97.38 385 LEU A C 1
ATOM 3139 O O . LEU A 1 385 ? 10.734 -5.438 10.195 1 97.38 385 LEU A O 1
ATOM 3143 N N . LEU A 1 386 ? 12.898 -5.91 9.836 1 97.81 386 LEU A N 1
ATOM 3144 C CA . LEU A 1 386 ? 13.172 -6.195 11.234 1 97.81 386 LEU A CA 1
ATOM 3145 C C . LEU A 1 386 ? 12.922 -4.965 12.102 1 97.81 386 LEU A C 1
ATOM 3147 O O . LEU A 1 386 ? 12.359 -5.074 13.195 1 97.81 386 LEU A O 1
ATOM 3151 N N . ALA A 1 387 ? 13.273 -3.854 11.609 1 94.62 387 ALA A N 1
ATOM 3152 C CA . ALA A 1 387 ? 13.109 -2.602 12.352 1 94.62 387 ALA A CA 1
ATOM 3153 C C . ALA A 1 387 ? 11.633 -2.305 12.602 1 94.62 387 ALA A C 1
ATOM 3155 O O . ALA A 1 387 ? 11.281 -1.688 13.609 1 94.62 387 ALA A O 1
ATOM 3156 N N . SER A 1 388 ? 10.797 -2.793 11.742 1 95.25 388 SER A N 1
ATOM 3157 C CA . SER A 1 388 ? 9.359 -2.533 11.867 1 95.25 388 SER A CA 1
ATOM 3158 C C . SER A 1 388 ? 8.672 -3.623 12.68 1 95.25 388 SER A C 1
ATOM 3160 O O . SER A 1 388 ? 7.461 -3.566 12.898 1 95.25 388 SER A O 1
ATOM 3162 N N . GLY A 1 389 ? 9.391 -4.656 13.023 1 96.94 389 GLY A N 1
ATOM 3163 C CA . GLY A 1 389 ? 8.844 -5.676 13.906 1 96.94 389 GLY A CA 1
ATOM 3164 C C . GLY A 1 389 ? 8.562 -6.988 13.195 1 96.94 389 GLY A C 1
ATOM 3165 O O . GLY A 1 389 ? 8.102 -7.945 13.82 1 96.94 389 GLY A O 1
ATOM 3166 N N . VAL A 1 390 ? 8.836 -7.031 11.945 1 98.56 390 VAL A N 1
ATOM 3167 C CA . VAL A 1 390 ? 8.688 -8.289 11.219 1 98.56 390 VAL A CA 1
ATOM 3168 C C . VAL A 1 390 ? 9.75 -9.281 11.68 1 98.56 390 VAL A C 1
ATOM 3170 O O . VAL A 1 390 ? 10.914 -8.914 11.867 1 98.56 390 VAL A O 1
ATOM 3173 N N . LYS A 1 391 ? 9.359 -10.492 11.859 1 98.81 391 LYS A N 1
ATOM 3174 C CA . LYS A 1 391 ? 10.312 -11.547 12.203 1 98.81 391 LYS A CA 1
ATOM 3175 C C . LYS A 1 391 ? 10.633 -12.414 10.984 1 98.81 391 LYS A C 1
ATOM 3177 O O . LYS A 1 391 ? 9.742 -12.781 10.227 1 98.81 391 LYS A O 1
ATOM 3182 N N . ILE A 1 392 ? 11.867 -12.711 10.805 1 98.81 392 ILE A N 1
ATOM 3183 C CA . ILE A 1 392 ? 12.32 -13.5 9.664 1 98.81 392 ILE A CA 1
ATOM 3184 C C . ILE A 1 392 ? 13.047 -14.75 10.156 1 98.81 392 ILE A C 1
ATOM 3186 O O . ILE A 1 392 ? 13.906 -14.664 11.039 1 98.81 392 ILE A O 1
ATOM 3190 N N . TYR A 1 393 ? 12.68 -15.844 9.633 1 98.81 393 TYR A N 1
ATOM 3191 C CA . TYR A 1 393 ? 13.289 -17.141 9.914 1 98.81 393 TYR A CA 1
ATOM 3192 C C . TYR A 1 393 ? 13.867 -17.75 8.641 1 98.81 393 TYR A C 1
ATOM 3194 O O . TYR A 1 393 ? 13.273 -17.641 7.562 1 98.81 393 TYR A O 1
ATOM 3202 N N . GLU A 1 394 ? 14.992 -18.406 8.734 1 98.62 394 GLU A N 1
ATOM 3203 C CA . GLU A 1 394 ? 15.594 -19.109 7.609 1 98.62 394 GLU A CA 1
ATOM 3204 C C . GLU A 1 394 ? 15.594 -20.625 7.844 1 98.62 394 GLU A C 1
ATOM 3206 O O . GLU A 1 394 ? 16.078 -21.094 8.875 1 98.62 394 GLU A O 1
ATOM 3211 N N . TYR A 1 395 ? 15.086 -21.375 6.957 1 98.69 395 TYR A N 1
ATOM 3212 C CA . TYR A 1 395 ? 14.891 -22.812 7.043 1 98.69 395 TYR A CA 1
ATOM 3213 C C . TYR A 1 395 ? 16.219 -23.547 6.961 1 98.69 395 TYR A C 1
ATOM 3215 O O . TYR A 1 395 ? 16.781 -23.719 5.875 1 98.69 395 TYR A O 1
ATOM 3223 N N . THR A 1 396 ? 16.688 -24.156 7.969 1 98.06 396 THR A N 1
ATOM 3224 C CA . THR A 1 396 ? 18.031 -24.672 8.117 1 98.06 396 THR A CA 1
ATOM 3225 C C . THR A 1 396 ? 18.219 -25.938 7.289 1 98.06 396 THR A C 1
ATOM 3227 O O . THR A 1 396 ? 19.297 -26.172 6.73 1 98.06 396 THR A O 1
ATOM 3230 N N . PRO A 1 397 ? 17.188 -26.781 7.172 1 98 397 PRO A N 1
ATOM 3231 C CA . PRO A 1 397 ? 17.391 -28.062 6.488 1 98 397 PRO A CA 1
ATOM 3232 C C . PRO A 1 397 ? 17.562 -27.906 4.98 1 98 397 PRO A C 1
ATOM 3234 O O . PRO A 1 397 ? 18 -28.844 4.301 1 98 397 PRO A O 1
ATOM 3237 N N . GLY A 1 398 ? 17.047 -26.688 4.504 1 98.12 398 GLY A N 1
ATOM 3238 C CA . GLY A 1 398 ? 17.219 -26.609 3.062 1 98.12 398 GLY A CA 1
ATOM 3239 C C . GLY A 1 398 ? 16.469 -25.453 2.434 1 98.12 398 GLY A C 1
ATOM 3240 O O . GLY A 1 398 ? 16.562 -24.312 2.893 1 98.12 398 GLY A O 1
ATOM 3241 N N . PHE A 1 399 ? 15.711 -25.812 1.341 1 98.06 399 PHE A N 1
ATOM 3242 C CA . PHE A 1 399 ? 15.086 -24.812 0.476 1 98.06 399 PHE A CA 1
ATOM 3243 C C . PHE A 1 399 ? 13.586 -24.766 0.703 1 98.06 399 PHE A C 1
ATOM 3245 O O . PHE A 1 399 ? 12.906 -25.797 0.615 1 98.06 399 PHE A O 1
ATOM 3252 N N . ILE A 1 400 ? 13.078 -23.594 1.033 1 98 400 ILE A N 1
ATOM 3253 C CA . ILE A 1 400 ? 11.641 -23.359 1.1 1 98 400 ILE A CA 1
ATOM 3254 C C . ILE A 1 400 ? 11.109 -23 -0.287 1 98 400 ILE A C 1
ATOM 3256 O O . ILE A 1 400 ? 11.484 -21.969 -0.851 1 98 400 ILE A O 1
ATOM 3260 N N . HIS A 1 401 ? 10.258 -23.797 -0.83 1 98.25 401 HIS A N 1
ATOM 3261 C CA . HIS A 1 401 ? 9.656 -23.516 -2.127 1 98.25 401 HIS A CA 1
ATOM 3262 C C . HIS A 1 401 ? 8.156 -23.281 -1.996 1 98.25 401 HIS A C 1
ATOM 3264 O O . HIS A 1 401 ? 7.484 -22.953 -2.979 1 98.25 401 HIS A O 1
ATOM 3270 N N . ALA A 1 402 ? 7.664 -23.406 -0.76 1 98.25 402 ALA A N 1
ATOM 3271 C CA . ALA A 1 402 ? 6.246 -23.219 -0.482 1 98.25 402 ALA A CA 1
ATOM 3272 C C . ALA A 1 402 ? 5.848 -21.75 -0.67 1 98.25 402 ALA A C 1
ATOM 3274 O O . ALA A 1 402 ? 6.648 -20.844 -0.413 1 98.25 402 ALA A O 1
ATOM 3275 N N . LYS A 1 403 ? 4.691 -21.5 -1.149 1 98.19 403 LYS A N 1
ATOM 3276 C CA . LYS A 1 403 ? 4.047 -20.188 -1.234 1 98.19 403 LYS A CA 1
ATOM 3277 C C . LYS A 1 403 ? 2.752 -20.156 -0.427 1 98.19 403 LYS A C 1
ATOM 3279 O O . LYS A 1 403 ? 1.694 -20.547 -0.925 1 98.19 403 LYS A O 1
ATOM 3284 N N . VAL A 1 404 ? 2.906 -19.672 0.772 1 98.5 404 VAL A N 1
ATOM 3285 C CA . VAL A 1 404 ? 1.77 -19.781 1.681 1 98.5 404 VAL A CA 1
ATOM 3286 C C . VAL A 1 404 ? 1.643 -18.5 2.5 1 98.5 404 VAL A C 1
ATOM 3288 O O . VAL A 1 404 ? 2.645 -17.938 2.963 1 98.5 404 VAL A O 1
ATOM 3291 N N . PHE A 1 405 ? 0.446 -17.969 2.6 1 98.69 405 PHE A N 1
ATOM 3292 C CA . PHE A 1 405 ? 0.025 -16.984 3.596 1 98.69 405 PHE A CA 1
ATOM 3293 C C . PHE A 1 405 ? -1.041 -17.562 4.516 1 98.69 405 PHE A C 1
ATOM 3295 O O . PHE A 1 405 ? -2.014 -18.156 4.043 1 98.69 405 PHE A O 1
ATOM 3302 N N . VAL A 1 406 ? -0.875 -17.5 5.773 1 98.81 406 VAL A N 1
ATOM 3303 C CA . VAL A 1 406 ? -1.914 -17.875 6.727 1 98.81 406 VAL A CA 1
ATOM 3304 C C . VAL A 1 406 ? -2.059 -16.797 7.789 1 98.81 406 VAL A C 1
ATOM 3306 O O . VAL A 1 406 ? -1.061 -16.234 8.25 1 98.81 406 VAL A O 1
ATOM 3309 N N . SER A 1 407 ? -3.301 -16.406 8.125 1 98.06 407 SER A N 1
ATOM 3310 C CA . SER A 1 407 ? -3.541 -15.289 9.023 1 98.06 407 SER A CA 1
ATOM 3311 C C . SER A 1 407 ? -4.684 -15.586 9.984 1 98.06 407 SER A C 1
ATOM 3313 O O . SER A 1 407 ? -5.762 -16.016 9.562 1 98.06 407 SER A O 1
ATOM 3315 N N . ASP A 1 408 ? -4.523 -15.438 11.242 1 96.25 408 ASP A N 1
ATOM 3316 C CA . ASP A 1 408 ? -5.508 -15.359 12.32 1 96.25 408 ASP A CA 1
ATOM 3317 C C . ASP A 1 408 ? -6.348 -16.641 12.383 1 96.25 408 ASP A C 1
ATOM 3319 O O . ASP A 1 408 ? -7.547 -16.578 12.664 1 96.25 408 ASP A O 1
ATOM 3323 N N . ASN A 1 409 ? -5.844 -17.719 11.875 1 95.94 409 ASN A N 1
ATOM 3324 C CA . ASN A 1 409 ? -6.477 -19.031 11.891 1 95.94 409 ASN A CA 1
ATOM 3325 C C . ASN A 1 409 ? -7.793 -19.016 11.117 1 95.94 409 ASN A C 1
ATOM 3327 O O . ASN A 1 409 ? -8.688 -19.828 11.398 1 95.94 409 ASN A O 1
ATOM 3331 N N . SER A 1 410 ? -7.887 -18.078 10.227 1 95 410 SER A N 1
ATOM 3332 C CA . SER A 1 410 ? -9.164 -18 9.516 1 95 410 SER A CA 1
ATOM 3333 C C . SER A 1 410 ? -8.953 -17.844 8.016 1 95 410 SER A C 1
ATOM 3335 O O . SER A 1 410 ? -9.844 -18.188 7.227 1 95 410 SER A O 1
ATOM 3337 N N . ARG A 1 411 ? -7.789 -17.281 7.617 1 96.31 411 ARG A N 1
ATOM 3338 C CA . ARG A 1 411 ? -7.531 -17.047 6.199 1 96.31 411 ARG A CA 1
ATOM 3339 C C . ARG A 1 411 ? -6.199 -17.656 5.773 1 96.31 411 ARG A C 1
ATOM 3341 O O . ARG A 1 411 ? -5.234 -17.656 6.543 1 96.31 411 ARG A O 1
ATOM 3348 N N . ALA A 1 412 ? -6.207 -18.125 4.543 1 98.5 412 ALA A N 1
ATOM 3349 C CA . ALA A 1 412 ? -4.949 -18.625 4.004 1 98.5 412 ALA A CA 1
ATOM 3350 C C . ALA A 1 412 ? -4.957 -18.609 2.477 1 98.5 412 ALA A C 1
ATOM 3352 O O . ALA A 1 412 ? -6.02 -18.531 1.856 1 98.5 412 ALA A O 1
ATOM 3353 N N . VAL A 1 413 ? -3.777 -18.562 1.937 1 98.62 413 VAL A N 1
ATOM 3354 C CA . VAL A 1 413 ? -3.572 -18.703 0.499 1 98.62 413 VAL A CA 1
ATOM 3355 C C . VAL A 1 413 ? -2.484 -19.75 0.235 1 98.62 413 VAL A C 1
ATOM 3357 O O . VAL A 1 413 ? -1.44 -19.734 0.893 1 98.62 413 VAL A O 1
ATOM 3360 N N . VAL A 1 414 ? -2.773 -20.656 -0.605 1 98.62 414 VAL A N 1
ATOM 3361 C CA . VAL A 1 414 ? -1.812 -21.625 -1.115 1 98.62 414 VAL A CA 1
ATOM 3362 C C . VAL A 1 414 ? -1.835 -21.625 -2.643 1 98.62 414 VAL A C 1
ATOM 3364 O O . VAL A 1 414 ? -2.904 -21.625 -3.254 1 98.62 414 VAL A O 1
ATOM 3367 N N . GLY A 1 415 ? -0.649 -21.547 -3.244 1 97.75 415 GLY A N 1
ATOM 3368 C CA . GLY A 1 415 ? -0.65 -21.547 -4.699 1 97.75 415 GLY A CA 1
ATOM 3369 C C . GLY A 1 415 ? 0.744 -21.516 -5.297 1 97.75 415 GLY A C 1
ATOM 3370 O O . GLY A 1 415 ? 1.672 -22.109 -4.75 1 97.75 415 GLY A O 1
ATOM 3371 N N . THR A 1 416 ? 0.788 -20.922 -6.492 1 97.81 416 THR A N 1
ATOM 3372 C CA . THR A 1 416 ? 2.029 -20.922 -7.258 1 97.81 416 THR A CA 1
ATOM 3373 C C . THR A 1 416 ? 2.709 -19.562 -7.195 1 97.81 416 THR A C 1
ATOM 3375 O O . THR A 1 416 ? 3.816 -19.391 -7.711 1 97.81 416 THR A O 1
ATOM 3378 N N . ILE A 1 417 ? 2.166 -18.594 -6.52 1 96.12 417 ILE A N 1
ATOM 3379 C CA . ILE A 1 417 ? 2.572 -17.203 -6.648 1 96.12 417 ILE A CA 1
ATOM 3380 C C . ILE A 1 417 ? 3.684 -16.891 -5.648 1 96.12 417 ILE A C 1
ATOM 3382 O O . ILE A 1 417 ? 3.449 -16.859 -4.438 1 96.12 417 ILE A O 1
ATOM 3386 N N . ASN A 1 418 ? 4.855 -16.594 -6.137 1 93.88 418 ASN A N 1
ATOM 3387 C CA . ASN A 1 418 ? 5.988 -16.156 -5.324 1 93.88 418 ASN A CA 1
ATOM 3388 C C . ASN A 1 418 ? 5.855 -14.688 -4.93 1 93.88 418 ASN A C 1
ATOM 3390 O O . ASN A 1 418 ? 5.066 -13.945 -5.516 1 93.88 418 ASN A O 1
ATOM 3394 N N . LEU A 1 419 ? 6.688 -14.297 -3.936 1 94.25 419 LEU A N 1
ATOM 3395 C CA . LEU A 1 419 ? 6.84 -12.883 -3.623 1 94.25 419 LEU A CA 1
ATOM 3396 C C . LEU A 1 419 ? 8.016 -12.281 -4.387 1 94.25 419 LEU A C 1
ATOM 3398 O O . LEU A 1 419 ? 8.961 -11.773 -3.779 1 94.25 419 LEU A O 1
ATOM 3402 N N . ASP A 1 420 ? 7.945 -12.289 -5.648 1 91 420 ASP A N 1
ATOM 3403 C CA . ASP A 1 420 ? 8.945 -11.648 -6.5 1 91 420 ASP A CA 1
ATOM 3404 C C . ASP A 1 420 ? 8.281 -10.961 -7.695 1 91 420 ASP A C 1
ATOM 3406 O O . ASP A 1 420 ? 7.074 -11.086 -7.898 1 91 420 ASP A O 1
ATOM 3410 N N . TYR A 1 421 ? 8.977 -10.203 -8.375 1 85.75 421 TYR A N 1
ATOM 3411 C CA . TYR A 1 421 ? 8.422 -9.367 -9.438 1 85.75 421 TYR A CA 1
ATOM 3412 C C . TYR A 1 421 ? 7.918 -10.211 -10.594 1 85.75 421 TYR A C 1
ATOM 3414 O O . TYR A 1 421 ? 6.875 -9.922 -11.18 1 85.75 421 TYR A O 1
ATOM 3422 N N . ARG A 1 422 ? 8.531 -11.203 -10.906 1 85.25 422 ARG A N 1
ATOM 3423 C CA . ARG A 1 422 ? 8.133 -12.031 -12.039 1 85.25 422 ARG A CA 1
ATOM 3424 C C . ARG A 1 422 ? 6.777 -12.68 -11.789 1 85.25 422 ARG A C 1
ATOM 3426 O O . ARG A 1 422 ? 5.91 -12.672 -12.664 1 85.25 422 ARG A O 1
ATOM 3433 N N . SER A 1 423 ? 6.656 -13.234 -10.648 1 89.31 423 SER A N 1
ATOM 3434 C CA . SER A 1 423 ? 5.41 -13.914 -10.297 1 89.31 423 SER A CA 1
ATOM 3435 C C . SER A 1 423 ? 4.262 -12.922 -10.156 1 89.31 423 SER A C 1
ATOM 3437 O O . SER A 1 423 ? 3.121 -13.234 -10.5 1 89.31 423 SER A O 1
ATOM 3439 N N . LEU A 1 424 ? 4.602 -11.805 -9.703 1 86.62 424 LEU A N 1
ATOM 3440 C CA . LEU A 1 424 ? 3.551 -10.844 -9.383 1 86.62 424 LEU A CA 1
ATOM 3441 C C . LEU A 1 424 ? 3.154 -10.039 -10.617 1 86.62 424 LEU A C 1
ATOM 3443 O O . LEU A 1 424 ? 2.039 -9.523 -10.695 1 86.62 424 LEU A O 1
ATOM 3447 N N . TYR A 1 425 ? 4.074 -10.047 -11.656 1 81.88 425 TYR A N 1
ATOM 3448 C CA . TYR A 1 425 ? 3.789 -9.109 -12.742 1 81.88 425 TYR A CA 1
ATOM 3449 C C . TYR A 1 425 ? 3.914 -9.789 -14.094 1 81.88 425 TYR A C 1
ATOM 3451 O O . TYR A 1 425 ? 3.34 -9.328 -15.086 1 81.88 425 TYR A O 1
ATOM 3459 N N . HIS A 1 426 ? 4.594 -10.961 -14.156 1 81.75 426 HIS A N 1
ATOM 3460 C CA . HIS A 1 426 ? 4.945 -11.43 -15.492 1 81.75 426 HIS A CA 1
ATOM 3461 C C . HIS A 1 426 ? 4.465 -12.852 -15.727 1 81.75 426 HIS A C 1
ATOM 3463 O O . HIS A 1 426 ? 4.188 -13.242 -16.859 1 81.75 426 HIS A O 1
ATOM 3469 N N . HIS A 1 427 ? 4.328 -13.586 -14.75 1 87.38 427 HIS A N 1
ATOM 3470 C CA . HIS A 1 427 ? 3.994 -15 -14.906 1 87.38 427 HIS A CA 1
ATOM 3471 C C . HIS A 1 427 ? 2.49 -15.227 -14.812 1 87.38 427 HIS A C 1
ATOM 3473 O O . HIS A 1 427 ? 1.777 -14.438 -14.188 1 87.38 427 HIS A O 1
ATOM 3479 N N . PHE A 1 428 ? 2.094 -16.297 -15.492 1 91.06 428 PHE A N 1
ATOM 3480 C CA . PHE A 1 428 ? 0.775 -16.844 -15.203 1 91.06 428 PHE A CA 1
ATOM 3481 C C . PHE A 1 428 ? 0.8 -17.656 -13.906 1 91.06 428 PHE A C 1
ATOM 3483 O O . PHE A 1 428 ? 1.652 -18.516 -13.719 1 91.06 428 PHE A O 1
ATOM 3490 N N . GLU A 1 429 ? -0.038 -17.312 -13.031 1 95.75 429 GLU A N 1
ATOM 3491 C CA . GLU A 1 429 ? -0.056 -17.922 -11.711 1 95.75 429 GLU A CA 1
ATOM 3492 C C . GLU A 1 429 ? -1.471 -18.328 -11.312 1 95.75 429 GLU A C 1
ATOM 3494 O O . GLU A 1 429 ? -2.445 -17.922 -11.938 1 95.75 429 GLU A O 1
ATOM 3499 N N . CYS A 1 430 ? -1.555 -19.156 -10.312 1 97.06 430 CYS A N 1
ATOM 3500 C CA . CYS A 1 430 ? -2.84 -19.453 -9.695 1 97.06 430 CYS A CA 1
ATOM 3501 C C . CYS A 1 430 ? -2.678 -19.75 -8.203 1 97.06 430 CYS A C 1
ATOM 3503 O O . CYS A 1 430 ? -1.576 -20.047 -7.746 1 97.06 430 CYS A O 1
ATOM 3505 N N . ALA A 1 431 ? -3.73 -19.531 -7.508 1 98.19 431 ALA A N 1
ATOM 3506 C CA . ALA A 1 431 ? -3.77 -19.781 -6.07 1 98.19 431 ALA A CA 1
ATOM 3507 C C . ALA A 1 431 ? -5.203 -20 -5.594 1 98.19 431 ALA A C 1
ATOM 3509 O O . ALA A 1 431 ? -6.145 -19.922 -6.383 1 98.19 431 ALA A O 1
ATOM 3510 N N . THR A 1 432 ? -5.34 -20.406 -4.352 1 98.69 432 THR A N 1
ATOM 3511 C CA . THR A 1 432 ? -6.641 -20.562 -3.713 1 98.69 432 THR A CA 1
ATOM 3512 C C . THR A 1 432 ? -6.691 -19.812 -2.387 1 98.69 432 THR A C 1
ATOM 3514 O O . THR A 1 432 ? -5.863 -20.047 -1.505 1 98.69 432 THR A O 1
ATOM 3517 N N . TYR A 1 433 ? -7.609 -18.906 -2.322 1 98.38 433 TYR A N 1
ATOM 3518 C CA . TYR A 1 433 ? -7.902 -18.219 -1.068 1 98.38 433 TYR A CA 1
ATOM 3519 C C . TYR A 1 433 ? -8.883 -19.031 -0.224 1 98.38 433 TYR A C 1
ATOM 3521 O O . TYR A 1 433 ? -9.93 -19.453 -0.713 1 98.38 433 TYR A O 1
ATOM 3529 N N . LEU A 1 434 ? -8.539 -19.297 1.013 1 98.31 434 LEU A N 1
ATOM 3530 C CA . LEU A 1 434 ? -9.336 -20.062 1.952 1 98.31 434 LEU A CA 1
ATOM 3531 C C . LEU A 1 434 ? -9.797 -19.203 3.121 1 98.31 434 LEU A C 1
ATOM 3533 O O . LEU A 1 434 ? -9.008 -18.438 3.682 1 98.31 434 LEU A O 1
ATOM 3537 N N . TYR A 1 435 ? -11.031 -19.297 3.445 1 96.94 435 TYR A N 1
ATOM 3538 C CA . TYR A 1 435 ? -11.547 -18.609 4.621 1 96.94 435 TYR A CA 1
ATOM 3539 C C . TYR A 1 435 ? -12.414 -19.547 5.461 1 96.94 435 TYR A C 1
ATOM 3541 O O . TYR A 1 435 ? -13.453 -20.031 4.996 1 96.94 435 TYR A O 1
ATOM 3549 N N . GLY A 1 436 ? -12 -19.812 6.629 1 95.5 436 GLY A N 1
ATOM 3550 C CA . GLY A 1 436 ? -12.781 -20.578 7.578 1 95.5 436 GLY A CA 1
ATOM 3551 C C . GLY A 1 436 ? -12.773 -22.078 7.289 1 95.5 436 GLY A C 1
ATOM 3552 O O . GLY A 1 436 ? -13.57 -22.828 7.859 1 95.5 436 GLY A O 1
ATOM 3553 N N . THR A 1 437 ? -11.906 -22.531 6.371 1 96.19 437 THR A N 1
ATOM 3554 C CA . THR A 1 437 ? -11.805 -23.953 6.066 1 96.19 437 THR A CA 1
ATOM 3555 C C . THR A 1 437 ? -10.914 -24.672 7.082 1 96.19 437 THR A C 1
ATOM 3557 O O . THR A 1 437 ? -10.086 -24.031 7.742 1 96.19 437 THR A O 1
ATOM 3560 N N . SER A 1 438 ? -11.102 -25.953 7.168 1 94.62 438 SER A N 1
ATOM 3561 C CA . SER A 1 438 ? -10.305 -26.719 8.125 1 94.62 438 SER A CA 1
ATOM 3562 C C . SER A 1 438 ? -8.836 -26.75 7.73 1 94.62 438 SER A C 1
ATOM 3564 O O . SER A 1 438 ? -7.957 -26.812 8.594 1 94.62 438 SER A O 1
ATOM 3566 N N . SER A 1 439 ? -8.594 -26.641 6.484 1 97.56 439 SER A N 1
ATOM 3567 C CA . SER A 1 439 ? -7.223 -26.688 5.988 1 97.56 439 SER A CA 1
ATOM 3568 C C . SER A 1 439 ? -6.41 -25.5 6.52 1 97.56 439 SER A C 1
ATOM 3570 O O . SER A 1 439 ? -5.18 -25.578 6.594 1 97.56 439 SER A O 1
ATOM 3572 N N . VAL A 1 440 ? -7.023 -24.469 6.906 1 98.25 440 VAL A N 1
ATOM 3573 C CA . VAL A 1 440 ? -6.316 -23.297 7.414 1 98.25 440 VAL A CA 1
ATOM 3574 C C . VAL A 1 440 ? -5.547 -23.656 8.68 1 98.25 440 VAL A C 1
ATOM 3576 O O . VAL A 1 440 ? -4.406 -23.234 8.867 1 98.25 440 VAL A O 1
ATOM 3579 N N . LEU A 1 441 ? -6.164 -24.438 9.484 1 98.12 441 LEU A N 1
ATOM 3580 C CA . LEU A 1 441 ? -5.516 -24.859 10.727 1 98.12 441 LEU A CA 1
ATOM 3581 C C . LEU A 1 441 ? -4.348 -25.797 10.438 1 98.12 441 LEU A C 1
ATOM 3583 O O . LEU A 1 441 ? -3.316 -25.734 11.109 1 98.12 441 LEU A O 1
ATOM 3587 N N . ASP A 1 442 ? -4.551 -26.672 9.438 1 98.56 442 ASP A N 1
ATOM 3588 C CA . ASP A 1 442 ? -3.467 -27.547 9.023 1 98.56 442 ASP A CA 1
ATOM 3589 C C . ASP A 1 442 ? -2.273 -26.75 8.508 1 98.56 442 ASP A C 1
ATOM 3591 O O . ASP A 1 442 ? -1.122 -27.109 8.766 1 98.56 442 ASP A O 1
ATOM 3595 N N . ILE A 1 443 ? -2.582 -25.734 7.785 1 98.81 443 ILE A N 1
ATOM 3596 C CA . ILE A 1 443 ? -1.546 -24.875 7.223 1 98.81 443 ILE A CA 1
ATOM 3597 C C . ILE A 1 443 ? -0.758 -24.219 8.352 1 98.81 443 ILE A C 1
ATOM 3599 O O . ILE A 1 443 ? 0.474 -24.188 8.32 1 98.81 443 ILE A O 1
ATOM 3603 N N . GLU A 1 444 ? -1.442 -23.688 9.297 1 98.75 444 GLU A N 1
ATOM 3604 C CA . GLU A 1 444 ? -0.786 -23.031 10.422 1 98.75 444 GLU A CA 1
ATOM 3605 C C . GLU A 1 444 ? 0.06 -24.016 11.219 1 98.75 444 GLU A C 1
ATOM 3607 O O . GLU A 1 444 ? 1.158 -23.688 11.672 1 98.75 444 GLU A O 1
ATOM 3612 N N . GLU A 1 445 ? -0.458 -25.203 11.406 1 98.69 445 GLU A N 1
ATOM 3613 C CA . GLU A 1 445 ? 0.301 -26.234 12.109 1 98.69 445 GLU A CA 1
ATOM 3614 C C . GLU A 1 445 ? 1.601 -26.562 11.375 1 98.69 445 GLU A C 1
ATOM 3616 O O . GLU A 1 445 ? 2.652 -26.703 12 1 98.69 445 GLU A O 1
ATOM 3621 N N . ASP A 1 446 ? 1.481 -26.688 10.148 1 98.75 446 ASP A N 1
ATOM 3622 C CA . ASP A 1 446 ? 2.668 -26.953 9.336 1 98.75 446 ASP A CA 1
ATOM 3623 C C . ASP A 1 446 ? 3.662 -25.797 9.438 1 98.75 446 ASP A C 1
ATOM 3625 O O . ASP A 1 446 ? 4.875 -26.016 9.492 1 98.75 446 ASP A O 1
ATOM 3629 N N . PHE A 1 447 ? 3.164 -24.594 9.375 1 98.81 447 PHE A N 1
ATOM 3630 C CA . PHE A 1 447 ? 4.02 -23.422 9.5 1 98.81 447 PHE A CA 1
ATOM 3631 C C . PHE A 1 447 ? 4.832 -23.469 10.789 1 98.81 447 PHE A C 1
ATOM 3633 O O . PHE A 1 447 ? 6.043 -23.25 10.773 1 98.81 447 PHE A O 1
ATOM 3640 N N . GLN A 1 448 ? 4.16 -23.766 11.852 1 98.81 448 GLN A N 1
ATOM 3641 C CA . GLN A 1 448 ? 4.824 -23.797 13.156 1 98.81 448 GLN A CA 1
ATOM 3642 C C . GLN A 1 448 ? 5.867 -24.906 13.203 1 98.81 448 GLN A C 1
ATOM 3644 O O . GLN A 1 448 ? 6.957 -24.719 13.75 1 98.81 448 GLN A O 1
ATOM 3649 N N . ALA A 1 449 ? 5.469 -26.016 12.656 1 98.75 449 ALA A N 1
ATOM 3650 C CA . ALA A 1 449 ? 6.414 -27.125 12.609 1 98.75 449 ALA A CA 1
ATOM 3651 C C . ALA A 1 449 ? 7.652 -26.766 11.805 1 98.75 449 ALA A C 1
ATOM 3653 O O . ALA A 1 449 ? 8.773 -27.141 12.164 1 98.75 449 ALA A O 1
ATOM 3654 N N . THR A 1 450 ? 7.461 -26.078 10.734 1 98.81 450 THR A N 1
ATOM 3655 C CA . THR A 1 450 ? 8.57 -25.641 9.891 1 98.81 450 THR A CA 1
ATOM 3656 C C . THR A 1 450 ? 9.414 -24.594 10.602 1 98.81 450 THR A C 1
ATOM 3658 O O . THR A 1 450 ? 10.641 -24.625 10.539 1 98.81 450 THR A O 1
ATOM 3661 N N . LYS A 1 451 ? 8.781 -23.672 11.195 1 98.75 451 LYS A N 1
ATOM 3662 C CA . LYS A 1 451 ? 9.445 -22.609 11.945 1 98.75 451 LYS A CA 1
ATOM 3663 C C . LYS A 1 451 ? 10.391 -23.172 12.992 1 98.75 451 LYS A C 1
ATOM 3665 O O . LYS A 1 451 ? 11.477 -22.641 13.219 1 98.75 451 LYS A O 1
ATOM 3670 N N . ASP A 1 452 ? 10.008 -24.297 13.594 1 98.56 452 ASP A N 1
ATOM 3671 C CA . ASP A 1 452 ? 10.797 -24.938 14.641 1 98.56 452 ASP A CA 1
ATOM 3672 C C . ASP A 1 452 ? 12.141 -25.438 14.094 1 98.56 452 ASP A C 1
ATOM 3674 O O . ASP A 1 452 ? 13.07 -25.703 14.859 1 98.56 452 ASP A O 1
ATOM 3678 N N . GLN A 1 453 ? 12.234 -25.516 12.82 1 98.62 453 GLN A N 1
ATOM 3679 C CA . GLN A 1 453 ? 13.461 -25.984 12.188 1 98.62 453 GLN A CA 1
ATOM 3680 C C . GLN A 1 453 ? 14.234 -24.828 11.555 1 98.62 453 GLN A C 1
ATOM 3682 O O . GLN A 1 453 ? 15.086 -25.047 10.688 1 98.62 453 GLN A O 1
ATOM 3687 N N . CYS A 1 454 ? 13.977 -23.625 11.953 1 98.75 454 CYS A N 1
ATOM 3688 C CA . CYS A 1 454 ? 14.555 -22.453 11.312 1 98.75 454 CYS A CA 1
ATOM 3689 C C . CYS A 1 454 ? 15.461 -21.703 12.273 1 98.75 454 CYS A C 1
ATOM 3691 O O . CYS A 1 454 ? 15.375 -21.891 13.492 1 98.75 454 CYS A O 1
ATOM 3693 N N . HIS A 1 455 ? 16.328 -20.953 11.727 1 98.31 455 HIS A N 1
ATOM 3694 C CA . HIS A 1 455 ? 17.125 -19.969 12.461 1 98.31 455 HIS A CA 1
ATOM 3695 C C . HIS A 1 455 ? 16.453 -18.609 12.43 1 98.31 455 HIS A C 1
ATOM 3697 O O . HIS A 1 455 ? 16.156 -18.078 11.359 1 98.31 455 HIS A O 1
ATOM 3703 N N . ARG A 1 456 ? 16.219 -18.047 13.578 1 98.38 456 ARG A N 1
ATOM 3704 C CA . ARG A 1 456 ? 15.656 -16.703 13.633 1 98.38 456 ARG A CA 1
ATOM 3705 C C . ARG A 1 456 ? 16.719 -15.648 13.305 1 98.38 456 ARG A C 1
ATOM 3707 O O . ARG A 1 456 ? 17.75 -15.562 13.977 1 98.38 456 ARG A O 1
ATOM 3714 N N . VAL A 1 457 ? 16.5 -14.852 12.312 1 98.44 457 VAL A N 1
ATOM 3715 C CA . VAL A 1 457 ? 17.453 -13.836 11.875 1 98.44 457 VAL A CA 1
ATOM 3716 C C . VAL A 1 457 ? 17.438 -12.648 12.844 1 98.44 457 VAL A C 1
ATOM 3718 O O . VAL A 1 457 ? 16.359 -12.117 13.148 1 98.44 457 VAL A O 1
ATOM 3721 N N . SER A 1 458 ? 18.578 -12.188 13.328 1 97.19 458 SER A N 1
ATOM 3722 C CA . SER A 1 458 ? 18.703 -11.023 14.195 1 97.19 458 SER A CA 1
ATOM 3723 C C . SER A 1 458 ? 19.297 -9.836 13.438 1 97.19 458 SER A C 1
ATOM 3725 O O . SER A 1 458 ? 19.812 -9.992 12.336 1 97.19 458 SER A O 1
ATOM 3727 N N . THR A 1 459 ? 19.188 -8.727 14.086 1 95.19 459 THR A N 1
ATOM 3728 C CA . THR A 1 459 ? 19.781 -7.527 13.516 1 95.19 459 THR A CA 1
ATOM 3729 C C . THR A 1 459 ? 21.297 -7.688 13.391 1 95.19 459 THR A C 1
ATOM 3731 O O . THR A 1 459 ? 21.906 -7.168 12.453 1 95.19 459 THR A O 1
ATOM 3734 N N . THR A 1 460 ? 21.859 -8.375 14.32 1 95.44 460 THR A N 1
ATOM 3735 C CA . THR A 1 460 ? 23.297 -8.625 14.312 1 95.44 460 THR A CA 1
ATOM 3736 C C . THR A 1 460 ? 23.672 -9.516 13.125 1 95.44 460 THR A C 1
ATOM 3738 O O . THR A 1 460 ? 24.734 -9.32 12.516 1 95.44 460 THR A O 1
ATOM 3741 N N . ASP A 1 461 ? 22.844 -10.523 12.82 1 95.38 461 ASP A N 1
ATOM 3742 C CA . ASP A 1 461 ? 23.078 -11.375 11.656 1 95.38 461 ASP A CA 1
ATOM 3743 C C . ASP A 1 461 ? 23.188 -10.539 10.383 1 95.38 461 ASP A C 1
ATOM 3745 O O . ASP A 1 461 ? 24.062 -10.789 9.539 1 95.38 461 ASP A O 1
ATOM 3749 N N . VAL A 1 462 ? 22.312 -9.602 10.281 1 94.19 462 VAL A N 1
ATOM 3750 C CA . VAL A 1 462 ? 22.25 -8.766 9.086 1 94.19 462 VAL A CA 1
ATOM 3751 C C . VAL A 1 462 ? 23.484 -7.871 9.008 1 94.19 462 VAL A C 1
ATOM 3753 O O . VAL A 1 462 ? 24.047 -7.684 7.926 1 94.19 462 VAL A O 1
ATOM 3756 N N . LYS A 1 463 ? 23.891 -7.312 10.141 1 92.81 463 LYS A N 1
ATOM 3757 C CA . LYS A 1 463 ? 25.062 -6.438 10.195 1 92.81 463 LYS A CA 1
ATOM 3758 C C . LYS A 1 463 ? 26.328 -7.203 9.852 1 92.81 463 LYS A C 1
ATOM 3760 O O . LYS A 1 463 ? 27.266 -6.641 9.273 1 92.81 463 LYS A O 1
ATOM 3765 N N . ASN A 1 464 ? 26.344 -8.469 10.141 1 93.94 464 ASN A N 1
ATOM 3766 C CA . ASN A 1 464 ? 27.547 -9.273 9.992 1 93.94 464 ASN A CA 1
ATOM 3767 C C . ASN A 1 464 ? 27.609 -9.969 8.633 1 93.94 464 ASN A C 1
ATOM 3769 O O . ASN A 1 464 ? 28.5 -10.773 8.375 1 93.94 464 ASN A O 1
ATOM 3773 N N . LEU A 1 465 ? 26.672 -9.695 7.801 1 93.75 465 LEU A N 1
ATOM 3774 C CA . LEU A 1 465 ? 26.734 -10.25 6.457 1 93.75 465 LEU A CA 1
ATOM 3775 C C . LEU A 1 465 ? 28.047 -9.875 5.773 1 93.75 465 LEU A C 1
ATOM 3777 O O . LEU A 1 465 ? 28.531 -8.742 5.922 1 93.75 465 LEU A O 1
ATOM 3781 N N . PRO A 1 466 ? 28.594 -10.805 5.062 1 94.56 466 PRO A N 1
ATOM 3782 C CA . PRO A 1 466 ? 29.828 -10.477 4.324 1 94.56 466 PRO A CA 1
ATOM 3783 C C . PRO A 1 466 ? 29.625 -9.344 3.316 1 94.56 466 PRO A C 1
ATOM 3785 O O . PRO A 1 466 ? 28.547 -9.227 2.727 1 94.56 466 PRO A O 1
ATOM 3788 N N . PHE A 1 467 ? 30.656 -8.68 3.068 1 93.44 467 PHE A N 1
ATOM 3789 C CA . PHE A 1 467 ? 30.609 -7.484 2.234 1 93.44 467 PHE A CA 1
ATOM 3790 C C . PHE A 1 467 ? 30.172 -7.828 0.816 1 93.44 467 PHE A C 1
ATOM 3792 O O . PHE A 1 467 ? 29.438 -7.07 0.193 1 93.44 467 PHE A O 1
ATOM 3799 N N . TYR A 1 468 ? 30.656 -8.93 0.339 1 93.94 468 TYR A N 1
ATOM 3800 C CA . TYR A 1 468 ? 30.312 -9.281 -1.035 1 93.94 468 TYR A CA 1
ATOM 3801 C C . TYR A 1 468 ? 28.812 -9.547 -1.169 1 93.94 468 TYR A C 1
ATOM 3803 O O . TYR A 1 468 ? 28.203 -9.219 -2.189 1 93.94 468 TYR A O 1
ATOM 3811 N N . GLN A 1 469 ? 28.172 -10.141 -0.138 1 93.81 469 GLN A N 1
ATOM 3812 C CA . GLN A 1 469 ? 26.734 -10.383 -0.175 1 93.81 469 GLN A CA 1
ATOM 3813 C C . GLN A 1 469 ? 25.953 -9.078 -0.147 1 93.81 469 GLN A C 1
ATOM 3815 O O . GLN A 1 469 ? 24.938 -8.938 -0.837 1 93.81 469 GLN A O 1
ATOM 3820 N N . LYS A 1 470 ? 26.453 -8.117 0.607 1 93.19 470 LYS A N 1
ATOM 3821 C CA . LYS A 1 470 ? 25.812 -6.809 0.673 1 93.19 470 LYS A CA 1
ATOM 3822 C C . LYS A 1 470 ? 25.891 -6.086 -0.668 1 93.19 470 LYS A C 1
ATOM 3824 O O . LYS A 1 470 ? 24.906 -5.52 -1.135 1 93.19 470 LYS A O 1
ATOM 3829 N N . THR A 1 471 ? 27.047 -6.188 -1.264 1 93 471 THR A N 1
ATOM 3830 C CA . THR A 1 471 ? 27.266 -5.496 -2.529 1 93 471 THR A CA 1
ATOM 3831 C C . THR A 1 471 ? 26.453 -6.145 -3.648 1 93 471 THR A C 1
ATOM 3833 O O . THR A 1 471 ? 25.797 -5.449 -4.418 1 93 471 THR A O 1
ATOM 3836 N N . LEU A 1 472 ? 26.516 -7.406 -3.693 1 93.5 472 LEU A N 1
ATOM 3837 C CA . LEU A 1 472 ? 25.766 -8.117 -4.73 1 93.5 472 LEU A CA 1
ATOM 3838 C C . LEU A 1 472 ? 24.266 -7.945 -4.531 1 93.5 472 LEU A C 1
ATOM 3840 O O . LEU A 1 472 ? 23.516 -7.863 -5.504 1 93.5 472 LEU A O 1
ATOM 3844 N N . GLY A 1 473 ? 23.875 -7.961 -3.309 1 94 473 GLY A N 1
ATOM 3845 C CA . GLY A 1 473 ? 22.469 -7.703 -3.008 1 94 473 GLY A CA 1
ATOM 3846 C C . GLY A 1 473 ? 22 -6.344 -3.486 1 94 473 GLY A C 1
ATOM 3847 O O . GLY A 1 473 ? 20.922 -6.223 -4.07 1 94 473 GLY A O 1
ATOM 3848 N N . LEU A 1 474 ? 22.797 -5.387 -3.27 1 92.25 474 LEU A N 1
ATOM 3849 C CA . LEU A 1 474 ? 22.453 -4.031 -3.689 1 92.25 474 LEU A CA 1
ATOM 3850 C C . LEU A 1 474 ? 22.406 -3.932 -5.211 1 92.25 474 LEU A C 1
ATOM 3852 O O . LEU A 1 474 ? 21.5 -3.289 -5.762 1 92.25 474 LEU A O 1
ATOM 3856 N N . LEU A 1 475 ? 23.344 -4.508 -5.848 1 90.94 475 LEU A N 1
ATOM 3857 C CA . LEU A 1 475 ? 23.359 -4.504 -7.305 1 90.94 475 LEU A CA 1
ATOM 3858 C C . LEU A 1 475 ? 22.125 -5.195 -7.863 1 90.94 475 LEU A C 1
ATOM 3860 O O . LEU A 1 475 ? 21.516 -4.707 -8.82 1 90.94 475 LEU A O 1
ATOM 3864 N N . ALA A 1 476 ? 21.781 -6.277 -7.238 1 91.94 476 ALA A N 1
ATOM 3865 C CA . ALA A 1 476 ? 20.578 -6.992 -7.66 1 91.94 476 ALA A CA 1
ATOM 3866 C C . ALA A 1 476 ? 19.328 -6.148 -7.418 1 91.94 476 ALA A C 1
ATOM 3868 O O . ALA A 1 476 ? 18.375 -6.195 -8.203 1 91.94 476 ALA A O 1
ATOM 3869 N N . ARG A 1 477 ? 19.328 -5.387 -6.406 1 90.62 477 ARG A N 1
ATOM 3870 C CA . ARG A 1 477 ? 18.188 -4.543 -6.047 1 90.62 477 ARG A CA 1
ATOM 3871 C C . ARG A 1 477 ? 17.938 -3.48 -7.113 1 90.62 477 ARG A C 1
ATOM 3873 O O . ARG A 1 477 ? 16.797 -3.113 -7.375 1 90.62 477 ARG A O 1
ATOM 3880 N N . LEU A 1 478 ? 18.984 -3.031 -7.738 1 88.56 478 LEU A N 1
ATOM 3881 C CA . LEU A 1 478 ? 18.891 -2 -8.766 1 88.56 478 LEU A CA 1
ATOM 3882 C C . LEU A 1 478 ? 18.109 -2.514 -9.977 1 88.56 478 LEU A C 1
ATOM 3884 O O . LEU A 1 478 ? 17.469 -1.737 -10.68 1 88.56 478 LEU A O 1
ATOM 3888 N N . VAL A 1 479 ? 18.109 -3.857 -10.156 1 86.44 479 VAL A N 1
ATOM 3889 C CA . VAL A 1 479 ? 17.453 -4.426 -11.328 1 86.44 479 VAL A CA 1
ATOM 3890 C C . VAL A 1 479 ? 16.359 -5.41 -10.891 1 86.44 479 VAL A C 1
ATOM 3892 O O . VAL A 1 479 ? 15.977 -6.297 -11.656 1 86.44 479 VAL A O 1
ATOM 3895 N N . ALA A 1 480 ? 15.891 -5.301 -9.727 1 87 480 ALA A N 1
ATOM 3896 C CA . ALA A 1 480 ? 14.969 -6.242 -9.102 1 87 480 ALA A CA 1
ATOM 3897 C C . ALA A 1 480 ? 13.734 -6.461 -9.977 1 87 480 ALA A C 1
ATOM 3899 O O . ALA A 1 480 ? 13.305 -7.598 -10.172 1 87 480 ALA 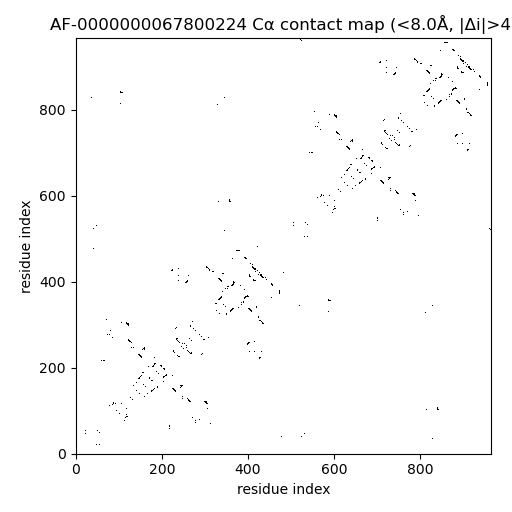A O 1
ATOM 3900 N N . PRO A 1 481 ? 13.164 -5.41 -10.57 1 80.5 481 PRO A N 1
ATOM 3901 C CA . PRO A 1 481 ? 11.945 -5.605 -11.352 1 80.5 481 PRO A CA 1
ATOM 3902 C C . PRO A 1 481 ? 12.18 -6.445 -12.609 1 80.5 481 PRO A C 1
ATOM 3904 O O . PRO A 1 481 ? 11.219 -6.891 -13.242 1 80.5 481 PRO A O 1
ATOM 3907 N N . LEU A 1 482 ? 13.406 -6.68 -12.938 1 75.88 482 LEU A N 1
ATOM 3908 C CA . LEU A 1 482 ? 13.734 -7.5 -14.102 1 75.88 482 LEU A CA 1
ATOM 3909 C C . LEU A 1 482 ? 14.016 -8.938 -13.688 1 75.88 482 LEU A C 1
ATOM 3911 O O . LEU A 1 482 ? 14.25 -9.797 -14.539 1 75.88 482 LEU A O 1
ATOM 3915 N N . MET A 1 483 ? 13.906 -9.203 -12.375 1 77.88 483 MET A N 1
ATOM 3916 C CA . MET A 1 483 ? 14.234 -10.523 -11.844 1 77.88 483 MET A CA 1
ATOM 3917 C C . MET A 1 483 ? 12.984 -11.25 -11.383 1 77.88 483 MET A C 1
ATOM 3919 O O . MET A 1 483 ? 11.992 -10.625 -11 1 77.88 483 MET A O 1
ATOM 3923 N N . MET B 1 1 ? 50.688 25.422 -25.672 1 41.66 1 MET B N 1
ATOM 3924 C CA . MET B 1 1 ? 49.375 25.016 -26.156 1 41.66 1 MET B CA 1
ATOM 3925 C C . MET B 1 1 ? 49.125 23.531 -25.922 1 41.66 1 MET B C 1
ATOM 3927 O O . MET B 1 1 ? 48.031 23.141 -25.469 1 41.66 1 MET B O 1
ATOM 3931 N N . ALA B 1 2 ? 50.062 22.734 -26.172 1 56.56 2 ALA B N 1
ATOM 3932 C CA . ALA B 1 2 ? 49.969 21.297 -25.938 1 56.56 2 ALA B CA 1
ATOM 3933 C C . ALA B 1 2 ? 49.906 20.984 -24.438 1 56.56 2 ALA B C 1
ATOM 3935 O O . ALA B 1 2 ? 49.125 20.125 -24.031 1 56.56 2 ALA B O 1
ATOM 3936 N N . MET B 1 3 ? 50.562 21.641 -23.75 1 55.28 3 MET B N 1
ATOM 3937 C CA . MET B 1 3 ? 50.562 21.422 -22.312 1 55.28 3 MET B CA 1
ATOM 3938 C C . MET B 1 3 ? 49.219 21.844 -21.703 1 55.28 3 MET B C 1
ATOM 3940 O O . MET B 1 3 ? 48.719 21.188 -20.797 1 55.28 3 MET B O 1
ATOM 3944 N N . SER B 1 4 ? 48.688 22.891 -22.172 1 55.56 4 SER B N 1
ATOM 3945 C CA . SER B 1 4 ? 47.406 23.344 -21.719 1 55.56 4 SER B CA 1
ATOM 3946 C C . SER B 1 4 ? 46.281 22.375 -22.109 1 55.56 4 SER B C 1
ATOM 3948 O O . SER B 1 4 ? 45.375 22.125 -21.328 1 55.56 4 SER B O 1
ATOM 3950 N N . TYR B 1 5 ? 46.469 21.844 -23.25 1 55 5 TYR B N 1
ATOM 3951 C CA . TYR B 1 5 ? 45.5 20.859 -23.719 1 55 5 TYR B CA 1
ATOM 3952 C C . TYR B 1 5 ? 45.562 19.594 -22.875 1 55 5 TYR B C 1
ATOM 3954 O O . TYR B 1 5 ? 44.531 19.016 -22.531 1 55 5 TYR B O 1
ATOM 3962 N N . LEU B 1 6 ? 46.719 19.234 -22.562 1 54.38 6 LEU B N 1
ATOM 3963 C CA . LEU B 1 6 ? 46.875 18.062 -21.719 1 54.38 6 LEU B CA 1
ATOM 3964 C C . LEU B 1 6 ? 46.312 18.297 -20.312 1 54.38 6 LEU B C 1
ATOM 3966 O O . LEU B 1 6 ? 45.688 17.406 -19.734 1 54.38 6 LEU B O 1
ATOM 3970 N N . TRP B 1 7 ? 46.531 19.438 -19.828 1 54.97 7 TRP B N 1
ATOM 3971 C CA . TRP B 1 7 ? 46 19.812 -18.516 1 54.97 7 TRP B CA 1
ATOM 3972 C C . TRP B 1 7 ? 44.469 19.844 -18.531 1 54.97 7 TRP B C 1
ATOM 3974 O O . TRP B 1 7 ? 43.812 19.328 -17.625 1 54.97 7 TRP B O 1
ATOM 3984 N N . LEU B 1 8 ? 43.938 20.422 -19.531 1 59.62 8 LEU B N 1
ATOM 3985 C CA . LEU B 1 8 ? 42.5 20.484 -19.672 1 59.62 8 LEU B CA 1
ATOM 3986 C C . LEU B 1 8 ? 41.906 19.078 -19.828 1 59.62 8 LEU B C 1
ATOM 3988 O O . LEU B 1 8 ? 40.812 18.797 -19.297 1 59.62 8 LEU B O 1
ATOM 3992 N N . HIS B 1 9 ? 42.656 18.281 -20.531 1 62.81 9 HIS B N 1
ATOM 3993 C CA . HIS B 1 9 ? 42.219 16.891 -20.703 1 62.81 9 HIS B CA 1
ATOM 3994 C C . HIS B 1 9 ? 42.281 16.125 -19.391 1 62.81 9 HIS B C 1
ATOM 3996 O O . HIS B 1 9 ? 41.375 15.344 -19.078 1 62.81 9 HIS B O 1
ATOM 4002 N N . GLN B 1 10 ? 43.375 16.312 -18.688 1 63.25 10 GLN B N 1
ATOM 4003 C CA . GLN B 1 10 ? 43.5 15.656 -17.406 1 63.25 10 GLN B CA 1
ATOM 4004 C C . GLN B 1 10 ? 42.438 16.125 -16.422 1 63.25 10 GLN B C 1
ATOM 4006 O O . GLN B 1 10 ? 41.875 15.312 -15.688 1 63.25 10 GLN B O 1
ATOM 4011 N N . TYR B 1 11 ? 42.25 17.359 -16.422 1 69.12 11 TYR B N 1
ATOM 4012 C CA . TYR B 1 11 ? 41.188 17.891 -15.555 1 69.12 11 TYR B CA 1
ATOM 4013 C C . TYR B 1 11 ? 39.812 17.344 -15.938 1 69.12 11 TYR B C 1
ATOM 4015 O O . TYR B 1 11 ? 39 17.062 -15.07 1 69.12 11 TYR B O 1
ATOM 4023 N N . ARG B 1 12 ? 39.656 17.156 -17.203 1 75 12 ARG B N 1
ATOM 4024 C CA . ARG B 1 12 ? 38.406 16.609 -17.688 1 75 12 ARG B CA 1
ATOM 4025 C C . ARG B 1 12 ? 38.219 15.164 -17.234 1 75 12 ARG B C 1
ATOM 4027 O O . ARG B 1 12 ? 37.125 14.75 -16.891 1 75 12 ARG B O 1
ATOM 4034 N N . ILE B 1 13 ? 39.344 14.453 -17.203 1 76.44 13 ILE B N 1
ATOM 4035 C CA . ILE B 1 13 ? 39.281 13.055 -16.781 1 76.44 13 ILE B CA 1
ATOM 4036 C C . ILE B 1 13 ? 38.969 12.992 -15.281 1 76.44 13 ILE B C 1
ATOM 4038 O O . ILE B 1 13 ? 38.156 12.18 -14.836 1 76.44 13 ILE B O 1
ATOM 4042 N N . HIS B 1 14 ? 39.656 13.789 -14.516 1 82.06 14 HIS B N 1
ATOM 4043 C CA . HIS B 1 14 ? 39.406 13.805 -13.078 1 82.06 14 HIS B CA 1
ATOM 4044 C C . HIS B 1 14 ? 37.969 14.203 -12.781 1 82.06 14 HIS B C 1
ATOM 4046 O O . HIS B 1 14 ? 37.344 13.656 -11.859 1 82.06 14 HIS B O 1
ATOM 4052 N N . LEU B 1 15 ? 37.531 15.117 -13.5 1 81.88 15 LEU B N 1
ATOM 4053 C CA . LEU B 1 15 ? 36.156 15.547 -13.328 1 81.88 15 LEU B CA 1
ATOM 4054 C C . LEU B 1 15 ? 35.188 14.422 -13.688 1 81.88 15 LEU B C 1
ATOM 4056 O O . LEU B 1 15 ? 34.188 14.219 -12.992 1 81.88 15 LEU B O 1
ATOM 4060 N N . GLN B 1 16 ? 35.531 13.734 -14.695 1 83 16 GLN B N 1
ATOM 4061 C CA . GLN B 1 16 ? 34.688 12.633 -15.125 1 83 16 GLN B CA 1
ATOM 4062 C C . GLN B 1 16 ? 34.688 11.508 -14.086 1 83 16 GLN B C 1
ATOM 4064 O O . GLN B 1 16 ? 33.625 10.93 -13.797 1 83 16 GLN B O 1
ATOM 4069 N N . VAL B 1 17 ? 35.812 11.281 -13.617 1 85.69 17 VAL B N 1
ATOM 4070 C CA . VAL B 1 17 ? 35.906 10.242 -12.594 1 85.69 17 VAL B CA 1
ATOM 4071 C C . VAL B 1 17 ? 35.156 10.656 -11.344 1 85.69 17 VAL B C 1
ATOM 4073 O O . VAL B 1 17 ? 34.438 9.852 -10.75 1 85.69 17 VAL B O 1
ATOM 4076 N N . THR B 1 18 ? 35.344 11.859 -10.984 1 86.75 18 THR B N 1
ATOM 4077 C CA . THR B 1 18 ? 34.625 12.375 -9.828 1 86.75 18 THR B CA 1
ATOM 4078 C C . THR B 1 18 ? 33.125 12.281 -10.039 1 86.75 18 THR B C 1
ATOM 4080 O O . THR B 1 18 ? 32.375 11.93 -9.117 1 86.75 18 THR B O 1
ATOM 4083 N N . GLU B 1 19 ? 32.688 12.547 -11.141 1 87.5 19 GLU B N 1
ATOM 4084 C CA . GLU B 1 19 ? 31.25 12.484 -11.461 1 87.5 19 GLU B CA 1
ATOM 4085 C C . GLU B 1 19 ? 30.719 11.062 -11.344 1 87.5 19 GLU B C 1
ATOM 4087 O O . GLU B 1 19 ? 29.641 10.836 -10.805 1 87.5 19 GLU B O 1
ATOM 4092 N N . VAL B 1 20 ? 31.516 10.203 -11.805 1 87.19 20 VAL B N 1
ATOM 4093 C CA . VAL B 1 20 ? 31.094 8.805 -11.781 1 87.19 20 VAL B CA 1
ATOM 4094 C C . VAL B 1 20 ? 31.047 8.312 -10.336 1 87.19 20 VAL B C 1
ATOM 4096 O O . VAL B 1 20 ? 30.094 7.637 -9.938 1 87.19 20 VAL B O 1
ATOM 4099 N N . VAL B 1 21 ? 32 8.664 -9.641 1 90.12 21 VAL B N 1
ATOM 4100 C CA . VAL B 1 21 ? 32.062 8.227 -8.25 1 90.12 21 VAL B CA 1
ATOM 4101 C C . VAL B 1 21 ? 30.906 8.812 -7.461 1 90.12 21 VAL B C 1
ATOM 4103 O O . VAL B 1 21 ? 30.25 8.109 -6.688 1 90.12 21 VAL B O 1
ATOM 4106 N N . LEU B 1 22 ? 30.625 10.07 -7.695 1 88.94 22 LEU B N 1
ATOM 4107 C CA . LEU B 1 22 ? 29.516 10.734 -6.992 1 88.94 22 LEU B CA 1
ATOM 4108 C C . LEU B 1 22 ? 28.188 10.125 -7.387 1 88.94 22 LEU B C 1
ATOM 4110 O O . LEU B 1 22 ? 27.297 9.969 -6.543 1 88.94 22 LEU B O 1
ATOM 4114 N N . CYS B 1 23 ? 28.109 9.812 -8.578 1 88.94 23 CYS B N 1
ATOM 4115 C CA . CYS B 1 23 ? 26.891 9.195 -9.062 1 88.94 23 CYS B CA 1
ATOM 4116 C C . CYS B 1 23 ? 26.672 7.828 -8.422 1 88.94 23 CYS B C 1
ATOM 4118 O O . CYS B 1 23 ? 25.562 7.512 -7.973 1 88.94 23 CYS B O 1
ATOM 4120 N N . ILE B 1 24 ? 27.688 7.086 -8.344 1 89.88 24 ILE B N 1
ATOM 4121 C CA . ILE B 1 24 ? 27.609 5.75 -7.766 1 89.88 24 ILE B CA 1
ATOM 4122 C C . ILE B 1 24 ? 27.266 5.848 -6.281 1 89.88 24 ILE B C 1
ATOM 4124 O O . ILE B 1 24 ? 26.406 5.125 -5.789 1 89.88 24 ILE B O 1
ATOM 4128 N N . LEU B 1 25 ? 27.844 6.734 -5.645 1 91.06 25 LEU B N 1
ATOM 4129 C CA . LEU B 1 25 ? 27.594 6.914 -4.223 1 91.06 25 LEU B CA 1
ATOM 4130 C C . LEU B 1 25 ? 26.156 7.359 -3.979 1 91.06 25 LEU B C 1
ATOM 4132 O O . LEU B 1 25 ? 25.516 6.898 -3.035 1 91.06 25 LEU B O 1
ATOM 4136 N N . ALA B 1 26 ? 25.719 8.234 -4.84 1 90.62 26 ALA B N 1
ATOM 4137 C CA . ALA B 1 26 ? 24.344 8.711 -4.715 1 90.62 26 ALA B CA 1
ATOM 4138 C C . ALA B 1 26 ? 23.344 7.578 -4.949 1 90.62 26 ALA B C 1
ATOM 4140 O O . ALA B 1 26 ? 22.344 7.461 -4.23 1 90.62 26 ALA B O 1
ATOM 4141 N N . ILE B 1 27 ? 23.688 6.805 -5.879 1 90.31 27 ILE B N 1
ATOM 4142 C CA . ILE B 1 27 ? 22.797 5.688 -6.207 1 90.31 27 ILE B CA 1
ATOM 4143 C C . ILE B 1 27 ? 22.781 4.691 -5.047 1 90.31 27 ILE B C 1
ATOM 4145 O O . ILE B 1 27 ? 21.719 4.234 -4.633 1 90.31 27 ILE B O 1
ATOM 4149 N N . ILE B 1 28 ? 23.875 4.426 -4.527 1 89.62 28 ILE B N 1
ATOM 4150 C CA . ILE B 1 28 ? 23.984 3.518 -3.389 1 89.62 28 ILE B CA 1
ATOM 4151 C C . ILE B 1 28 ? 23.172 4.066 -2.221 1 89.62 28 ILE B C 1
ATOM 4153 O O . ILE B 1 28 ? 22.391 3.334 -1.603 1 89.62 28 ILE B O 1
ATOM 4157 N N . TYR B 1 29 ? 23.281 5.316 -1.989 1 89.62 29 TYR B N 1
ATOM 4158 C CA . TYR B 1 29 ? 22.547 5.949 -0.899 1 89.62 29 TYR B CA 1
ATOM 4159 C C . TYR B 1 29 ? 21.047 5.852 -1.127 1 89.62 29 TYR B C 1
ATOM 4161 O O . TYR B 1 29 ? 20.297 5.492 -0.216 1 89.62 29 TYR B O 1
ATOM 4169 N N . LEU B 1 30 ? 20.641 6.137 -2.293 1 89.69 30 LEU B N 1
ATOM 4170 C CA . LEU B 1 30 ? 19.219 6.168 -2.627 1 89.69 30 LEU B CA 1
ATOM 4171 C C . LEU B 1 30 ? 18.594 4.789 -2.463 1 89.69 30 LEU B C 1
ATOM 4173 O O . LEU B 1 30 ? 17.484 4.668 -1.963 1 89.69 30 LEU B O 1
ATOM 4177 N N . PHE B 1 31 ? 19.328 3.773 -2.738 1 88.5 31 PHE B N 1
ATOM 4178 C CA . PHE B 1 31 ? 18.75 2.436 -2.742 1 88.5 31 PHE B CA 1
ATOM 4179 C C . PHE B 1 31 ? 18.938 1.758 -1.392 1 88.5 31 PHE B C 1
ATOM 4181 O O . PHE B 1 31 ? 18.297 0.744 -1.102 1 88.5 31 PHE B O 1
ATOM 4188 N N . GLN B 1 32 ? 19.75 2.352 -0.606 1 84.81 32 GLN B N 1
ATOM 4189 C CA . GLN B 1 32 ? 19.922 1.828 0.744 1 84.81 32 GLN B CA 1
ATOM 4190 C C . GLN B 1 32 ? 19.047 2.58 1.745 1 84.81 32 GLN B C 1
ATOM 4192 O O . GLN B 1 32 ? 18.828 2.105 2.861 1 84.81 32 GLN B O 1
ATOM 4197 N N . SER B 1 33 ? 18.562 3.699 1.244 1 83.94 33 SER B N 1
ATOM 4198 C CA . SER B 1 33 ? 17.734 4.512 2.141 1 83.94 33 SER B CA 1
ATOM 4199 C C . SER B 1 33 ? 16.297 4.004 2.193 1 83.94 33 SER B C 1
ATOM 4201 O O . SER B 1 33 ? 15.906 3.16 1.388 1 83.94 33 SER B O 1
ATOM 4203 N N . ASP B 1 34 ? 15.57 4.473 3.152 1 80.38 34 ASP B N 1
ATOM 4204 C CA . ASP B 1 34 ? 14.164 4.113 3.311 1 80.38 34 ASP B CA 1
ATOM 4205 C C . ASP B 1 34 ? 13.266 5.07 2.531 1 80.38 34 ASP B C 1
ATOM 4207 O O . ASP B 1 34 ? 12.07 5.176 2.816 1 80.38 34 ASP B O 1
ATOM 4211 N N . MET B 1 35 ? 13.883 5.688 1.562 1 84.44 35 MET B N 1
ATOM 4212 C CA . MET B 1 35 ? 13.117 6.633 0.754 1 84.44 35 MET B CA 1
ATOM 4213 C C . MET B 1 35 ? 12.102 5.902 -0.118 1 84.44 35 MET B C 1
ATOM 4215 O O . MET B 1 35 ? 12.398 4.844 -0.672 1 84.44 35 MET B O 1
ATOM 4219 N N . GLU B 1 36 ? 10.922 6.488 -0.238 1 86.44 36 GLU B N 1
ATOM 4220 C CA . GLU B 1 36 ? 9.891 5.914 -1.092 1 86.44 36 GLU B CA 1
ATOM 4221 C C . GLU B 1 36 ? 10.312 5.922 -2.557 1 86.44 36 GLU B C 1
ATOM 4223 O O . GLU B 1 36 ? 10.977 6.855 -3.012 1 86.44 36 GLU B O 1
ATOM 4228 N N . PRO B 1 37 ? 9.859 4.98 -3.299 1 88.38 37 PRO B N 1
ATOM 4229 C CA . PRO B 1 37 ? 10.336 4.816 -4.676 1 88.38 37 PRO B CA 1
ATOM 4230 C C . PRO B 1 37 ? 10.039 6.035 -5.551 1 88.38 37 PRO B C 1
ATOM 4232 O O . PRO B 1 37 ? 10.836 6.375 -6.43 1 88.38 37 PRO B O 1
ATOM 4235 N N . THR B 1 38 ? 8.977 6.641 -5.383 1 87.88 38 THR B N 1
ATOM 4236 C CA . THR B 1 38 ? 8.656 7.82 -6.176 1 87.88 38 THR B CA 1
ATOM 4237 C C . THR B 1 38 ? 9.672 8.93 -5.93 1 87.88 38 THR B C 1
ATOM 4239 O O . THR B 1 38 ? 10.055 9.641 -6.859 1 87.88 38 THR B O 1
ATOM 4242 N N . ALA B 1 39 ? 10.031 9.086 -4.695 1 87.69 39 ALA B N 1
ATOM 4243 C CA . ALA B 1 39 ? 11.062 10.07 -4.371 1 87.69 39 ALA B CA 1
ATOM 4244 C C . ALA B 1 39 ? 12.398 9.695 -4.992 1 87.69 39 ALA B C 1
ATOM 4246 O O . ALA B 1 39 ? 13.148 10.562 -5.449 1 87.69 39 ALA B O 1
ATOM 4247 N N . VAL B 1 40 ? 12.719 8.43 -4.988 1 89.81 40 VAL B N 1
ATOM 4248 C CA . VAL B 1 40 ? 13.953 7.945 -5.605 1 89.81 40 VAL B CA 1
ATOM 4249 C C . VAL B 1 40 ? 13.945 8.281 -7.094 1 89.81 40 VAL B C 1
ATOM 4251 O O . VAL B 1 40 ? 14.977 8.695 -7.645 1 89.81 40 VAL B O 1
ATOM 4254 N N . ASN B 1 41 ? 12.781 8.102 -7.723 1 90.56 41 ASN B N 1
ATOM 4255 C CA . ASN B 1 41 ? 12.656 8.453 -9.133 1 90.56 41 ASN B CA 1
ATOM 4256 C C . ASN B 1 41 ? 13.055 9.906 -9.383 1 90.56 41 ASN B C 1
ATOM 4258 O O . ASN B 1 41 ? 13.797 10.195 -10.32 1 90.56 41 ASN B O 1
ATOM 4262 N N . THR B 1 42 ? 12.562 10.773 -8.547 1 88.5 42 THR B N 1
ATOM 4263 C CA . THR B 1 42 ? 12.844 12.195 -8.695 1 88.5 42 THR B CA 1
ATOM 4264 C C . THR B 1 42 ? 14.336 12.477 -8.531 1 88.5 42 THR B C 1
ATOM 4266 O O . THR B 1 42 ? 14.922 13.227 -9.312 1 88.5 42 THR B O 1
ATOM 4269 N N . TRP B 1 43 ? 14.969 11.859 -7.609 1 89.56 43 TRP B N 1
ATOM 4270 C CA . TRP B 1 43 ? 16.391 12.086 -7.355 1 89.56 43 TRP B CA 1
ATOM 4271 C C . TRP B 1 43 ? 17.234 11.508 -8.477 1 89.56 43 TRP B C 1
ATOM 4273 O O . TRP B 1 43 ? 18.281 12.062 -8.82 1 89.56 43 TRP B O 1
ATOM 4283 N N . LEU B 1 44 ? 16.781 10.414 -9.039 1 91.06 44 LEU B N 1
ATOM 4284 C CA . LEU B 1 44 ? 17.516 9.844 -10.164 1 91.06 44 LEU B CA 1
ATOM 4285 C C . LEU B 1 44 ? 17.469 10.781 -11.367 1 91.06 44 LEU B C 1
ATOM 4287 O O . LEU B 1 44 ? 18.453 10.898 -12.102 1 91.06 44 LEU B O 1
ATOM 4291 N N . LEU B 1 45 ? 16.391 11.469 -11.555 1 90.31 45 LEU B N 1
ATOM 4292 C CA . LEU B 1 45 ? 16.234 12.414 -12.656 1 90.31 45 LEU B CA 1
ATOM 4293 C C . LEU B 1 45 ? 17.172 13.602 -12.5 1 90.31 45 LEU B C 1
ATOM 4295 O O . LEU B 1 45 ? 17.484 14.281 -13.477 1 90.31 45 LEU B O 1
ATOM 4299 N N . ILE B 1 46 ? 17.641 13.797 -11.266 1 88.06 46 ILE B N 1
ATOM 4300 C CA . ILE B 1 46 ? 18.516 14.938 -10.992 1 88.06 46 ILE B CA 1
ATOM 4301 C C . ILE B 1 46 ? 19.969 14.477 -10.953 1 88.06 46 ILE B C 1
ATOM 4303 O O . ILE B 1 46 ? 20.828 15.07 -11.602 1 88.06 46 ILE B O 1
ATOM 4307 N N . VAL B 1 47 ? 20.266 13.422 -10.336 1 89.56 47 VAL B N 1
ATOM 4308 C CA . VAL B 1 47 ? 21.625 12.969 -10.039 1 89.56 47 VAL B CA 1
ATOM 4309 C C . VAL B 1 47 ? 22.266 12.391 -11.297 1 89.56 47 VAL B C 1
ATOM 4311 O O . VAL B 1 47 ? 23.469 12.57 -11.531 1 89.56 47 VAL B O 1
ATOM 4314 N N . LEU B 1 48 ? 21.516 11.672 -12.133 1 89.38 48 LEU B N 1
ATOM 4315 C CA . LEU B 1 48 ? 22.125 10.953 -13.25 1 89.38 48 LEU B CA 1
ATOM 4316 C C . LEU B 1 48 ? 22.562 11.922 -14.344 1 89.38 48 LEU B C 1
ATOM 4318 O O . LEU B 1 48 ? 23.703 11.859 -14.82 1 89.38 48 LEU B O 1
ATOM 4322 N N . PRO B 1 49 ? 21.688 12.891 -14.734 1 85.44 49 PRO B N 1
ATOM 4323 C CA . PRO B 1 49 ? 22.141 13.844 -15.75 1 85.44 49 PRO B CA 1
ATOM 4324 C C . PRO B 1 49 ? 23.109 14.883 -15.188 1 85.44 49 PRO B C 1
ATOM 4326 O O . PRO B 1 49 ? 23.984 15.367 -15.914 1 85.44 49 PRO B O 1
ATOM 4329 N N . PHE B 1 50 ? 22.953 15.188 -13.883 1 89.12 50 PHE B N 1
ATOM 4330 C CA . PHE B 1 50 ? 23.797 16.188 -13.258 1 89.12 50 PHE B CA 1
ATOM 4331 C C . PHE B 1 50 ? 24.422 15.641 -11.977 1 89.12 50 PHE B C 1
ATOM 4333 O O . PHE B 1 50 ? 24.109 16.109 -10.875 1 89.12 50 PHE B O 1
ATOM 4340 N N . PRO B 1 51 ? 25.438 14.875 -12.102 1 88.88 51 PRO B N 1
ATOM 4341 C CA . PRO B 1 51 ? 25.922 14.117 -10.953 1 88.88 51 PRO B CA 1
ATOM 4342 C C . PRO B 1 51 ? 26.5 15.016 -9.859 1 88.88 51 PRO B C 1
ATOM 4344 O O . PRO B 1 51 ? 26.234 14.789 -8.672 1 88.88 51 PRO B O 1
ATOM 4347 N N . ILE B 1 52 ? 27.25 16.047 -10.203 1 88.25 52 ILE B N 1
ATOM 4348 C CA . ILE B 1 52 ? 27.875 16.906 -9.195 1 88.25 52 ILE B CA 1
ATOM 4349 C C . ILE B 1 52 ? 26.797 17.734 -8.492 1 88.25 52 ILE B C 1
ATOM 4351 O O . ILE B 1 52 ? 26.672 17.656 -7.266 1 88.25 52 ILE B O 1
ATOM 4355 N N . ILE B 1 53 ? 26.031 18.344 -9.312 1 88.19 53 ILE B N 1
ATOM 4356 C CA . ILE B 1 53 ? 25 19.203 -8.758 1 88.19 53 ILE B CA 1
ATOM 4357 C C . ILE B 1 53 ? 23.953 18.359 -8.031 1 88.19 53 ILE B C 1
ATOM 4359 O O . ILE B 1 53 ? 23.5 18.719 -6.949 1 88.19 53 ILE B O 1
ATOM 4363 N N . GLY B 1 54 ? 23.594 17.266 -8.617 1 88.31 54 GLY B N 1
ATOM 4364 C CA . GLY B 1 54 ? 22.578 16.406 -8.031 1 88.31 54 GLY B CA 1
ATOM 4365 C C . GLY B 1 54 ? 23.031 15.781 -6.719 1 88.31 54 GLY B C 1
ATOM 4366 O O . GLY B 1 54 ? 22.266 15.758 -5.754 1 88.31 54 GLY B O 1
ATOM 4367 N N . ALA B 1 55 ? 24.203 15.375 -6.699 1 89.06 55 ALA B N 1
ATOM 4368 C CA . ALA B 1 55 ? 24.719 14.766 -5.48 1 89.06 55 ALA B CA 1
ATOM 4369 C C . ALA B 1 55 ? 24.859 15.797 -4.367 1 89.06 55 ALA B C 1
ATOM 4371 O O . ALA B 1 55 ? 24.578 15.5 -3.201 1 89.06 55 ALA B O 1
ATOM 4372 N N . LEU B 1 56 ? 25.266 16.938 -4.715 1 86.31 56 LEU B N 1
ATOM 4373 C CA . LEU B 1 56 ? 25.391 18 -3.725 1 86.31 56 LEU B CA 1
ATOM 4374 C C . LEU B 1 56 ? 24.031 18.406 -3.189 1 86.31 56 LEU B C 1
ATOM 4376 O O . LEU B 1 56 ? 23.875 18.641 -1.988 1 86.31 56 LEU B O 1
ATOM 4380 N N . LEU B 1 57 ? 23.125 18.469 -4.078 1 85 57 LEU B N 1
ATOM 4381 C CA . LEU B 1 57 ? 21.766 18.828 -3.668 1 85 57 LEU B CA 1
ATOM 4382 C C . LEU B 1 57 ? 21.172 17.734 -2.775 1 85 57 LEU B C 1
ATOM 4384 O O . LEU B 1 57 ? 20.5 18.047 -1.789 1 85 57 LEU B O 1
ATOM 4388 N N . LEU B 1 58 ? 21.406 16.516 -3.184 1 86.19 58 LEU B N 1
ATOM 4389 C CA . LEU B 1 58 ? 20.922 15.398 -2.379 1 86.19 58 LEU B CA 1
ATOM 4390 C C . LEU B 1 58 ? 21.562 15.422 -0.991 1 86.19 58 LEU B C 1
ATOM 4392 O O . LEU B 1 58 ? 20.859 15.273 0.015 1 86.19 58 LEU B O 1
ATOM 4396 N N . ALA B 1 59 ? 22.828 15.633 -0.988 1 85 59 ALA B N 1
ATOM 4397 C CA . ALA B 1 59 ? 23.531 15.695 0.286 1 85 59 ALA B CA 1
ATOM 4398 C C . ALA B 1 59 ? 23.047 16.875 1.131 1 85 59 ALA B C 1
ATOM 4400 O O . ALA B 1 59 ? 22.859 16.734 2.342 1 85 59 ALA B O 1
ATOM 4401 N N . TYR B 1 60 ? 22.859 17.938 0.486 1 78.12 60 TYR B N 1
ATOM 4402 C CA . TYR B 1 60 ? 22.375 19.141 1.166 1 78.12 60 TYR B CA 1
ATOM 4403 C C . TYR B 1 60 ? 21 18.906 1.781 1 78.12 60 TYR B C 1
ATOM 4405 O O . TYR B 1 60 ? 20.75 19.281 2.926 1 78.12 60 TYR B O 1
ATOM 4413 N N . THR B 1 61 ? 20.156 18.281 1.109 1 77 61 THR B N 1
ATOM 4414 C CA . THR B 1 61 ? 18.797 18.031 1.568 1 77 61 THR B CA 1
ATOM 4415 C C . THR B 1 61 ? 18.781 17 2.693 1 77 61 THR B C 1
ATOM 4417 O O . THR B 1 61 ? 17.984 17.109 3.631 1 77 61 THR B O 1
ATOM 4420 N N . LYS B 1 62 ? 19.672 16.094 2.617 1 77.44 62 LYS B N 1
ATOM 4421 C CA . LYS B 1 62 ? 19.609 14.992 3.572 1 77.44 62 LYS B CA 1
ATOM 4422 C C . LYS B 1 62 ? 20.438 15.297 4.816 1 77.44 62 LYS B C 1
ATOM 4424 O O . LYS B 1 62 ? 20.156 14.773 5.898 1 77.44 62 LYS B O 1
ATOM 4429 N N . LEU B 1 63 ? 21.484 16.094 4.664 1 74.06 63 LEU B N 1
ATOM 4430 C CA . LEU B 1 63 ? 22.297 16.453 5.816 1 74.06 63 LEU B CA 1
ATOM 4431 C C . LEU B 1 63 ? 21.562 17.422 6.73 1 74.06 63 LEU B C 1
ATOM 4433 O O . LEU B 1 63 ? 21.906 17.562 7.906 1 74.06 63 LEU B O 1
ATOM 4437 N N . ASP B 1 64 ? 20.469 18 6.223 1 70.75 64 ASP B N 1
ATOM 4438 C CA . ASP B 1 64 ? 19.578 18.844 7.02 1 70.75 64 ASP B CA 1
ATOM 4439 C C . ASP B 1 64 ? 20.391 19.781 7.914 1 70.75 64 ASP B C 1
ATOM 4441 O O . ASP B 1 64 ? 20.109 19.906 9.109 1 70.75 64 ASP B O 1
ATOM 4445 N N . ILE B 1 65 ? 21.422 20.406 7.305 1 64.88 65 ILE B N 1
ATOM 4446 C CA . ILE B 1 65 ? 22.297 21.281 8.078 1 64.88 65 ILE B CA 1
ATOM 4447 C C . ILE B 1 65 ? 21.516 22.453 8.633 1 64.88 65 ILE B C 1
ATOM 4449 O O . ILE B 1 6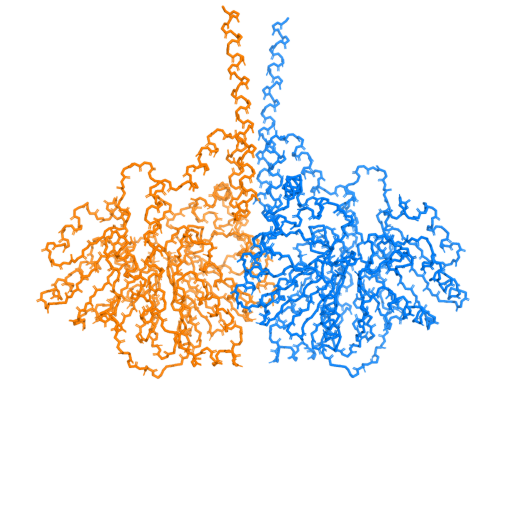5 ? 20.734 23.094 7.902 1 64.88 65 ILE B O 1
ATOM 4453 N N . GLY B 1 66 ? 21.312 22.656 9.969 1 64.06 66 GLY B N 1
ATOM 4454 C CA . GLY B 1 66 ? 20.594 23.75 10.609 1 64.06 66 GLY B CA 1
ATOM 4455 C C . GLY B 1 66 ? 19.375 23.281 11.398 1 64.06 66 GLY B C 1
ATOM 4456 O O . GLY B 1 66 ? 18.875 24.016 12.25 1 64.06 66 GLY B O 1
ATOM 4457 N N . TYR B 1 67 ? 19.031 22.094 10.969 1 73.19 67 TYR B N 1
ATOM 4458 C CA . TYR B 1 67 ? 17.812 21.656 11.633 1 73.19 67 TYR B CA 1
ATOM 4459 C C . TYR B 1 67 ? 18.094 20.5 12.594 1 73.19 67 TYR B C 1
ATOM 4461 O O . TYR B 1 67 ? 17.219 20.078 13.344 1 73.19 67 TYR B O 1
ATOM 4469 N N . THR B 1 68 ? 19.234 20.125 12.531 1 75.31 68 THR B N 1
ATOM 4470 C CA . THR B 1 68 ? 19.578 18.984 13.375 1 75.31 68 THR B CA 1
ATOM 4471 C C . THR B 1 68 ? 19.359 19.312 14.852 1 75.31 68 THR B C 1
ATOM 4473 O O . THR B 1 68 ? 18.906 18.469 15.617 1 75.31 68 THR B O 1
ATOM 4476 N N . GLY B 1 69 ? 19.688 20.625 15.172 1 76.56 69 GLY B N 1
ATOM 4477 C CA . GLY B 1 69 ? 19.469 21.031 16.547 1 76.56 69 GLY B CA 1
ATOM 4478 C C . GLY B 1 69 ? 18 21.062 16.938 1 76.56 69 GLY B C 1
ATOM 4479 O O . GLY B 1 69 ? 17.625 20.578 18 1 76.56 69 GLY B O 1
ATOM 4480 N N . MET B 1 70 ? 17.234 21.641 16.094 1 79.75 70 MET B N 1
ATOM 4481 C CA . MET B 1 70 ? 15.789 21.719 16.328 1 79.75 70 MET B CA 1
ATOM 4482 C C . MET B 1 70 ? 15.18 20.312 16.406 1 79.75 70 MET B C 1
ATOM 4484 O O . MET B 1 70 ? 14.367 20.031 17.281 1 79.75 70 MET B O 1
ATOM 4488 N N . LYS B 1 71 ? 15.625 19.469 15.516 1 78.69 71 LYS B N 1
ATOM 4489 C CA . LYS B 1 71 ? 15.125 18.094 15.5 1 78.69 71 LYS B CA 1
ATOM 4490 C C . LYS B 1 71 ? 15.453 17.375 16.797 1 78.69 71 LYS B C 1
ATOM 4492 O O . LYS B 1 71 ? 14.609 16.656 17.344 1 78.69 71 LYS B O 1
ATOM 4497 N N . ARG B 1 72 ? 16.594 17.594 17.219 1 82.62 72 ARG B N 1
ATOM 4498 C CA . ARG B 1 72 ? 17.031 16.953 18.453 1 82.62 72 ARG B CA 1
ATOM 4499 C C . ARG B 1 72 ? 16.25 17.484 19.656 1 82.62 72 ARG B C 1
ATOM 4501 O O . ARG B 1 72 ? 15.898 16.719 20.562 1 82.62 72 ARG B O 1
ATOM 4508 N N . ALA B 1 73 ? 15.984 18.719 19.625 1 84.44 73 ALA B N 1
ATOM 4509 C CA . ALA B 1 73 ? 15.25 19.344 20.719 1 84.44 73 ALA B CA 1
ATOM 4510 C C . ALA B 1 73 ? 13.812 18.844 20.766 1 84.44 73 ALA B C 1
ATOM 4512 O O . ALA B 1 73 ? 13.297 18.531 21.844 1 84.44 73 ALA B O 1
ATOM 4513 N N . ILE B 1 74 ? 13.242 18.797 19.688 1 86.06 74 ILE B N 1
ATOM 4514 C CA . ILE B 1 74 ? 11.852 18.359 19.625 1 86.06 74 ILE B CA 1
ATOM 4515 C C . ILE B 1 74 ? 11.766 16.875 20.031 1 86.06 74 ILE B C 1
ATOM 4517 O O . ILE B 1 74 ? 10.867 16.484 20.781 1 86.06 74 ILE B O 1
ATOM 4521 N N . GLN B 1 75 ? 12.703 16.109 19.531 1 87.19 75 GLN B N 1
ATOM 4522 C CA . GLN B 1 75 ? 12.719 14.703 19.906 1 87.19 75 GLN B CA 1
ATOM 4523 C C . GLN B 1 75 ? 12.922 14.523 21.406 1 87.19 75 GLN B C 1
ATOM 4525 O O . GLN B 1 75 ? 12.312 13.648 22.016 1 87.19 75 GLN B O 1
ATOM 4530 N N . SER B 1 76 ? 13.773 15.289 21.938 1 87.25 76 SER B N 1
ATOM 4531 C CA . SER B 1 76 ? 14 15.25 23.375 1 87.25 76 SER B CA 1
ATOM 4532 C C . SER B 1 76 ? 12.719 15.57 24.141 1 87.25 76 SER B C 1
ATOM 4534 O O . SER B 1 76 ? 12.43 14.938 25.172 1 87.25 76 SER B O 1
ATOM 4536 N N . ASN B 1 77 ? 12.008 16.516 23.641 1 88.88 77 ASN B N 1
ATOM 4537 C CA . ASN B 1 77 ? 10.742 16.891 24.266 1 88.88 77 ASN B CA 1
ATOM 4538 C C . ASN B 1 77 ? 9.719 15.758 24.156 1 88.88 77 ASN B C 1
ATOM 4540 O O . ASN B 1 77 ? 8.945 15.531 25.094 1 88.88 77 ASN B O 1
ATOM 4544 N N . ILE B 1 78 ? 9.75 15.125 23.094 1 87.75 78 ILE B N 1
ATOM 4545 C CA . ILE B 1 78 ? 8.859 13.992 22.906 1 87.75 78 ILE B CA 1
ATOM 4546 C C . ILE B 1 78 ? 9.219 12.883 23.891 1 87.75 78 ILE B C 1
ATOM 4548 O O . ILE B 1 78 ? 8.336 12.312 24.547 1 87.75 78 ILE B O 1
ATOM 4552 N N . ASP B 1 79 ? 10.484 12.648 24.031 1 87.44 79 ASP B N 1
ATOM 4553 C CA . ASP B 1 79 ? 10.945 11.617 24.953 1 87.44 79 ASP B CA 1
ATOM 4554 C C . ASP B 1 79 ? 10.586 11.969 26.406 1 87.44 79 ASP B C 1
ATOM 4556 O O . ASP B 1 79 ? 10.164 11.102 27.172 1 87.44 79 ASP B O 1
ATOM 4560 N N . ARG B 1 80 ? 10.688 13.188 26.688 1 86.25 80 ARG B N 1
ATOM 4561 C CA . ARG B 1 80 ? 10.422 13.648 28.047 1 86.25 80 ARG B CA 1
ATOM 4562 C C . ARG B 1 80 ? 8.938 13.586 28.359 1 86.25 80 ARG B C 1
ATOM 4564 O O . ARG B 1 80 ? 8.555 13.477 29.531 1 86.25 80 ARG B O 1
ATOM 4571 N N . SER B 1 81 ? 8.211 13.742 27.359 1 87.25 81 SER B N 1
ATOM 4572 C CA . SER B 1 81 ? 6.766 13.742 27.594 1 87.25 81 SER B CA 1
ATOM 4573 C C . SER B 1 81 ? 6.188 12.336 27.453 1 87.25 81 SER B C 1
ATOM 4575 O O . SER B 1 81 ? 4.969 12.148 27.5 1 87.25 81 SER B O 1
ATOM 4577 N N . SER B 1 82 ? 7.129 11.461 27.281 1 83.12 82 SER B N 1
ATOM 4578 C CA . SER B 1 82 ? 6.688 10.078 27.156 1 83.12 82 SER B CA 1
ATOM 4579 C C . SER B 1 82 ? 6.023 9.594 28.438 1 83.12 82 SER B C 1
ATOM 4581 O O . SER B 1 82 ? 6.543 9.828 29.531 1 83.12 82 SER B O 1
ATOM 4583 N N . GLY B 1 83 ? 4.824 9.047 28.375 1 84.19 83 GLY B N 1
ATOM 4584 C CA . GLY B 1 83 ? 4.148 8.484 29.531 1 84.19 83 GLY B CA 1
ATOM 4585 C C . GLY B 1 83 ? 3.205 9.461 30.203 1 84.19 83 GLY B C 1
ATOM 4586 O O . GLY B 1 83 ? 2.447 9.078 31.109 1 84.19 83 GLY B O 1
ATOM 4587 N N . ILE B 1 84 ? 3.281 10.703 29.828 1 87.06 84 ILE B N 1
ATOM 4588 C CA . ILE B 1 84 ? 2.398 11.695 30.422 1 87.06 84 ILE B CA 1
ATOM 4589 C C . ILE B 1 84 ? 0.954 11.422 30.016 1 87.06 84 ILE B C 1
ATOM 4591 O O . ILE B 1 84 ? 0.041 11.516 30.844 1 87.06 84 ILE B O 1
ATOM 4595 N N . LEU B 1 85 ? 0.852 11.156 28.766 1 89.94 85 LEU B N 1
ATOM 4596 C CA . LEU B 1 85 ? -0.484 10.828 28.281 1 89.94 85 LEU B CA 1
ATOM 4597 C C . LEU B 1 85 ? -0.895 9.43 28.734 1 89.94 85 LEU B C 1
ATOM 4599 O O . LEU B 1 85 ? -0.132 8.469 28.578 1 89.94 85 LEU B O 1
ATOM 4603 N N . LYS B 1 86 ? -2.008 9.375 29.328 1 84 86 LYS B N 1
ATOM 4604 C CA . LYS B 1 86 ? -2.473 8.102 29.875 1 84 86 LYS B CA 1
ATOM 4605 C C . LYS B 1 86 ? -3.428 7.406 28.906 1 84 86 LYS B C 1
ATOM 4607 O O . LYS B 1 86 ? -4.359 8.031 28.391 1 84 86 LYS B O 1
ATOM 4612 N N . GLN B 1 87 ? -3.121 6.156 28.734 1 86.94 87 GLN B N 1
ATOM 4613 C CA . GLN B 1 87 ? -3.979 5.324 27.906 1 86.94 87 GLN B CA 1
ATOM 4614 C C . GLN B 1 87 ? -5.266 4.949 28.641 1 86.94 87 GLN B C 1
ATOM 4616 O O . GLN B 1 87 ? -5.238 4.648 29.828 1 86.94 87 GLN B O 1
ATOM 4621 N N . ASP B 1 88 ? -6.332 5.086 27.953 1 89.25 88 ASP B N 1
ATOM 4622 C CA . ASP B 1 88 ? -7.598 4.566 28.469 1 89.25 88 ASP B CA 1
ATOM 4623 C C . ASP B 1 88 ? -7.695 3.057 28.266 1 89.25 88 ASP B C 1
ATOM 4625 O O . ASP B 1 88 ? -8.227 2.592 27.266 1 89.25 88 ASP B O 1
ATOM 4629 N N . ASN B 1 89 ? -7.359 2.344 29.234 1 89.38 89 ASN B N 1
ATOM 4630 C CA . ASN B 1 89 ? -7.289 0.891 29.125 1 89.38 89 ASN B CA 1
ATOM 4631 C C . ASN B 1 89 ? -8.672 0.279 28.891 1 89.38 89 ASN B C 1
ATOM 4633 O O . ASN B 1 89 ? -8.789 -0.757 28.234 1 89.38 89 ASN B O 1
ATOM 4637 N N . GLN B 1 90 ? -9.656 0.921 29.453 1 89.31 90 GLN B N 1
ATOM 4638 C CA . GLN B 1 90 ? -11.008 0.434 29.219 1 89.31 90 GLN B CA 1
ATOM 4639 C C . GLN B 1 90 ? -11.406 0.599 27.75 1 89.31 90 GLN B C 1
ATOM 4641 O O . GLN B 1 90 ? -12.07 -0.269 27.172 1 89.31 90 GLN B O 1
ATOM 4646 N N . ALA B 1 91 ? -10.992 1.721 27.281 1 90.44 91 ALA B N 1
ATOM 4647 C CA . ALA B 1 91 ? -11.25 1.947 25.859 1 90.44 91 ALA B CA 1
ATOM 4648 C C . ALA B 1 91 ? -10.539 0.899 25 1 90.44 91 ALA B C 1
ATOM 4650 O O . ALA B 1 91 ? -11.125 0.374 24.047 1 90.44 91 ALA B O 1
ATOM 4651 N N . LEU B 1 92 ? -9.352 0.586 25.328 1 91.06 92 LEU B N 1
ATOM 4652 C CA . LEU B 1 92 ? -8.547 -0.38 24.578 1 91.06 92 LEU B CA 1
ATOM 4653 C C . LEU B 1 92 ? -9.172 -1.769 24.656 1 91.06 92 LEU B C 1
ATOM 4655 O O . LEU B 1 92 ? -9.203 -2.49 23.656 1 91.06 92 LEU B O 1
ATOM 4659 N N . GLU B 1 93 ? -9.625 -2.107 25.75 1 91.38 93 GLU B N 1
ATOM 4660 C CA . GLU B 1 93 ? -10.25 -3.414 25.938 1 91.38 93 GLU B CA 1
ATOM 4661 C C . GLU B 1 93 ? -11.539 -3.521 25.125 1 91.38 93 GLU B C 1
ATOM 4663 O O . GLU B 1 93 ? -11.836 -4.57 24.547 1 91.38 93 GLU B O 1
ATOM 4668 N N . GLU B 1 94 ? -12.266 -2.475 25.188 1 91 94 GLU B N 1
ATOM 4669 C CA . GLU B 1 94 ? -13.508 -2.453 24.422 1 91 94 GLU B CA 1
ATOM 4670 C C . GLU B 1 94 ? -13.234 -2.578 22.922 1 91 94 GLU B C 1
ATOM 4672 O O . GLU B 1 94 ? -13.938 -3.301 22.219 1 91 94 GLU B O 1
ATOM 4677 N N . LEU B 1 95 ? -12.25 -1.888 22.5 1 91.5 95 LEU B N 1
ATOM 4678 C CA . LEU B 1 95 ? -11.875 -1.954 21.094 1 91.5 95 LEU B CA 1
ATOM 4679 C C . LEU B 1 95 ? -11.398 -3.355 20.719 1 91.5 95 LEU B C 1
ATOM 4681 O O . LEU B 1 95 ? -11.734 -3.869 19.656 1 91.5 95 LEU B O 1
ATOM 4685 N N . LYS B 1 96 ? -10.633 -3.955 21.531 1 88.12 96 LYS B N 1
ATOM 4686 C CA . LYS B 1 96 ? -10.086 -5.285 21.281 1 88.12 96 LYS B CA 1
ATOM 4687 C C . LYS B 1 96 ? -11.195 -6.324 21.172 1 88.12 96 LYS B C 1
ATOM 4689 O O . LYS B 1 96 ? -11.117 -7.242 20.359 1 88.12 96 LYS B O 1
ATOM 4694 N N . GLN B 1 97 ? -12.234 -6.102 21.891 1 85.06 97 GLN B N 1
ATOM 4695 C CA . GLN B 1 97 ? -13.305 -7.094 21.969 1 85.06 97 GLN B CA 1
ATOM 4696 C C . GLN B 1 97 ? -14.32 -6.895 20.844 1 85.06 97 GLN B C 1
ATOM 4698 O O . GLN B 1 97 ? -14.805 -7.863 20.25 1 85.06 97 GLN B O 1
ATOM 4703 N N . CYS B 1 98 ? -14.594 -5.629 20.562 1 79.69 98 CYS B N 1
ATOM 4704 C CA . CYS B 1 98 ? -15.773 -5.391 19.734 1 79.69 98 CYS B CA 1
ATOM 4705 C C . CYS B 1 98 ? -15.391 -4.715 18.422 1 79.69 98 CYS B C 1
ATOM 4707 O O . CYS B 1 98 ? -16.172 -4.715 17.469 1 79.69 98 CYS B O 1
ATOM 4709 N N . HIS B 1 99 ? -14.25 -4.227 18.328 1 76.88 99 HIS B N 1
ATOM 4710 C CA . HIS B 1 99 ? -13.844 -3.447 17.172 1 76.88 99 HIS B CA 1
ATOM 4711 C C . HIS B 1 99 ? -12.383 -3.705 16.812 1 76.88 99 HIS B C 1
ATOM 4713 O O . HIS B 1 99 ? -11.562 -2.783 16.828 1 76.88 99 HIS B O 1
ATOM 4719 N N . THR B 1 100 ? -12.148 -4.828 16.359 1 74.69 100 THR B N 1
ATOM 4720 C CA . THR B 1 100 ? -10.781 -5.332 16.297 1 74.69 100 THR B CA 1
ATOM 4721 C C . THR B 1 100 ? -9.969 -4.559 15.258 1 74.69 100 THR B C 1
ATOM 4723 O O . THR B 1 100 ? -8.773 -4.305 15.461 1 74.69 100 THR B O 1
ATOM 4726 N N . SER B 1 101 ? -10.617 -4.215 14.188 1 77.81 101 SER B N 1
ATOM 4727 C CA . SER B 1 101 ? -9.867 -3.48 13.172 1 77.81 101 SER B CA 1
ATOM 4728 C C . SER B 1 101 ? -9.406 -2.125 13.703 1 77.81 101 SER B C 1
ATOM 4730 O O . SER B 1 101 ? -8.289 -1.692 13.422 1 77.81 101 SER B O 1
ATOM 4732 N N . ASN B 1 102 ? -10.172 -1.496 14.516 1 88.12 102 ASN B N 1
ATOM 4733 C CA . ASN B 1 102 ? -9.812 -0.205 15.094 1 88.12 102 ASN B CA 1
ATOM 4734 C C . ASN B 1 102 ? -8.805 -0.359 16.234 1 88.12 102 ASN B C 1
ATOM 4736 O O . ASN B 1 102 ? -7.977 0.526 16.453 1 88.12 102 ASN B O 1
ATOM 4740 N N . TYR B 1 103 ? -8.883 -1.528 16.828 1 91.75 103 TYR B N 1
ATOM 4741 C CA . TYR B 1 103 ? -7.914 -1.816 17.891 1 91.75 103 TYR B CA 1
ATOM 4742 C C . TYR B 1 103 ? -6.492 -1.785 17.344 1 91.75 103 TYR B C 1
ATOM 4744 O O . TYR B 1 103 ? -5.598 -1.186 17.938 1 91.75 103 TYR B O 1
ATOM 4752 N N . ASN B 1 104 ? -6.273 -2.354 16.219 1 93.44 104 ASN B N 1
ATOM 4753 C CA . ASN B 1 104 ? -4.938 -2.432 15.641 1 93.44 104 ASN B CA 1
ATOM 4754 C C . ASN B 1 104 ? -4.418 -1.054 15.234 1 93.44 104 ASN B C 1
ATOM 4756 O O . ASN B 1 104 ? -3.229 -0.77 15.367 1 93.44 104 ASN B O 1
ATOM 4760 N N . LEU B 1 105 ? -5.273 -0.213 14.711 1 94.38 105 LEU B N 1
ATOM 4761 C CA . LEU B 1 105 ? -4.848 1.143 14.375 1 94.38 105 LEU B CA 1
ATOM 4762 C C . LEU B 1 105 ? -4.457 1.915 15.633 1 94.38 105 LEU B C 1
ATOM 4764 O O . LEU B 1 105 ? -3.465 2.648 15.633 1 94.38 105 LEU B O 1
ATOM 4768 N N . VAL B 1 106 ? -5.258 1.767 16.672 1 94.25 106 VAL B N 1
ATOM 4769 C CA . VAL B 1 106 ? -4.988 2.455 17.938 1 94.25 106 VAL B CA 1
ATOM 4770 C C . VAL B 1 106 ? -3.672 1.957 18.531 1 94.25 106 VAL B C 1
ATOM 4772 O O . VAL B 1 106 ? -2.896 2.74 19.078 1 94.25 106 VAL B O 1
ATOM 4775 N N . GLN B 1 107 ? -3.404 0.662 18.375 1 92.06 107 GLN B N 1
ATOM 4776 C CA . GLN B 1 107 ? -2.121 0.116 18.797 1 92.06 107 GLN B CA 1
ATOM 4777 C C . GLN B 1 107 ? -0.97 0.743 18.016 1 92.06 107 GLN B C 1
ATOM 4779 O O . GLN B 1 107 ? 0.078 1.054 18.594 1 92.06 107 GLN B O 1
ATOM 4784 N N . TYR B 1 108 ? -1.18 0.924 16.781 1 94.75 108 TYR B N 1
ATOM 4785 C CA . TYR B 1 108 ? -0.18 1.593 15.961 1 94.75 108 TYR B CA 1
ATOM 4786 C C . TYR B 1 108 ? 0.098 3 16.469 1 94.75 108 TYR B C 1
ATOM 4788 O O . TYR B 1 108 ? 1.255 3.375 16.672 1 94.75 108 TYR B O 1
ATOM 4796 N N . LEU B 1 109 ? -0.948 3.783 16.719 1 94.38 109 LEU B N 1
ATOM 4797 C CA . LEU B 1 109 ? -0.828 5.176 17.141 1 94.38 109 LEU B CA 1
ATOM 4798 C C . LEU B 1 109 ? -0.19 5.277 18.516 1 94.38 109 LEU B C 1
ATOM 4800 O O . LEU B 1 109 ? 0.523 6.242 18.812 1 94.38 109 LEU B O 1
ATOM 4804 N N . GLU B 1 110 ? -0.398 4.273 19.281 1 91 110 GLU B N 1
ATOM 4805 C CA . GLU B 1 110 ? 0.214 4.238 20.609 1 91 110 GLU B CA 1
ATOM 4806 C C . GLU B 1 110 ? 1.706 3.93 20.516 1 91 110 GLU B C 1
ATOM 4808 O O . GLU B 1 110 ? 2.492 4.395 21.344 1 91 110 GLU B O 1
ATOM 4813 N N . ASN B 1 111 ? 2.074 3.184 19.516 1 88.62 111 ASN B N 1
ATOM 4814 C CA . ASN B 1 111 ? 3.443 2.684 19.438 1 88.62 111 ASN B CA 1
ATOM 4815 C C . ASN B 1 111 ? 4.336 3.604 18.609 1 88.62 111 ASN B C 1
ATOM 4817 O O . ASN B 1 111 ? 5.562 3.48 18.656 1 88.62 111 ASN B O 1
ATOM 4821 N N . VAL B 1 112 ? 3.766 4.492 17.953 1 89 112 VAL B N 1
ATOM 4822 C CA . VAL B 1 112 ? 4.566 5.414 17.156 1 89 112 VAL B CA 1
ATOM 4823 C C . VAL B 1 112 ? 5.273 6.41 18.062 1 89 112 VAL B C 1
ATOM 4825 O O . VAL B 1 112 ? 4.973 6.492 19.25 1 89 112 VAL B O 1
ATOM 4828 N N . ASN B 1 113 ? 6.184 7.156 17.375 1 82.31 113 ASN B N 1
ATOM 4829 C CA . ASN B 1 113 ? 6.875 8.227 18.094 1 82.31 113 ASN B CA 1
ATOM 4830 C C . ASN B 1 113 ? 5.902 9.297 18.578 1 82.31 113 ASN B C 1
ATOM 4832 O O . ASN B 1 113 ? 5.18 9.891 17.781 1 82.31 113 ASN B O 1
ATOM 4836 N N . GLY B 1 114 ? 5.711 9.477 19.859 1 82.75 114 GLY B N 1
ATOM 4837 C CA . GLY B 1 114 ? 4.793 10.422 20.469 1 82.75 114 GLY B CA 1
ATOM 4838 C C . GLY B 1 114 ? 3.713 9.75 21.297 1 82.75 114 GLY B C 1
ATOM 4839 O O . GLY B 1 114 ? 3.156 10.359 22.219 1 82.75 114 GLY B O 1
ATOM 4840 N N . SER B 1 115 ? 3.367 8.477 20.891 1 88.88 115 SER B N 1
ATOM 4841 C CA . SER B 1 115 ? 2.418 7.672 21.641 1 88.88 115 SER B CA 1
ATOM 4842 C C . SER B 1 115 ? 1.077 8.383 21.781 1 88.88 115 SER B C 1
ATOM 4844 O O . SER B 1 115 ? 0.852 9.109 22.766 1 88.88 115 SER B O 1
ATOM 4846 N N . PHE B 1 116 ? 0.21 8.156 21 1 94.94 116 PHE B N 1
ATOM 4847 C CA . PHE B 1 116 ? -1.08 8.836 21 1 94.94 116 PHE B CA 1
ATOM 4848 C C . PHE B 1 116 ? -2.182 7.91 21.5 1 94.94 116 PHE B C 1
ATOM 4850 O O . PHE B 1 116 ? -2.635 7.027 20.766 1 94.94 116 PHE B O 1
ATOM 4857 N N . PRO B 1 117 ? -2.678 8.156 22.656 1 95.62 117 PRO B N 1
ATOM 4858 C CA . PRO B 1 117 ? -3.674 7.27 23.266 1 95.62 117 PRO B CA 1
ATOM 4859 C C . PRO B 1 117 ? -5.078 7.5 22.703 1 95.62 117 PRO B C 1
ATOM 4861 O O . PRO B 1 117 ? -5.34 8.531 22.078 1 95.62 117 PRO B O 1
ATOM 4864 N N . VAL B 1 118 ? -5.922 6.539 22.938 1 96.25 118 VAL B N 1
ATOM 4865 C CA . VAL B 1 118 ? -7.344 6.637 22.625 1 96.25 118 VAL B CA 1
ATOM 4866 C C . VAL B 1 118 ? -8.117 7.141 23.828 1 96.25 118 VAL B C 1
ATOM 4868 O O . VAL B 1 118 ? -7.773 6.82 24.969 1 96.25 118 VAL B O 1
ATOM 4871 N N . TYR B 1 119 ? -9.172 7.957 23.562 1 95.31 119 TYR B N 1
ATOM 4872 C CA . TYR B 1 119 ? -9.977 8.516 24.641 1 95.31 119 TYR B CA 1
ATOM 4873 C C . TYR B 1 119 ? -11.453 8.211 24.422 1 95.31 119 TYR B C 1
ATOM 4875 O O . TYR B 1 119 ? -11.938 8.203 23.297 1 95.31 119 TYR B O 1
ATOM 4883 N N . ARG B 1 120 ? -12.188 7.961 25.578 1 94.88 120 ARG B N 1
ATOM 4884 C CA . ARG B 1 120 ? -13.648 7.996 25.656 1 94.88 120 ARG B CA 1
ATOM 4885 C C . ARG B 1 120 ? -14.125 9.258 26.359 1 94.88 120 ARG B C 1
ATOM 4887 O O . ARG B 1 120 ? -13.312 10.078 26.797 1 94.88 120 ARG B O 1
ATOM 4894 N N . HIS B 1 121 ? -15.266 9.531 26.234 1 94.19 121 HIS B N 1
ATOM 4895 C CA . HIS B 1 121 ? -15.898 10.594 27 1 94.19 121 HIS B CA 1
ATOM 4896 C C . HIS B 1 121 ? -15.422 11.961 26.547 1 94.19 121 HIS B C 1
ATOM 4898 O O . HIS B 1 121 ? -15.203 12.859 27.359 1 94.19 121 HIS B O 1
ATOM 4904 N N . THR B 1 122 ? -15.148 12.102 25.297 1 95.88 122 THR B N 1
ATOM 4905 C CA . THR B 1 122 ? -14.789 13.383 24.688 1 95.88 122 THR B CA 1
ATOM 4906 C C . THR B 1 122 ? -15.875 13.852 23.719 1 95.88 122 THR B C 1
ATOM 4908 O O . THR B 1 122 ? -16.219 13.141 22.781 1 95.88 122 THR B O 1
ATOM 4911 N N . LYS B 1 123 ? -16.406 14.969 24.031 1 97 123 LYS B N 1
ATOM 4912 C CA . LYS B 1 123 ? -17.391 15.57 23.141 1 97 123 LYS B CA 1
ATOM 4913 C C . LYS B 1 123 ? -16.719 16.203 21.922 1 97 123 LYS B C 1
ATOM 4915 O O . LYS B 1 123 ? -15.742 16.938 22.062 1 97 123 LYS B O 1
ATOM 4920 N N . THR B 1 124 ? -17.219 15.859 20.766 1 97.94 124 THR B N 1
ATOM 4921 C CA . THR B 1 124 ? -16.688 16.422 19.531 1 97.94 124 THR B CA 1
ATOM 4922 C C . THR B 1 124 ? -17.75 17.234 18.797 1 97.94 124 THR B C 1
ATOM 4924 O O . THR B 1 124 ? -18.906 16.828 18.734 1 97.94 124 THR B O 1
ATOM 4927 N N . THR B 1 125 ? -17.359 18.391 18.375 1 98.38 125 THR B N 1
ATOM 4928 C CA . THR B 1 125 ? -18.219 19.25 17.562 1 98.38 125 THR B CA 1
ATOM 4929 C C . THR B 1 125 ? -17.562 19.578 16.219 1 98.38 125 THR B C 1
ATOM 4931 O O . THR B 1 125 ? -16.469 20.141 16.188 1 98.38 125 THR B O 1
ATOM 4934 N N . TYR B 1 126 ? -18.25 19.219 15.18 1 98.69 126 TYR B N 1
ATOM 4935 C CA . TYR B 1 126 ? -17.75 19.438 13.828 1 98.69 126 TYR B CA 1
ATOM 4936 C C . TYR B 1 126 ? -18.266 20.766 13.273 1 98.69 126 TYR B C 1
ATOM 4938 O O . TYR B 1 126 ? -19.438 21.109 13.461 1 98.69 126 TYR B O 1
ATOM 4946 N N . PHE B 1 127 ? -17.406 21.547 12.633 1 98.81 127 PHE B N 1
ATOM 4947 C CA . PHE B 1 127 ? -17.781 22.781 11.961 1 98.81 127 PHE B CA 1
ATOM 4948 C C . PHE B 1 127 ? -17.609 22.656 10.453 1 98.81 127 PHE B C 1
ATOM 4950 O O . PHE B 1 127 ? -16.5 22.469 9.961 1 98.81 127 PHE B O 1
ATOM 4957 N N . PRO B 1 128 ? -18.641 22.828 9.672 1 98.44 128 PRO B N 1
ATOM 4958 C CA . PRO B 1 128 ? -18.578 22.625 8.227 1 98.44 128 PRO B CA 1
ATOM 4959 C C . PRO B 1 128 ? -18 23.828 7.484 1 98.44 128 PRO B C 1
ATOM 4961 O O . PRO B 1 128 ? -17.828 23.781 6.262 1 98.44 128 PRO B O 1
ATOM 4964 N N . SER B 1 129 ? -17.703 24.953 8.227 1 98.19 129 SER B N 1
ATOM 4965 C CA . SER B 1 129 ? -17.141 26.141 7.594 1 98.19 129 SER B CA 1
ATOM 4966 C C . SER B 1 129 ? -16.234 26.906 8.562 1 98.19 129 SER B C 1
ATOM 4968 O O . SER B 1 129 ? -16.328 26.734 9.773 1 98.19 129 SER B O 1
ATOM 4970 N N . GLY B 1 130 ? -15.367 27.734 7.941 1 98.25 130 GLY B N 1
ATOM 4971 C CA . GLY B 1 130 ? -14.562 28.625 8.766 1 98.25 130 GLY B CA 1
ATOM 4972 C C . GLY B 1 130 ? -15.383 29.625 9.547 1 98.25 130 GLY B C 1
ATOM 4973 O O . GLY B 1 130 ? -15.016 30 10.664 1 98.25 130 GLY B O 1
ATOM 4974 N N . GLU B 1 131 ? -16.5 30.016 8.953 1 98.19 131 GLU B N 1
ATOM 4975 C CA . GLU B 1 131 ? -17.406 30.953 9.602 1 98.19 131 GLU B CA 1
ATOM 4976 C C . GLU B 1 131 ? -18 30.359 10.875 1 98.19 131 GLU B C 1
ATOM 4978 O O . GLU B 1 131 ? -18.016 31 11.922 1 98.19 131 GLU B O 1
ATOM 4983 N N . ASP B 1 132 ? -18.469 29.125 10.742 1 98.25 132 ASP B N 1
ATOM 4984 C CA . ASP B 1 132 ? -19.062 28.438 11.891 1 98.25 132 ASP B CA 1
ATOM 4985 C C . ASP B 1 132 ? -18.031 28.266 13.008 1 98.25 132 ASP B C 1
ATOM 4987 O O . ASP B 1 132 ? -18.344 28.453 14.188 1 98.25 132 ASP B O 1
ATOM 4991 N N . LYS B 1 133 ? -16.875 27.875 12.68 1 98.62 133 LYS B N 1
ATOM 4992 C CA . LYS B 1 133 ? -15.797 27.734 13.664 1 98.62 133 LYS B CA 1
ATOM 4993 C C . LYS B 1 133 ? -15.5 29.062 14.352 1 98.62 133 LYS B C 1
ATOM 4995 O O . LYS B 1 133 ? -15.352 29.109 15.57 1 98.62 133 LYS B O 1
ATOM 5000 N N . PHE B 1 134 ? -15.398 30.125 13.578 1 98.62 134 PHE B N 1
ATOM 5001 C CA . PHE B 1 134 ? -15.031 31.438 14.07 1 98.62 134 PHE B CA 1
ATOM 5002 C C . PHE B 1 134 ? -16.031 31.922 15.125 1 98.62 134 PHE B C 1
ATOM 5004 O O . PHE B 1 134 ? -15.641 32.438 16.172 1 98.62 134 PHE B O 1
ATOM 5011 N N . GLU B 1 135 ? -17.25 31.688 14.836 1 98.5 135 GLU B N 1
ATOM 5012 C CA . GLU B 1 135 ? -18.297 32.094 15.766 1 98.5 135 GLU B CA 1
ATOM 5013 C C . GLU B 1 135 ? -18.156 31.375 17.109 1 98.5 135 GLU B C 1
ATOM 5015 O O . GLU B 1 135 ? -18.203 32 18.172 1 98.5 135 GLU B O 1
ATOM 5020 N N . GLU B 1 136 ? -18.016 30.094 17.031 1 98.69 136 GLU B N 1
ATOM 5021 C CA . GLU B 1 136 ? -17.891 29.312 18.266 1 98.69 136 GLU B CA 1
ATOM 5022 C C . GLU B 1 136 ? -16.562 29.609 18.953 1 98.69 136 GLU B C 1
ATOM 5024 O O . GLU B 1 136 ? -16.484 29.641 20.188 1 98.69 136 GLU B O 1
ATOM 5029 N N . MET B 1 137 ? -15.555 29.812 18.203 1 98.56 137 MET B N 1
ATOM 5030 C CA . MET B 1 137 ? -14.219 30.125 18.703 1 98.56 137 MET B CA 1
ATOM 5031 C C . MET B 1 137 ? -14.25 31.359 19.594 1 98.56 137 MET B C 1
ATOM 5033 O O . MET B 1 137 ? -13.695 31.359 20.688 1 98.56 137 MET B O 1
ATOM 5037 N N . LYS B 1 138 ? -14.883 32.406 19.156 1 98.56 138 LYS B N 1
ATOM 5038 C CA . LYS B 1 138 ? -14.984 33.656 19.922 1 98.56 138 LYS B CA 1
ATOM 5039 C C . LYS B 1 138 ? -15.688 33.406 21.25 1 98.56 138 LYS B C 1
ATOM 5041 O O . LYS B 1 138 ? -15.25 33.906 22.297 1 98.56 138 LYS B O 1
ATOM 5046 N N . LYS B 1 139 ? -16.734 32.594 21.188 1 98.69 139 LYS B N 1
ATOM 5047 C CA . LYS B 1 139 ? -17.469 32.281 22.422 1 98.69 139 LYS B CA 1
ATOM 5048 C C . LYS B 1 139 ? -16.578 31.562 23.422 1 98.69 139 LYS B C 1
ATOM 5050 O O . LYS B 1 139 ? -16.594 31.875 24.609 1 98.69 139 LYS B O 1
ATOM 5055 N N . GLN B 1 140 ? -15.852 30.641 22.969 1 98.62 140 GLN B N 1
ATOM 5056 C CA . GLN B 1 140 ? -15.008 29.844 23.844 1 98.62 140 GLN B CA 1
ATOM 5057 C C . GLN B 1 140 ? -13.852 30.672 24.391 1 98.62 140 GLN B C 1
ATOM 5059 O O . GLN B 1 140 ? -13.477 30.531 25.562 1 98.62 140 GLN B O 1
ATOM 5064 N N . LEU B 1 141 ? -13.273 31.5 23.578 1 98.75 141 LEU B N 1
ATOM 5065 C CA . LEU B 1 141 ? -12.188 32.375 24.016 1 98.75 141 LEU B CA 1
ATOM 5066 C C . LEU B 1 141 ? -12.633 33.281 25.172 1 98.75 141 LEU B C 1
ATOM 5068 O O . LEU B 1 141 ? -11.883 33.469 26.125 1 98.75 141 LEU B O 1
ATOM 5072 N N . LEU B 1 142 ? -13.789 33.719 25.062 1 98.56 142 LEU B N 1
ATOM 5073 C CA . LEU B 1 142 ? -14.32 34.656 26.062 1 98.56 142 LEU B CA 1
ATOM 5074 C C . LEU B 1 142 ? -14.523 33.938 27.391 1 98.56 142 LEU B C 1
ATOM 5076 O O . LEU B 1 142 ? -14.547 34.562 28.453 1 98.56 142 LEU B O 1
ATOM 5080 N N . LYS B 1 143 ? -14.602 32.656 27.406 1 98.12 143 LYS B N 1
ATOM 5081 C CA . LYS B 1 143 ? -14.836 31.859 28.609 1 98.12 143 LYS B CA 1
ATOM 5082 C C . LYS B 1 143 ? -13.523 31.5 29.312 1 98.12 143 LYS B C 1
ATOM 5084 O O . LYS B 1 143 ? -13.523 31.031 30.453 1 98.12 143 LYS B O 1
ATOM 5089 N N . ALA B 1 144 ? -12.438 31.766 28.672 1 98.38 144 ALA B N 1
ATOM 5090 C CA . ALA B 1 144 ? -11.133 31.359 29.188 1 98.38 144 ALA B CA 1
ATOM 5091 C C . ALA B 1 144 ? -10.852 32 30.547 1 98.38 144 ALA B C 1
ATOM 5093 O O . ALA B 1 144 ? -11.133 33.188 30.734 1 98.38 144 ALA B O 1
ATOM 5094 N N . GLU B 1 145 ? -10.195 31.25 31.484 1 97.81 145 GLU B N 1
ATOM 5095 C CA . GLU B 1 145 ? -9.93 31.75 32.812 1 97.81 145 GLU B CA 1
ATOM 5096 C C . GLU B 1 145 ? -8.453 31.594 33.188 1 97.81 145 GLU B C 1
ATOM 5098 O O . GLU B 1 145 ? -7.914 32.375 33.969 1 97.81 145 GLU B O 1
ATOM 5103 N N . LYS B 1 146 ? -7.824 30.594 32.688 1 97.62 146 LYS B N 1
ATOM 5104 C CA . LYS B 1 146 ? -6.465 30.297 33.125 1 97.62 146 LYS B CA 1
ATOM 5105 C C . LYS B 1 146 ? -5.457 30.547 32 1 97.62 146 LYS B C 1
ATOM 5107 O O . LYS B 1 146 ? -4.473 31.266 32.219 1 97.62 146 LYS B O 1
ATOM 5112 N N . TYR B 1 147 ? -5.695 29.922 30.859 1 98.06 147 TYR B N 1
ATOM 5113 C CA . TYR B 1 147 ? -4.734 30.141 29.781 1 98.06 147 TYR B CA 1
ATOM 5114 C C . TYR B 1 147 ? -5.391 29.938 28.406 1 98.06 147 TYR B C 1
ATOM 5116 O O . TYR B 1 147 ? -6.438 29.297 28.312 1 98.06 147 TYR B O 1
ATOM 5124 N N . ILE B 1 148 ? -4.805 30.531 27.422 1 98.75 148 ILE B N 1
ATOM 5125 C CA . ILE B 1 148 ? -5.121 30.375 26 1 98.75 148 ILE B CA 1
ATOM 5126 C C . ILE B 1 148 ? -3.838 30.141 25.203 1 98.75 148 ILE B C 1
ATOM 5128 O O . ILE B 1 148 ? -2.924 30.969 25.234 1 98.75 148 ILE B O 1
ATOM 5132 N N . PHE B 1 149 ? -3.732 28.984 24.531 1 98.56 149 PHE B N 1
ATOM 5133 C CA . PHE B 1 149 ? -2.598 28.703 23.656 1 98.56 149 PHE B CA 1
ATOM 5134 C C . PHE B 1 149 ? -3.041 28.609 22.203 1 98.56 149 PHE B C 1
ATOM 5136 O O . PHE B 1 149 ? -4.012 27.906 21.891 1 98.56 149 PHE B O 1
ATOM 5143 N N . LEU B 1 150 ? -2.338 29.328 21.359 1 98.44 150 LEU B N 1
ATOM 5144 C CA . LEU B 1 150 ? -2.594 29.297 19.922 1 98.44 150 LEU B CA 1
ATOM 5145 C C . LEU B 1 150 ? -1.347 28.859 19.156 1 98.44 150 LEU B C 1
ATOM 5147 O O . LEU B 1 150 ? -0.269 29.422 19.344 1 98.44 150 LEU B O 1
ATOM 5151 N N . GLU B 1 151 ? -1.49 27.859 18.328 1 97.62 151 GLU B N 1
ATOM 5152 C CA . GLU B 1 151 ? -0.503 27.422 17.344 1 97.62 151 GLU B CA 1
ATOM 5153 C C . GLU B 1 151 ? -1.101 27.406 15.938 1 97.62 151 GLU B C 1
ATOM 5155 O O . GLU B 1 151 ? -1.999 26.625 15.648 1 97.62 151 GLU B O 1
ATOM 5160 N N . TYR B 1 152 ? -0.592 28.312 15.07 1 97.06 152 TYR B N 1
ATOM 5161 C CA . TYR B 1 152 ? -1.191 28.406 13.742 1 97.06 152 TYR B CA 1
ATOM 5162 C C . TYR B 1 152 ? -0.123 28.625 12.68 1 97.06 152 TYR B C 1
ATOM 5164 O O . TYR B 1 152 ? 0.878 29.297 12.922 1 97.06 152 TYR B O 1
ATOM 5172 N N . PHE B 1 153 ? -0.429 28.156 11.5 1 94.12 153 PHE B N 1
ATOM 5173 C CA . PHE B 1 153 ? 0.46 28.25 10.352 1 94.12 153 PHE B CA 1
ATOM 5174 C C . PHE B 1 153 ? 0.424 29.641 9.75 1 94.12 153 PHE B C 1
ATOM 5176 O O . PHE B 1 153 ? 1.462 30.188 9.367 1 94.12 153 PHE B O 1
ATOM 5183 N N . ILE B 1 154 ? -0.766 30.203 9.617 1 94.19 154 ILE B N 1
ATOM 5184 C CA . ILE B 1 154 ? -0.941 31.531 9.047 1 94.19 154 ILE B CA 1
ATOM 5185 C C . ILE B 1 154 ? -1.751 32.406 10 1 94.19 154 ILE B C 1
ATOM 5187 O O . ILE B 1 154 ? -2.826 32 10.453 1 94.19 154 ILE B O 1
ATOM 5191 N N . ILE B 1 155 ? -1.235 33.469 10.297 1 95.44 155 ILE B N 1
ATOM 5192 C CA . ILE B 1 155 ? -1.946 34.562 10.945 1 95.44 155 ILE B CA 1
ATOM 5193 C C . ILE B 1 155 ? -1.862 35.812 10.086 1 95.44 155 ILE B C 1
ATOM 5195 O O . ILE B 1 155 ? -0.768 36.281 9.766 1 95.44 155 ILE B O 1
ATOM 5199 N N . GLY B 1 156 ? -2.998 36.281 9.711 1 94.44 156 GLY B N 1
ATOM 5200 C CA . GLY B 1 156 ? -3.051 37.469 8.883 1 94.44 156 GLY B CA 1
ATOM 5201 C C . GLY B 1 156 ? -3.875 38.562 9.5 1 94.44 156 GLY B C 1
ATOM 5202 O O . GLY B 1 156 ? -4.969 38.344 10.016 1 94.44 156 GLY B O 1
ATOM 5203 N N . GLU B 1 157 ? -3.326 39.75 9.328 1 93.5 157 GLU B N 1
ATOM 5204 C CA . GLU B 1 157 ? -4.059 40.906 9.859 1 93.5 157 GLU B CA 1
ATOM 5205 C C . GLU B 1 157 ? -5.344 41.156 9.07 1 93.5 157 GLU B C 1
ATOM 5207 O O . GLU B 1 157 ? -5.371 40.969 7.848 1 93.5 157 GLU B O 1
ATOM 5212 N N . GLY B 1 158 ? -6.367 41.469 9.805 1 95.06 158 GLY B N 1
ATOM 5213 C CA . GLY B 1 158 ? -7.691 41.688 9.25 1 95.06 158 GLY B CA 1
ATOM 5214 C C . GLY B 1 158 ? -8.797 41.594 10.289 1 95.06 158 GLY B C 1
ATOM 5215 O O . GLY B 1 158 ? -8.562 41.844 11.469 1 95.06 158 GLY B O 1
ATOM 5216 N N . GLU B 1 159 ? -9.953 41.312 9.805 1 96.88 159 GLU B N 1
ATOM 5217 C CA . GLU B 1 159 ? -11.109 41.25 10.703 1 96.88 159 GLU B CA 1
ATOM 5218 C C . GLU B 1 159 ? -11.023 40.062 11.641 1 96.88 159 GLU B C 1
ATOM 5220 O O . GLU B 1 159 ? -11.211 40.188 12.852 1 96.88 159 GLU B O 1
ATOM 5225 N N . MET B 1 160 ? -10.797 38.906 11.125 1 97.38 160 MET B N 1
ATOM 5226 C CA . MET B 1 160 ? -10.781 37.688 11.938 1 97.38 160 MET B CA 1
ATOM 5227 C C . MET B 1 160 ? -9.742 37.781 13.047 1 97.38 160 MET B C 1
ATOM 5229 O O . MET B 1 160 ? -10.086 37.688 14.227 1 97.38 160 MET B O 1
ATOM 5233 N N . TRP B 1 161 ? -8.477 38.031 12.664 1 97.12 161 TRP B N 1
ATOM 5234 C CA . TRP B 1 161 ? -7.41 38.125 13.656 1 97.12 161 TRP B CA 1
ATOM 5235 C C . TRP B 1 161 ? -7.602 39.312 14.57 1 97.12 161 TRP B C 1
ATOM 5237 O O . TRP B 1 161 ? -7.312 39.25 15.766 1 97.12 161 TRP B O 1
ATOM 5247 N N . GLY B 1 162 ? -8.07 40.406 13.984 1 97.12 162 GLY B N 1
ATOM 5248 C CA . GLY B 1 162 ? -8.328 41.562 14.789 1 97.12 162 GLY B CA 1
ATOM 5249 C C . GLY B 1 162 ? -9.297 41.312 15.93 1 97.12 162 GLY B C 1
ATOM 5250 O O . GLY B 1 162 ? -9.07 41.781 17.062 1 97.12 162 GLY B O 1
ATOM 5251 N N . GLU B 1 163 ? -10.336 40.656 15.641 1 98.06 163 GLU B N 1
ATOM 5252 C CA . GLU B 1 163 ? -11.32 40.344 16.672 1 98.06 163 GLU B CA 1
ATOM 5253 C C . GLU B 1 163 ? -10.75 39.375 17.703 1 98.06 163 GLU B C 1
ATOM 5255 O O . GLU B 1 163 ? -10.992 39.5 18.906 1 98.06 163 GLU B O 1
ATOM 5260 N N . ILE B 1 164 ? -10.055 38.406 17.25 1 98.38 164 ILE B N 1
ATOM 5261 C CA . ILE B 1 164 ? -9.422 37.438 18.156 1 98.38 164 ILE B CA 1
ATOM 5262 C C . ILE B 1 164 ? -8.43 38.156 19.062 1 98.38 164 ILE B C 1
ATOM 5264 O O . ILE B 1 164 ? -8.422 37.969 20.281 1 98.38 164 ILE B O 1
ATOM 5268 N N . LEU B 1 165 ? -7.629 39.062 18.438 1 97.69 165 LEU B N 1
ATOM 5269 C CA . LEU B 1 165 ? -6.613 39.812 19.172 1 97.69 165 LEU B CA 1
ATOM 5270 C C . LEU B 1 165 ? -7.254 40.688 20.25 1 97.69 165 LEU B C 1
ATOM 5272 O O . LEU B 1 165 ? -6.715 40.812 21.359 1 97.69 165 LEU B O 1
ATOM 5276 N N . ALA B 1 166 ? -8.344 41.281 19.922 1 98.06 166 ALA B N 1
ATOM 5277 C CA . ALA B 1 166 ? -9.055 42.094 20.891 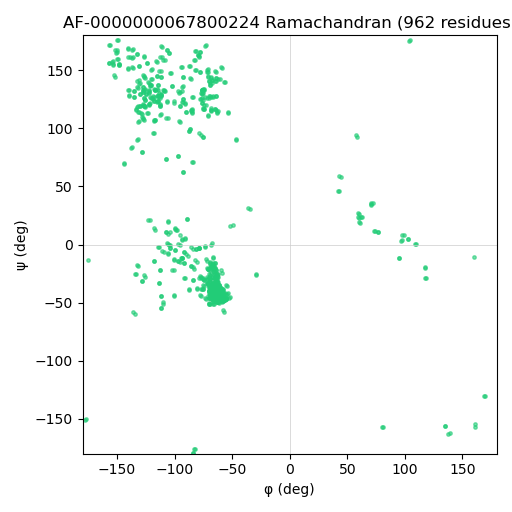1 98.06 166 ALA B CA 1
ATOM 5278 C C . ALA B 1 166 ? -9.477 41.281 22.109 1 98.06 166 ALA B C 1
ATOM 5280 O O . ALA B 1 166 ? -9.352 41.719 23.25 1 98.06 166 ALA B O 1
ATOM 5281 N N . ILE B 1 167 ? -9.961 40.094 21.891 1 98.56 167 ILE B N 1
ATOM 5282 C CA . ILE B 1 167 ? -10.367 39.219 22.984 1 98.56 167 ILE B CA 1
ATOM 5283 C C . ILE B 1 167 ? -9.141 38.812 23.797 1 98.56 167 ILE B C 1
ATOM 5285 O O . ILE B 1 167 ? -9.18 38.812 25.016 1 98.56 167 ILE B O 1
ATOM 5289 N N . LEU B 1 168 ? -8.094 38.438 23.109 1 98.56 168 LEU B N 1
ATOM 5290 C CA . LEU B 1 168 ? -6.875 38 23.781 1 98.56 168 LEU B CA 1
ATOM 5291 C C . LEU B 1 168 ? -6.34 39.094 24.688 1 98.56 168 LEU B C 1
ATOM 5293 O O . LEU B 1 168 ? -5.887 38.844 25.797 1 98.56 168 LEU B O 1
ATOM 5297 N N . LYS B 1 169 ? -6.395 40.375 24.172 1 97.69 169 LYS B N 1
ATOM 5298 C CA . LYS B 1 169 ? -5.949 41.531 24.953 1 97.69 169 LYS B CA 1
ATOM 5299 C C . LYS B 1 169 ? -6.77 41.656 26.234 1 97.69 169 LYS B C 1
ATOM 5301 O O . LYS B 1 169 ? -6.215 41.906 27.312 1 97.69 169 LYS B O 1
ATOM 5306 N N . GLN B 1 170 ? -8 41.531 26.062 1 98.12 170 GLN B N 1
ATOM 5307 C CA . GLN B 1 170 ? -8.898 41.594 27.203 1 98.12 170 GLN B CA 1
ATOM 5308 C C . GLN B 1 170 ? -8.57 40.5 28.219 1 98.12 170 GLN B C 1
ATOM 5310 O O . GLN B 1 170 ? -8.523 40.75 29.422 1 98.12 170 GLN B O 1
ATOM 5315 N N . LYS B 1 171 ? -8.352 39.312 27.766 1 98.44 171 LYS B N 1
ATOM 5316 C CA . LYS B 1 171 ? -8.086 38.188 28.641 1 98.44 171 LYS B CA 1
ATOM 5317 C C . LYS B 1 171 ? -6.742 38.344 29.359 1 98.44 171 LYS B C 1
ATOM 5319 O O . LYS B 1 171 ? -6.598 37.938 30.516 1 98.44 171 LYS B O 1
ATOM 5324 N N . VAL B 1 172 ? -5.797 38.875 28.703 1 98.19 172 VAL B N 1
ATOM 5325 C CA . VAL B 1 172 ? -4.516 39.188 29.328 1 98.19 172 VAL B CA 1
ATOM 5326 C C . VAL B 1 172 ? -4.73 40.125 30.5 1 98.19 172 VAL B C 1
ATOM 5328 O O . VAL B 1 172 ? -4.148 39.938 31.578 1 98.19 172 VAL B O 1
ATOM 5331 N N . GLN B 1 173 ? -5.523 41.094 30.297 1 97.44 173 GLN B N 1
ATOM 5332 C CA . GLN B 1 173 ? -5.824 42.062 31.328 1 97.44 173 GLN B CA 1
ATOM 5333 C C . GLN B 1 173 ? -6.527 41.406 32.531 1 97.44 173 GLN B C 1
ATOM 5335 O O . GLN B 1 173 ? -6.387 41.844 33.656 1 97.44 173 GLN B O 1
ATOM 5340 N N . GLU B 1 174 ? -7.207 40.375 32.25 1 98.12 174 GLU B N 1
ATOM 5341 C CA . GLU B 1 174 ? -7.918 39.625 33.281 1 98.12 174 GLU B CA 1
ATOM 5342 C C . GLU B 1 174 ? -7 38.625 33.969 1 98.12 174 GLU B C 1
ATOM 5344 O O . GLU B 1 174 ? -7.438 37.875 34.844 1 98.12 174 GLU B O 1
ATOM 5349 N N . GLY B 1 175 ? -5.777 38.5 33.531 1 97.62 175 GLY B N 1
ATOM 5350 C CA . GLY B 1 175 ? -4.797 37.656 34.188 1 97.62 175 GLY B CA 1
ATOM 5351 C C . GLY B 1 175 ? -4.633 36.312 33.531 1 97.62 175 GLY B C 1
ATOM 5352 O O . GLY B 1 175 ? -3.943 35.438 34.062 1 97.62 175 GLY B O 1
ATOM 5353 N N . VAL B 1 176 ? -5.246 36.094 32.375 1 98.19 176 VAL B N 1
ATOM 5354 C CA . VAL B 1 176 ? -5.16 34.844 31.641 1 98.19 176 VAL B CA 1
ATOM 5355 C C . VAL B 1 176 ? -3.811 34.75 30.938 1 98.19 176 VAL B C 1
ATOM 5357 O O . VAL B 1 176 ? -3.35 35.719 30.328 1 98.19 176 VAL B O 1
ATOM 5360 N N . GLU B 1 177 ? -3.084 33.594 31.031 1 98 177 GLU B N 1
ATOM 5361 C CA . GLU B 1 177 ? -1.847 33.344 30.281 1 98 177 GLU B CA 1
ATOM 5362 C C . GLU B 1 177 ? -2.127 33.094 28.812 1 98 177 GLU B C 1
ATOM 5364 O O . GLU B 1 177 ? -2.863 32.156 28.469 1 98 177 GLU B O 1
ATOM 5369 N N . VAL B 1 178 ? -1.572 33.906 28 1 98.38 178 VAL B N 1
ATOM 5370 C CA . VAL B 1 178 ? -1.822 33.75 26.562 1 98.38 178 VAL B CA 1
ATOM 5371 C C . VAL B 1 178 ? -0.505 33.5 25.828 1 98.38 178 VAL B C 1
ATOM 5373 O O . VAL B 1 178 ? 0.438 34.281 25.953 1 98.38 178 VAL B O 1
ATOM 5376 N N . ARG B 1 179 ? -0.437 32.406 25.047 1 97.06 179 ARG B N 1
ATOM 5377 C CA . ARG B 1 179 ? 0.719 32.062 24.219 1 97.06 179 ARG B CA 1
ATOM 5378 C C . ARG B 1 179 ? 0.323 31.922 22.75 1 97.06 179 ARG B C 1
ATOM 5380 O O . ARG B 1 179 ? -0.676 31.281 22.438 1 97.06 179 ARG B O 1
ATOM 5387 N N . VAL B 1 180 ? 1.097 32.562 21.922 1 96.5 180 VAL B N 1
ATOM 5388 C CA . VAL B 1 180 ? 0.854 32.5 20.484 1 96.5 180 VAL B CA 1
ATOM 5389 C C . VAL B 1 180 ? 2.121 32.031 19.766 1 96.5 180 VAL B C 1
ATOM 5391 O O . VAL B 1 180 ? 3.17 32.688 19.875 1 96.5 180 VAL B O 1
ATOM 5394 N N . LEU B 1 181 ? 2.004 30.891 19.094 1 94.56 181 LEU B N 1
ATOM 5395 C CA . LEU B 1 181 ? 3.061 30.328 18.266 1 94.56 181 LEU B CA 1
ATOM 5396 C C . LEU B 1 181 ? 2.645 30.297 16.797 1 94.56 181 LEU B C 1
ATOM 5398 O O . LEU B 1 181 ? 1.573 29.797 16.453 1 94.56 181 LEU B O 1
ATOM 5402 N N . TYR B 1 182 ? 3.402 30.891 15.953 1 91.5 182 TYR B N 1
ATOM 5403 C CA . TYR B 1 182 ? 3.076 30.844 14.531 1 91.5 182 TYR B CA 1
ATOM 5404 C C . TYR B 1 182 ? 4.32 30.578 13.695 1 91.5 182 TYR B C 1
ATOM 5406 O O . TYR B 1 182 ? 5.445 30.734 14.172 1 91.5 182 TYR B O 1
ATOM 5414 N N . ASP B 1 183 ? 4.125 30.156 12.5 1 88.19 183 ASP B N 1
ATOM 5415 C CA . ASP B 1 183 ? 5.211 29.781 11.602 1 88.19 183 ASP B CA 1
ATOM 5416 C C . ASP B 1 183 ? 5.969 31.016 11.117 1 88.19 183 ASP B C 1
ATOM 5418 O O . ASP B 1 183 ? 5.363 32.062 10.844 1 88.19 183 ASP B O 1
ATOM 5422 N N . GLY B 1 184 ? 7.172 30.859 10.883 1 78.69 184 GLY B N 1
ATOM 5423 C CA . GLY B 1 184 ? 8.062 31.969 10.555 1 78.69 184 GLY B CA 1
ATOM 5424 C C . GLY B 1 184 ? 7.809 32.562 9.18 1 78.69 184 GLY B C 1
ATOM 5425 O O . GLY B 1 184 ? 8.148 33.719 8.922 1 78.69 184 GLY B O 1
ATOM 5426 N N . MET B 1 185 ? 7.203 31.797 8.367 1 76.38 185 MET B N 1
ATOM 5427 C CA . MET B 1 185 ? 6.953 32.281 7.012 1 76.38 185 MET B CA 1
ATOM 5428 C C . MET B 1 185 ? 5.98 33.469 7.031 1 76.38 185 MET B C 1
ATOM 5430 O O . MET B 1 185 ? 5.934 34.25 6.082 1 76.38 185 MET B O 1
ATOM 5434 N N . ASN B 1 186 ? 5.27 33.625 8.07 1 77 186 ASN B N 1
ATOM 5435 C CA . ASN B 1 186 ? 4.332 34.719 8.211 1 77 186 ASN B CA 1
ATOM 5436 C C . ASN B 1 186 ? 5.055 36.062 8.227 1 77 186 ASN B C 1
ATOM 5438 O O . ASN B 1 186 ? 4.504 37.062 7.793 1 77 186 ASN B O 1
ATOM 5442 N N . GLU B 1 187 ? 6.219 36.062 8.703 1 70.06 187 GLU B N 1
ATOM 5443 C CA . GLU B 1 187 ? 6.996 37.281 8.82 1 70.06 187 GLU B CA 1
ATOM 5444 C C . GLU B 1 187 ? 7.387 37.844 7.445 1 70.06 187 GLU B C 1
ATOM 5446 O O . GLU B 1 187 ? 7.684 39.031 7.301 1 70.06 187 GLU B O 1
ATOM 5451 N N . PHE B 1 188 ? 7.266 36.938 6.527 1 68.38 188 PHE B N 1
ATOM 5452 C CA . PHE B 1 188 ? 7.621 37.344 5.172 1 68.38 188 PHE B CA 1
ATOM 5453 C C . PHE B 1 188 ? 6.375 37.531 4.309 1 68.38 188 PHE B C 1
ATOM 5455 O O . PHE B 1 188 ? 6.465 37.938 3.156 1 68.38 188 PHE B O 1
ATOM 5462 N N . SER B 1 189 ? 5.293 37.312 4.914 1 74 189 SER B N 1
ATOM 5463 C CA . SER B 1 189 ? 4.117 37.281 4.043 1 74 189 SER B CA 1
ATOM 5464 C C . SER B 1 189 ? 2.969 38.094 4.664 1 74 189 SER B C 1
ATOM 5466 O O . SER B 1 189 ? 2.668 39.188 4.23 1 74 189 SER B O 1
ATOM 5468 N N . THR B 1 190 ? 2.518 37.75 5.797 1 80.88 190 THR B N 1
ATOM 5469 C CA . THR B 1 190 ? 1.256 38.312 6.285 1 80.88 190 THR B CA 1
ATOM 5470 C C . THR B 1 190 ? 1.489 39.219 7.48 1 80.88 190 THR B C 1
ATOM 5472 O O . THR B 1 190 ? 0.644 40.062 7.801 1 80.88 190 THR B O 1
ATOM 5475 N N . LEU B 1 191 ? 2.66 39.031 8.203 1 80.81 191 LEU B N 1
ATOM 5476 C CA . LEU B 1 191 ? 2.953 39.812 9.398 1 80.81 191 LEU B CA 1
ATOM 5477 C C . LEU B 1 191 ? 4.285 40.531 9.258 1 80.81 191 LEU B C 1
ATOM 5479 O O . LEU B 1 191 ? 5.129 40.156 8.453 1 80.81 191 LEU B O 1
ATOM 5483 N N . SER B 1 192 ? 4.375 41.562 10 1 79.81 192 SER B N 1
ATOM 5484 C CA . SER B 1 192 ? 5.652 42.281 10.031 1 79.81 192 SER B CA 1
ATOM 5485 C C . SER B 1 192 ? 6.66 41.562 10.922 1 79.81 192 SER B C 1
ATOM 5487 O O . SER B 1 192 ? 6.281 40.75 11.781 1 79.81 192 SER B O 1
ATOM 5489 N N . PHE B 1 193 ? 7.875 41.844 10.758 1 78.56 193 PHE B N 1
ATOM 5490 C CA . PHE B 1 193 ? 8.961 41.188 11.461 1 78.56 193 PHE B CA 1
ATOM 5491 C C . PHE B 1 193 ? 8.906 41.5 12.953 1 78.56 193 PHE B C 1
ATOM 5493 O O . PHE B 1 193 ? 9.43 40.719 13.773 1 78.56 193 PHE B O 1
ATOM 5500 N N . ASP B 1 194 ? 8.242 42.562 13.273 1 83.12 194 ASP B N 1
ATOM 5501 C CA . ASP B 1 194 ? 8.211 42.938 14.68 1 83.12 194 ASP B CA 1
ATOM 5502 C C . ASP B 1 194 ? 6.922 42.5 15.352 1 83.12 194 ASP B C 1
ATOM 5504 O O . ASP B 1 194 ? 6.598 42.938 16.453 1 83.12 194 ASP B O 1
ATOM 5508 N N . TYR B 1 195 ? 6.262 41.688 14.711 1 88.31 195 TYR B N 1
ATOM 5509 C CA . TYR B 1 195 ? 4.938 41.344 15.219 1 88.31 195 TYR B CA 1
ATOM 5510 C C . TYR B 1 195 ? 5.031 40.594 16.531 1 88.31 195 TYR B C 1
ATOM 5512 O O . TYR B 1 195 ? 4.184 40.75 17.422 1 88.31 195 TYR B O 1
ATOM 5520 N N . LYS B 1 196 ? 6.012 39.781 16.609 1 89.88 196 LYS B N 1
ATOM 5521 C CA . LYS B 1 196 ? 6.27 39.094 17.875 1 89.88 196 LYS B CA 1
ATOM 5522 C C . LYS B 1 196 ? 6.363 40.094 19.031 1 89.88 196 LYS B C 1
ATOM 5524 O O . LYS B 1 196 ? 5.742 39.906 20.078 1 89.88 196 LYS B O 1
ATOM 5529 N N . LYS B 1 197 ? 7.074 41.094 18.797 1 90.75 197 LYS B N 1
ATOM 5530 C CA . LYS B 1 197 ? 7.266 42.125 19.812 1 90.75 197 LYS B CA 1
ATOM 5531 C C . LYS B 1 197 ? 5.961 42.875 20.094 1 90.75 197 LYS B C 1
ATOM 5533 O O . LYS B 1 197 ? 5.688 43.25 21.234 1 90.75 197 LYS B O 1
ATOM 5538 N N . ARG B 1 198 ? 5.211 43.031 19.094 1 91.75 198 ARG B N 1
ATOM 5539 C CA . ARG B 1 198 ? 3.928 43.719 19.25 1 91.75 198 ARG B CA 1
ATOM 5540 C C . ARG B 1 198 ? 2.998 42.906 20.172 1 91.75 198 ARG B C 1
ATOM 5542 O O . ARG B 1 198 ? 2.291 43.5 20.984 1 91.75 198 ARG B O 1
ATOM 5549 N N . LEU B 1 199 ? 3.02 41.656 19.953 1 94.69 199 LEU B N 1
ATOM 5550 C CA . LEU B 1 199 ? 2.197 40.812 20.797 1 94.69 199 LEU B CA 1
ATOM 5551 C C . LEU B 1 199 ? 2.705 40.812 22.234 1 94.69 199 LEU B C 1
ATOM 5553 O O . LEU B 1 199 ? 1.911 40.875 23.188 1 94.69 199 LEU B O 1
ATOM 5557 N N . GLN B 1 200 ? 3.98 40.844 22.359 1 94.5 200 GLN B N 1
ATOM 5558 C CA . GLN B 1 200 ? 4.586 40.844 23.688 1 94.5 200 GLN B CA 1
ATOM 5559 C C . GLN B 1 200 ? 4.281 42.125 24.438 1 94.5 200 GLN B C 1
ATOM 5561 O O . GLN B 1 200 ? 4.09 42.125 25.656 1 94.5 200 GLN B O 1
ATOM 5566 N N . ASN B 1 201 ? 4.238 43.125 23.734 1 94.62 201 ASN B N 1
ATOM 5567 C CA . ASN B 1 201 ? 3.986 44.438 24.312 1 94.62 201 ASN B CA 1
ATOM 5568 C C . ASN B 1 201 ? 2.59 44.531 24.922 1 94.62 201 ASN B C 1
ATOM 5570 O O . ASN B 1 201 ? 2.338 45.344 25.797 1 94.62 201 ASN B O 1
ATOM 5574 N N . ILE B 1 202 ? 1.777 43.688 24.5 1 94.75 202 ILE B N 1
ATOM 5575 C CA . ILE B 1 202 ? 0.427 43.75 25.047 1 94.75 202 ILE B CA 1
ATOM 5576 C C . ILE B 1 202 ? 0.213 42.562 26 1 94.75 202 ILE B C 1
ATOM 5578 O O . ILE B 1 202 ? -0.926 42.188 26.312 1 94.75 202 ILE B O 1
ATOM 5582 N N . GLY B 1 203 ? 1.298 41.844 26.328 1 96.44 203 GLY B N 1
ATOM 5583 C CA . GLY B 1 203 ? 1.248 40.812 27.375 1 96.44 203 GLY B CA 1
ATOM 5584 C C . GLY B 1 203 ? 1.061 39.406 26.828 1 96.44 203 GLY B C 1
ATOM 5585 O O . GLY B 1 203 ? 0.894 38.469 27.594 1 96.44 203 GLY B O 1
ATOM 5586 N N . ILE B 1 204 ? 1.045 39.219 25.562 1 96.94 204 ILE B N 1
ATOM 5587 C CA . ILE B 1 204 ? 0.912 37.906 24.938 1 96.94 204 ILE B CA 1
ATOM 5588 C C . ILE B 1 204 ? 2.295 37.312 24.703 1 96.94 204 ILE B C 1
ATOM 5590 O O . ILE B 1 204 ? 3.146 37.938 24.047 1 96.94 204 ILE B O 1
ATOM 5594 N N . GLN B 1 205 ? 2.521 36.156 25.281 1 94.94 205 GLN B N 1
ATOM 5595 C CA . GLN B 1 205 ? 3.764 35.438 24.969 1 94.94 205 GLN B CA 1
ATOM 5596 C C . GLN B 1 205 ? 3.758 34.938 23.531 1 94.94 205 GLN B C 1
ATOM 5598 O O . GLN B 1 205 ? 2.803 34.281 23.109 1 94.94 205 GLN B O 1
ATOM 5603 N N . SER B 1 206 ? 4.781 35.281 22.844 1 93.38 206 SER B N 1
ATOM 5604 C CA . SER B 1 206 ? 4.785 34.938 21.422 1 93.38 206 SER B CA 1
ATOM 5605 C C . SER B 1 206 ? 6.117 34.312 21.016 1 93.38 206 SER B C 1
ATOM 5607 O O . SER B 1 206 ? 7.172 34.719 21.516 1 93.38 206 SER B O 1
ATOM 5609 N N . ARG B 1 207 ? 6.023 33.281 20.141 1 90.5 207 ARG B N 1
ATOM 5610 C CA . ARG B 1 207 ? 7.191 32.656 19.531 1 90.5 207 ARG B CA 1
ATOM 5611 C C . ARG B 1 207 ? 6.965 32.406 18.047 1 90.5 207 ARG B C 1
ATOM 5613 O O . ARG B 1 207 ? 5.824 32.25 17.609 1 90.5 207 ARG B O 1
ATOM 5620 N N . VAL B 1 208 ? 8.086 32.406 17.359 1 85.38 208 VAL B N 1
ATOM 5621 C CA . VAL B 1 208 ? 8.07 32.156 15.922 1 85.38 208 VAL B CA 1
ATOM 5622 C C . VAL B 1 208 ? 8.812 30.844 15.633 1 85.38 208 VAL B C 1
ATOM 5624 O O . VAL B 1 208 ? 9.953 30.656 16.062 1 85.38 208 VAL B O 1
ATOM 5627 N N . PHE B 1 209 ? 8.094 29.969 15.008 1 82.25 209 PHE B N 1
ATOM 5628 C CA . PHE B 1 209 ? 8.727 28.719 14.617 1 82.25 209 PHE B CA 1
ATOM 5629 C C . PHE B 1 209 ? 9.656 28.938 13.422 1 82.25 209 PHE B C 1
ATOM 5631 O O . PHE B 1 209 ? 9.242 29.469 12.391 1 82.25 209 PHE B O 1
ATOM 5638 N N . ALA B 1 210 ? 10.859 28.391 13.531 1 67 210 ALA B N 1
ATOM 5639 C CA . ALA B 1 210 ? 11.906 28.406 12.508 1 67 210 ALA B CA 1
ATOM 5640 C C . ALA B 1 210 ? 12.023 29.766 11.859 1 67 210 ALA B C 1
ATOM 5642 O O . ALA B 1 210 ? 11.852 29.906 10.641 1 67 210 ALA B O 1
ATOM 5643 N N . SER B 1 211 ? 12.281 30.703 12.633 1 57.62 211 SER B N 1
ATOM 5644 C CA . SER B 1 211 ? 12.461 32.031 12.094 1 57.62 211 SER B CA 1
ATOM 5645 C C . SER B 1 211 ? 13.5 32.062 10.984 1 57.62 211 SER B C 1
ATOM 5647 O O . SER B 1 211 ? 14.516 31.375 11.062 1 57.62 211 SER B O 1
ATOM 5649 N N . VAL B 1 212 ? 13.039 32.375 9.68 1 54.06 212 VAL B N 1
ATOM 5650 C CA . VAL B 1 212 ? 13.805 32.344 8.438 1 54.06 212 VAL B CA 1
ATOM 5651 C C . VAL B 1 212 ? 15.148 33.031 8.633 1 54.06 212 VAL B C 1
ATOM 5653 O O . VAL B 1 212 ? 15.203 34.188 9.016 1 54.06 212 VAL B O 1
ATOM 5656 N N . THR B 1 213 ? 16.094 32.281 9.008 1 49.56 213 THR B N 1
ATOM 5657 C CA . THR B 1 213 ? 17.406 32.906 8.875 1 49.56 213 THR B CA 1
ATOM 5658 C C . THR B 1 213 ? 17.844 32.938 7.406 1 49.56 213 THR B C 1
ATOM 5660 O O . THR B 1 213 ? 17.578 31.984 6.66 1 49.56 213 THR B O 1
ATOM 5663 N N . PRO B 1 214 ? 18.016 34.125 6.812 1 44.88 214 PRO B N 1
ATOM 5664 C CA . PRO B 1 214 ? 18.391 34.344 5.414 1 44.88 214 PRO B CA 1
ATOM 5665 C C . PRO B 1 214 ? 19.25 33.188 4.867 1 44.88 214 PRO B C 1
ATOM 5667 O O . PRO B 1 214 ? 19.469 33.094 3.654 1 44.88 214 PRO B O 1
ATOM 5670 N N . PHE B 1 215 ? 19.922 32.531 5.656 1 41.75 215 PHE B N 1
ATOM 5671 C CA . PHE B 1 215 ? 20.875 31.625 5.023 1 41.75 215 PHE B CA 1
ATOM 5672 C C . PHE B 1 215 ? 20.156 30.469 4.359 1 41.75 215 PHE B C 1
ATOM 5674 O O . PHE B 1 215 ? 19.047 30.109 4.758 1 41.75 215 PHE B O 1
ATOM 5681 N N . LEU B 1 216 ? 20.734 29.859 3.25 1 43.44 216 LEU B N 1
ATOM 5682 C CA . LEU B 1 216 ? 20.375 28.703 2.424 1 43.44 216 LEU B CA 1
ATOM 5683 C C . LEU B 1 216 ? 19.75 27.609 3.268 1 43.44 216 LEU B C 1
ATOM 5685 O O . LEU B 1 216 ? 20.406 26.609 3.592 1 43.44 216 LEU B O 1
ATOM 5689 N N . SER B 1 217 ? 19.078 27.984 4.273 1 45.66 217 SER B N 1
ATOM 5690 C CA . SER B 1 217 ? 18.594 26.969 5.207 1 45.66 217 SER B CA 1
ATOM 5691 C C . SER B 1 217 ? 17.531 26.094 4.57 1 45.66 217 SER B C 1
ATOM 5693 O O . SER B 1 217 ? 16.766 26.547 3.717 1 45.66 217 SER B O 1
ATOM 5695 N N . THR B 1 218 ? 17.859 24.875 4.445 1 48.19 218 THR B N 1
ATOM 5696 C CA . THR B 1 218 ? 16.922 23.828 4.043 1 48.19 218 THR B CA 1
ATOM 5697 C C . THR B 1 218 ? 15.641 23.891 4.883 1 48.19 218 THR B C 1
ATOM 5699 O O . THR B 1 218 ? 14.898 22.922 4.973 1 48.19 218 THR B O 1
ATOM 5702 N N . TYR B 1 219 ? 15.484 25.141 5.578 1 44.88 219 TYR B N 1
ATOM 5703 C CA . TYR B 1 219 ? 14.359 25.375 6.477 1 44.88 219 TYR B CA 1
ATOM 5704 C C . TYR B 1 219 ? 13.039 25.219 5.746 1 44.88 219 TYR B C 1
ATOM 5706 O O . TYR B 1 219 ? 12.031 24.828 6.344 1 44.88 219 TYR B O 1
ATOM 5714 N N . TYR B 1 220 ? 13.141 25.406 4.539 1 52.59 220 TYR B N 1
ATOM 5715 C CA . TYR B 1 220 ? 11.906 25.391 3.754 1 52.59 220 TYR B CA 1
ATOM 5716 C C . TYR B 1 220 ? 11.289 23.984 3.736 1 52.59 220 TYR B C 1
ATOM 5718 O O . TYR B 1 220 ? 10.109 23.828 3.436 1 52.59 220 TYR B O 1
ATOM 5726 N N . ASN B 1 221 ? 12.086 23.25 4.477 1 62.88 221 ASN B N 1
ATOM 5727 C CA . ASN B 1 221 ? 11.625 21.875 4.266 1 62.88 221 ASN B CA 1
ATOM 5728 C C . ASN B 1 221 ? 10.758 21.391 5.422 1 62.88 221 ASN B C 1
ATOM 5730 O O . ASN B 1 221 ? 9.969 20.453 5.266 1 62.88 221 ASN B O 1
ATOM 5734 N N . TYR B 1 222 ? 10.812 22.219 6.578 1 77.12 222 TYR B N 1
ATOM 5735 C CA . TYR B 1 222 ? 10.016 21.781 7.715 1 77.12 222 TYR B CA 1
ATOM 5736 C C . TYR B 1 222 ? 9.172 22.938 8.266 1 77.12 222 TYR B C 1
ATOM 5738 O O . TYR B 1 222 ? 9.719 23.906 8.781 1 77.12 222 TYR B O 1
ATOM 5746 N N . ARG B 1 223 ? 7.914 22.922 8.031 1 85.62 223 ARG B N 1
ATOM 5747 C CA . ARG B 1 223 ? 7.008 23.969 8.477 1 85.62 223 ARG B CA 1
ATOM 5748 C C . ARG B 1 223 ? 6.023 23.453 9.516 1 85.62 223 ARG B C 1
ATOM 5750 O O . ARG B 1 223 ? 5.734 22.25 9.555 1 85.62 223 ARG B O 1
ATOM 5757 N N . ASP B 1 224 ? 5.723 24.391 10.312 1 91.19 224 ASP B N 1
ATOM 5758 C CA . ASP B 1 224 ? 4.668 24.062 11.273 1 91.19 224 ASP B CA 1
ATOM 5759 C C . ASP B 1 224 ? 3.285 24.328 10.672 1 91.19 224 ASP B C 1
ATOM 5761 O O . ASP B 1 224 ? 2.787 25.453 10.703 1 91.19 224 ASP B O 1
ATOM 5765 N N . HIS B 1 225 ? 2.695 23.266 10.211 1 94.38 225 HIS B N 1
ATOM 5766 C CA . HIS B 1 225 ? 1.405 23.359 9.539 1 94.38 225 HIS B CA 1
ATOM 5767 C C . HIS B 1 225 ? 0.26 23.016 10.484 1 94.38 225 HIS B C 1
ATOM 5769 O O . HIS B 1 225 ? -0.89 22.891 10.055 1 94.38 225 HIS B O 1
ATOM 5775 N N . ARG B 1 226 ? 0.537 22.938 11.758 1 96.56 226 ARG B N 1
ATOM 5776 C CA . ARG B 1 226 ? -0.476 22.594 12.75 1 96.56 226 ARG B CA 1
ATOM 5777 C C . ARG B 1 226 ? -1.377 23.781 13.055 1 96.56 226 ARG B C 1
ATOM 5779 O O . ARG B 1 226 ? -0.958 24.938 12.922 1 96.56 226 ARG B O 1
ATOM 5786 N N . LYS B 1 227 ? -2.621 23.516 13.367 1 98.06 227 LYS B N 1
ATOM 5787 C CA . LYS B 1 227 ? -3.594 24.469 13.883 1 98.06 227 LYS B CA 1
ATOM 5788 C C . LYS B 1 227 ? -4.238 23.969 15.172 1 98.06 227 LYS B C 1
ATOM 5790 O O . LYS B 1 227 ? -5.062 23.047 15.133 1 98.06 227 LYS B O 1
ATOM 5795 N N . ILE B 1 228 ? -3.809 24.625 16.219 1 98.56 228 ILE B N 1
ATOM 5796 C CA . ILE B 1 228 ? -4.262 24.188 17.547 1 98.56 228 ILE B CA 1
ATOM 5797 C C . ILE B 1 228 ? -4.652 25.406 18.375 1 98.56 228 ILE B C 1
ATOM 5799 O O . ILE B 1 228 ? -3.896 26.375 18.469 1 98.56 228 ILE B O 1
ATOM 5803 N N . LEU B 1 229 ? -5.828 25.422 18.922 1 98.88 229 LEU B N 1
ATOM 5804 C CA . LEU B 1 229 ? -6.262 26.344 19.953 1 98.88 229 LEU B CA 1
ATOM 5805 C C . LEU B 1 229 ? -6.617 25.594 21.234 1 98.88 229 LEU B C 1
ATOM 5807 O O . LEU B 1 229 ? -7.41 24.641 21.203 1 98.88 229 LEU B O 1
ATOM 5811 N N . LEU B 1 230 ? -5.973 25.953 22.328 1 98.75 230 LEU B N 1
ATOM 5812 C CA . LEU B 1 230 ? -6.23 25.344 23.625 1 98.75 230 LEU B CA 1
ATOM 5813 C C . LEU B 1 230 ? -6.754 26.375 24.609 1 98.75 230 LEU B C 1
ATOM 5815 O O . LEU B 1 230 ? -6.191 27.469 24.734 1 98.75 230 LEU B O 1
ATOM 5819 N N . ILE B 1 231 ? -7.816 26.031 25.328 1 98.69 231 ILE B N 1
ATOM 5820 C CA . ILE B 1 231 ? -8.406 26.906 26.328 1 98.69 231 ILE B CA 1
ATOM 5821 C C . ILE B 1 231 ? -8.539 26.172 27.656 1 98.69 231 ILE B C 1
ATOM 5823 O O . ILE B 1 231 ? -9.367 25.25 27.781 1 98.69 231 ILE B O 1
ATOM 5827 N N . ASP B 1 232 ? -7.793 26.469 28.656 1 97.88 232 ASP B N 1
ATOM 5828 C CA . ASP B 1 232 ? -7.863 26.078 30.062 1 97.88 232 ASP B CA 1
ATOM 5829 C C . ASP B 1 232 ? -7.734 24.562 30.219 1 97.88 232 ASP B C 1
ATOM 5831 O O . ASP B 1 232 ? -8.25 23.984 31.172 1 97.88 232 ASP B O 1
ATOM 5835 N N . GLY B 1 233 ? -7.199 23.922 29.141 1 96.31 233 GLY B N 1
ATOM 5836 C CA . GLY B 1 233 ? -7.055 22.469 29.188 1 96.31 233 GLY B CA 1
ATOM 5837 C C . GLY B 1 233 ? -8.367 21.734 29.031 1 96.31 233 GLY B C 1
ATOM 5838 O O . GLY B 1 233 ? -8.422 20.516 29.172 1 96.31 233 GLY B O 1
ATOM 5839 N N . LYS B 1 234 ? -9.375 22.438 28.656 1 96.38 234 LYS B N 1
ATOM 5840 C CA . LYS B 1 234 ? -10.719 21.875 28.609 1 96.38 234 LYS B CA 1
ATOM 5841 C C . LYS B 1 234 ? -11.227 21.797 27.172 1 96.38 234 LYS B C 1
ATOM 5843 O O . LYS B 1 234 ? -12.016 20.906 26.844 1 96.38 234 LYS B O 1
ATOM 5848 N N . VAL B 1 235 ? -10.812 22.734 26.406 1 97.88 235 VAL B N 1
ATOM 5849 C CA . VAL B 1 235 ? -11.305 22.828 25.031 1 97.88 235 VAL B CA 1
ATOM 5850 C C . VAL B 1 235 ? -10.125 22.891 24.062 1 97.88 235 VAL B C 1
ATOM 5852 O O . VAL B 1 235 ? -9.141 23.578 24.328 1 97.88 235 VAL B O 1
ATOM 5855 N N . ALA B 1 236 ? -10.227 22.141 23 1 98.69 236 ALA B N 1
ATOM 5856 C CA . ALA B 1 236 ? -9.242 22.203 21.922 1 98.69 236 ALA B CA 1
ATOM 5857 C C . ALA B 1 236 ? -9.922 22.344 20.562 1 98.69 236 ALA B C 1
ATOM 5859 O O . ALA B 1 236 ? -10.969 21.734 20.312 1 98.69 236 ALA B O 1
ATOM 5860 N N . PHE B 1 237 ? -9.359 23.203 19.688 1 98.81 237 PHE B N 1
ATOM 5861 C CA . PHE B 1 237 ? -9.766 23.281 18.281 1 98.81 237 PHE B CA 1
ATOM 5862 C C . PHE B 1 237 ? -8.648 22.781 17.375 1 98.81 237 PHE B C 1
ATOM 5864 O O . PHE B 1 237 ? -7.469 23 17.656 1 98.81 237 PHE B O 1
ATOM 5871 N N . THR B 1 238 ? -8.992 22.125 16.297 1 98.56 238 THR B N 1
ATOM 5872 C CA . THR B 1 238 ? -8.078 21.766 15.219 1 98.56 238 THR B CA 1
ATOM 5873 C C . THR B 1 238 ? -8.805 21.734 13.875 1 98.56 238 THR B C 1
ATOM 5875 O O . THR B 1 238 ? -10.008 21.984 13.812 1 98.56 238 THR B O 1
ATOM 5878 N N . GLY B 1 239 ? -8.016 21.5 12.797 1 97.94 239 GLY B N 1
ATOM 5879 C CA . GLY B 1 239 ? -8.586 21.5 11.453 1 97.94 239 GLY B CA 1
ATOM 5880 C C . GLY B 1 239 ? -7.746 22.281 10.453 1 97.94 239 GLY B C 1
ATOM 5881 O O . GLY B 1 239 ? -6.531 22.406 10.625 1 97.94 239 GLY B O 1
ATOM 5882 N N . GLY B 1 240 ? -8.438 22.719 9.406 1 97.5 240 GLY B N 1
ATOM 5883 C CA . GLY B 1 240 ? -7.703 23.359 8.328 1 97.5 240 GLY B CA 1
ATOM 5884 C C . GLY B 1 240 ? -7.773 24.875 8.383 1 97.5 240 GLY B C 1
ATOM 5885 O O . GLY B 1 240 ? -7.008 25.562 7.699 1 97.5 240 GLY B O 1
ATOM 5886 N N . VAL B 1 241 ? -8.516 25.484 9.273 1 98.12 241 VAL B N 1
ATOM 5887 C CA . VAL B 1 241 ? -8.828 26.906 9.25 1 98.12 241 VAL B CA 1
ATOM 5888 C C . VAL B 1 241 ? -7.715 27.688 9.945 1 98.12 241 VAL B C 1
ATOM 5890 O O . VAL B 1 241 ? -7.547 27.594 11.164 1 98.12 241 VAL B O 1
ATOM 5893 N N . ASN B 1 242 ? -7 28.531 9.203 1 97.69 242 ASN B N 1
ATOM 5894 C CA . ASN B 1 242 ? -6.039 29.469 9.773 1 97.69 242 ASN B CA 1
ATOM 5895 C C . ASN B 1 242 ? -6.723 30.734 10.273 1 97.69 242 ASN B C 1
ATOM 5897 O O . ASN B 1 242 ? -7.953 30.797 10.359 1 97.69 242 ASN B O 1
ATOM 5901 N N . LEU B 1 243 ? -5.867 31.688 10.734 1 97.75 243 LEU B N 1
ATOM 5902 C CA . LEU B 1 243 ? -6.43 32.906 11.305 1 97.75 243 LEU B CA 1
ATOM 5903 C C . LEU B 1 243 ? -6.242 34.094 10.359 1 97.75 243 LEU B C 1
ATOM 5905 O O . LEU B 1 243 ? -5.469 35 10.648 1 97.75 243 LEU B O 1
ATOM 5909 N N . ALA B 1 244 ? -7 34.125 9.289 1 96.75 244 ALA B N 1
ATOM 5910 C CA . ALA B 1 244 ? -7.008 35.188 8.289 1 96.75 244 ALA B CA 1
ATOM 5911 C C . ALA B 1 244 ? -8.375 35.312 7.629 1 96.75 244 ALA B C 1
ATOM 5913 O O . ALA B 1 244 ? -9.188 34.406 7.699 1 96.75 244 ALA B O 1
ATOM 5914 N N . ASP B 1 245 ? -8.625 36.406 6.93 1 96.94 245 ASP B N 1
ATOM 5915 C CA . ASP B 1 245 ? -9.953 36.781 6.473 1 96.94 245 ASP B CA 1
ATOM 5916 C C . ASP B 1 245 ? -10.445 35.844 5.375 1 96.94 245 ASP B C 1
ATOM 5918 O O . ASP B 1 245 ? -11.656 35.625 5.219 1 96.94 245 ASP B O 1
ATOM 5922 N N . GLU B 1 246 ? -9.625 35.25 4.605 1 96.06 246 GLU B N 1
ATOM 5923 C CA . GLU B 1 246 ? -10.047 34.344 3.529 1 96.06 246 GLU B CA 1
ATOM 5924 C C . GLU B 1 246 ? -10.664 33.062 4.082 1 96.06 246 GLU B C 1
ATOM 5926 O O . GLU B 1 246 ? -11.547 32.469 3.459 1 96.06 246 GLU B O 1
ATOM 5931 N N . TYR B 1 247 ? -10.297 32.719 5.32 1 97.31 247 TYR B N 1
ATOM 5932 C CA . TYR B 1 247 ? -10.742 31.453 5.898 1 97.31 247 TYR B CA 1
ATOM 5933 C C . TYR B 1 247 ? -12.164 31.578 6.434 1 97.31 247 TYR B C 1
ATOM 5935 O O . TYR B 1 247 ? -12.82 30.578 6.703 1 97.31 247 TYR B O 1
ATOM 5943 N N . ILE B 1 248 ? -12.617 32.812 6.57 1 97.5 248 ILE B N 1
ATOM 5944 C CA . ILE B 1 248 ? -14 33.031 6.988 1 97.5 248 ILE B CA 1
ATOM 5945 C C . ILE B 1 248 ? -14.766 33.75 5.875 1 97.5 248 ILE B C 1
ATOM 5947 O O . ILE B 1 248 ? -15.797 34.375 6.129 1 97.5 248 ILE B O 1
ATOM 5951 N N . ASN B 1 249 ? -14.172 33.781 4.781 1 97.31 249 ASN B N 1
ATOM 5952 C CA . ASN B 1 249 ? -14.773 34.281 3.547 1 97.31 249 ASN B CA 1
ATOM 5953 C C . ASN B 1 249 ? -15.188 35.75 3.684 1 97.31 249 ASN B C 1
ATOM 5955 O O . ASN B 1 249 ? -16.219 36.156 3.129 1 97.31 249 ASN B O 1
ATOM 5959 N N . LYS B 1 250 ? -14.555 36.406 4.516 1 96.38 250 LYS B N 1
ATOM 5960 C CA . LYS B 1 250 ? -14.719 37.875 4.57 1 96.38 250 LYS B CA 1
ATOM 5961 C C . LYS B 1 250 ? -14.133 38.531 3.332 1 96.38 250 LYS B C 1
ATOM 5963 O O . LYS B 1 250 ? -14.633 39.562 2.877 1 96.38 250 LYS B O 1
ATOM 5968 N N . ILE B 1 251 ? -13.07 37.938 2.867 1 94.38 251 ILE B N 1
ATOM 5969 C CA . ILE B 1 251 ? -12.523 38.281 1.564 1 94.38 251 ILE B CA 1
ATOM 5970 C C . ILE B 1 251 ? -12.633 37.094 0.619 1 94.38 251 ILE B C 1
ATOM 5972 O O . ILE B 1 251 ? -12.461 35.938 1.036 1 94.38 251 ILE B O 1
ATOM 5976 N N . GLU B 1 252 ? -12.859 37.406 -0.585 1 92.5 252 GLU B N 1
ATOM 5977 C CA . GLU B 1 252 ? -12.977 36.312 -1.567 1 92.5 252 GLU B CA 1
ATOM 5978 C C . GLU B 1 252 ? -11.648 36.094 -2.279 1 92.5 252 GLU B C 1
ATOM 5980 O O . GLU B 1 252 ? -11.242 36.875 -3.127 1 92.5 252 GLU B O 1
ATOM 5985 N N . ARG B 1 253 ? -11.039 35.031 -1.908 1 90.81 253 ARG B N 1
ATOM 5986 C CA . ARG B 1 253 ? -9.828 34.531 -2.562 1 90.81 253 ARG B CA 1
ATOM 5987 C C . ARG B 1 253 ? -10.062 33.188 -3.188 1 90.81 253 ARG B C 1
ATOM 5989 O O . ARG B 1 253 ? -10.258 32.188 -2.477 1 90.81 253 ARG B O 1
ATOM 5996 N N . PHE B 1 254 ? -10.148 33.062 -4.434 1 95.88 254 PHE B N 1
ATOM 5997 C CA . PHE B 1 254 ? -10.352 31.812 -5.164 1 95.88 254 PHE B CA 1
ATOM 5998 C C . PHE B 1 254 ? -11.766 31.281 -4.961 1 95.88 254 PHE B C 1
ATOM 6000 O O . PHE B 1 254 ? -11.961 30.094 -4.695 1 95.88 254 PHE B O 1
ATOM 6007 N N . GLY B 1 255 ? -12.703 32.156 -4.879 1 96.5 255 GLY B N 1
ATOM 6008 C CA . GLY B 1 255 ? -14.078 31.781 -4.621 1 96.5 255 GLY B CA 1
ATOM 6009 C C . GLY B 1 255 ? -14.359 31.516 -3.154 1 96.5 255 GLY B C 1
ATOM 6010 O O . GLY B 1 255 ? -13.727 32.125 -2.279 1 96.5 255 GLY B O 1
ATOM 6011 N N . TYR B 1 256 ? -15.391 30.75 -2.93 1 97.75 256 TYR B N 1
ATOM 6012 C CA . TYR B 1 256 ? -15.68 30.391 -1.549 1 97.75 256 TYR B CA 1
ATOM 6013 C C . TYR B 1 256 ? -14.617 29.438 -0.998 1 97.75 256 TYR B C 1
ATOM 6015 O O . TYR B 1 256 ? -14.32 28.406 -1.602 1 97.75 256 TYR B O 1
ATOM 6023 N N . TRP B 1 257 ? -14.109 29.812 0.103 1 97.88 257 TRP B N 1
ATOM 6024 C CA . TRP B 1 257 ? -13.117 29 0.802 1 97.88 257 TRP B CA 1
ATOM 6025 C C . TRP B 1 257 ? -13.789 27.984 1.721 1 97.88 257 TRP B C 1
ATOM 6027 O O . TRP B 1 257 ? -14.156 28.312 2.852 1 97.88 257 TRP B O 1
ATOM 6037 N N . LYS B 1 258 ? -13.914 26.75 1.206 1 98.44 258 LYS B N 1
ATOM 6038 C CA . LYS B 1 258 ? -14.531 25.672 1.978 1 98.44 258 LYS B CA 1
ATOM 6039 C C . LYS B 1 258 ? -13.516 25 2.889 1 98.44 258 LYS B C 1
ATOM 6041 O O . LYS B 1 258 ? -12.578 24.359 2.41 1 98.44 258 LYS B O 1
ATOM 6046 N N . ASP B 1 259 ? -13.664 25.125 4.152 1 98.31 259 ASP B N 1
ATOM 6047 C CA . ASP B 1 259 ? -12.789 24.516 5.152 1 98.31 259 ASP B CA 1
ATOM 6048 C C . ASP B 1 259 ? -13.602 23.922 6.297 1 98.31 259 ASP B C 1
ATOM 6050 O O . ASP B 1 259 ? -14.836 23.984 6.293 1 98.31 259 ASP B O 1
ATOM 6054 N N . THR B 1 260 ? -12.914 23.125 7.113 1 98.56 260 THR B N 1
ATOM 6055 C CA . THR B 1 260 ? -13.602 22.469 8.219 1 98.56 260 THR B CA 1
ATOM 6056 C C . THR B 1 260 ? -12.742 22.5 9.484 1 98.56 260 THR B C 1
ATOM 6058 O O . THR B 1 260 ? -11.539 22.766 9.414 1 98.56 260 THR B O 1
ATOM 6061 N N . ALA B 1 261 ? -13.406 22.297 10.578 1 98.69 261 ALA B N 1
ATOM 6062 C CA . ALA B 1 261 ? -12.711 22.266 11.867 1 98.69 261 ALA B CA 1
ATOM 6063 C C . ALA B 1 261 ? -13.43 21.344 12.844 1 98.69 261 ALA B C 1
ATOM 6065 O O . ALA B 1 261 ? -14.547 20.891 12.578 1 98.69 261 ALA B O 1
ATOM 6066 N N . LEU B 1 262 ? -12.727 21.031 13.914 1 98.81 262 LEU B N 1
ATOM 6067 C CA . LEU B 1 262 ? -13.227 20.172 14.984 1 98.81 262 LEU B CA 1
ATOM 6068 C C . LEU B 1 262 ? -12.914 20.75 16.359 1 98.81 262 LEU B C 1
ATOM 6070 O O . LEU B 1 262 ? -11.812 21.266 16.578 1 98.81 262 LEU B O 1
ATOM 6074 N N . MET B 1 263 ? -13.898 20.781 17.219 1 98.81 263 MET B N 1
ATOM 6075 C CA . MET B 1 263 ? -13.711 21.172 18.625 1 98.81 263 MET B CA 1
ATOM 6076 C C . MET B 1 263 ? -13.852 19.953 19.531 1 98.81 263 MET B C 1
ATOM 6078 O O . MET B 1 263 ? -14.742 19.125 19.344 1 98.81 263 MET B O 1
ATOM 6082 N N . LEU B 1 264 ? -12.922 19.797 20.422 1 97.94 264 LEU B N 1
ATOM 6083 C CA . LEU B 1 264 ? -12.938 18.719 21.406 1 97.94 264 LEU B CA 1
ATOM 6084 C C . LEU B 1 264 ? -13.094 19.266 22.812 1 97.94 264 LEU B C 1
ATOM 6086 O O . LEU B 1 264 ? -12.5 20.297 23.156 1 97.94 264 LEU B O 1
ATOM 6090 N N . GLU B 1 265 ? -13.898 18.656 23.609 1 97.19 265 GLU B N 1
ATOM 6091 C CA . GLU B 1 265 ? -14.055 18.906 25.047 1 97.19 265 GLU B CA 1
ATOM 6092 C C . GLU B 1 265 ? -13.945 17.625 25.859 1 97.19 265 GLU B C 1
ATOM 6094 O O . GLU B 1 265 ? -14.773 16.719 25.703 1 97.19 265 GLU B O 1
ATOM 6099 N N . GLY B 1 266 ? -12.945 17.531 26.594 1 94.94 266 GLY B N 1
ATOM 6100 C CA . GLY B 1 266 ? -12.758 16.312 27.375 1 94.94 266 GLY B CA 1
ATOM 6101 C C . GLY B 1 266 ? -11.32 15.844 27.406 1 94.94 266 GLY B C 1
ATOM 6102 O O . GLY B 1 266 ? -10.391 16.625 27.156 1 94.94 266 GLY B O 1
ATOM 6103 N N . PRO B 1 267 ? -11.094 14.57 27.766 1 95.06 267 PRO B N 1
ATOM 6104 C CA . PRO B 1 267 ? -9.742 14.07 28.031 1 95.06 267 PRO B CA 1
ATOM 6105 C C . PRO B 1 267 ? -8.852 14.102 26.781 1 95.06 267 PRO B C 1
ATOM 6107 O O . PRO B 1 267 ? -7.629 14.219 26.906 1 95.06 267 PRO B O 1
ATOM 6110 N N . ALA B 1 268 ? -9.43 14.062 25.641 1 96.31 268 ALA B N 1
ATOM 6111 C CA . ALA B 1 268 ? -8.633 14.031 24.406 1 96.31 268 ALA B CA 1
ATOM 6112 C C . ALA B 1 268 ? -7.867 15.336 24.219 1 96.31 268 ALA B C 1
ATOM 6114 O O . ALA B 1 268 ? -6.902 15.391 23.453 1 96.31 268 ALA B O 1
ATOM 6115 N N . VAL B 1 269 ? -8.234 16.375 24.906 1 97.25 269 VAL B N 1
ATOM 6116 C CA . VAL B 1 269 ? -7.59 17.672 24.844 1 97.25 269 VAL B CA 1
ATOM 6117 C C . VAL B 1 269 ? -6.141 17.562 25.312 1 97.25 269 VAL B C 1
ATOM 6119 O O . VAL B 1 269 ? -5.266 18.297 24.828 1 97.25 269 VAL B O 1
ATOM 6122 N N . ASP B 1 270 ? -5.871 16.594 26.172 1 96.06 270 ASP B N 1
ATOM 6123 C CA . ASP B 1 270 ? -4.551 16.438 26.766 1 96.06 270 ASP B CA 1
ATOM 6124 C C . ASP B 1 270 ? -3.486 16.203 25.703 1 96.06 270 ASP B C 1
ATOM 6126 O O . ASP B 1 270 ? -2.355 16.672 25.828 1 96.06 270 ASP B O 1
ATOM 6130 N N . THR B 1 271 ? -3.842 15.453 24.672 1 96.62 271 THR B N 1
ATOM 6131 C CA . THR B 1 271 ? -2.883 15.18 23.609 1 96.62 271 THR B CA 1
ATOM 6132 C C . THR B 1 271 ? -2.447 16.484 22.922 1 96.62 271 THR B C 1
ATOM 6134 O O . THR B 1 271 ? -1.265 16.656 22.625 1 96.62 271 THR B O 1
ATOM 6137 N N . PHE B 1 272 ? -3.357 17.375 22.734 1 97.81 272 PHE B N 1
ATOM 6138 C CA . PHE B 1 272 ? -3.035 18.625 22.078 1 97.81 272 PHE B CA 1
ATOM 6139 C C . PHE B 1 272 ? -2.193 19.516 22.984 1 97.81 272 PHE B C 1
ATOM 6141 O O . PHE B 1 272 ? -1.342 20.266 22.516 1 97.81 272 PHE B O 1
ATOM 6148 N N . ILE B 1 273 ? -2.412 19.453 24.312 1 96.94 273 ILE B N 1
ATOM 6149 C CA . ILE B 1 273 ? -1.588 20.203 25.25 1 96.94 273 ILE B CA 1
ATOM 6150 C C . ILE B 1 273 ? -0.129 19.781 25.109 1 96.94 273 ILE B C 1
ATOM 6152 O O . ILE B 1 273 ? 0.767 20.609 25.031 1 96.94 273 ILE B O 1
ATOM 6156 N N . VAL B 1 274 ? 0.044 18.469 25.047 1 95.31 274 VAL B N 1
ATOM 6157 C CA . VAL B 1 274 ? 1.395 17.922 24.938 1 95.31 274 VAL B CA 1
ATOM 6158 C C . VAL B 1 274 ? 2.018 18.344 23.609 1 95.31 274 VAL B C 1
ATOM 6160 O O . VAL B 1 274 ? 3.172 18.766 23.562 1 95.31 274 VAL B O 1
ATOM 6163 N N . LEU B 1 275 ? 1.263 18.219 22.562 1 95 275 LEU B N 1
ATOM 6164 C CA . LEU B 1 275 ? 1.763 18.594 21.25 1 95 275 LEU B CA 1
ATOM 6165 C C . LEU B 1 275 ? 2.188 20.062 21.219 1 95 275 LEU B C 1
ATOM 6167 O O . LEU B 1 275 ? 3.264 20.391 20.719 1 95 275 LEU B O 1
ATOM 6171 N N . PHE B 1 276 ? 1.373 20.906 21.75 1 96 276 PHE B N 1
ATOM 6172 C CA . PHE B 1 276 ? 1.667 22.344 21.75 1 96 276 PHE B CA 1
ATOM 6173 C C . PHE B 1 276 ? 2.928 22.625 22.562 1 96 276 PHE B C 1
ATOM 6175 O O . PHE B 1 276 ? 3.814 23.344 22.094 1 96 276 PHE B O 1
ATOM 6182 N N . LEU B 1 277 ? 3.002 22.125 23.703 1 94.56 277 LEU B N 1
ATOM 6183 C CA . LEU B 1 277 ? 4.094 22.453 24.609 1 94.56 277 LEU B CA 1
ATOM 6184 C C . LEU B 1 277 ? 5.414 21.875 24.125 1 94.56 277 LEU B C 1
ATOM 6186 O O . LEU B 1 277 ? 6.477 22.453 24.344 1 94.56 277 LEU B O 1
ATOM 6190 N N . GLN B 1 278 ? 5.328 20.75 23.469 1 91.69 278 GLN B N 1
ATOM 6191 C CA . GLN B 1 278 ? 6.527 20.219 22.844 1 91.69 278 GLN B CA 1
ATOM 6192 C C . GLN B 1 278 ? 7.117 21.203 21.844 1 91.69 278 GLN B C 1
ATOM 6194 O O . GLN B 1 278 ? 8.336 21.375 21.781 1 91.69 278 GLN B O 1
ATOM 6199 N N . MET B 1 279 ? 6.254 21.797 21.109 1 90.88 279 MET B N 1
ATOM 6200 C CA . MET B 1 279 ? 6.699 22.766 20.094 1 90.88 279 MET B CA 1
ATOM 6201 C C . MET B 1 279 ? 7.102 24.078 20.734 1 90.88 279 MET B C 1
ATOM 6203 O O . MET B 1 279 ? 8.055 24.734 20.297 1 90.88 279 MET B O 1
ATOM 6207 N N . TRP B 1 280 ? 6.395 24.484 21.719 1 92.44 280 TRP B N 1
ATOM 6208 C CA . TRP B 1 280 ? 6.617 25.75 22.406 1 92.44 280 TRP B CA 1
ATOM 6209 C C . TRP B 1 280 ? 7.98 25.766 23.078 1 92.44 280 TRP B C 1
ATOM 6211 O O . TRP B 1 280 ? 8.641 26.812 23.125 1 92.44 280 TRP B O 1
ATOM 6221 N N . THR B 1 281 ? 8.438 24.688 23.547 1 88.25 281 THR B N 1
ATOM 6222 C CA . THR B 1 281 ? 9.609 24.656 24.406 1 88.25 281 THR B CA 1
ATOM 6223 C C . THR B 1 281 ? 10.828 24.125 23.641 1 88.25 281 THR B C 1
ATOM 6225 O O . THR B 1 281 ? 11.852 23.797 24.25 1 88.25 281 THR B O 1
ATOM 6228 N N . TYR B 1 282 ? 10.766 23.953 22.422 1 79.44 282 TYR B N 1
ATOM 6229 C CA . TYR B 1 282 ? 11.867 23.297 21.703 1 79.44 282 TYR B CA 1
ATOM 6230 C C . TYR B 1 282 ? 13.141 24.125 21.812 1 79.44 282 TYR B C 1
ATOM 6232 O O . TYR B 1 282 ? 14.25 23.578 21.719 1 79.44 282 TYR B O 1
ATOM 6240 N N . SER B 1 283 ? 13.188 25.359 22 1 68.06 283 SER B N 1
ATOM 6241 C CA . SER B 1 283 ? 14.398 26.188 22.016 1 68.06 283 SER B CA 1
ATOM 6242 C C . SER B 1 283 ? 14.906 26.391 23.438 1 68.06 283 SER B C 1
ATOM 6244 O O . SER B 1 283 ? 16.078 26.734 23.641 1 68.06 283 SER B O 1
ATOM 6246 N N . HIS B 1 284 ? 14.242 26.156 24.406 1 65.38 284 HIS B N 1
ATOM 6247 C CA . HIS B 1 284 ? 15.047 26.469 25.578 1 65.38 284 HIS B CA 1
ATOM 6248 C C . HIS B 1 284 ? 14.32 26.094 26.875 1 65.38 284 HIS B C 1
ATOM 6250 O O . HIS B 1 284 ? 14.922 26.094 27.953 1 65.38 284 HIS B O 1
ATOM 6256 N N . GLU B 1 285 ? 13.227 25.859 26.766 1 68.25 285 GLU B N 1
ATOM 6257 C CA . GLU B 1 285 ? 12.547 25.734 28.047 1 68.25 285 GLU B CA 1
ATOM 6258 C C . GLU B 1 285 ? 12.289 24.266 28.391 1 68.25 285 GLU B C 1
ATOM 6260 O O . GLU B 1 285 ? 12.25 23.406 27.5 1 68.25 285 GLU B O 1
ATOM 6265 N N . LEU B 1 286 ? 12.359 24.141 29.672 1 75.5 286 LEU B N 1
ATOM 6266 C CA . LEU B 1 286 ? 12 22.812 30.156 1 75.5 286 LEU B CA 1
ATOM 6267 C C . LEU B 1 286 ? 10.523 22.516 29.922 1 75.5 286 LEU B C 1
ATOM 6269 O O . LEU B 1 286 ? 9.672 23.359 30.219 1 75.5 286 LEU B O 1
ATOM 6273 N N . LEU B 1 287 ? 10.367 21.516 29.375 1 80.06 287 LEU B N 1
ATOM 6274 C CA . LEU B 1 287 ? 9.008 21.062 29.109 1 80.06 287 LEU B CA 1
ATOM 6275 C C . LEU B 1 287 ? 8.297 20.688 30.391 1 80.06 287 LEU B C 1
ATOM 6277 O O . LEU B 1 287 ? 8.789 19.859 31.156 1 80.06 287 LEU B O 1
ATOM 6281 N N . ASP B 1 288 ? 7.262 21.391 30.75 1 83.25 288 ASP B N 1
ATOM 6282 C CA . ASP B 1 288 ? 6.379 21.031 31.859 1 83.25 288 ASP B CA 1
ATOM 6283 C C . ASP B 1 288 ? 4.914 21.109 31.438 1 83.25 288 ASP B C 1
ATOM 6285 O O . ASP B 1 288 ? 4.387 22.203 31.203 1 83.25 288 ASP B O 1
ATOM 6289 N N . VAL B 1 289 ? 4.328 19.969 31.438 1 87.56 289 VAL B N 1
ATOM 6290 C CA . VAL B 1 289 ? 2.965 19.891 30.922 1 87.56 289 VAL B CA 1
ATOM 6291 C C . VAL B 1 289 ? 1.975 19.828 32.094 1 87.56 289 VAL B C 1
ATOM 6293 O O . VAL B 1 289 ? 0.808 20.203 31.938 1 87.56 289 VAL B O 1
ATOM 6296 N N . THR B 1 290 ? 2.336 19.453 33.188 1 86.56 290 THR B N 1
ATOM 6297 C CA . THR B 1 290 ? 1.491 19.062 34.312 1 86.56 290 THR B CA 1
ATOM 6298 C C . THR B 1 290 ? 0.638 20.234 34.781 1 86.56 290 THR B C 1
ATOM 6300 O O . THR B 1 290 ? -0.549 20.062 35.094 1 86.56 290 THR B O 1
ATOM 6303 N N . PRO B 1 291 ? 1.193 21.391 34.75 1 89.69 291 PRO B N 1
ATOM 6304 C CA . PRO B 1 291 ? 0.388 22.5 35.25 1 89.69 291 PRO B CA 1
ATOM 6305 C C . PRO B 1 291 ? -0.789 22.828 34.344 1 89.69 291 PRO B C 1
ATOM 6307 O O . PRO B 1 291 ? -1.729 23.516 34.75 1 89.69 291 PRO B O 1
ATOM 6310 N N . TYR B 1 292 ? -0.786 22.359 33.188 1 93 292 TYR B N 1
ATOM 6311 C CA . TYR B 1 292 ? -1.787 22.781 32.219 1 93 292 TYR B CA 1
ATOM 6312 C C . TYR B 1 292 ? -2.834 21.688 32 1 93 292 TYR B C 1
ATOM 6314 O O . TYR B 1 292 ? -3.838 21.906 31.312 1 93 292 TYR B O 1
ATOM 6322 N N . MET B 1 293 ? -2.539 20.594 32.562 1 91.12 293 MET B N 1
ATOM 6323 C CA . MET B 1 293 ? -3.506 19.5 32.5 1 91.12 293 MET B CA 1
ATOM 6324 C C . MET B 1 293 ? -4.535 19.594 33.625 1 91.12 293 MET B C 1
ATOM 6326 O O . MET B 1 293 ? -4.215 20.016 34.719 1 91.12 293 MET B O 1
ATOM 6330 N N . VAL B 1 294 ? -5.781 19.234 33.281 1 91.56 294 VAL B N 1
ATOM 6331 C CA . VAL B 1 294 ? -6.852 19.312 34.25 1 91.56 294 VAL B CA 1
ATOM 6332 C C . VAL B 1 294 ? -7.57 17.969 34.344 1 91.56 294 VAL B C 1
ATOM 6334 O O . VAL B 1 294 ? -7.441 17.125 33.438 1 91.56 294 VAL B O 1
ATOM 6337 N N . GLU B 1 295 ? -8.273 17.844 35.438 1 89.19 295 GLU B N 1
ATOM 6338 C CA . GLU B 1 295 ? -9.172 16.688 35.531 1 89.19 295 GLU B CA 1
ATOM 6339 C C . GLU B 1 295 ? -10.422 16.906 34.688 1 89.19 295 GLU B C 1
ATOM 6341 O O . GLU B 1 295 ? -11.055 17.953 34.75 1 89.19 295 GLU B O 1
ATOM 6346 N N . HIS B 1 296 ? -10.633 15.969 33.875 1 90 296 HIS B N 1
ATOM 6347 C CA . HIS B 1 296 ? -11.766 16.109 32.969 1 90 296 HIS B CA 1
ATOM 6348 C C . HIS B 1 296 ? -13.008 15.422 33.5 1 90 296 HIS B C 1
ATOM 6350 O O . HIS B 1 296 ? -12.906 14.367 34.156 1 90 296 HIS B O 1
ATOM 6356 N N . GLU B 1 297 ? -14.078 16.219 33.438 1 79.25 297 GLU B N 1
ATOM 6357 C CA . GLU B 1 297 ? -15.359 15.562 33.656 1 79.25 297 GLU B CA 1
ATOM 6358 C C . GLU B 1 297 ? -15.781 14.727 32.438 1 79.25 297 GLU B C 1
ATOM 6360 O O . GLU B 1 297 ? -15.602 15.148 31.297 1 79.25 297 GLU B O 1
ATOM 6365 N N . GLY B 1 298 ? -15.898 13.469 32.594 1 74.38 298 GLY B N 1
ATOM 6366 C CA . GLY B 1 298 ? -16.25 12.617 31.484 1 74.38 298 GLY B CA 1
ATOM 6367 C C . GLY B 1 298 ? -17.641 12.891 30.938 1 74.38 298 GLY B C 1
ATOM 6368 O O . GLY B 1 298 ? -18.625 12.922 31.703 1 74.38 298 GLY B O 1
ATOM 6369 N N . PHE B 1 299 ? -17.688 13.344 29.656 1 85.25 299 PHE B N 1
ATOM 6370 C CA . PHE B 1 299 ? -18.969 13.484 28.969 1 85.25 299 PHE B CA 1
ATOM 6371 C C . PHE B 1 299 ? -19.562 12.117 28.641 1 85.25 299 PHE B C 1
ATOM 6373 O O . PHE B 1 299 ? -18.828 11.164 28.375 1 85.25 299 PHE B O 1
ATOM 6380 N N . ASP B 1 300 ? -20.797 12.078 28.719 1 86.19 300 ASP B N 1
ATOM 6381 C CA . ASP B 1 300 ? -21.469 10.852 28.312 1 86.19 300 ASP B CA 1
ATOM 6382 C C . ASP B 1 300 ? -21.703 10.828 26.797 1 86.19 300 ASP B C 1
ATOM 6384 O O . ASP B 1 300 ? -22.797 11.102 26.328 1 86.19 300 ASP B O 1
ATOM 6388 N N . THR B 1 301 ? -20.672 10.672 26.109 1 89.38 301 THR B N 1
ATOM 6389 C CA . THR B 1 301 ? -20.719 10.617 24.656 1 89.38 301 THR B CA 1
ATOM 6390 C C . THR B 1 301 ? -20.172 9.289 24.141 1 89.38 301 THR B C 1
ATOM 6392 O O . THR B 1 301 ? -19.375 8.641 24.812 1 89.38 301 THR B O 1
ATOM 6395 N N . LEU B 1 302 ? -20.688 8.906 23.031 1 89.44 302 LEU B N 1
ATOM 6396 C CA . LEU B 1 302 ? -20.266 7.652 22.422 1 89.44 302 LEU B CA 1
ATOM 6397 C C . LEU B 1 302 ? -19.047 7.863 21.547 1 89.44 302 LEU B C 1
ATOM 6399 O O . LEU B 1 302 ? -18.766 8.984 21.109 1 89.44 302 LEU B O 1
ATOM 6403 N N . GLY B 1 303 ? -18.312 6.738 21.453 1 94.19 303 GLY B N 1
ATOM 6404 C CA . GLY B 1 303 ? -17.266 6.703 20.438 1 94.19 303 GLY B CA 1
ATOM 6405 C C . GLY B 1 303 ? -15.875 6.867 21.016 1 94.19 303 GLY B C 1
ATOM 6406 O O . GLY B 1 303 ? -15.711 6.977 22.234 1 94.19 303 GLY B O 1
ATOM 6407 N N . PHE B 1 304 ? -14.867 6.762 20.188 1 96.88 304 PHE B N 1
ATOM 6408 C CA . PHE B 1 304 ? -13.445 6.84 20.516 1 96.88 304 PHE B CA 1
ATOM 6409 C C . PHE B 1 304 ? -12.781 7.977 19.75 1 96.88 304 PHE B C 1
ATOM 6411 O O . PHE B 1 304 ? -13.094 8.219 18.594 1 96.88 304 PHE B O 1
ATOM 6418 N N . VAL B 1 305 ? -11.938 8.688 20.469 1 97.25 305 VAL B N 1
ATOM 6419 C CA . VAL B 1 305 ? -11.242 9.836 19.891 1 97.25 305 VAL B CA 1
ATOM 6420 C C . VAL B 1 305 ? -9.734 9.664 20.062 1 97.25 305 VAL B C 1
ATOM 6422 O O . VAL B 1 305 ? -9.25 9.391 21.172 1 97.25 305 VAL B O 1
ATOM 6425 N N . VAL B 1 306 ? -8.953 9.82 18.969 1 97.88 306 VAL B N 1
ATOM 6426 C CA . VAL B 1 306 ? -7.496 9.703 19.047 1 97.88 306 VAL B CA 1
ATOM 6427 C C . VAL B 1 306 ? -6.848 10.891 18.328 1 97.88 306 VAL B C 1
ATOM 6429 O O . VAL B 1 306 ? -6.535 10.812 17.141 1 97.88 306 VAL B O 1
ATOM 6432 N N . PRO B 1 307 ? -6.582 11.961 19.062 1 98.12 307 PRO B N 1
ATOM 6433 C CA . PRO B 1 307 ? -5.727 13 18.484 1 98.12 307 PRO B CA 1
ATOM 6434 C C . PRO B 1 307 ? -4.285 12.531 18.297 1 98.12 307 PRO B C 1
ATOM 6436 O O . PRO B 1 307 ? -3.754 11.797 19.125 1 98.12 307 PRO B O 1
ATOM 6439 N N . TYR B 1 308 ? -3.676 12.953 17.172 1 97.06 308 TYR B N 1
ATOM 6440 C CA . TYR B 1 308 ? -2.295 12.555 16.922 1 97.06 308 TYR B CA 1
ATOM 6441 C C . TYR B 1 308 ? -1.548 13.633 16.141 1 97.06 308 TYR B C 1
ATOM 6443 O O . TYR B 1 308 ? -2.166 14.516 15.547 1 97.06 308 TYR B O 1
ATOM 6451 N N . GLY B 1 309 ? -0.286 13.625 16.312 1 94.56 309 GLY B N 1
ATOM 6452 C CA . GLY B 1 309 ? 0.601 14.484 15.555 1 94.56 309 GLY B CA 1
ATOM 6453 C C . GLY B 1 309 ? 1.438 13.727 14.539 1 94.56 309 GLY B C 1
ATOM 6454 O O . GLY B 1 309 ? 1.479 12.492 14.555 1 94.56 309 GLY B O 1
ATOM 6455 N N . ASP B 1 310 ? 1.905 14.383 13.602 1 90.81 310 ASP B N 1
ATOM 6456 C CA . ASP B 1 310 ? 2.838 13.859 12.609 1 90.81 310 ASP B CA 1
ATOM 6457 C C . ASP B 1 310 ? 4.094 14.727 12.523 1 90.81 310 ASP B C 1
ATOM 6459 O O . ASP B 1 310 ? 4.004 15.938 12.336 1 90.81 310 ASP B O 1
ATOM 6463 N N . ILE B 1 311 ? 5.191 14.086 12.703 1 83.81 311 ILE B N 1
ATOM 6464 C CA . ILE B 1 311 ? 6.461 14.805 12.727 1 83.81 311 ILE B CA 1
ATOM 6465 C C . ILE B 1 311 ? 7.375 14.258 11.625 1 83.81 311 ILE B C 1
ATOM 6467 O O . ILE B 1 311 ? 7.449 13.047 11.414 1 83.81 311 ILE B O 1
ATOM 6471 N N . PRO B 1 312 ? 8.031 15.094 10.93 1 75.06 312 PRO B N 1
ATOM 6472 C CA . PRO B 1 312 ? 8.906 14.664 9.836 1 75.06 312 PRO B CA 1
ATOM 6473 C C . PRO B 1 312 ? 10.195 14.023 10.336 1 75.06 312 PRO B C 1
ATOM 6475 O O . PRO B 1 312 ? 10.953 13.453 9.547 1 75.06 312 PRO B O 1
ATOM 6478 N N . LEU B 1 313 ? 10.367 13.977 11.453 1 65.81 313 LEU B N 1
ATOM 6479 C CA . LEU B 1 313 ? 11.641 13.562 12.031 1 65.81 313 LEU B CA 1
ATOM 6480 C C . LEU B 1 313 ? 11.734 12.039 12.109 1 65.81 313 LEU B C 1
ATOM 6482 O O . LEU B 1 313 ? 12.828 11.484 12.211 1 65.81 313 LEU B O 1
ATOM 6486 N N . ASP B 1 314 ? 10.633 11.484 12.07 1 64.56 314 ASP B N 1
ATOM 6487 C CA . ASP B 1 314 ? 10.672 10.047 12.328 1 64.56 314 ASP B CA 1
ATOM 6488 C C . ASP B 1 314 ? 10.336 9.25 11.07 1 64.56 314 ASP B C 1
ATOM 6490 O O . ASP B 1 314 ? 10.125 9.828 10 1 64.56 314 ASP B O 1
ATOM 6494 N N . LYS B 1 315 ? 10.555 8.086 11.242 1 68.38 315 LYS B N 1
ATOM 6495 C CA . LYS B 1 315 ? 10.336 7.145 10.141 1 68.38 315 LYS B CA 1
ATOM 6496 C C . LYS B 1 315 ? 8.859 6.82 9.984 1 68.38 315 LYS B C 1
ATOM 6498 O O . LYS B 1 315 ? 8.445 6.254 8.969 1 68.38 315 LYS B O 1
ATOM 6503 N N . ASP B 1 316 ? 8.188 7.367 10.859 1 76.69 316 ASP B N 1
ATOM 6504 C CA . ASP B 1 316 ? 6.777 7 10.859 1 76.69 316 ASP B CA 1
ATOM 6505 C C . ASP B 1 316 ? 5.953 7.988 10.031 1 76.69 316 ASP B C 1
ATOM 6507 O O . ASP B 1 316 ? 6.012 9.195 10.266 1 76.69 316 ASP B O 1
ATOM 6511 N N . LYS B 1 317 ? 5.328 7.531 9.141 1 89.06 317 LYS B N 1
ATOM 6512 C CA . LYS B 1 317 ? 4.387 8.352 8.375 1 89.06 317 LYS B CA 1
ATOM 6513 C C . LYS B 1 317 ? 2.963 8.172 8.891 1 89.06 317 LYS B C 1
ATOM 6515 O O . LYS B 1 317 ? 2.102 7.648 8.188 1 89.06 317 LYS B O 1
ATOM 6520 N N . VAL B 1 318 ? 2.715 8.805 10.016 1 92.88 318 VAL B N 1
ATOM 6521 C CA . VAL B 1 318 ? 1.517 8.523 10.797 1 92.88 318 VAL B CA 1
ATOM 6522 C C . VAL B 1 318 ? 0.276 8.953 10.023 1 92.88 318 VAL B C 1
ATOM 6524 O O . VAL B 1 318 ? -0.667 8.18 9.859 1 92.88 318 VAL B O 1
ATOM 6527 N N . GLY B 1 319 ? 0.284 10.219 9.539 1 94.44 319 GLY B N 1
ATOM 6528 C CA . GLY B 1 319 ? -0.863 10.703 8.789 1 94.44 319 GLY B CA 1
ATOM 6529 C C . GLY B 1 319 ? -1.213 9.828 7.602 1 94.44 319 GLY B C 1
ATOM 6530 O O . GLY B 1 319 ? -2.375 9.469 7.414 1 94.44 319 GLY B O 1
ATOM 6531 N N . LYS B 1 320 ? -0.261 9.477 6.848 1 94.44 320 LYS B N 1
ATOM 6532 C CA . LYS B 1 320 ? -0.434 8.625 5.68 1 94.44 320 LYS B CA 1
ATOM 6533 C C . LYS B 1 320 ? -0.993 7.258 6.078 1 94.44 320 LYS B C 1
ATOM 6535 O O . LYS B 1 320 ? -1.92 6.75 5.441 1 94.44 320 LYS B O 1
ATOM 6540 N N . ASN B 1 321 ? -0.423 6.688 7.105 1 95.94 321 ASN B N 1
ATOM 6541 C CA . ASN B 1 321 ? -0.804 5.348 7.527 1 95.94 321 ASN B CA 1
ATOM 6542 C C . ASN B 1 321 ? -2.234 5.309 8.055 1 95.94 321 ASN B C 1
ATOM 6544 O O . ASN B 1 321 ? -2.941 4.316 7.879 1 95.94 321 ASN B O 1
ATOM 6548 N N . VAL B 1 322 ? -2.672 6.359 8.68 1 97.12 322 VAL B N 1
ATOM 6549 C CA . VAL B 1 322 ? -4.051 6.43 9.148 1 97.12 322 VAL B CA 1
ATOM 6550 C C . VAL B 1 322 ? -5 6.453 7.953 1 97.12 322 VAL B C 1
ATOM 6552 O O . VAL B 1 322 ? -6.016 5.754 7.941 1 97.12 322 VAL B O 1
ATOM 6555 N N . TYR B 1 323 ? -4.656 7.273 6.957 1 97.62 323 TYR B N 1
ATOM 6556 C CA . TYR B 1 323 ? -5.473 7.336 5.75 1 97.62 323 TYR B CA 1
ATOM 6557 C C . TYR B 1 323 ? -5.531 5.977 5.059 1 97.62 323 TYR B C 1
ATOM 6559 O O . TYR B 1 323 ? -6.602 5.531 4.637 1 97.62 323 TYR B O 1
ATOM 6567 N N . ILE B 1 324 ? -4.41 5.328 4.973 1 97.31 324 ILE B N 1
ATOM 6568 C CA . ILE B 1 324 ? -4.332 4.027 4.316 1 97.31 324 ILE B CA 1
ATOM 6569 C C . ILE B 1 324 ? -5.156 3.006 5.098 1 97.31 324 ILE B C 1
ATOM 6571 O O . ILE B 1 324 ? -5.852 2.178 4.508 1 97.31 324 ILE B O 1
ATOM 6575 N N . ASP B 1 325 ? -5.047 3.055 6.402 1 97.06 325 ASP B N 1
ATOM 6576 C CA . ASP B 1 325 ? -5.82 2.146 7.242 1 97.06 325 ASP B CA 1
ATOM 6577 C C . ASP B 1 325 ? -7.316 2.303 6.992 1 97.06 325 ASP B C 1
ATOM 6579 O O . ASP B 1 325 ? -8.047 1.312 6.906 1 97.06 325 ASP B O 1
ATOM 6583 N N . ILE B 1 326 ? -7.789 3.535 6.859 1 97.44 326 ILE B N 1
ATOM 6584 C CA . ILE B 1 326 ? -9.195 3.809 6.602 1 97.44 326 ILE B CA 1
ATOM 6585 C C . ILE B 1 326 ? -9.602 3.221 5.254 1 97.44 326 ILE B C 1
ATOM 6587 O O . ILE B 1 326 ? -10.641 2.562 5.141 1 97.44 326 ILE B O 1
ATOM 6591 N N . LEU B 1 327 ? -8.797 3.428 4.266 1 97.5 327 LEU B N 1
ATOM 6592 C CA . LEU B 1 327 ? -9.07 2.918 2.926 1 97.5 327 LEU B CA 1
ATOM 6593 C C . LEU B 1 327 ? -9.109 1.394 2.922 1 97.5 327 LEU B C 1
ATOM 6595 O O . LEU B 1 327 ? -9.977 0.792 2.277 1 97.5 327 LEU B O 1
ATOM 6599 N N . ASN B 1 328 ? -8.203 0.799 3.645 1 95 328 ASN B N 1
ATOM 6600 C CA . ASN B 1 328 ? -8.062 -0.654 3.652 1 95 328 ASN B CA 1
ATOM 6601 C C . ASN B 1 328 ? -9.242 -1.327 4.348 1 95 328 ASN B C 1
ATOM 6603 O O . ASN B 1 328 ? -9.656 -2.424 3.963 1 95 328 ASN B O 1
ATOM 6607 N N . HIS B 1 329 ? -9.836 -0.688 5.289 1 93.81 329 HIS B N 1
ATOM 6608 C CA . HIS B 1 329 ? -10.852 -1.331 6.121 1 93.81 329 HIS B CA 1
ATOM 6609 C C . HIS B 1 329 ? -12.25 -0.88 5.727 1 93.81 329 HIS B C 1
ATOM 6611 O O . HIS B 1 329 ? -13.242 -1.35 6.293 1 93.81 329 HIS B O 1
ATOM 6617 N N . ALA B 1 330 ? -12.336 0.021 4.797 1 95.06 330 ALA B N 1
ATOM 6618 C CA . A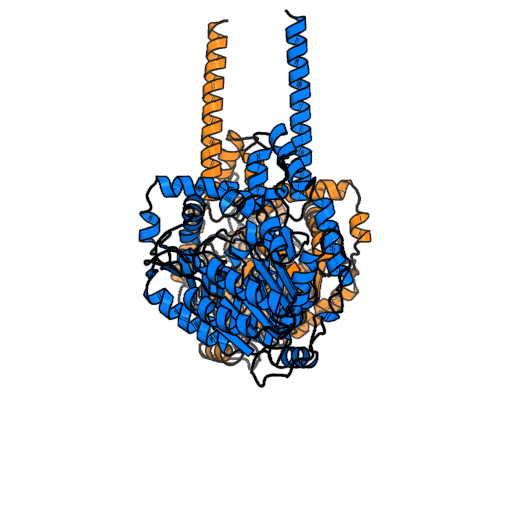LA B 1 330 ? -13.641 0.503 4.363 1 95.06 330 ALA B CA 1
ATOM 6619 C C . ALA B 1 330 ? -14.453 -0.617 3.721 1 95.06 330 ALA B C 1
ATOM 6621 O O . ALA B 1 330 ? -13.906 -1.449 2.994 1 95.06 330 ALA B O 1
ATOM 6622 N N . ARG B 1 331 ? -15.734 -0.6 3.967 1 93.12 331 ARG B N 1
ATOM 6623 C CA . ARG B 1 331 ? -16.625 -1.629 3.443 1 93.12 331 ARG B CA 1
ATOM 6624 C C . ARG B 1 331 ? -17.578 -1.054 2.391 1 93.12 331 ARG B C 1
ATOM 6626 O O . ARG B 1 331 ? -17.781 -1.666 1.343 1 93.12 331 ARG B O 1
ATOM 6633 N N . ASP B 1 332 ? -18.125 0.146 2.748 1 95.56 332 ASP B N 1
ATOM 6634 C CA . ASP B 1 332 ? -19.156 0.701 1.881 1 95.56 332 ASP B CA 1
ATOM 6635 C C . ASP B 1 332 ? -18.656 1.938 1.142 1 95.56 332 ASP B C 1
ATOM 6637 O O . ASP B 1 332 ? -18.797 2.045 -0.077 1 95.56 332 ASP B O 1
ATOM 6641 N N . PHE B 1 333 ? -18.062 2.873 1.938 1 98.06 333 PHE B N 1
ATOM 6642 C CA . PHE B 1 333 ? -17.609 4.074 1.249 1 98.06 333 PHE B CA 1
ATOM 6643 C C . PHE B 1 333 ? -16.453 4.727 1.999 1 98.06 333 PHE B C 1
ATOM 6645 O O . PHE B 1 333 ? -16.281 4.492 3.195 1 98.06 333 PHE B O 1
ATOM 6652 N N . VAL B 1 334 ? -15.664 5.449 1.288 1 98.75 334 VAL B N 1
ATOM 6653 C CA . VAL B 1 334 ? -14.703 6.426 1.795 1 98.75 334 VAL B CA 1
ATOM 6654 C C . VAL B 1 334 ? -14.875 7.75 1.056 1 98.75 334 VAL B C 1
ATOM 6656 O O . VAL B 1 334 ? -14.727 7.809 -0.167 1 98.75 334 VAL B O 1
ATOM 6659 N N . HIS B 1 335 ? -15.203 8.781 1.784 1 98.88 335 HIS B N 1
ATOM 6660 C CA . HIS B 1 335 ? -15.383 10.117 1.229 1 98.88 335 HIS B CA 1
ATOM 6661 C C . HIS B 1 335 ? -14.289 11.07 1.707 1 98.88 335 HIS B C 1
ATOM 6663 O O . HIS B 1 335 ? -14.039 11.18 2.91 1 98.88 335 HIS B O 1
ATOM 6669 N N . ILE B 1 336 ? -13.664 11.758 0.712 1 98.88 336 ILE B N 1
ATOM 6670 C CA . ILE B 1 336 ? -12.461 12.531 1.005 1 98.88 336 ILE B CA 1
ATOM 6671 C C . ILE B 1 336 ? -12.625 13.961 0.498 1 98.88 336 ILE B C 1
ATOM 6673 O O . ILE B 1 336 ? -13.086 14.18 -0.625 1 98.88 336 ILE B O 1
ATOM 6677 N N . MET B 1 337 ? -12.305 14.938 1.298 1 98.75 337 MET B N 1
ATOM 6678 C CA . MET B 1 337 ? -12.055 16.312 0.869 1 98.75 337 MET B CA 1
ATOM 6679 C C . MET B 1 337 ? -10.586 16.672 1.055 1 98.75 337 MET B C 1
ATOM 6681 O O . MET B 1 337 ? -10.016 16.469 2.129 1 98.75 337 MET B O 1
ATOM 6685 N N . THR B 1 338 ? -9.953 17.156 0.09 1 98.38 338 THR B N 1
ATOM 6686 C CA . THR B 1 338 ? -8.547 17.531 0.191 1 98.38 338 THR B CA 1
ATOM 6687 C C . THR B 1 338 ? -8.219 18.656 -0.787 1 98.38 338 THR B C 1
ATOM 6689 O O . THR B 1 338 ? -8.742 18.703 -1.9 1 98.38 338 THR B O 1
ATOM 6692 N N . PRO B 1 339 ? -7.34 19.578 -0.417 1 97.69 339 PRO B N 1
ATOM 6693 C CA . PRO B 1 339 ? -6.965 20.672 -1.318 1 97.69 339 PRO B CA 1
ATOM 6694 C C . PRO B 1 339 ? -5.984 20.219 -2.402 1 97.69 339 PRO B C 1
ATOM 6696 O O . PRO B 1 339 ? -5.918 20.844 -3.469 1 97.69 339 PRO B O 1
ATOM 6699 N N . TYR B 1 340 ? -5.207 19.25 -2.096 1 96.88 340 TYR B N 1
ATOM 6700 C CA . TYR B 1 340 ? -4.168 18.781 -3.006 1 96.88 340 TYR B CA 1
ATOM 6701 C C . TYR B 1 340 ? -4.223 17.266 -3.148 1 96.88 340 TYR B C 1
ATOM 6703 O O . TYR B 1 340 ? -4.691 16.562 -2.246 1 96.88 340 TYR B O 1
ATOM 6711 N N . LEU B 1 341 ? -3.754 16.781 -4.262 1 97.06 341 LEU B N 1
ATOM 6712 C CA . LEU B 1 341 ? -3.705 15.359 -4.551 1 97.06 341 LEU B CA 1
ATOM 6713 C C . LEU B 1 341 ? -2.379 14.984 -5.207 1 97.06 341 LEU B C 1
ATOM 6715 O O . LEU B 1 341 ? -2.293 14.883 -6.434 1 97.06 341 LEU B O 1
ATOM 6719 N N . ILE B 1 342 ? -1.413 14.789 -4.422 1 95.25 342 ILE B N 1
ATOM 6720 C CA . ILE B 1 342 ? -0.106 14.289 -4.832 1 95.25 342 ILE B CA 1
ATOM 6721 C C . ILE B 1 342 ? 0.166 12.945 -4.156 1 95.25 342 ILE B C 1
ATOM 6723 O O . ILE B 1 342 ? 0.549 12.898 -2.986 1 95.25 342 ILE B O 1
ATOM 6727 N N . LEU B 1 343 ? 0.094 11.914 -4.926 1 93.56 343 LEU B N 1
ATOM 6728 C CA . LEU B 1 343 ? 0.027 10.57 -4.355 1 93.56 343 LEU B CA 1
ATOM 6729 C C . LEU B 1 343 ? 1.323 9.812 -4.609 1 93.56 343 LEU B C 1
ATOM 6731 O O . LEU B 1 343 ? 1.864 9.844 -5.715 1 93.56 343 LEU B O 1
ATOM 6735 N N . ASP B 1 344 ? 1.81 9.203 -3.574 1 90.31 344 ASP B N 1
ATOM 6736 C CA . ASP B 1 344 ? 2.863 8.219 -3.803 1 90.31 344 ASP B CA 1
ATOM 6737 C C . ASP B 1 344 ? 2.273 6.859 -4.176 1 90.31 344 ASP B C 1
ATOM 6739 O O . ASP B 1 344 ? 1.057 6.723 -4.324 1 90.31 344 ASP B O 1
ATOM 6743 N N . GLY B 1 345 ? 3.129 5.906 -4.391 1 90.75 345 GLY B N 1
ATOM 6744 C CA . GLY B 1 345 ? 2.672 4.613 -4.871 1 90.75 345 GLY B CA 1
ATOM 6745 C C . GLY B 1 345 ? 1.753 3.906 -3.893 1 90.75 345 GLY B C 1
ATOM 6746 O O . GLY B 1 345 ? 0.786 3.258 -4.301 1 90.75 345 GLY B O 1
ATOM 6747 N N . GLU B 1 346 ? 2.025 4 -2.668 1 93.44 346 GLU B N 1
ATOM 6748 C CA . GLU B 1 346 ? 1.258 3.303 -1.641 1 93.44 346 GLU B CA 1
ATOM 6749 C C . GLU B 1 346 ? -0.155 3.869 -1.528 1 93.44 346 GLU B C 1
ATOM 6751 O O . GLU B 1 346 ? -1.131 3.117 -1.494 1 93.44 346 GLU B O 1
ATOM 6756 N N . LEU B 1 347 ? -0.246 5.145 -1.478 1 95.44 347 LEU B N 1
ATOM 6757 C CA . LEU B 1 347 ? -1.553 5.781 -1.368 1 95.44 347 LEU B CA 1
ATOM 6758 C C . LEU B 1 347 ? -2.361 5.586 -2.648 1 95.44 347 LEU B C 1
ATOM 6760 O O . LEU B 1 347 ? -3.576 5.383 -2.596 1 95.44 347 LEU B O 1
ATOM 6764 N N . LEU B 1 348 ? -1.711 5.75 -3.76 1 95.5 348 LEU B N 1
ATOM 6765 C CA . LEU B 1 348 ? -2.387 5.512 -5.031 1 95.5 348 LEU B CA 1
ATOM 6766 C C . LEU B 1 348 ? -2.971 4.105 -5.082 1 95.5 348 LEU B C 1
ATOM 6768 O O . LEU B 1 348 ? -4.129 3.922 -5.465 1 95.5 348 LEU B O 1
ATOM 6772 N N . HIS B 1 349 ? -2.154 3.172 -4.695 1 95.19 349 HIS B N 1
ATOM 6773 C CA . HIS B 1 349 ? -2.604 1.784 -4.676 1 95.19 349 HIS B CA 1
ATOM 6774 C C . HIS B 1 349 ? -3.777 1.599 -3.719 1 95.19 349 HIS B C 1
ATOM 6776 O O . HIS B 1 349 ? -4.75 0.915 -4.047 1 95.19 349 HIS B O 1
ATOM 6782 N N . ALA B 1 350 ? -3.709 2.141 -2.551 1 97.25 350 ALA B N 1
ATOM 6783 C CA . ALA B 1 350 ? -4.754 1.99 -1.541 1 97.25 350 ALA B CA 1
ATOM 6784 C C . ALA B 1 350 ? -6.082 2.549 -2.041 1 97.25 350 ALA B C 1
ATOM 6786 O O . ALA B 1 350 ? -7.137 1.94 -1.836 1 97.25 350 ALA B O 1
ATOM 6787 N N . LEU B 1 351 ? -6.039 3.709 -2.688 1 98.12 351 LEU B N 1
ATOM 6788 C CA . LEU B 1 351 ? -7.242 4.328 -3.238 1 98.12 351 LEU B CA 1
ATOM 6789 C C . LEU B 1 351 ? -7.863 3.447 -4.316 1 98.12 351 LEU B C 1
ATOM 6791 O O . LEU B 1 351 ? -9.062 3.164 -4.277 1 98.12 351 LEU B O 1
ATOM 6795 N N . LYS B 1 352 ? -7.062 3.006 -5.23 1 96.62 352 LYS B N 1
ATOM 6796 C CA . LYS B 1 352 ? -7.539 2.18 -6.336 1 96.62 352 LYS B CA 1
ATOM 6797 C C . LYS B 1 352 ? -8.086 0.85 -5.832 1 96.62 352 LYS B C 1
ATOM 6799 O O . LYS B 1 352 ? -9.18 0.433 -6.227 1 96.62 352 LYS B O 1
ATOM 6804 N N . PHE B 1 353 ? -7.336 0.219 -4.98 1 96.62 353 PHE B N 1
ATOM 6805 C CA . PHE B 1 353 ? -7.707 -1.101 -4.48 1 96.62 353 PHE B CA 1
ATOM 6806 C C . PHE B 1 353 ? -9.008 -1.035 -3.689 1 96.62 353 PHE B C 1
ATOM 6808 O O . PHE B 1 353 ? -9.844 -1.937 -3.783 1 96.62 353 PHE B O 1
ATOM 6815 N N . ALA B 1 354 ? -9.18 0.012 -2.887 1 97.44 354 ALA B N 1
ATOM 6816 C CA . ALA B 1 354 ? -10.438 0.189 -2.168 1 97.44 354 ALA B CA 1
ATOM 6817 C C . ALA B 1 354 ? -11.617 0.247 -3.133 1 97.44 354 ALA B C 1
ATOM 6819 O O . ALA B 1 354 ? -12.641 -0.414 -2.92 1 97.44 354 ALA B O 1
ATOM 6820 N N . ALA B 1 355 ? -11.5 1.015 -4.148 1 97.81 355 ALA B N 1
ATOM 6821 C CA . ALA B 1 355 ? -12.57 1.135 -5.141 1 97.81 355 ALA B CA 1
ATOM 6822 C C . ALA B 1 355 ? -12.812 -0.195 -5.848 1 97.81 355 ALA B C 1
ATOM 6824 O O . ALA B 1 355 ? -13.961 -0.582 -6.074 1 97.81 355 ALA B O 1
ATOM 6825 N N . GLU B 1 356 ? -11.781 -0.888 -6.141 1 95.56 356 GLU B N 1
ATOM 6826 C CA . GLU B 1 356 ? -11.875 -2.152 -6.863 1 95.56 356 GLU B CA 1
ATOM 6827 C C . GLU B 1 356 ? -12.508 -3.238 -6.004 1 95.56 356 GLU B C 1
ATOM 6829 O O . GLU B 1 356 ? -13.086 -4.191 -6.527 1 95.56 356 GLU B O 1
ATOM 6834 N N . ARG B 1 357 ? -12.398 -3.111 -4.723 1 94.75 357 ARG B N 1
ATOM 6835 C CA . ARG B 1 357 ? -13.031 -4.039 -3.789 1 94.75 357 ARG B CA 1
ATOM 6836 C C . ARG B 1 357 ? -14.516 -3.727 -3.629 1 94.75 357 ARG B C 1
ATOM 6838 O O . ARG B 1 357 ? -15.211 -4.375 -2.844 1 94.75 357 ARG B O 1
ATOM 6845 N N . GLY B 1 358 ? -15 -2.676 -4.281 1 94 358 GLY B N 1
ATOM 6846 C CA . GLY B 1 358 ? -16.422 -2.357 -4.27 1 94 358 GLY B CA 1
ATOM 6847 C C . GLY B 1 358 ? -16.766 -1.213 -3.334 1 94 358 GLY B C 1
ATOM 6848 O O . GLY B 1 358 ? -17.938 -0.919 -3.111 1 94 358 GLY B O 1
ATOM 6849 N N . VAL B 1 359 ? -15.805 -0.568 -2.723 1 96.81 359 VAL B N 1
ATOM 6850 C CA . VAL B 1 359 ? -16.016 0.581 -1.849 1 96.81 359 VAL B CA 1
ATOM 6851 C C . VAL B 1 359 ? -16.297 1.825 -2.689 1 96.81 359 VAL B C 1
ATOM 6853 O O . VAL B 1 359 ? -15.641 2.051 -3.711 1 96.81 359 VAL B O 1
ATOM 6856 N N . ASP B 1 360 ? -17.281 2.572 -2.355 1 98.38 360 ASP B N 1
ATOM 6857 C CA . ASP B 1 360 ? -17.562 3.836 -3.025 1 98.38 360 ASP B CA 1
ATOM 6858 C C . ASP B 1 360 ? -16.594 4.926 -2.592 1 98.38 360 ASP B C 1
ATOM 6860 O O . ASP B 1 360 ? -16.844 5.648 -1.626 1 98.38 360 ASP B O 1
ATOM 6864 N N . VAL B 1 361 ? -15.531 5.078 -3.33 1 98.81 361 VAL B N 1
ATOM 6865 C CA . VAL B 1 361 ? -14.5 6.059 -3.006 1 98.81 361 VAL B CA 1
ATOM 6866 C C . VAL B 1 361 ? -14.742 7.348 -3.785 1 98.81 361 VAL B C 1
ATOM 6868 O O . VAL B 1 361 ? -14.695 7.355 -5.016 1 98.81 361 VAL B O 1
ATOM 6871 N N . ILE B 1 362 ? -14.961 8.477 -3.088 1 98.94 362 ILE B N 1
ATOM 6872 C CA . ILE B 1 362 ? -15.203 9.773 -3.717 1 98.94 362 ILE B CA 1
ATOM 6873 C C . ILE B 1 362 ? -14.211 10.797 -3.18 1 98.94 362 ILE B C 1
ATOM 6875 O O . ILE B 1 362 ? -14.016 10.914 -1.967 1 98.94 362 ILE B O 1
ATOM 6879 N N . ILE B 1 363 ? -13.617 11.531 -4.066 1 98.88 363 ILE B N 1
ATOM 6880 C CA . ILE B 1 363 ? -12.711 12.609 -3.695 1 98.88 363 ILE B CA 1
ATOM 6881 C C . ILE B 1 363 ? -13.258 13.945 -4.199 1 98.88 363 ILE B C 1
ATOM 6883 O O . ILE B 1 363 ? -13.562 14.086 -5.387 1 98.88 363 ILE B O 1
ATOM 6887 N N . ILE B 1 364 ? -13.375 14.906 -3.342 1 98.88 364 ILE B N 1
ATOM 6888 C CA . ILE B 1 364 ? -13.727 16.266 -3.74 1 98.88 364 ILE B CA 1
ATOM 6889 C C . ILE B 1 364 ? -12.469 17.125 -3.791 1 98.88 364 ILE B C 1
ATOM 6891 O O . ILE B 1 364 ? -11.766 17.266 -2.787 1 98.88 364 ILE B O 1
ATOM 6895 N N . MET B 1 365 ? -12.211 17.688 -4.93 1 98.56 365 MET B N 1
ATOM 6896 C CA . MET B 1 365 ? -11.07 18.562 -5.199 1 98.56 365 MET B CA 1
ATOM 6897 C C . MET B 1 365 ? -11.523 20 -5.43 1 98.56 365 MET B C 1
ATOM 6899 O O . MET B 1 365 ? -12.703 20.25 -5.711 1 98.56 365 MET B O 1
ATOM 6903 N N . PRO B 1 366 ? -10.578 20.938 -5.301 1 98.31 366 PRO B N 1
ATOM 6904 C CA . PRO B 1 366 ? -10.953 22.312 -5.598 1 98.31 366 PRO B CA 1
ATOM 6905 C C . PRO B 1 366 ? -11.336 22.531 -7.062 1 98.31 366 PRO B C 1
ATOM 6907 O O . PRO B 1 366 ? -10.719 21.938 -7.957 1 98.31 366 PRO B O 1
ATOM 6910 N N . GLY B 1 367 ? -12.352 23.328 -7.273 1 97.5 367 GLY B N 1
ATOM 6911 C CA . GLY B 1 367 ? -12.656 23.797 -8.617 1 97.5 367 GLY B CA 1
ATOM 6912 C C . GLY B 1 367 ? -11.789 24.953 -9.062 1 97.5 367 GLY B C 1
ATOM 6913 O O . GLY B 1 367 ? -11.422 25.062 -10.234 1 97.5 367 GLY B O 1
ATOM 6914 N N . ILE B 1 368 ? -11.508 25.844 -8.125 1 97.25 368 ILE B N 1
ATOM 6915 C CA . ILE B 1 368 ? -10.594 26.969 -8.312 1 97.25 368 ILE B CA 1
ATOM 6916 C C . ILE B 1 368 ? -9.344 26.766 -7.457 1 97.25 368 ILE B C 1
ATOM 6918 O O . ILE B 1 368 ? -9.398 26.875 -6.23 1 97.25 368 ILE B O 1
ATOM 6922 N N . PRO B 1 369 ? -8.172 26.531 -8.133 1 95.38 369 PRO B N 1
ATOM 6923 C CA . PRO B 1 369 ? -6.961 26.203 -7.375 1 95.38 369 PRO B CA 1
ATOM 6924 C C . PRO B 1 369 ? -6.254 27.438 -6.836 1 95.38 369 PRO B C 1
ATOM 6926 O O . PRO B 1 369 ? -6.301 28.5 -7.461 1 95.38 369 PRO B O 1
ATOM 6929 N N . ASP B 1 370 ? -5.57 27.281 -5.711 1 93.06 370 ASP B N 1
ATOM 6930 C CA . ASP B 1 370 ? -4.695 28.328 -5.191 1 93.06 370 ASP B CA 1
ATOM 6931 C C . ASP B 1 370 ? -3.314 28.266 -5.844 1 93.06 370 ASP B C 1
ATOM 6933 O O . ASP B 1 370 ? -2.615 29.281 -5.926 1 93.06 370 ASP B O 1
ATOM 6937 N N . LYS B 1 371 ? -2.914 27.094 -6.199 1 93.19 371 LYS B N 1
ATOM 6938 C CA . LYS B 1 371 ? -1.66 26.828 -6.898 1 93.19 371 LYS B CA 1
ATOM 6939 C C . LYS B 1 371 ? -1.898 26.031 -8.172 1 93.19 371 LYS B C 1
ATOM 6941 O O . LYS B 1 371 ? -2.244 24.844 -8.109 1 93.19 371 LYS B O 1
ATOM 6946 N N . LYS B 1 372 ? -1.571 26.516 -9.234 1 93.5 372 LYS B N 1
ATOM 6947 C CA . LYS B 1 372 ? -1.851 25.906 -10.531 1 93.5 372 LYS B CA 1
ATOM 6948 C C . LYS B 1 372 ? -1.005 24.641 -10.727 1 93.5 372 LYS B C 1
ATOM 6950 O O . LYS B 1 372 ? -1.487 23.641 -11.258 1 93.5 372 LYS B O 1
ATOM 6955 N N . SER B 1 373 ? 0.197 24.688 -10.328 1 93.19 373 SER B N 1
ATOM 6956 C CA . SER B 1 373 ? 1.093 23.547 -10.523 1 93.19 373 SER B CA 1
ATOM 6957 C C . SER B 1 373 ? 0.575 22.297 -9.805 1 93.19 373 SER B C 1
ATOM 6959 O O . SER B 1 373 ? 0.533 21.219 -10.391 1 93.19 373 SER B O 1
ATOM 6961 N N . ALA B 1 374 ? 0.195 22.5 -8.57 1 93.75 374 ALA B N 1
ATOM 6962 C CA . ALA B 1 374 ? -0.336 21.375 -7.797 1 93.75 374 ALA B CA 1
ATOM 6963 C C . ALA B 1 374 ? -1.646 20.875 -8.398 1 93.75 374 ALA B C 1
ATOM 6965 O O . ALA B 1 374 ? -1.919 19.672 -8.383 1 93.75 374 ALA B O 1
ATOM 6966 N N . TYR B 1 375 ? -2.338 21.797 -8.914 1 95.62 375 TYR B N 1
ATOM 6967 C CA . TYR B 1 375 ? -3.623 21.484 -9.531 1 95.62 375 TYR B CA 1
ATOM 6968 C C . TYR B 1 375 ? -3.436 20.625 -10.773 1 95.62 375 TYR B C 1
ATOM 6970 O O . TYR B 1 375 ? -4.109 19.609 -10.945 1 95.62 375 TYR B O 1
ATOM 6978 N N . TYR B 1 376 ? -2.576 21.031 -11.617 1 95.81 376 TYR B N 1
ATOM 6979 C CA . TYR B 1 376 ? -2.301 20.281 -12.844 1 95.81 376 TYR B CA 1
ATOM 6980 C C . TYR B 1 376 ? -1.69 18.922 -12.523 1 95.81 376 TYR B C 1
ATOM 6982 O O . TYR B 1 376 ? -1.973 17.938 -13.203 1 95.81 376 TYR B O 1
ATOM 6990 N N . LEU B 1 377 ? -0.875 18.922 -11.539 1 95.12 377 LEU B N 1
ATOM 6991 C CA . LEU B 1 377 ? -0.262 17.672 -11.109 1 95.12 377 LEU B CA 1
ATOM 6992 C C . LEU B 1 377 ? -1.323 16.688 -10.648 1 95.12 377 LEU B C 1
ATOM 6994 O O . LEU B 1 377 ? -1.259 15.5 -10.984 1 95.12 377 LEU B O 1
ATOM 6998 N N . ALA B 1 378 ? -2.268 17.172 -9.914 1 96.62 378 ALA B N 1
ATOM 6999 C CA . ALA B 1 378 ? -3.348 16.312 -9.414 1 96.62 378 ALA B CA 1
ATOM 7000 C C . ALA B 1 378 ? -4.09 15.648 -10.57 1 96.62 378 ALA B C 1
ATOM 7002 O O . ALA B 1 378 ? -4.477 14.477 -10.469 1 96.62 378 ALA B O 1
ATOM 7003 N N . LYS B 1 379 ? -4.262 16.375 -11.602 1 96.44 379 LYS B N 1
ATOM 7004 C CA . LYS B 1 379 ? -5.035 15.883 -12.734 1 96.44 379 LYS B CA 1
ATOM 7005 C C . LYS B 1 379 ? -4.332 14.719 -13.422 1 96.44 379 LYS B C 1
ATOM 7007 O O . LYS B 1 379 ? -4.973 13.914 -14.102 1 96.44 379 LYS B O 1
ATOM 7012 N N . THR B 1 380 ? -3.07 14.602 -13.266 1 94.56 380 THR B N 1
ATOM 7013 C CA . THR B 1 380 ? -2.328 13.5 -13.875 1 94.56 380 THR B CA 1
ATOM 7014 C C . THR B 1 380 ? -2.717 12.172 -13.234 1 94.56 380 THR B C 1
ATOM 7016 O O . THR B 1 380 ? -2.508 11.109 -13.828 1 94.56 380 THR B O 1
ATOM 7019 N N . TYR B 1 381 ? -3.291 12.172 -12.078 1 95.56 381 TYR B N 1
ATOM 7020 C CA . TYR B 1 381 ? -3.691 10.945 -11.391 1 95.56 381 TYR B CA 1
ATOM 7021 C C . TYR B 1 381 ? -5.129 10.578 -11.734 1 95.56 381 TYR B C 1
ATOM 7023 O O . TYR B 1 381 ? -5.566 9.453 -11.469 1 95.56 381 TYR B O 1
ATOM 7031 N N . TYR B 1 382 ? -5.879 11.492 -12.281 1 97.12 382 TYR B N 1
ATOM 7032 C CA . TYR B 1 382 ? -7.312 11.32 -12.5 1 97.12 382 TYR B CA 1
ATOM 7033 C C . TYR B 1 382 ? -7.586 10.094 -13.367 1 97.12 382 TYR B C 1
ATOM 7035 O O . TYR B 1 382 ? -8.43 9.258 -13.023 1 97.12 382 TYR B O 1
ATOM 7043 N N . PRO B 1 383 ? -6.875 9.938 -14.516 1 95.44 383 PRO B N 1
ATOM 7044 C CA . PRO B 1 383 ? -7.211 8.828 -15.406 1 95.44 383 PRO B CA 1
ATOM 7045 C C . PRO B 1 383 ? -7.129 7.469 -14.711 1 95.44 383 PRO B C 1
ATOM 7047 O O . PRO B 1 383 ? -8.055 6.656 -14.82 1 95.44 383 PRO B O 1
ATOM 7050 N N . THR B 1 384 ? -6.062 7.227 -13.992 1 94.31 384 THR B N 1
ATOM 7051 C CA . THR B 1 384 ? -5.867 5.922 -13.367 1 94.31 384 THR B CA 1
ATOM 7052 C C . THR B 1 384 ? -6.855 5.719 -12.227 1 94.31 384 THR B C 1
ATOM 7054 O O . THR B 1 384 ? -7.305 4.598 -11.977 1 94.31 384 THR B O 1
ATOM 7057 N N . LEU B 1 385 ? -7.152 6.727 -11.516 1 97.44 385 LEU B N 1
ATOM 7058 C CA . LEU B 1 385 ? -8.117 6.637 -10.422 1 97.44 385 LEU B CA 1
ATOM 7059 C C . LEU B 1 385 ? -9.516 6.355 -10.953 1 97.44 385 LEU B C 1
ATOM 7061 O O . LEU B 1 385 ? -10.211 5.469 -10.453 1 97.44 385 LEU B O 1
ATOM 7065 N N . LEU B 1 386 ? -9.898 7.098 -11.977 1 97.88 386 LEU B N 1
ATOM 7066 C CA . LEU B 1 386 ? -11.211 6.902 -12.594 1 97.88 386 LEU B CA 1
ATOM 7067 C C . LEU B 1 386 ? -11.344 5.492 -13.156 1 97.88 386 LEU B C 1
ATOM 7069 O O . LEU B 1 386 ? -12.391 4.859 -13.016 1 97.88 386 LEU B O 1
ATOM 7073 N N . ALA B 1 387 ? -10.32 5.016 -13.727 1 94.69 387 ALA B N 1
ATOM 7074 C CA . ALA B 1 387 ? -10.32 3.688 -14.336 1 94.69 387 ALA B CA 1
ATOM 7075 C C . ALA B 1 387 ? -10.547 2.602 -13.289 1 94.69 387 ALA B C 1
ATOM 7077 O O . ALA B 1 387 ? -11.125 1.555 -13.578 1 94.69 387 ALA B O 1
ATOM 7078 N N . SER B 1 388 ? -10.164 2.881 -12.086 1 95.31 388 SER B N 1
ATOM 7079 C CA . SER B 1 388 ? -10.289 1.899 -11.016 1 95.31 388 SER B CA 1
ATOM 7080 C C . SER B 1 388 ? -11.617 2.051 -10.281 1 95.31 388 SER B C 1
ATOM 7082 O O . SER B 1 388 ? -11.906 1.298 -9.352 1 95.31 388 SER B O 1
ATOM 7084 N N . GLY B 1 389 ? -12.352 3.074 -10.602 1 96.94 389 GLY B N 1
ATOM 7085 C CA . GLY B 1 389 ? -13.688 3.221 -10.039 1 96.94 389 GLY B CA 1
ATOM 7086 C C . GLY B 1 389 ? -13.797 4.352 -9.039 1 96.94 389 GLY B C 1
ATOM 7087 O O . GLY B 1 389 ? -14.867 4.598 -8.477 1 96.94 389 GLY B O 1
ATOM 7088 N N . VAL B 1 390 ? -12.711 5.027 -8.82 1 98.62 390 VAL B N 1
ATOM 7089 C CA . VAL B 1 390 ? -12.758 6.191 -7.941 1 98.62 390 VAL B CA 1
ATOM 7090 C C . VAL B 1 390 ? -13.547 7.312 -8.617 1 98.62 390 VAL B C 1
ATOM 7092 O O . VAL B 1 390 ? -13.391 7.555 -9.812 1 98.62 390 VAL B O 1
ATOM 7095 N N . LYS B 1 391 ? -14.375 7.961 -7.863 1 98.88 391 LYS B N 1
ATOM 7096 C CA . LYS B 1 391 ? -15.102 9.117 -8.375 1 98.88 391 LYS B CA 1
ATOM 7097 C C . LYS B 1 391 ? -14.477 10.422 -7.891 1 98.88 391 LYS B C 1
ATOM 7099 O O . LYS B 1 391 ? -14.125 10.547 -6.715 1 98.88 391 LYS B O 1
ATOM 7104 N N . ILE B 1 392 ? -14.344 11.352 -8.758 1 98.81 392 ILE B N 1
ATOM 7105 C CA . ILE B 1 392 ? -13.727 12.633 -8.43 1 98.81 392 ILE B CA 1
ATOM 7106 C C . ILE B 1 392 ? -14.711 13.766 -8.727 1 98.81 392 ILE B C 1
ATOM 7108 O O . ILE B 1 392 ? -15.32 13.797 -9.797 1 98.81 392 ILE B O 1
ATOM 7112 N N . TYR B 1 393 ? -14.859 14.625 -7.805 1 98.81 393 TYR B N 1
ATOM 7113 C CA . TYR B 1 393 ? -15.695 15.82 -7.914 1 98.81 393 TYR B CA 1
ATOM 7114 C C . TYR B 1 393 ? -14.867 17.078 -7.719 1 98.81 393 TYR B C 1
ATOM 7116 O O . TYR B 1 393 ? -13.953 17.109 -6.895 1 98.81 393 TYR B O 1
ATOM 7124 N N . GLU B 1 394 ? -15.164 18.109 -8.453 1 98.62 394 GLU B N 1
ATOM 7125 C CA . GLU B 1 394 ? -14.508 19.406 -8.297 1 98.62 394 GLU B CA 1
ATOM 7126 C C . GLU B 1 394 ? -15.484 20.469 -7.777 1 98.62 394 GLU B C 1
ATOM 7128 O O . GLU B 1 394 ? -16.562 20.656 -8.352 1 98.62 394 GLU B O 1
ATOM 7133 N N . TYR B 1 395 ? -15.172 21.125 -6.746 1 98.69 395 TYR B N 1
ATOM 7134 C CA . TYR B 1 395 ? -16.016 22.094 -6.035 1 98.69 395 TYR B CA 1
ATOM 7135 C C . TYR B 1 395 ? -16.188 23.375 -6.848 1 98.69 395 TYR B C 1
ATOM 7137 O O . TYR B 1 395 ? -15.281 24.219 -6.879 1 98.69 395 TYR B O 1
ATOM 7145 N N . THR B 1 396 ? -17.297 23.672 -7.352 1 98.06 396 THR B N 1
ATOM 7146 C CA . THR B 1 396 ? -17.531 24.703 -8.352 1 98.06 396 THR B CA 1
ATOM 7147 C C . THR B 1 396 ? -17.469 26.094 -7.719 1 98.06 396 THR B C 1
ATOM 7149 O O . THR B 1 396 ? -17 27.047 -8.344 1 98.06 396 THR B O 1
ATOM 7152 N N . PRO B 1 397 ? -17.922 26.25 -6.457 1 98 397 PRO B N 1
ATOM 7153 C CA . PRO B 1 397 ? -17.969 27.594 -5.883 1 98 397 PRO B CA 1
ATOM 7154 C C . PRO B 1 397 ? -16.578 28.156 -5.574 1 98 397 PRO B C 1
ATOM 7156 O O . PRO B 1 397 ? -16.453 29.359 -5.328 1 98 397 PRO B O 1
ATOM 7159 N N . GLY B 1 398 ? -15.609 27.156 -5.457 1 98.12 398 GLY B N 1
ATOM 7160 C CA . GLY B 1 398 ? -14.32 27.766 -5.152 1 98.12 398 GLY B CA 1
ATOM 7161 C C . GLY B 1 398 ? -13.273 26.734 -4.746 1 98.12 398 GLY B C 1
ATOM 7162 O O . GLY B 1 398 ? -13.07 25.75 -5.441 1 98.12 398 GLY B O 1
ATOM 7163 N N . PHE B 1 399 ? -12.602 27.047 -3.592 1 98.06 399 PHE B N 1
ATOM 7164 C CA . PHE B 1 399 ? -11.422 26.312 -3.154 1 98.06 399 PHE B CA 1
ATOM 7165 C C . PHE B 1 399 ? -11.75 25.406 -1.969 1 98.06 399 PHE B C 1
ATOM 7167 O O . PHE B 1 399 ? -12.266 25.875 -0.952 1 98.06 399 PHE B O 1
ATOM 7174 N N . ILE B 1 400 ? -11.492 24.125 -2.119 1 98.06 400 ILE B N 1
ATOM 7175 C CA . ILE B 1 400 ? -11.578 23.172 -1.011 1 98.06 400 ILE B CA 1
ATOM 7176 C C . ILE B 1 400 ? -10.273 23.172 -0.225 1 98.06 400 ILE B C 1
ATOM 7178 O O . ILE B 1 400 ? -9.227 22.797 -0.754 1 98.06 400 ILE B O 1
ATOM 7182 N N . HIS B 1 401 ? -10.312 23.578 1.002 1 98.25 401 HIS B N 1
ATOM 7183 C CA . HIS B 1 401 ? -9.133 23.562 1.852 1 98.25 401 HIS B CA 1
ATOM 7184 C C . HIS B 1 401 ? -9.281 22.562 2.992 1 98.25 401 HIS B C 1
ATOM 7186 O O . HIS B 1 401 ? -8.344 22.359 3.771 1 98.25 401 HIS B O 1
ATOM 7192 N N . ALA B 1 402 ? -10.453 21.922 3.031 1 98.25 402 ALA B N 1
ATOM 7193 C CA . ALA B 1 402 ? -10.742 20.938 4.066 1 98.25 402 ALA B CA 1
ATOM 7194 C C . ALA B 1 402 ? -9.875 19.688 3.896 1 98.25 402 ALA B C 1
ATOM 7196 O O . ALA B 1 402 ? -9.539 19.312 2.771 1 98.25 402 ALA B O 1
ATOM 7197 N N . LYS B 1 403 ? -9.453 19.094 4.941 1 98.19 403 LYS B N 1
ATOM 7198 C CA . LYS B 1 403 ? -8.781 17.797 5.008 1 98.19 403 LYS B CA 1
ATOM 7199 C C . LYS B 1 403 ? -9.594 16.797 5.82 1 98.19 403 LYS B C 1
ATOM 7201 O O . LYS B 1 403 ? -9.484 16.734 7.047 1 98.19 403 LYS B O 1
ATOM 7206 N N . VAL B 1 404 ? -10.352 16.031 5.082 1 98.5 404 VAL B N 1
ATOM 7207 C CA . VAL B 1 404 ? -11.297 15.164 5.777 1 98.5 404 VAL B CA 1
ATOM 7208 C C . VAL B 1 404 ? -11.352 13.797 5.098 1 98.5 404 VAL B C 1
ATOM 7210 O O . VAL B 1 404 ? -11.352 13.711 3.865 1 98.5 404 VAL B O 1
ATOM 7213 N N . PHE B 1 405 ? -11.289 12.734 5.871 1 98.69 405 PHE B N 1
ATOM 7214 C CA . PHE B 1 405 ? -11.68 11.383 5.5 1 98.69 405 PHE B CA 1
ATOM 7215 C C . PHE B 1 405 ? -12.875 10.922 6.32 1 98.69 405 PHE B C 1
ATOM 7217 O O . PHE B 1 405 ? -12.891 11.062 7.547 1 98.69 405 PHE B O 1
ATOM 7224 N N . VAL B 1 406 ? -13.898 10.453 5.723 1 98.81 406 VAL B N 1
ATOM 7225 C CA . VAL B 1 406 ? -15.008 9.828 6.426 1 98.81 406 VAL B CA 1
ATOM 7226 C C . VAL B 1 406 ? -15.367 8.508 5.75 1 98.81 406 VAL B C 1
ATOM 7228 O O . VAL B 1 406 ? -15.367 8.406 4.52 1 98.81 406 VAL B O 1
ATOM 7231 N N . SER B 1 407 ? -15.586 7.441 6.539 1 98.06 407 SER B N 1
ATOM 7232 C CA . SER B 1 407 ? -15.805 6.109 5.992 1 98.06 407 SER B CA 1
ATOM 7233 C C . SER B 1 407 ? -16.906 5.367 6.75 1 98.06 407 SER B C 1
ATOM 7235 O O . SER B 1 407 ? -16.891 5.32 7.984 1 98.06 407 SER B O 1
ATOM 7237 N N . ASP B 1 408 ? -17.875 4.832 6.125 1 96.25 408 ASP B N 1
ATOM 7238 C CA . ASP B 1 408 ? -18.859 3.846 6.562 1 96.25 408 ASP B CA 1
ATOM 7239 C C . ASP B 1 408 ? -19.656 4.359 7.762 1 96.25 408 ASP B C 1
ATOM 7241 O O . ASP B 1 408 ? -19.984 3.592 8.664 1 96.25 408 ASP B O 1
ATOM 7245 N N . ASN B 1 409 ? -19.719 5.645 7.918 1 95.94 409 ASN B N 1
ATOM 7246 C CA . ASN B 1 409 ? -20.484 6.312 8.977 1 95.94 409 ASN B CA 1
ATOM 7247 C C . ASN B 1 409 ? -19.969 5.938 10.359 1 95.94 409 ASN B C 1
ATOM 7249 O O . ASN B 1 409 ? -20.703 5.98 11.344 1 95.94 409 ASN B O 1
ATOM 7253 N N . SER B 1 410 ? -18.719 5.527 10.375 1 95.06 410 SER B N 1
ATOM 7254 C CA . SER B 1 410 ? -18.219 5.09 11.672 1 95.06 410 SER B CA 1
ATOM 7255 C C . SER B 1 410 ? -16.844 5.672 11.953 1 95.06 410 SER B C 1
ATOM 7257 O O . SER B 1 410 ? -16.422 5.777 13.109 1 95.06 410 SER B O 1
ATOM 7259 N N . ARG B 1 411 ? -16.078 6.004 10.891 1 96.31 411 ARG B N 1
ATOM 7260 C CA . ARG B 1 411 ? -14.727 6.516 11.062 1 96.31 411 ARG B CA 1
ATOM 7261 C C . ARG B 1 411 ? -14.539 7.836 10.32 1 96.31 411 ARG B C 1
ATOM 7263 O O . ARG B 1 411 ? -15.094 8.023 9.234 1 96.31 411 ARG B O 1
ATOM 7270 N N . ALA B 1 412 ? -13.734 8.672 10.938 1 98.5 412 ALA B N 1
ATOM 7271 C CA . ALA B 1 412 ? -13.398 9.914 10.25 1 98.5 412 ALA B CA 1
ATOM 7272 C C . ALA B 1 412 ? -12.086 10.5 10.773 1 98.5 412 ALA B C 1
ATOM 7274 O O . ALA B 1 412 ? -11.633 10.141 11.867 1 98.5 412 ALA B O 1
ATOM 7275 N N . VAL B 1 413 ? -11.477 11.281 9.945 1 98.62 413 VAL B N 1
ATOM 7276 C CA . VAL B 1 413 ? -10.305 12.062 10.32 1 98.62 413 VAL B CA 1
ATOM 7277 C C . VAL B 1 413 ? -10.5 13.523 9.891 1 98.62 413 VAL B C 1
ATOM 7279 O O . VAL B 1 413 ? -10.945 13.789 8.773 1 98.62 413 VAL B O 1
ATOM 7282 N N . VAL B 1 414 ? -10.281 14.398 10.789 1 98.62 414 VAL B N 1
ATOM 7283 C CA . VAL B 1 414 ? -10.242 15.836 10.531 1 98.62 414 VAL B CA 1
ATOM 7284 C C . VAL B 1 414 ? -8.945 16.422 11.07 1 98.62 414 VAL B C 1
ATOM 7286 O O . VAL B 1 414 ? -8.539 16.125 12.195 1 98.62 414 VAL B O 1
ATOM 7289 N N . GLY B 1 415 ? -8.266 17.203 10.234 1 97.75 415 GLY B N 1
ATOM 7290 C CA . GLY B 1 415 ? -7.031 17.781 10.742 1 97.75 415 GLY B CA 1
ATOM 7291 C C . GLY B 1 415 ? -6.359 18.719 9.758 1 97.75 415 GLY B C 1
ATOM 7292 O O . GLY B 1 415 ? -7.031 19.438 9.023 1 97.75 415 GLY B O 1
ATOM 7293 N N . THR B 1 416 ? -5.031 18.75 9.891 1 97.88 416 THR B N 1
ATOM 7294 C CA . THR B 1 416 ? -4.25 19.703 9.102 1 97.88 416 THR B CA 1
ATOM 7295 C C . THR B 1 416 ? -3.529 18.984 7.957 1 97.88 416 THR B C 1
ATOM 7297 O O . THR B 1 416 ? -2.883 19.625 7.125 1 97.88 416 THR B O 1
ATOM 7300 N N . ILE B 1 417 ? -3.666 17.703 7.809 1 96.12 417 ILE B N 1
ATOM 7301 C CA . ILE B 1 417 ? -2.795 16.891 6.961 1 96.12 417 ILE B CA 1
ATOM 7302 C C . ILE B 1 417 ? -3.367 16.828 5.543 1 96.12 417 ILE B C 1
ATOM 7304 O O . ILE B 1 417 ? -4.402 16.203 5.312 1 96.12 417 ILE B O 1
ATOM 7308 N N . ASN B 1 418 ? -2.672 17.406 4.602 1 93.88 418 ASN B N 1
ATOM 7309 C CA . ASN B 1 418 ? -3.014 17.344 3.184 1 93.88 418 ASN B CA 1
ATOM 7310 C C . ASN B 1 418 ? -2.607 16 2.576 1 93.88 418 ASN B C 1
ATOM 7312 O O . ASN B 1 418 ? -1.814 15.258 3.164 1 93.88 418 ASN B O 1
ATOM 7316 N N . LEU B 1 419 ? -3.15 15.719 1.367 1 94.31 419 LEU B N 1
ATOM 7317 C CA . LEU B 1 419 ? -2.67 14.594 0.572 1 94.31 419 LEU B CA 1
ATOM 7318 C C . LEU B 1 419 ? -1.584 15.047 -0.401 1 94.31 419 LEU B C 1
ATOM 7320 O O . LEU B 1 419 ? -1.738 14.906 -1.616 1 94.31 419 LEU B O 1
ATOM 7324 N N . ASP B 1 420 ? -0.527 15.516 0.106 1 91.12 420 ASP B N 1
ATOM 7325 C CA . ASP B 1 420 ? 0.634 15.883 -0.702 1 91.12 420 ASP B CA 1
ATOM 7326 C C . ASP B 1 420 ? 1.934 15.492 -0 1 91.12 420 ASP B C 1
ATOM 7328 O O . ASP B 1 420 ? 1.915 15.039 1.148 1 91.12 420 ASP B O 1
ATOM 7332 N N . TYR B 1 421 ? 2.986 15.547 -0.655 1 85.81 421 TYR B N 1
ATOM 7333 C CA . TYR B 1 421 ? 4.258 15.047 -0.144 1 85.81 421 TYR B CA 1
ATOM 7334 C C . TYR B 1 421 ? 4.75 15.891 1.021 1 85.81 421 TYR B C 1
ATOM 7336 O O . TYR B 1 421 ? 5.293 15.367 1.997 1 85.81 421 TYR B O 1
ATOM 7344 N N . ARG B 1 422 ? 4.57 17.094 0.997 1 85.38 422 ARG B N 1
ATOM 7345 C CA . ARG B 1 422 ? 5.062 17.969 2.057 1 85.38 422 ARG B CA 1
ATOM 7346 C C . ARG B 1 422 ? 4.367 17.656 3.381 1 85.38 422 ARG B C 1
ATOM 7348 O O . ARG B 1 422 ? 5.023 17.547 4.418 1 85.38 422 ARG B O 1
ATOM 7355 N N . SER B 1 423 ? 3.09 17.562 3.307 1 89.25 423 SER B N 1
ATOM 7356 C CA . SER B 1 423 ? 2.311 17.297 4.512 1 89.25 423 SER B CA 1
ATOM 7357 C C . SER B 1 423 ? 2.58 15.891 5.047 1 89.25 423 SER B C 1
ATOM 7359 O O . SER B 1 423 ? 2.58 15.68 6.262 1 89.25 423 SER B O 1
ATOM 7361 N N . LEU B 1 424 ? 2.805 15.031 4.156 1 86.69 424 LEU B N 1
ATOM 7362 C CA . LEU B 1 424 ? 2.912 13.633 4.562 1 86.69 424 LEU B CA 1
ATOM 7363 C C . LEU B 1 424 ? 4.332 13.305 5.008 1 86.69 424 LEU B C 1
ATOM 7365 O O . LEU B 1 424 ? 4.547 12.359 5.773 1 86.69 424 LEU B O 1
ATOM 7369 N N . TYR B 1 425 ? 5.324 14.188 4.59 1 81.94 425 TYR B N 1
ATOM 7370 C CA . TYR B 1 425 ? 6.695 13.758 4.836 1 81.94 425 TYR B CA 1
ATOM 7371 C C . TYR B 1 425 ? 7.512 14.875 5.477 1 81.94 425 TYR B C 1
ATOM 7373 O O . TYR B 1 425 ? 8.531 14.617 6.125 1 81.94 425 TYR B O 1
ATOM 7381 N N . HIS B 1 426 ? 7.035 16.141 5.379 1 81.75 426 HIS B N 1
ATOM 7382 C CA . HIS B 1 426 ? 7.969 17.203 5.73 1 81.75 426 HIS B CA 1
ATOM 7383 C C . HIS B 1 426 ? 7.379 18.125 6.789 1 81.75 426 HIS B C 1
ATOM 7385 O O . HIS B 1 426 ? 8.117 18.719 7.582 1 81.75 426 HIS B O 1
ATOM 7391 N N . HIS B 1 427 ? 6.168 18.25 6.848 1 87.19 427 HIS B N 1
ATOM 7392 C CA . HIS B 1 427 ? 5.535 19.219 7.742 1 87.19 427 HIS B CA 1
ATOM 7393 C C . HIS B 1 427 ? 5.176 18.578 9.078 1 87.19 427 HIS B C 1
ATOM 7395 O O . HIS B 1 427 ? 4.965 17.359 9.156 1 87.19 427 HIS B O 1
ATOM 7401 N N . PHE B 1 428 ? 5.156 19.453 10.078 1 91 428 PHE B N 1
ATOM 7402 C CA . PHE B 1 428 ? 4.477 19.078 11.312 1 91 428 PHE B CA 1
ATOM 7403 C C . PHE B 1 428 ? 2.965 19.188 11.156 1 91 428 PHE B C 1
ATOM 7405 O O . PHE B 1 428 ? 2.455 20.219 10.711 1 91 428 PHE B O 1
ATOM 7412 N N . GLU B 1 429 ? 2.309 18.156 11.43 1 95.75 429 GLU B N 1
ATOM 7413 C CA . GLU B 1 429 ? 0.865 18.094 11.227 1 95.75 429 GLU B CA 1
ATOM 7414 C C . GLU B 1 429 ? 0.161 17.516 12.453 1 95.75 429 GLU B C 1
ATOM 7416 O O . GLU B 1 429 ? 0.806 16.938 13.336 1 95.75 429 GLU B O 1
ATOM 7421 N N . CYS B 1 430 ? -1.116 17.703 12.516 1 97.06 430 CYS B N 1
ATOM 7422 C CA . CYS B 1 430 ? -1.938 17.031 13.516 1 97.06 430 CYS B CA 1
ATOM 7423 C C . CYS B 1 430 ? -3.334 16.75 12.977 1 97.06 430 CYS B C 1
ATOM 7425 O O . CYS B 1 430 ? -3.764 17.359 12 1 97.06 430 CYS B O 1
ATOM 7427 N N . ALA B 1 431 ? -3.93 15.766 13.539 1 98.25 431 ALA B N 1
ATOM 7428 C CA . ALA B 1 431 ? -5.289 15.375 13.18 1 98.25 431 ALA B CA 1
ATOM 7429 C C . ALA B 1 431 ? -5.961 14.617 14.32 1 98.25 431 ALA B C 1
ATOM 7431 O O . ALA B 1 431 ? -5.348 14.383 15.359 1 98.25 431 ALA B O 1
ATOM 7432 N N . THR B 1 432 ? -7.242 14.367 14.164 1 98.69 432 THR B N 1
ATOM 7433 C CA . THR B 1 432 ? -8.008 13.57 15.117 1 98.69 432 THR B CA 1
ATOM 7434 C C . THR B 1 432 ? -8.758 12.445 14.406 1 98.69 432 THR B C 1
ATOM 7436 O O . THR B 1 432 ? -9.539 12.695 13.484 1 98.69 432 THR B O 1
ATOM 7439 N N . TYR B 1 433 ? -8.438 11.25 14.797 1 98.38 433 TYR B N 1
ATOM 7440 C CA . TYR B 1 433 ? -9.188 10.086 14.344 1 98.38 433 TYR B CA 1
ATOM 7441 C C . TYR B 1 433 ? -10.422 9.867 15.203 1 98.38 433 TYR B C 1
ATOM 7443 O O . TYR B 1 433 ? -10.336 9.836 16.438 1 98.38 433 TYR B O 1
ATOM 7451 N N . LEU B 1 434 ? -11.57 9.758 14.594 1 98.38 434 LEU B N 1
ATOM 7452 C CA . LEU B 1 434 ? -12.859 9.57 15.258 1 98.38 434 LEU B CA 1
ATOM 7453 C C . LEU B 1 434 ? -13.461 8.211 14.898 1 98.38 434 LEU B C 1
ATOM 7455 O O . LEU B 1 434 ? -13.461 7.816 13.734 1 98.38 434 LEU B O 1
ATOM 7459 N N . TYR B 1 435 ? -13.922 7.531 15.883 1 96.94 435 TYR B N 1
ATOM 7460 C CA . TYR B 1 435 ? -14.617 6.273 15.641 1 96.94 435 TYR B CA 1
ATOM 7461 C C . TYR B 1 435 ? -15.906 6.199 16.453 1 96.94 435 TYR B C 1
ATOM 7463 O O . TYR B 1 435 ? -15.867 6.219 17.688 1 96.94 435 TYR B O 1
ATOM 7471 N N . GLY B 1 436 ? -17 6.152 15.812 1 95.5 436 GLY B N 1
ATOM 7472 C CA . GLY B 1 436 ? -18.281 5.965 16.453 1 95.5 436 GLY B CA 1
ATOM 7473 C C . GLY B 1 436 ? -18.797 7.219 17.141 1 95.5 436 GLY B C 1
ATOM 7474 O O . GLY B 1 436 ? -19.75 7.16 17.906 1 95.5 436 GLY B O 1
ATOM 7475 N N . THR B 1 437 ? -18.156 8.375 16.891 1 96.12 437 THR B N 1
ATOM 7476 C CA . THR B 1 437 ? -18.625 9.633 17.469 1 96.12 437 THR B CA 1
ATOM 7477 C C . THR B 1 437 ? -19.75 10.227 16.641 1 96.12 437 THR B C 1
ATOM 7479 O O . THR B 1 437 ? -19.906 9.906 15.461 1 96.12 437 THR B O 1
ATOM 7482 N N . SER B 1 438 ? -20.516 11.086 17.281 1 94.44 438 SER B N 1
ATOM 7483 C CA . SER B 1 438 ? -21.641 11.695 16.578 1 94.44 438 SER B CA 1
ATOM 7484 C C . SER B 1 438 ? -21.156 12.625 15.469 1 94.44 438 SER B C 1
ATOM 7486 O O . SER B 1 438 ? -21.828 12.781 14.445 1 94.44 438 SER B O 1
ATOM 7488 N N . SER B 1 439 ? -20.016 13.164 15.648 1 97.5 439 SER B N 1
ATOM 7489 C CA . SER B 1 439 ? -19.469 14.094 14.672 1 97.5 439 SER B CA 1
ATOM 7490 C C . SER B 1 439 ? -19.219 13.398 13.328 1 97.5 439 SER B C 1
ATOM 7492 O O . SER B 1 439 ? -19.188 14.055 12.289 1 97.5 439 SER B O 1
ATOM 7494 N N . VAL B 1 440 ? -19.094 12.133 13.312 1 98.25 440 VAL B N 1
ATOM 7495 C CA . VAL B 1 440 ? -18.844 11.406 12.07 1 98.25 440 VAL B CA 1
ATOM 7496 C C . VAL B 1 440 ? -20.016 11.578 11.117 1 98.25 440 VAL B C 1
ATOM 7498 O O . VAL B 1 440 ? -19.844 11.766 9.914 1 98.25 440 VAL B O 1
ATOM 7501 N N . LEU B 1 441 ? -21.172 11.531 11.672 1 98.12 441 LEU B N 1
ATOM 7502 C CA . LEU B 1 441 ? -22.375 11.695 10.859 1 98.12 441 LEU B CA 1
ATOM 7503 C C . LEU B 1 441 ? -22.484 13.125 10.336 1 98.12 441 LEU B C 1
ATOM 7505 O O . LEU B 1 441 ? -22.906 13.344 9.203 1 98.12 441 LEU B O 1
ATOM 7509 N N . ASP B 1 442 ? -22.109 14.078 11.195 1 98.56 442 ASP B N 1
ATOM 7510 C CA . ASP B 1 442 ? -22.109 15.477 10.766 1 98.56 442 ASP B CA 1
ATOM 7511 C C . ASP B 1 442 ? -21.125 15.688 9.617 1 98.56 442 ASP B C 1
ATOM 7513 O O . ASP B 1 442 ? -21.391 16.453 8.688 1 98.56 442 ASP B O 1
ATOM 7517 N N . ILE B 1 443 ? -20.016 15.047 9.727 1 98.81 443 ILE B N 1
ATOM 7518 C CA . ILE B 1 443 ? -18.984 15.148 8.695 1 98.81 443 ILE B CA 1
ATOM 7519 C C . ILE B 1 443 ? -19.516 14.602 7.375 1 98.81 443 ILE B C 1
ATOM 7521 O O . ILE B 1 443 ? -19.344 15.219 6.324 1 98.81 443 ILE B O 1
ATOM 7525 N N . GLU B 1 444 ? -20.125 13.461 7.426 1 98.75 444 GLU B N 1
ATOM 7526 C CA . GLU B 1 444 ? -20.672 12.859 6.219 1 98.75 444 GLU B CA 1
ATOM 7527 C C . GLU B 1 444 ? -21.766 13.734 5.617 1 98.75 444 GLU B C 1
ATOM 7529 O O . GLU B 1 444 ? -21.859 13.867 4.395 1 98.75 444 GLU B O 1
ATOM 7534 N N . GLU B 1 445 ? -22.594 14.289 6.457 1 98.69 445 GLU B N 1
ATOM 7535 C CA . GLU B 1 445 ? -23.641 15.188 5.98 1 98.69 445 GLU B CA 1
ATOM 7536 C C . GLU B 1 445 ? -23.047 16.391 5.254 1 98.69 445 GLU B C 1
ATOM 7538 O O . GLU B 1 445 ? -23.547 16.797 4.199 1 98.69 445 GLU B O 1
ATOM 7543 N N . ASP B 1 446 ? -22.078 16.922 5.836 1 98.75 446 ASP B N 1
ATOM 7544 C CA . ASP B 1 446 ? -21.406 18.047 5.207 1 98.75 446 ASP B CA 1
ATOM 7545 C C . ASP B 1 446 ? -20.781 17.641 3.869 1 98.75 446 ASP B C 1
ATOM 7547 O O . ASP B 1 446 ? -20.812 18.406 2.904 1 98.75 446 ASP B O 1
ATOM 7551 N N . PHE B 1 447 ? -20.172 16.484 3.832 1 98.81 447 PHE B N 1
ATOM 7552 C CA . PHE B 1 447 ? -19.578 15.984 2.6 1 98.81 447 PHE B CA 1
ATOM 7553 C C . PHE B 1 447 ? -20.609 15.93 1.484 1 98.81 447 PHE B C 1
ATOM 7555 O O . PHE B 1 447 ? -20.359 16.375 0.367 1 98.81 447 PHE B O 1
ATOM 7562 N N . GLN B 1 448 ? -21.734 15.391 1.808 1 98.81 448 GLN B N 1
ATOM 7563 C CA . GLN B 1 448 ? -22.797 15.25 0.811 1 98.81 448 GLN B CA 1
ATOM 7564 C C . GLN B 1 448 ? -23.297 16.609 0.339 1 98.81 448 GLN B C 1
ATOM 7566 O O . GLN B 1 448 ? -23.547 16.797 -0.853 1 98.81 448 GLN B O 1
ATOM 7571 N N . ALA B 1 449 ? -23.438 17.469 1.302 1 98.75 449 ALA B N 1
ATOM 7572 C CA . ALA B 1 449 ? -23.875 18.812 0.95 1 98.75 449 ALA B CA 1
ATOM 7573 C C . ALA B 1 449 ? -22.875 19.5 0.031 1 98.75 449 ALA B C 1
ATOM 7575 O O . ALA B 1 449 ? -23.25 20.219 -0.9 1 98.75 449 ALA B O 1
ATOM 7576 N N . THR B 1 450 ? -21.625 19.297 0.301 1 98.81 450 THR B N 1
ATOM 7577 C CA . THR B 1 450 ? -20.562 19.875 -0.521 1 98.81 450 THR B CA 1
ATOM 7578 C C . THR B 1 450 ? -20.531 19.219 -1.901 1 98.81 450 THR B C 1
ATOM 7580 O O . THR B 1 450 ? -20.375 19.906 -2.914 1 98.81 450 THR B O 1
ATOM 7583 N N . LYS B 1 451 ? -20.641 17.953 -1.931 1 98.75 451 LYS B N 1
ATOM 7584 C CA . LYS B 1 451 ? -20.656 17.203 -3.178 1 98.75 451 LYS B CA 1
ATOM 7585 C C . LYS B 1 451 ? -21.75 17.703 -4.117 1 98.75 451 LYS B C 1
ATOM 7587 O O . LYS B 1 451 ? -21.547 17.766 -5.332 1 98.75 451 LYS B O 1
ATOM 7592 N N . ASP B 1 452 ? -22.875 18.125 -3.564 1 98.56 452 ASP B N 1
ATOM 7593 C CA . ASP B 1 452 ? -24 18.609 -4.344 1 98.56 452 ASP B CA 1
ATOM 7594 C C . ASP B 1 452 ? -23.656 19.891 -5.098 1 98.56 452 ASP B C 1
ATOM 7596 O O . ASP B 1 452 ? -24.344 20.25 -6.055 1 98.56 452 ASP B O 1
ATOM 7600 N N . GLN B 1 453 ? -22.594 20.5 -4.703 1 98.62 453 GLN B N 1
ATOM 7601 C CA . GLN B 1 453 ? -22.172 21.734 -5.348 1 98.62 453 GLN B CA 1
ATOM 7602 C C . GLN B 1 453 ? -20.953 21.5 -6.242 1 98.62 453 GLN B C 1
ATOM 7604 O O . GLN B 1 453 ? -20.234 22.438 -6.578 1 98.62 453 GLN B O 1
ATOM 7609 N N . CYS B 1 454 ? -20.703 20.297 -6.633 1 98.75 454 CYS B N 1
ATOM 7610 C CA . CYS B 1 454 ? -19.5 19.953 -7.367 1 98.75 454 CYS B CA 1
ATOM 7611 C C . CYS B 1 454 ? -19.828 19.469 -8.773 1 98.75 454 CYS B C 1
ATOM 7613 O O . CYS B 1 454 ? -20.969 19.078 -9.047 1 98.75 454 CYS B O 1
ATOM 7615 N N . HIS B 1 455 ? -18.875 19.578 -9.609 1 98.31 455 HIS B N 1
ATOM 7616 C CA . HIS B 1 455 ? -18.906 18.938 -10.922 1 98.31 455 HIS B CA 1
ATOM 7617 C C . HIS B 1 455 ? -18.25 17.562 -10.891 1 98.31 455 HIS B C 1
ATOM 7619 O O . HIS B 1 455 ? -17.109 17.438 -10.453 1 98.31 455 HIS B O 1
ATOM 7625 N N . ARG 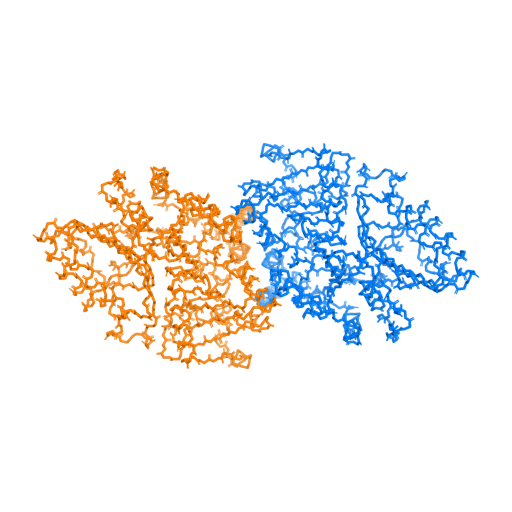B 1 456 ? -18.969 16.562 -11.32 1 98.38 456 ARG B N 1
ATOM 7626 C CA . ARG B 1 456 ? -18.375 15.219 -11.391 1 98.38 456 ARG B CA 1
ATOM 7627 C C . ARG B 1 456 ? -17.453 15.094 -12.586 1 98.38 456 ARG B C 1
ATOM 7629 O O . ARG B 1 456 ? -17.859 15.297 -13.734 1 98.38 456 ARG B O 1
ATOM 7636 N N . VAL B 1 457 ? -16.219 14.773 -12.383 1 98.44 457 VAL B N 1
ATOM 7637 C CA . VAL B 1 457 ? -15.227 14.664 -13.445 1 98.44 457 VAL B CA 1
ATOM 7638 C C . VAL B 1 457 ? -15.438 13.367 -14.219 1 98.44 457 VAL B C 1
ATOM 7640 O O . VAL B 1 457 ? -15.531 12.289 -13.625 1 98.44 457 VAL B O 1
ATOM 7643 N N . SER B 1 458 ? -15.492 13.414 -15.531 1 97.25 458 SER B N 1
ATOM 7644 C CA . SER B 1 458 ? -15.617 12.25 -16.406 1 97.25 458 SER B CA 1
ATOM 7645 C C . SER B 1 458 ? -14.297 11.945 -17.125 1 97.25 458 SER B C 1
ATOM 7647 O O . SER B 1 458 ? -13.383 12.773 -17.109 1 97.25 458 SER B O 1
ATOM 7649 N N . THR B 1 459 ? -14.297 10.781 -17.688 1 95.19 459 THR B N 1
ATOM 7650 C CA . THR B 1 459 ? -13.125 10.414 -18.484 1 95.19 459 THR B CA 1
ATOM 7651 C C . THR B 1 459 ? -12.945 11.367 -19.656 1 95.19 459 THR B C 1
ATOM 7653 O O . THR B 1 459 ? -11.82 11.656 -20.062 1 95.19 459 THR B O 1
ATOM 7656 N N . THR B 1 460 ? -14.031 11.805 -20.188 1 95.44 460 THR B N 1
ATOM 7657 C CA . THR B 1 460 ? -14 12.75 -21.297 1 95.44 460 THR B CA 1
ATOM 7658 C C . THR B 1 460 ? -13.406 14.086 -20.859 1 95.44 460 THR B C 1
ATOM 7660 O O . THR B 1 460 ? -12.68 14.727 -21.625 1 95.44 460 THR B O 1
ATOM 7663 N N . ASP B 1 461 ? -13.758 14.539 -19.641 1 95.44 461 ASP B N 1
ATOM 7664 C CA . ASP B 1 461 ? -13.18 15.766 -19.109 1 95.44 461 ASP B CA 1
ATOM 7665 C C . ASP B 1 461 ? -11.648 15.695 -19.078 1 95.44 461 ASP B C 1
ATOM 7667 O O . ASP B 1 461 ? -10.969 16.656 -19.438 1 95.44 461 ASP B O 1
ATOM 7671 N N . VAL B 1 462 ? -11.18 14.57 -18.688 1 94.25 462 VAL B N 1
ATOM 7672 C CA . VAL B 1 462 ? -9.734 14.375 -18.547 1 94.25 462 VAL B CA 1
ATOM 7673 C C . VAL B 1 462 ? -9.078 14.359 -19.922 1 94.25 462 VAL B C 1
ATOM 7675 O O . VAL B 1 462 ? -8 14.938 -20.109 1 94.25 462 VAL B O 1
ATOM 7678 N N . LYS B 1 463 ? -9.703 13.695 -20.875 1 92.81 463 LYS B N 1
ATOM 7679 C CA . LYS B 1 463 ? -9.18 13.609 -22.234 1 92.81 463 LYS B CA 1
ATOM 7680 C C . LYS B 1 463 ? -9.141 14.984 -22.906 1 92.81 463 LYS B C 1
ATOM 7682 O O . LYS B 1 463 ? -8.258 15.266 -23.719 1 92.81 463 LYS B O 1
ATOM 7687 N N . ASN B 1 464 ? -10.039 15.852 -22.516 1 93.88 464 ASN B N 1
ATOM 7688 C CA . ASN B 1 464 ? -10.188 17.141 -23.172 1 93.88 464 ASN B CA 1
ATOM 7689 C C . ASN B 1 464 ? -9.383 18.234 -22.469 1 93.88 464 ASN B C 1
ATOM 7691 O O . ASN B 1 464 ? -9.469 19.406 -22.828 1 93.88 464 ASN B O 1
ATOM 7695 N N . LEU B 1 465 ? -8.633 17.859 -21.5 1 93.81 465 LEU B N 1
ATOM 7696 C CA . LEU B 1 465 ? -7.766 18.859 -20.875 1 93.81 465 LEU B CA 1
ATOM 7697 C C . LEU B 1 465 ? -6.848 19.5 -21.906 1 93.81 465 LEU B C 1
ATOM 7699 O O . LEU B 1 465 ? -6.34 18.828 -22.797 1 93.81 465 LEU B O 1
ATOM 7703 N N . PRO B 1 466 ? -6.676 20.781 -21.766 1 94.56 466 PRO B N 1
ATOM 7704 C CA . PRO B 1 466 ? -5.746 21.453 -22.672 1 94.56 466 PRO B CA 1
ATOM 7705 C C . PRO B 1 466 ? -4.332 20.891 -22.609 1 94.56 466 PRO B C 1
ATOM 7707 O O . PRO B 1 466 ? -3.883 20.469 -21.531 1 94.56 466 PRO B O 1
ATOM 7710 N N . PHE B 1 467 ? -3.666 21.016 -23.672 1 93.5 467 PHE B N 1
ATOM 7711 C CA . PHE B 1 467 ? -2.348 20.406 -23.828 1 93.5 467 PHE B CA 1
ATOM 7712 C C . PHE B 1 467 ? -1.362 21 -22.828 1 93.5 467 PHE B C 1
ATOM 7714 O O . PHE B 1 467 ? -0.527 20.281 -22.266 1 93.5 467 PHE B O 1
ATOM 7721 N N . TYR B 1 468 ? -1.467 22.281 -22.609 1 93.94 468 TYR B N 1
ATOM 7722 C CA . TYR B 1 468 ? -0.51 22.906 -21.703 1 93.94 468 TYR B CA 1
ATOM 7723 C C . TYR B 1 468 ? -0.695 22.391 -20.281 1 93.94 468 TYR B C 1
ATOM 7725 O O . TYR B 1 468 ? 0.278 22.234 -19.547 1 93.94 468 TYR B O 1
ATOM 7733 N N . GLN B 1 469 ? -1.944 22.109 -19.859 1 93.81 469 GLN B N 1
ATOM 7734 C CA . GLN B 1 469 ? -2.193 21.562 -18.531 1 93.81 469 GLN B CA 1
ATOM 7735 C C . GLN B 1 469 ? -1.633 20.156 -18.391 1 93.81 469 GLN B C 1
ATOM 7737 O O . GLN B 1 469 ? -1.084 19.797 -17.344 1 93.81 469 GLN B O 1
ATOM 7742 N N . LYS B 1 470 ? -1.727 19.391 -19.469 1 93.38 470 LYS B N 1
ATOM 7743 C CA . LYS B 1 470 ? -1.182 18.031 -19.453 1 93.38 470 LYS B CA 1
ATOM 7744 C C . LYS B 1 470 ? 0.34 18.047 -19.344 1 93.38 470 LYS B C 1
ATOM 7746 O O . LYS B 1 470 ? 0.923 17.297 -18.562 1 93.38 470 LYS B O 1
ATOM 7751 N N . THR B 1 471 ? 0.923 18.953 -20.094 1 93 471 THR B N 1
ATOM 7752 C CA . THR B 1 471 ? 2.379 19.047 -20.109 1 93 471 THR B CA 1
ATOM 7753 C C . THR B 1 471 ? 2.91 19.562 -18.781 1 93 471 THR B C 1
ATOM 7755 O O . THR B 1 471 ? 3.85 19 -18.219 1 93 471 THR B O 1
ATOM 7758 N N . LEU B 1 472 ? 2.299 20.578 -18.297 1 93.5 472 LEU B N 1
ATOM 7759 C CA . LEU B 1 472 ? 2.738 21.141 -17.031 1 93.5 472 LEU B CA 1
ATOM 7760 C C . LEU B 1 472 ? 2.496 20.156 -15.891 1 93.5 472 LEU B C 1
ATOM 7762 O O . LEU B 1 472 ? 3.285 20.094 -14.945 1 93.5 472 LEU B O 1
ATOM 7766 N N . GLY B 1 473 ? 1.407 19.484 -15.961 1 94.06 473 GLY B N 1
ATOM 7767 C CA . GLY B 1 473 ? 1.135 18.453 -14.977 1 94.06 473 GLY B CA 1
ATOM 7768 C C . GLY B 1 473 ? 2.189 17.359 -14.953 1 94.06 473 GLY B C 1
ATOM 7769 O O . GLY B 1 473 ? 2.633 16.938 -13.875 1 94.06 473 GLY B O 1
ATOM 7770 N N . LEU B 1 474 ? 2.584 16.953 -16.094 1 92.31 474 LEU B N 1
ATOM 7771 C CA . LEU B 1 474 ? 3.6 15.914 -16.188 1 92.31 474 LEU B CA 1
ATOM 7772 C C . LEU B 1 474 ? 4.938 16.406 -15.656 1 92.31 474 LEU B C 1
ATOM 7774 O O . LEU B 1 474 ? 5.641 15.672 -14.953 1 92.31 474 LEU B O 1
ATOM 7778 N N . LEU B 1 475 ? 5.281 17.578 -16.016 1 91 475 LEU B N 1
ATOM 7779 C CA . LEU B 1 475 ? 6.527 18.156 -15.523 1 91 475 LEU B CA 1
ATOM 7780 C C . LEU B 1 475 ? 6.516 18.266 -14.008 1 91 475 LEU B C 1
ATOM 7782 O O . LEU B 1 475 ? 7.512 17.953 -13.352 1 91 475 LEU B O 1
ATOM 7786 N N . ALA B 1 476 ? 5.395 18.656 -13.492 1 92.06 476 ALA B N 1
ATOM 7787 C CA . ALA B 1 476 ? 5.258 18.75 -12.039 1 92.06 476 ALA B CA 1
ATOM 7788 C C . ALA B 1 476 ? 5.344 17.359 -11.398 1 92.06 476 ALA B C 1
ATOM 7790 O O . ALA B 1 476 ? 5.891 17.219 -10.297 1 92.06 476 ALA B O 1
ATOM 7791 N N . ARG B 1 477 ? 4.875 16.391 -12.047 1 90.75 477 ARG B N 1
ATOM 7792 C CA . ARG B 1 477 ? 4.879 15.023 -11.547 1 90.75 477 ARG B CA 1
ATOM 7793 C C . ARG B 1 477 ? 6.305 14.508 -11.383 1 90.75 477 ARG B C 1
ATOM 7795 O O . ARG B 1 477 ? 6.59 13.734 -10.461 1 90.75 477 ARG B O 1
ATOM 7802 N N . LEU B 1 478 ? 7.184 14.953 -12.234 1 88.69 478 LEU B N 1
ATOM 7803 C CA . LEU B 1 478 ? 8.578 14.523 -12.195 1 88.69 478 LEU B CA 1
ATOM 7804 C C . LEU B 1 478 ? 9.258 14.992 -10.922 1 88.69 478 LEU B C 1
ATOM 7806 O O . LEU B 1 478 ? 10.188 14.344 -10.43 1 88.69 478 LEU B O 1
ATOM 7810 N N . VAL B 1 479 ? 8.719 16.078 -10.305 1 86.56 479 VAL B N 1
ATOM 7811 C CA . VAL B 1 479 ? 9.359 16.641 -9.117 1 86.56 479 VAL B CA 1
ATOM 7812 C C . VAL B 1 479 ? 8.367 16.656 -7.961 1 86.56 479 VAL B C 1
ATOM 7814 O O . VAL B 1 479 ? 8.523 17.438 -7.016 1 86.56 479 VAL B O 1
ATOM 7817 N N . ALA B 1 480 ? 7.375 15.875 -8.008 1 87.06 480 ALA B N 1
ATOM 7818 C CA . ALA B 1 480 ? 6.262 15.867 -7.066 1 87.06 480 ALA B CA 1
ATOM 7819 C C . ALA B 1 480 ? 6.758 15.742 -5.629 1 87.06 480 ALA B C 1
ATOM 7821 O O . ALA B 1 480 ? 6.301 16.469 -4.742 1 87.06 480 ALA B O 1
ATOM 7822 N N . PRO B 1 481 ? 7.754 14.883 -5.352 1 80.81 481 PRO B N 1
ATOM 7823 C CA . PRO B 1 481 ? 8.195 14.719 -3.963 1 80.81 481 PRO B CA 1
ATOM 7824 C C . PRO B 1 481 ? 8.852 15.977 -3.4 1 80.81 481 PRO B C 1
ATOM 7826 O O . PRO B 1 481 ? 9.055 16.078 -2.188 1 80.81 481 PRO B O 1
ATOM 7829 N N . LEU B 1 482 ? 9.148 16.906 -4.234 1 76.12 482 LEU B N 1
ATOM 7830 C CA . LEU B 1 482 ? 9.75 18.172 -3.797 1 76.12 482 LEU B CA 1
ATOM 7831 C C . LEU B 1 482 ? 8.688 19.25 -3.604 1 76.12 482 LEU B C 1
ATOM 7833 O O . LEU B 1 482 ? 8.992 20.359 -3.172 1 76.12 482 LEU B O 1
ATOM 7837 N N . MET B 1 483 ? 7.418 18.859 -3.863 1 78.06 483 MET B N 1
ATOM 7838 C CA . MET B 1 483 ? 6.324 19.828 -3.807 1 78.06 483 MET B CA 1
ATOM 7839 C C . MET B 1 483 ? 5.418 19.547 -2.609 1 78.06 483 MET B C 1
ATOM 7841 O O . MET B 1 483 ? 5.305 18.406 -2.16 1 78.06 483 MET B O 1
#

Foldseek 3Di:
DVVVVVVVVVVVVVVVVVLVVQLVVVLVPLVPDPDFVLQSLLLCVQCVVPVVVSSVVVCQLVVLPPCVLLLVLLLVLLVVCPPVQDADVVVLVVCVVPPVLVNVLQVVCCPDRNGWHKDAQKAKDKDFALQRVLVVVLVQLLVFQAEKEWEAAEAADDDQNVSVLVSVLVNVVNVHAAEYEYEQCNCVPHDPPCVCVVCVVSPHHYDYPPNDDVPPRSSVQEIAHWTWMDGLQFKIKFFQAGRDCLRNPVDADFFRETIMMMMIGWSSSLSVLSVRQSRVCSPPDDRDSVVSHDDTDRHPFDWMKIKHKDDLSDPDLSVLVVVLSQLQPFDAEKEWEFAAAQAGPSSLCSLLVSVLNPYAYEYEYEPGHPDLLRVLLNLVSVLVNVVSRYWYWYQNRGGTHGGKIAGPLFKMKGHRAHNALSRRNGYMIMIMIIGRGPVSVVVVVSSVVRRVRTDIDDPVNSVPDDPVSNVSNVVCSSNRNVD/DVVVVVVVVVVVVVVVVVLVVQLVVVLVPLVPDPDFVLQSLLLCVQCVVPVVVSSVVVCQLVVLPPCVLLLVLLLVLLVVCPPVQDADVVVLVVCVVPPVLVNVLQVVCCPDRNGWHKDAQKAKDKFFALQRVLVVVLVQLLVFQAEKEWEAAEAADDDQNVSVLVSVLVNVVNVHAAEYEYEQCNCVPHDPPCVCVVCVVSPHHYDYPPNDDVPPRSSVQEIALWTWMDGLQFKIKFFQAGRDCLRNPVDADFFRETIMMMMIGWSSSLSVLSVRQSRVCSPDDDRDRVVSHDDTDRHPFDWMKIKHKDAQSDPDLSVLVVVLSQLQPFDAEKEWEFAAAQAGPSSLCSLLVSVLNPYAYEYEYEPGHPDLLRVLLNLVSVLVNVVSRYWYWYQNRGGTHGGKIAGPLFKMKGHRAHNALSRRNGYMIMIMIIGRGPVSVVVVVSSVVRRVRTDIDDPVNSVPDDPVSNVSNVVCSSNRNVD

Organism: Streptococcus thermophilus (strain ATCC BAA-250 / LMG 18311) (NCBI:txid264199)

InterPro domains:
  IPR001736 Phospholipase D/Transphosphatidylase [PS50035] (220-247)
  IPR001736 Phospholipase D/Transphosphatidylase [PS50035] (396-423)
  IPR001736 Phospholipase D/Transphosphatidylase [SM00155] (220-247)
  IPR001736 Phospholipase D/Transphosphatidylase [SM00155] (396-423)
  IPR022924 Cardiolipin synthase [TIGR04265] (20-483)
  IPR025202 Cardiolipin synthase-like, phospholipase D-like domain [PF13091] (138-248)
  IPR025202 Cardiolipin synthase-like, phospholipase D-like domain [PF13091] (323-449)

Nearest PDB structures (foldseek):
  8yr5-assembly1_B  TM=7.831E-01  e=3.819E-19  Escherichia coli str. K-12 substr. MG1655
  8yr5-assembly1_F  TM=7.872E-01  e=6.867E-19  Escherichia coli str. K-12 substr. MG1655
  3hsi-assembly1_A  TM=7.652E-01  e=2.002E-19  Haemophilus influenzae
  8yr5-assembly1_I  TM=7.690E-01  e=7.282E-19  Escherichia coli str. K-12 substr. MG1655
  4urj-assembly1_A  TM=7.985E-01  e=2.144E-07  Homo sapiens

pLDDT: mean 90.34, std 10.97, range [41.03, 98.94]

Radius of gyration: 30.87 Å; Cα contacts (8 Å, |Δi|>4): 1997; chains: 2; bounding box: 76×92×79 Å

Solvent-accessible surface area (backbone atoms only — not comparable to full-atom values): 47952 Å² total; per-residue (Å²): 109,68,64,57,50,50,48,54,50,49,51,47,49,53,50,48,50,49,32,51,53,39,35,51,51,44,49,51,48,53,73,70,43,91,62,54,41,56,48,47,38,34,50,48,69,39,22,70,84,34,21,63,64,25,38,50,50,51,47,52,64,68,62,36,66,82,42,56,63,56,52,49,32,37,50,50,39,43,61,69,47,56,75,68,69,69,67,39,63,68,56,51,51,50,25,56,73,76,34,49,75,59,32,30,53,48,44,23,41,39,69,39,95,75,42,31,45,51,28,57,19,41,43,61,47,68,24,80,27,28,50,57,41,50,57,53,48,55,58,53,60,71,65,50,68,55,28,39,41,37,34,30,39,45,56,25,82,45,66,53,32,46,54,50,48,53,51,51,45,53,38,33,74,71,65,24,48,36,38,40,36,33,25,26,68,24,44,76,68,52,36,57,80,57,44,52,56,56,40,41,74,58,61,30,45,54,51,61,45,74,59,77,58,91,56,94,49,66,55,84,51,57,44,51,48,31,35,40,38,38,34,57,46,42,36,27,38,38,16,44,55,54,39,28,34,46,38,48,53,75,39,80,62,50,43,50,41,42,21,28,35,41,36,36,38,19,59,48,28,53,52,54,52,52,55,50,45,35,62,70,26,39,85,72,47,80,78,75,62,68,88,56,59,63,88,60,69,73,42,98,45,60,40,39,38,30,42,42,68,27,53,46,85,52,92,57,44,50,62,52,51,53,54,47,50,52,40,70,68,43,66,55,24,37,43,34,35,26,55,46,53,47,72,50,68,51,57,46,48,38,54,32,50,29,16,46,26,62,19,50,32,38,36,39,33,35,52,32,64,93,47,64,61,58,48,29,28,26,56,68,50,45,65,65,34,45,73,33,54,35,43,43,28,26,28,62,65,11,22,35,53,21,26,36,42,38,29,66,75,35,33,28,35,46,11,36,52,45,44,30,38,37,44,48,53,26,20,33,26,32,37,34,42,36,34,53,32,71,36,35,53,54,52,49,50,44,48,52,59,49,55,74,50,33,47,73,64,47,73,65,58,63,72,64,50,54,66,66,49,54,51,50,7,50,58,38,54,55,47,37,71,81,71,108,67,65,57,49,50,49,53,49,51,51,48,48,54,50,48,50,50,33,50,53,40,35,51,52,45,49,52,48,54,73,69,43,91,62,54,42,56,47,47,38,34,49,47,68,39,23,69,85,33,21,63,64,25,36,50,51,50,48,52,65,69,63,36,68,85,42,56,64,56,52,49,31,37,50,48,37,41,60,68,50,56,77,70,69,68,67,39,62,68,55,50,50,49,24,55,74,75,34,48,77,58,31,30,52,48,44,24,41,39,68,39,95,75,42,30,43,53,29,57,18,40,44,62,46,68,23,80,28,28,50,58,40,50,58,53,47,53,57,53,58,72,67,49,68,55,28,40,40,37,35,31,39,44,54,24,80,45,66,55,32,46,53,52,49,53,50,52,45,52,38,34,75,72,64,25,46,36,39,40,37,32,26,26,67,24,44,76,68,52,36,57,79,57,44,53,56,56,40,40,72,60,62,29,45,55,49,61,45,75,58,75,58,90,58,93,49,66,56,85,51,57,44,52,49,32,35,41,40,37,35,57,46,41,36,28,37,38,17,42,56,53,39,28,34,45,37,49,54,75,39,79,62,49,42,49,41,42,21,28,35,40,36,38,37,19,58,48,28,53,53,53,54,51,55,49,45,34,63,72,25,37,82,74,46,80,79,74,62,69,87,56,58,61,88,60,71,73,42,97,44,62,40,41,38,32,42,43,70,28,52,46,84,51,91,58,44,50,64,52,50,53,54,46,49,51,38,70,68,44,66,54,23,38,44,35,36,26,55,46,53,48,72,51,68,50,59,47,47,39,54,32,51,28,16,45,27,63,18,50,31,37,37,39,32,37,51,32,64,94,48,65,60,59,48,30,29,27,55,67,49,44,64,66,35,44,74,34,54,35,42,44,28,26,29,63,64,10,22,36,52,21,28,36,42,38,29,66,76,33,33,29,36,47,12,35,53,47,45,29,36,37,44,50,52,27,20,32,25,33,37,33,42,36,34,54,33,73,37,35,51,54,50,51,51,44,49,53,58,51,53,74,50,34,46,75,66,48,74,65,58,62,70,63,50,54,67,67,50,55,51,49,8,50,58,39,54,54,46,37,71,83,71

Sequence (966 aa):
MAMSYLWLHQYRIHLQVTEVVLCILAIIYLFQSDMEPTAVNTWLLIVLPFPIIGALLLAYTKLDIGYTGMKRAIQSNIDRSSGILKQDNQALEELKQCHTSNYNLVQYLENVNGSFPVYRHTKTTYFPSGEDKFEEMKKQLLKAEKYIFLEYFIIGEGEMWGEILAILKQKVQEGVEVRVLYDGMNEFSTLSFDYKKRLQNIGIQSRVFASVTPFLSTYYNYRDHRKILLIDGKVAFTGGVNLADEYINKIERFGYWKDTALMLEGPAVDTFIVLFLQMWTYSHELLDVTPYMVEHEGFDTLGFVVPYGDIPLDKDKVGKNVYIDILNHARDFVHIMTPYLILDGELLHALKFAAERGVDVIIIMPGIPDKKSAYYLAKTYYPTLLASGVKIYEYTPGFIHAKVFVSDNSRAVVGTINLDYRSLYHHFECATYLYGTSSVLDIEEDFQATKDQCHRVSTTDVKNLPFYQKTLGLLARLVAPLMMAMSYLWLHQYRIHLQVTEVVLCILAIIYLFQSDMEPTAVNTWLLIVLPFPIIGALLLAYTKLDIGYTGMKRAIQSNIDRSSGILKQDNQALEELKQCHTSNYNLVQYLENVNGSFPVYRHTKTTYFPSGEDKFEEMKKQLLKAEKYIFLEYFIIGEGEMWGEILAILKQKVQEGVEVRVLYDGMNEFSTLSFDYKKRLQNIGIQSRVFASVTPFLSTYYNYRDHRKILLIDGKVAFTGGVNLADEYINKIERFGYWKDTALMLEGPAVDTFIVLFLQMWTYSHELLDVTPYMVEHEGFDTLGFVVPYGDIPLDKDKVGKNVYIDILNHARDFVHIMTPYLILDGELLHALKFAAERGVDVIIIMPGIPDKKSAYYLAKTYYPTLLASGVKIYEYTPGFIHAKVFVSDNSRAVVGTINLDYRSLYHHFECATYLYGTSSVLDIEEDFQATKDQCHRVSTTDVKNLPFYQKTLGLLARLVAPLM

Secondary structure (DSSP, 8-state):
-HHHHHHHHHHHHHHHHHHHHHHHHHHHHHHHS---HHHHHHHHHHHTTSHHHHHHHHHHHHHTTTTHHHHHHHHHHHHHTTTTSPP-HHHHHHHHHH-HHHHHHHHHHHHSTT----BSS-EEEEESSHHHHHHHHHHHHHH-SSEEEEEES-B-TTHHHHHHHHHHHHHHHTT-EEEEEEEGGGGGTTS-TTHHHHHHHTT-EEEEET---SS--GGGG--B---EEEETTTEEEEES--BSGGGGTSS-SSSEEE--EEEEESTTHHHHHHHHHHHHTTTT-----GGG--PPPPP---SEEEEEEE-TTSS--HHHHHHHHHHHH-SSEEEEE-S-B---HHHHHHHHHHHHTT-EEEEEEESS-S-HHHHHHHHTTHHHHHHTT-EEEEETTEEE---EEEETTTEEEEES--BSHIIIIISBEEEEEEES-HHHHHHHHHHHHHHTTEEEP-HHHHHTS-HHHHHHHHHHHHTGGG-/-HHHHHHHHHHHHHHHHHHHHHHHHHHHHHHHS---HHHHHHHHHHHTTSHHHHHHHHHHHHHTTTTHHHHHHHHHHHHHTTTTSPP-HHHHHHHHHH-HHHHHHHHHHHHSTT----BSS-EEEEESSHHHHHHHHHHHHHH-SSEEEEEES-B-TTHHHHHHHHHHHHHHHTT-EEEEEEEGGGGGTTS-TTHHHHHHHTT-EEEEET---SS--GGGG--B---EEEETTTEEEEES--BSGGGGTSS-SSSEEE--EEEEESTTHHHHHHHHHHHHTTTS-----GGG--PPPPP---SEEEEEEE-TTSS--HHHHHHHHHHHH-SSEEEEE-S-B---HHHHHHHHHHHHTT-EEEEEEESS-S-HHHHHHHHTTHHHHHHTT-EEEEETTEEE---EEEETTTEEEEES--BSHIIIIISBEEEEEEES-HHHHHHHHHHHHHHTTEEEP-HHHHHTS-HHHHHHHHHHHHTGGG-